Protein AF-0000000084982626 (afdb_homodimer)

Radius of gyration: 37.99 Å; Cα contacts (8 Å, |Δi|>4): 1987; chains: 2; bounding box: 77×117×76 Å

pLDDT: mean 87.92, std 8.0, range [29.45, 97.12]

Secondary structure (DSSP, 8-state):
-HHHHTTS-HHHHHHHHHHHHHHHHHHHHHHHHHHHIIIIIITTT-HHHHHHHHHHHHHHHHHHHHHHHHHHHHHHHHHHHHHHHHHHHHHHHHHT--HHHHHHH-HHHHHHIIIIIHHHHHHHHHHHHHHHHHHHHHHHHHHHHHHHH-HHHHHHHHHHHHHHHHHHHHHHHHHHHHHHHHHHHHHHHHHHHHHHHHTHHHHHHTT-HHHHHHHHHHHHHHHHHHHHHHHHHHTTHHHHHHHHHHHHHHHHHHHHHHHHHTTSS-HHHHHHHHHHHHHHHHHHHHHHHHHHHHHHHHHHHHHHHHHHHPPPS----SSPBPPPSS--EEEEEEEEE--TT-SS-SEEEEEEEEETT-EEEEEE-TTSSHHHHHHHHTTSS--SEEEEEETTEEGGGB-HHHHHHTEEEE-SS----SEEHHHHHTSS-TT--HHHHHHHHHHTT-HHHHHHSTTGGG-EE-GGGTTS-HHHHHHHHHHHHHHT--SEEEEESTTTTS-HHHHHHHHHHHHHH-TTSEEEEEES-HHHHTT-SEEEEEETTEEEEEE-HHHHHHH-HHHHHHHHHHHTTTT-/-HHHHTTS-HHHHHHHHHHHHHHHHHHHHHHHHHHHIIIIIITTT-HHHHHHHHHHHHHHHHHHHHHHHHHHHHHHHHHHHHHHHHHHHHHHHHHT--HHHHHHH-HHHHHHIIIIIHHHHHHHHHHHHHHHHHHHHHHHHHHHHHHHH-HHHHHHHHHHHHHHHHHHHHHHHHHHHHHHHHHHHHHHHHHHHHHHHHTHHHHHHTT-HHHHHHHHHHHHHHHHHHHHHHHHHHTTHHHHHHHHHHHHHHHHHHHHHHHHHTTSS-HHHHHHHHHHHHHHHHHHHHHHHHHHHHHHHHHHHHHHHHHHHPPPS----SSPBPPPSS--EEEEEEEEE--TT-SS-SEEEEEEEEETT-EEEEEE-TTSSHHHHHHHHTTSS--SEEEEEETTEEGGGB-HHHHHHTEEEE-SS----SEEHHHHHTSS-TT--HHHHHHHHHHTT-HHHHHHSTTGGG-EE-GGGTTS-HHHHHHHHHHHHHHT--SEEEEESTTTTS-HHHHHHHHHHHHHH-TTSEEEEEES-HHHHTT-SEEEEEETTEEEEEE-HHHHHHH-HHHHHHHHHHHTTTT-

InterPro domains:
  IPR003439 ABC transporter-like, ATP-binding domain [PF00005] (347-495)
  IPR003439 ABC transporter-like, ATP-binding domain [PS50893] (330-565)
  IPR003593 AAA+ ATPase domain [SM00382] (356-542)
  IPR011527 ABC transporter type 1, transmembrane domain [PF00664] (14-281)
  IPR011527 ABC transporter type 1, transmembrane domain [PS50929] (14-296)
  IPR017871 ABC transporter-like, conserved site [PS00211] (468-482)
  IPR027417 P-loop containing nucleoside triphosphate hydrolase [G3DSA:3.40.50.300] (326-567)
  IPR027417 P-loop containing nucleoside triphosphate hydrolase [SSF52540] (321-567)
  IPR036640 ABC transporter type 1, transmembrane domain superfamily [G3DSA:1.20.1560.10] (1-311)
  IPR036640 ABC transporter type 1, transmembrane domain superfamily [SSF90123] (3-315)
  IPR039421 Type 1 protein exporter [PTHR43394] (8-568)

Organism: NCBI:txid883103

Structure (mmCIF, N/CA/C/O backbone):
data_AF-0000000084982626-model_v1
#
loop_
_entity.id
_entity.type
_entity.pdbx_description
1 polymer 'ABC transporter ATP-binding protein'
#
loop_
_atom_site.group_PDB
_atom_site.id
_atom_site.type_symbol
_atom_site.label_atom_id
_atom_site.label_alt_id
_atom_site.label_comp_id
_atom_site.label_asym_id
_atom_site.label_entity_id
_atom_site.label_seq_id
_atom_site.pdbx_PDB_ins_code
_atom_site.Cartn_x
_atom_site.Cartn_y
_atom_site.Cartn_z
_atom_site.occupancy
_atom_site.B_iso_or_equiv
_atom_site.auth_seq_id
_atom_site.auth_comp_id
_atom_site.auth_asym_id
_atom_site.auth_atom_id
_atom_site.pdbx_PDB_model_num
ATOM 1 N N . MET A 1 1 ? -9.969 -18.531 11.391 1 75.5 1 MET A N 1
ATOM 2 C CA . MET A 1 1 ? -10.445 -18.938 10.07 1 75.5 1 MET A CA 1
ATOM 3 C C . MET A 1 1 ? -11.727 -19.75 10.172 1 75.5 1 MET A C 1
ATOM 5 O O . MET A 1 1 ? -12.664 -19.547 9.398 1 75.5 1 MET A O 1
ATOM 9 N N . PHE A 1 2 ? -11.789 -20.5 11.242 1 75.81 2 PHE A N 1
ATOM 10 C CA . PHE A 1 2 ? -12.961 -21.344 11.438 1 75.81 2 PHE A CA 1
ATOM 11 C C . PHE A 1 2 ? -14.195 -20.5 11.703 1 75.81 2 PHE A C 1
ATOM 13 O O . PHE A 1 2 ? -15.297 -20.828 11.25 1 75.81 2 PHE A O 1
ATOM 20 N N . GLN A 1 3 ? -13.992 -19.406 12.383 1 81.12 3 GLN A N 1
ATOM 21 C CA . GLN A 1 3 ? -15.102 -18.5 12.656 1 81.12 3 GLN A CA 1
ATOM 22 C C . GLN A 1 3 ? -15.625 -17.859 11.375 1 81.12 3 GLN A C 1
ATOM 24 O O . GLN A 1 3 ? -16.828 -17.578 11.258 1 81.12 3 GLN A O 1
ATOM 29 N N . LEU A 1 4 ? -14.773 -17.828 10.43 1 88.25 4 LEU A N 1
ATOM 30 C CA . LEU A 1 4 ? -15.141 -17.188 9.172 1 88.25 4 LEU A CA 1
ATOM 31 C C . LEU A 1 4 ? -15.977 -18.125 8.312 1 88.25 4 LEU A C 1
ATOM 33 O O . LEU A 1 4 ? -16.781 -17.672 7.488 1 88.25 4 LEU A O 1
ATOM 37 N N . PHE A 1 5 ? -15.828 -19.453 8.602 1 85.5 5 PHE A N 1
ATOM 38 C CA . PHE A 1 5 ? -16.625 -20.438 7.879 1 85.5 5 PHE A CA 1
ATOM 39 C C . PHE A 1 5 ? -18.094 -20.344 8.273 1 85.5 5 PHE A C 1
ATOM 41 O O . PHE A 1 5 ? -18.969 -20.641 7.473 1 85.5 5 PHE A O 1
ATOM 48 N N . LYS A 1 6 ? -18.312 -19.844 9.516 1 84.12 6 LYS A N 1
ATOM 49 C CA . LYS A 1 6 ? -19.688 -19.719 10.016 1 84.12 6 LYS A CA 1
ATOM 50 C C . LYS A 1 6 ? -20.422 -18.594 9.312 1 84.12 6 LYS A C 1
ATOM 52 O O . LYS A 1 6 ? -21.656 -18.578 9.258 1 84.12 6 LYS A O 1
ATOM 57 N N . GLU A 1 7 ? -19.641 -17.703 8.672 1 87.88 7 GLU A N 1
ATOM 58 C CA . GLU A 1 7 ? -20.234 -16.562 7.977 1 87.88 7 GLU A CA 1
ATOM 59 C C . GLU A 1 7 ? -20.609 -16.922 6.539 1 87.88 7 GLU A C 1
ATOM 61 O O . GLU A 1 7 ? -21.297 -16.156 5.859 1 87.88 7 GLU A O 1
ATOM 66 N N . MET A 1 8 ? -20.203 -18.109 6.133 1 91.62 8 MET A N 1
ATOM 67 C CA . MET A 1 8 ? -20.469 -18.516 4.758 1 91.62 8 MET A CA 1
ATOM 68 C C . MET A 1 8 ? -21.734 -19.375 4.684 1 91.62 8 MET A C 1
ATOM 70 O O . MET A 1 8 ? -22.188 -19.906 5.695 1 91.62 8 MET A O 1
ATOM 74 N N . ASN A 1 9 ? -22.359 -19.422 3.557 1 92.88 9 ASN A N 1
ATOM 75 C CA . ASN A 1 9 ? -23.5 -20.297 3.322 1 92.88 9 ASN A CA 1
ATOM 76 C C . ASN A 1 9 ? -23.078 -21.75 3.143 1 92.88 9 ASN A C 1
ATOM 78 O O . ASN A 1 9 ? -22.547 -22.125 2.094 1 92.88 9 ASN A O 1
ATOM 82 N N . LEU A 1 10 ? -23.391 -22.562 4.023 1 89.62 10 LEU A N 1
ATOM 83 C CA . LEU A 1 10 ? -22.922 -23.938 4.062 1 89.62 10 LEU A CA 1
ATOM 84 C C . LEU A 1 10 ? -23.516 -24.75 2.912 1 89.62 10 LEU A C 1
ATOM 86 O O . LEU A 1 10 ? -22.875 -25.688 2.41 1 89.62 10 LEU A O 1
ATOM 90 N N . LYS A 1 11 ? -24.703 -24.344 2.523 1 93 11 LYS A N 1
ATOM 91 C CA . LYS A 1 11 ? -25.344 -25.047 1.41 1 93 11 LYS A CA 1
ATOM 92 C C . LYS A 1 11 ? -24.562 -24.844 0.116 1 93 11 LYS A C 1
ATOM 94 O O . LYS A 1 11 ? -24.312 -25.781 -0.63 1 93 11 LYS A O 1
ATOM 99 N N . ARG A 1 12 ? -24.141 -23.641 -0.104 1 93.56 12 ARG A N 1
ATOM 100 C CA . ARG A 1 12 ? -23.391 -23.344 -1.32 1 93.56 12 ARG A CA 1
ATOM 101 C C . ARG A 1 12 ? -21.984 -23.953 -1.261 1 93.56 12 ARG A C 1
ATOM 103 O O . ARG A 1 12 ? -21.453 -24.391 -2.281 1 93.56 12 ARG A O 1
ATOM 110 N N . VAL A 1 13 ? -21.438 -23.922 -0.055 1 92.94 13 VAL A N 1
ATOM 111 C CA . VAL A 1 13 ? -20.125 -24.547 0.118 1 92.94 13 VAL A CA 1
ATOM 112 C C . VAL A 1 13 ? -20.234 -26.047 -0.129 1 92.94 13 VAL A C 1
ATOM 114 O O . VAL A 1 13 ? -19.391 -26.641 -0.801 1 92.94 13 VAL A O 1
ATOM 117 N N . ALA A 1 14 ? -21.328 -26.656 0.343 1 92.31 14 ALA A N 1
ATOM 118 C CA . ALA A 1 14 ? -21.547 -28.078 0.125 1 92.31 14 ALA A CA 1
ATOM 119 C C . ALA A 1 14 ? -21.75 -28.391 -1.355 1 92.31 14 ALA A C 1
ATOM 121 O O . ALA A 1 14 ? -21.297 -29.422 -1.855 1 92.31 14 ALA A O 1
ATOM 122 N N . LEU A 1 15 ? -22.406 -27.484 -1.982 1 93.31 15 LEU A N 1
ATOM 123 C CA . LEU A 1 15 ? -22.625 -27.641 -3.416 1 93.31 15 LEU A CA 1
ATOM 124 C C . LEU A 1 15 ? -21.297 -27.547 -4.176 1 93.31 15 LEU A C 1
ATOM 126 O O . LEU A 1 15 ? -21.094 -28.281 -5.145 1 93.31 15 LEU A O 1
ATOM 130 N N . ALA A 1 16 ? -20.484 -26.609 -3.742 1 92.69 16 ALA A N 1
ATOM 131 C CA . ALA A 1 16 ? -19.172 -26.484 -4.359 1 92.69 16 ALA A CA 1
ATOM 132 C C . ALA A 1 16 ? -18.375 -27.781 -4.207 1 92.69 16 ALA A C 1
ATOM 134 O O . ALA A 1 16 ? -17.766 -28.25 -5.172 1 92.69 16 ALA A O 1
ATOM 135 N N . ILE A 1 17 ? -18.438 -28.375 -3.076 1 91.44 17 ILE A N 1
ATOM 136 C CA . ILE A 1 17 ? -17.719 -29.609 -2.789 1 91.44 17 ILE A CA 1
ATOM 137 C C . ILE A 1 17 ? -18.328 -30.75 -3.576 1 91.44 17 ILE A C 1
ATOM 139 O O . ILE A 1 17 ? -17.609 -31.609 -4.102 1 91.44 17 ILE A O 1
ATOM 143 N N . PHE A 1 18 ? -19.625 -30.734 -3.736 1 91.81 18 PHE A N 1
ATOM 144 C CA . PHE A 1 18 ? -20.344 -31.766 -4.48 1 91.81 18 PHE A CA 1
ATOM 145 C C . PHE A 1 18 ? -19.922 -31.75 -5.949 1 91.81 18 PHE A C 1
ATOM 147 O O . PHE A 1 18 ? -19.625 -32.812 -6.52 1 91.81 18 PHE A O 1
ATOM 154 N N . PHE A 1 19 ? -19.891 -30.625 -6.504 1 91.62 19 PHE A N 1
ATOM 155 C CA . PHE A 1 19 ? -19.531 -30.531 -7.914 1 91.62 19 PHE A CA 1
ATOM 156 C C . PHE A 1 19 ? -18.047 -30.781 -8.125 1 91.62 19 PHE A C 1
ATOM 158 O O . PHE A 1 19 ? -17.641 -31.25 -9.188 1 91.62 19 PHE A O 1
ATOM 165 N N . ALA A 1 20 ? -17.297 -30.469 -7.066 1 88.56 20 ALA A N 1
ATOM 166 C CA . ALA A 1 20 ? -15.891 -30.844 -7.121 1 88.56 20 ALA A CA 1
ATOM 167 C C . ALA A 1 20 ? -15.719 -32.344 -7.129 1 88.56 20 ALA A C 1
ATOM 169 O O . ALA A 1 20 ? -14.852 -32.875 -7.824 1 88.56 20 ALA A O 1
ATOM 170 N N . ALA A 1 21 ? -16.562 -33.031 -6.387 1 88.38 21 ALA A N 1
ATOM 171 C CA . ALA A 1 21 ? -16.547 -34.5 -6.363 1 88.38 21 ALA A CA 1
ATOM 172 C C . ALA A 1 21 ? -16.875 -35.062 -7.734 1 88.38 21 ALA A C 1
ATOM 174 O O . ALA A 1 21 ? -16.266 -36.062 -8.164 1 88.38 21 ALA A O 1
ATOM 175 N N . PHE A 1 22 ? -17.766 -34.406 -8.336 1 87.31 22 PHE A N 1
ATOM 176 C CA . PHE A 1 22 ? -18.141 -34.812 -9.68 1 87.31 22 PHE A CA 1
ATOM 177 C C . PHE A 1 22 ? -16.984 -34.656 -10.648 1 87.31 22 PHE A C 1
ATOM 179 O O . PHE A 1 22 ? -16.766 -35.531 -11.508 1 87.31 22 PHE A O 1
ATOM 186 N N . ARG A 1 23 ? -16.312 -33.656 -10.508 1 86.56 23 ARG A N 1
ATOM 187 C CA . ARG A 1 23 ? -15.133 -33.406 -11.328 1 86.56 23 ARG A CA 1
ATOM 188 C C . ARG A 1 23 ? -14.07 -34.469 -11.078 1 86.56 23 ARG A C 1
ATOM 190 O O . ARG A 1 23 ? -13.477 -35 -12.023 1 86.56 23 ARG A O 1
ATOM 197 N N . VAL A 1 24 ? -13.914 -34.844 -9.844 1 87.62 24 VAL A N 1
ATOM 198 C CA . VAL A 1 24 ? -12.898 -35.812 -9.469 1 87.62 24 VAL A CA 1
ATOM 199 C C . VAL A 1 24 ? -13.258 -37.188 -10.031 1 87.62 24 VAL A C 1
ATOM 201 O O . VAL A 1 24 ? -12.383 -37.906 -10.508 1 87.62 24 VAL A O 1
ATOM 204 N N . VAL A 1 25 ? -14.484 -37.5 -10.023 1 87.81 25 VAL A N 1
ATOM 205 C CA . VAL A 1 25 ? -14.945 -38.75 -10.57 1 87.81 25 VAL A CA 1
ATOM 206 C C . VAL A 1 25 ? -14.609 -38.844 -12.055 1 87.81 25 VAL A C 1
ATOM 208 O O . VAL A 1 25 ? -14.156 -39.875 -12.547 1 87.81 25 VAL A O 1
ATOM 211 N N . GLY A 1 26 ? -14.867 -37.719 -12.688 1 85.75 26 GLY A N 1
ATOM 212 C CA . GLY A 1 26 ? -14.508 -37.688 -14.094 1 85.75 26 GLY A CA 1
ATOM 213 C C . GLY A 1 26 ? -13.023 -37.844 -14.336 1 85.75 26 GLY A C 1
ATOM 214 O O . GLY A 1 26 ? -12.609 -38.594 -15.234 1 85.75 26 GLY A O 1
ATOM 215 N N . MET A 1 27 ? -12.227 -37.25 -13.547 1 85.19 27 MET A N 1
ATOM 216 C CA . MET A 1 27 ? -10.773 -37.281 -13.688 1 85.19 27 MET A CA 1
ATOM 217 C C . MET A 1 27 ? -10.242 -38.688 -13.383 1 85.19 27 MET A C 1
ATOM 219 O O . MET A 1 27 ? -9.281 -39.156 -14.016 1 85.19 27 MET A O 1
ATOM 223 N N . LEU A 1 28 ? -10.914 -39.375 -12.445 1 88.12 28 LEU A N 1
ATOM 224 C CA . LEU A 1 28 ? -10.469 -40.688 -12.031 1 88.12 28 LEU A CA 1
ATOM 225 C C . LEU A 1 28 ? -10.891 -41.75 -13.039 1 88.12 28 LEU A C 1
ATOM 227 O O . LEU A 1 28 ? -10.312 -42.844 -13.078 1 88.12 28 LEU A O 1
ATOM 231 N N . ALA A 1 29 ? -11.836 -41.375 -13.867 1 88.44 29 ALA A N 1
ATOM 232 C CA . ALA A 1 29 ? -12.328 -42.344 -14.859 1 88.44 29 ALA A CA 1
ATOM 233 C C . ALA A 1 29 ? -11.406 -42.375 -16.078 1 88.44 29 ALA A C 1
ATOM 235 O O . ALA A 1 29 ? -11.383 -43.375 -16.797 1 88.44 29 ALA A O 1
ATOM 236 N N . ILE A 1 30 ? -10.609 -41.375 -16.234 1 85.19 30 ILE A N 1
ATOM 237 C CA . ILE A 1 30 ? -9.836 -41.219 -17.469 1 85.19 30 ILE A CA 1
ATOM 238 C C . ILE A 1 30 ? -8.75 -42.281 -17.531 1 85.19 30 ILE A C 1
ATOM 240 O O . ILE A 1 30 ? -8.609 -42.969 -18.547 1 85.19 30 ILE A O 1
ATOM 244 N N . PRO A 1 31 ? -8.016 -42.5 -16.438 1 83.38 31 PRO A N 1
ATOM 245 C CA . PRO A 1 31 ? -6.98 -43.531 -16.5 1 83.38 31 PRO A CA 1
ATOM 246 C C . PRO A 1 31 ? -7.555 -44.906 -16.766 1 83.38 31 PRO A C 1
ATOM 248 O O . PRO A 1 31 ? -6.969 -45.688 -17.531 1 83.38 31 PRO A O 1
ATOM 251 N N . THR A 1 32 ? -8.719 -45.219 -16.219 1 85 32 THR A N 1
ATOM 252 C CA . THR A 1 32 ? -9.359 -46.531 -16.453 1 85 32 THR A CA 1
ATOM 253 C C . THR A 1 32 ? -9.82 -46.656 -17.906 1 85 32 THR A C 1
ATOM 255 O O . THR A 1 32 ? -9.664 -47.719 -18.516 1 85 32 THR A O 1
ATOM 258 N N . LEU A 1 33 ? -10.328 -45.562 -18.391 1 87.44 33 LEU A N 1
ATOM 259 C CA . LEU A 1 33 ? -10.797 -45.594 -19.766 1 87.44 33 LEU A CA 1
ATOM 260 C C . LEU A 1 33 ? -9.625 -45.719 -20.734 1 87.44 33 LEU A C 1
ATOM 262 O O . LEU A 1 33 ? -9.711 -46.438 -21.719 1 87.44 33 LEU A O 1
ATOM 266 N N . THR A 1 34 ? -8.555 -45.094 -20.406 1 84.88 34 THR A N 1
ATOM 267 C CA . THR A 1 34 ? -7.352 -45.219 -21.219 1 84.88 34 THR A CA 1
ATOM 268 C C . THR A 1 34 ? -6.797 -46.625 -21.188 1 84.88 34 THR A C 1
ATOM 270 O O . THR A 1 34 ? -6.391 -47.156 -22.219 1 84.88 34 THR A O 1
ATOM 273 N N . ALA A 1 35 ? -6.766 -47.188 -20 1 84.5 35 ALA A N 1
ATOM 274 C CA . ALA A 1 35 ? -6.297 -48.562 -19.844 1 84.5 35 ALA A CA 1
ATOM 275 C C . ALA A 1 35 ? -7.148 -49.531 -20.656 1 84.5 35 ALA A C 1
ATOM 277 O O . ALA A 1 35 ? -6.617 -50.438 -21.312 1 84.5 35 ALA A O 1
ATOM 278 N N . ASN A 1 36 ? -8.453 -49.312 -20.609 1 86.19 36 ASN A N 1
ATOM 279 C CA . ASN A 1 36 ? -9.359 -50.188 -21.359 1 86.19 36 ASN A CA 1
ATOM 280 C C . ASN A 1 36 ? -9.164 -50.031 -22.859 1 86.19 36 ASN A C 1
ATOM 282 O O . ASN A 1 36 ? -9.25 -51 -23.609 1 86.19 36 ASN A O 1
ATOM 286 N N . ILE A 1 37 ? -8.914 -48.844 -23.25 1 87.06 37 ILE A N 1
ATOM 287 C CA . ILE A 1 37 ? -8.688 -48.594 -24.672 1 87.06 37 ILE A CA 1
ATOM 288 C C . ILE A 1 37 ? -7.426 -49.312 -25.141 1 87.06 37 ILE A C 1
ATOM 290 O O . ILE A 1 37 ? -7.402 -49.906 -26.219 1 87.06 37 ILE A O 1
ATOM 294 N N . ILE A 1 38 ? -6.398 -49.312 -24.281 1 82.06 38 ILE A N 1
ATOM 295 C CA . ILE A 1 38 ? -5.129 -49.938 -24.641 1 82.06 38 ILE A CA 1
ATOM 296 C C . ILE A 1 38 ? -5.285 -51.469 -24.609 1 82.06 38 ILE A C 1
ATOM 298 O O . ILE A 1 38 ? -4.941 -52.156 -25.578 1 82.06 38 ILE A O 1
ATOM 302 N N . ASP A 1 39 ? -5.875 -52.031 -23.562 1 82.06 39 ASP A N 1
ATOM 303 C CA . ASP A 1 39 ? -5.934 -53.469 -23.344 1 82.06 39 ASP A CA 1
ATOM 304 C C . ASP A 1 39 ? -6.918 -54.125 -24.297 1 82.06 39 ASP A C 1
ATOM 306 O O . ASP A 1 39 ? -6.613 -55.188 -24.891 1 82.06 39 ASP A O 1
ATOM 310 N N . TYR A 1 40 ? -8.062 -53.469 -24.453 1 85.94 40 TYR A N 1
ATOM 311 C CA . TYR A 1 40 ? -9.125 -54.156 -25.203 1 85.94 40 TYR A CA 1
ATOM 312 C C . TYR A 1 40 ? -9.289 -53.531 -26.578 1 85.94 40 TYR A C 1
ATOM 314 O O . TYR A 1 40 ? -9.969 -54.094 -27.438 1 85.94 40 TYR A O 1
ATOM 322 N N . GLY A 1 41 ? -8.727 -52.469 -26.812 1 85.75 41 GLY A N 1
ATOM 323 C CA . GLY A 1 41 ? -8.805 -51.812 -28.109 1 85.75 41 GLY A CA 1
ATOM 324 C C . GLY A 1 41 ? -7.543 -51.969 -28.938 1 85.75 41 GLY A C 1
ATOM 325 O O . GLY A 1 41 ? -7.523 -52.719 -29.906 1 85.75 41 GLY A O 1
ATOM 326 N N . VAL A 1 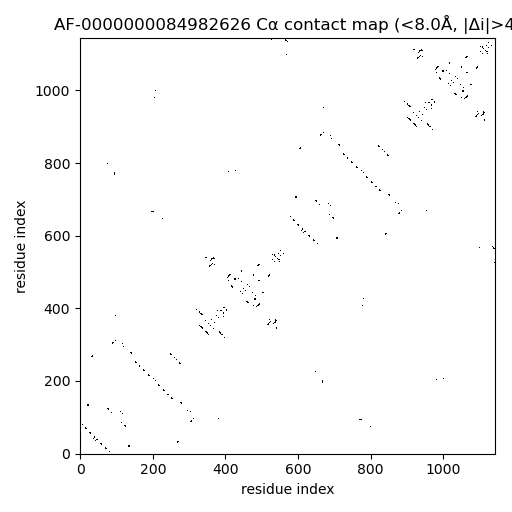42 ? -6.445 -51.406 -28.438 1 80.31 42 VAL A N 1
ATOM 327 C CA . VAL A 1 42 ? -5.195 -51.344 -29.172 1 80.31 42 VAL A CA 1
ATOM 328 C C . VAL A 1 42 ? -4.586 -52.75 -29.312 1 80.31 42 VAL A C 1
ATOM 330 O O . VAL A 1 42 ? -4.234 -53.156 -30.422 1 80.31 42 VAL A O 1
ATOM 333 N N . VAL A 1 43 ? -4.465 -53.469 -28.203 1 76.94 43 VAL A N 1
ATOM 334 C CA . VAL A 1 43 ? -3.805 -54.75 -28.203 1 76.94 43 VAL A CA 1
ATOM 335 C C . VAL A 1 43 ? -4.621 -55.75 -29.016 1 76.94 43 VAL A C 1
ATOM 337 O O . VAL A 1 43 ? -4.062 -56.562 -29.75 1 76.94 43 VAL A O 1
ATOM 340 N N . GLU A 1 44 ? -5.934 -55.625 -28.953 1 82.19 44 GLU A N 1
ATOM 341 C CA . GLU A 1 44 ? -6.801 -56.562 -29.641 1 82.19 44 GLU A CA 1
ATOM 342 C C . GLU A 1 44 ? -7.137 -56.094 -31.047 1 82.19 44 GLU A C 1
ATOM 344 O O . GLU A 1 44 ? -7.676 -56.844 -31.859 1 82.19 44 GLU A O 1
ATOM 349 N N . GLY A 1 45 ? -6.816 -54.844 -31.422 1 81.44 45 GLY A N 1
ATOM 350 C CA . GLY A 1 45 ? -7.047 -54.281 -32.75 1 81.44 45 GLY A CA 1
ATOM 351 C C . GLY A 1 45 ? -8.508 -53.969 -33 1 81.44 45 GLY A C 1
ATOM 352 O O . GLY A 1 45 ? -8.977 -54.062 -34.125 1 81.44 45 GLY A O 1
ATOM 353 N N . ASP A 1 46 ? -9.289 -53.719 -31.953 1 88.44 46 ASP A N 1
ATOM 354 C CA . ASP A 1 46 ? -10.703 -53.375 -32.062 1 88.44 46 ASP A CA 1
ATOM 355 C C . ASP A 1 46 ? -10.891 -51.875 -32.156 1 88.44 46 ASP A C 1
ATOM 357 O O . ASP A 1 46 ? -11.055 -51.188 -31.125 1 88.44 46 ASP A O 1
ATOM 361 N N . MET A 1 47 ? -11.047 -51.375 -33.375 1 86.69 47 MET A N 1
ATOM 362 C CA . MET A 1 47 ? -11.125 -49.938 -33.594 1 86.69 47 MET A CA 1
ATOM 363 C C . MET A 1 47 ? -12.461 -49.375 -33.094 1 86.69 47 MET A C 1
ATOM 365 O O . MET A 1 47 ? -12.547 -48.219 -32.688 1 86.69 47 MET A O 1
ATOM 369 N N . GLN A 1 48 ? -13.508 -50.188 -33.219 1 89.31 48 GLN A N 1
ATOM 370 C CA . GLN A 1 48 ? -14.812 -49.75 -32.75 1 89.31 48 GLN A CA 1
ATOM 371 C C . GLN A 1 48 ? -14.805 -49.531 -31.234 1 89.31 48 GLN A C 1
ATOM 373 O O . GLN A 1 48 ? -15.422 -48.594 -30.719 1 89.31 48 GLN A O 1
ATOM 378 N N . TYR A 1 49 ? -14.094 -50.375 -30.531 1 91 49 TYR A N 1
ATOM 379 C CA . TYR A 1 49 ? -13.961 -50.25 -29.094 1 91 49 TYR A CA 1
ATOM 380 C C . TYR A 1 49 ? -13.195 -49 -28.734 1 91 49 TYR A C 1
ATOM 382 O O . TYR A 1 49 ? -13.531 -48.312 -27.766 1 91 49 TYR A O 1
ATOM 390 N N . ILE A 1 50 ? -12.203 -48.656 -29.531 1 89.75 50 ILE A N 1
ATOM 391 C CA . ILE A 1 50 ? -11.398 -47.469 -29.297 1 89.75 50 ILE A CA 1
ATOM 392 C C . ILE A 1 50 ? -12.266 -46.219 -29.453 1 89.75 50 ILE A C 1
ATOM 394 O O . ILE A 1 50 ? -12.234 -45.312 -28.609 1 89.75 50 ILE A O 1
ATOM 398 N N . VAL A 1 51 ? -13.117 -46.156 -30.5 1 89.44 51 VAL A N 1
ATOM 399 C CA . VAL A 1 51 ? -13.969 -45 -30.75 1 89.44 51 VAL A CA 1
ATOM 400 C C . VAL A 1 51 ? -15.039 -44.906 -29.672 1 89.44 51 VAL A C 1
ATOM 402 O O . VAL A 1 51 ? -15.32 -43.812 -29.172 1 89.44 51 VAL A O 1
ATOM 405 N N . ASN A 1 52 ? -15.609 -46.031 -29.312 1 91.44 52 ASN A N 1
ATOM 406 C CA . ASN A 1 52 ? -16.656 -46 -28.297 1 91.44 52 ASN A CA 1
ATOM 407 C C . ASN A 1 52 ? -16.125 -45.562 -26.938 1 91.44 52 ASN A C 1
ATOM 409 O O . ASN A 1 52 ? -16.719 -44.688 -26.297 1 91.44 52 ASN A O 1
ATOM 413 N N . GLN A 1 53 ? -15.008 -46.062 -26.531 1 90.81 53 GLN A N 1
ATOM 414 C CA . GLN A 1 53 ? -14.406 -45.688 -25.266 1 90.81 53 GLN A CA 1
ATOM 415 C C . GLN A 1 53 ? -13.867 -44.25 -25.312 1 90.81 53 GLN A C 1
ATOM 417 O O . GLN A 1 53 ? -13.883 -43.531 -24.312 1 90.81 53 GLN A O 1
ATOM 422 N N . GLY A 1 54 ? -13.375 -43.906 -26.469 1 89.06 54 GLY A N 1
ATOM 423 C CA . GLY A 1 54 ? -12.922 -42.562 -26.641 1 89.06 54 GLY A CA 1
ATOM 424 C C . GLY A 1 54 ? -14.031 -41.531 -26.484 1 89.06 54 GLY A C 1
ATOM 425 O O . GLY A 1 54 ? -13.836 -40.5 -25.859 1 89.06 54 GLY A O 1
ATOM 426 N N . LEU A 1 55 ? -15.164 -41.812 -27.031 1 90.44 55 LEU A N 1
ATOM 427 C CA . LEU A 1 55 ? -16.312 -40.938 -26.906 1 90.44 55 LEU A CA 1
ATOM 428 C C . LEU A 1 55 ? -16.781 -40.844 -25.469 1 90.44 55 LEU A C 1
ATOM 430 O O . LEU A 1 55 ? -17.219 -39.781 -25 1 90.44 55 LEU A O 1
ATOM 434 N N . ILE A 1 56 ? -16.703 -41.969 -24.797 1 91.94 56 ILE A N 1
ATOM 435 C CA . ILE A 1 56 ? -17.047 -41.969 -23.375 1 91.94 56 ILE A CA 1
ATOM 436 C C . ILE A 1 56 ? -16.047 -41.094 -22.609 1 91.94 56 ILE A C 1
ATOM 438 O O . ILE A 1 56 ? -16.438 -40.344 -21.703 1 91.94 56 ILE A O 1
ATOM 442 N N . MET A 1 57 ? -14.797 -41.219 -23.047 1 89.06 57 MET A N 1
ATOM 443 C CA . MET A 1 57 ? -13.758 -40.406 -22.422 1 89.06 57 MET A CA 1
ATOM 444 C C . MET A 1 57 ? -14.047 -38.906 -22.609 1 89.06 57 MET A C 1
ATOM 446 O O . MET A 1 57 ? -13.906 -38.125 -21.656 1 89.06 57 MET A O 1
ATOM 450 N N . ILE A 1 58 ? -14.43 -38.469 -23.781 1 89.38 58 ILE A N 1
ATOM 451 C CA . ILE A 1 58 ? -14.758 -37.094 -24.062 1 89.38 58 ILE A CA 1
ATOM 452 C C . ILE A 1 58 ? -15.984 -36.656 -23.25 1 89.38 58 ILE A C 1
ATOM 454 O O . ILE A 1 58 ? -16.031 -35.562 -22.703 1 89.38 58 ILE A O 1
ATOM 458 N N . GLY A 1 59 ? -17 -37.562 -23.234 1 90.62 59 GLY A N 1
ATOM 459 C CA . GLY A 1 59 ? -18.188 -37.312 -22.453 1 90.62 59 GLY A CA 1
ATOM 460 C C . GLY A 1 59 ? -17.906 -37.094 -20.969 1 90.62 59 GLY A C 1
ATOM 461 O O . GLY A 1 59 ? -18.406 -36.156 -20.359 1 90.62 59 GLY A O 1
ATOM 462 N N . VAL A 1 60 ? -17.078 -37.938 -20.406 1 90.44 60 VAL A N 1
ATOM 463 C CA . VAL A 1 60 ? -16.703 -37.844 -18.984 1 90.44 60 VAL A CA 1
ATOM 464 C C . VAL A 1 60 ? -15.914 -36.562 -18.734 1 90.44 60 VAL A C 1
ATOM 466 O O . VAL A 1 60 ? -16.094 -35.906 -17.703 1 90.44 60 VAL A O 1
ATOM 469 N N . THR A 1 61 ? -15.047 -36.219 -19.719 1 88.62 61 THR A N 1
ATOM 470 C CA . THR A 1 61 ? -14.266 -35 -19.609 1 88.62 61 THR A CA 1
ATOM 471 C C . THR A 1 61 ? -15.18 -33.781 -19.609 1 88.62 61 THR A C 1
ATOM 473 O O . THR A 1 61 ? -14.984 -32.844 -18.828 1 88.62 61 THR A O 1
ATOM 476 N N . LEU A 1 62 ? -16.109 -33.781 -20.5 1 90.38 62 LEU A N 1
ATOM 477 C CA . LEU A 1 62 ? -17.062 -32.656 -20.562 1 90.38 62 LEU A CA 1
ATOM 478 C C . LEU A 1 62 ? -17.859 -32.562 -19.281 1 90.38 62 LEU A C 1
ATOM 480 O O . LEU A 1 62 ? -18.141 -31.438 -18.812 1 90.38 62 LEU A O 1
ATOM 484 N N . LEU A 1 63 ? -18.203 -33.656 -18.719 1 88 63 LEU A N 1
ATOM 485 C CA . LEU A 1 63 ? -18.906 -33.688 -17.438 1 88 63 LEU A CA 1
ATOM 486 C C . LEU A 1 63 ? -18.016 -33.156 -16.328 1 88 63 LEU A C 1
ATOM 488 O O . LEU A 1 63 ? -18.484 -32.406 -15.445 1 88 63 LEU A O 1
ATOM 492 N N . ALA A 1 64 ? -16.781 -33.531 -16.359 1 89.19 64 ALA A N 1
ATOM 493 C CA . ALA A 1 64 ? -15.828 -33.031 -15.367 1 89.19 64 ALA A CA 1
ATOM 494 C C . ALA A 1 64 ? -15.648 -31.531 -15.484 1 89.19 64 ALA A C 1
ATOM 496 O O . ALA A 1 64 ? -15.523 -30.828 -14.469 1 89.19 64 ALA A O 1
ATOM 497 N N . ILE A 1 65 ? -15.695 -31.047 -16.703 1 89.5 65 ILE A N 1
ATOM 498 C CA . ILE A 1 65 ? -15.547 -29.625 -16.953 1 89.5 65 ILE A CA 1
ATOM 499 C C . ILE A 1 65 ? -16.766 -28.875 -16.406 1 89.5 65 ILE A C 1
ATOM 501 O O . ILE A 1 65 ? -16.625 -27.828 -15.758 1 89.5 65 ILE A O 1
ATOM 505 N N . ALA A 1 66 ? -17.875 -29.438 -16.688 1 91.06 66 ALA A N 1
ATOM 506 C CA . ALA A 1 66 ? -19.094 -28.828 -16.172 1 91.06 66 ALA A CA 1
ATOM 507 C C . ALA A 1 66 ? -19.078 -28.766 -14.641 1 91.06 66 ALA A C 1
ATOM 509 O O . ALA A 1 66 ? -19.438 -27.75 -14.055 1 91.06 66 ALA A O 1
ATOM 510 N N . GLY A 1 67 ? -18.703 -29.828 -14.023 1 89.75 67 GLY A N 1
ATOM 511 C CA . GLY A 1 67 ? -18.562 -29.844 -12.578 1 89.75 67 GLY A CA 1
ATOM 512 C C . GLY A 1 67 ? -17.547 -28.828 -12.07 1 89.75 67 GLY A C 1
ATOM 513 O O . GLY A 1 67 ? -17.766 -28.188 -11.039 1 89.75 67 GLY A O 1
ATOM 514 N N . ALA A 1 68 ? -16.516 -28.672 -12.828 1 89.19 68 ALA A N 1
ATOM 515 C CA . ALA A 1 68 ? -15.453 -27.75 -12.438 1 89.19 68 ALA A CA 1
ATOM 516 C C . ALA A 1 68 ? -15.945 -26.297 -12.5 1 89.19 68 ALA A C 1
ATOM 518 O O . ALA A 1 68 ? -15.711 -25.516 -11.57 1 89.19 68 ALA A O 1
ATOM 519 N N . ILE A 1 69 ? -16.656 -25.953 -13.555 1 91.44 69 ILE A N 1
ATOM 520 C CA . ILE A 1 69 ? -17.125 -24.578 -13.766 1 91.44 69 ILE A CA 1
ATOM 521 C C . ILE A 1 69 ? -18.156 -24.219 -12.711 1 91.44 69 ILE A C 1
ATOM 523 O O . ILE A 1 69 ? -18.078 -23.156 -12.094 1 91.44 69 ILE A O 1
ATOM 527 N N . VAL A 1 70 ? -19.047 -25.141 -12.469 1 92.5 70 VAL A N 1
ATOM 528 C CA . VAL A 1 70 ? -20.109 -24.875 -11.5 1 92.5 70 VAL A CA 1
ATOM 529 C C . VAL A 1 70 ? -19.516 -24.844 -10.086 1 92.5 70 VAL A C 1
ATOM 531 O O . VAL A 1 70 ? -19.922 -24.016 -9.266 1 92.5 70 VAL A O 1
ATOM 534 N N . GLY A 1 71 ? -18.609 -25.719 -9.836 1 90.94 71 GLY A N 1
ATOM 535 C CA . GLY A 1 71 ? -17.938 -25.719 -8.547 1 90.94 71 GLY A CA 1
ATOM 536 C C . GLY A 1 71 ? -17.203 -24.422 -8.266 1 90.94 71 GLY A C 1
ATOM 537 O O . GLY A 1 71 ? -17.328 -23.875 -7.164 1 90.94 71 GLY A O 1
ATOM 538 N N . VAL A 1 72 ? -16.562 -23.922 -9.25 1 90.81 72 VAL A N 1
ATOM 539 C CA . VAL A 1 72 ? -15.812 -22.688 -9.086 1 90.81 72 VAL A CA 1
ATOM 540 C C . VAL A 1 72 ? -16.781 -21.516 -8.914 1 90.81 72 VAL A C 1
ATOM 542 O O . VAL A 1 72 ? -16.516 -20.594 -8.141 1 90.81 72 VAL A O 1
ATOM 545 N N . TYR A 1 73 ? -17.844 -21.625 -9.656 1 93.19 73 TYR A N 1
ATOM 546 C CA . TYR A 1 73 ? -18.844 -20.562 -9.523 1 93.19 73 TYR A CA 1
ATOM 547 C C . TYR A 1 73 ? -19.328 -20.453 -8.086 1 93.19 73 TYR A C 1
ATOM 549 O O . TYR A 1 73 ? -19.375 -19.359 -7.527 1 93.19 73 TYR A O 1
ATOM 557 N N . PHE A 1 74 ? -19.641 -21.562 -7.508 1 94.12 74 PHE A N 1
ATOM 558 C CA . PHE A 1 74 ? -20.125 -21.547 -6.137 1 94.12 74 PHE A CA 1
ATOM 559 C C . PHE A 1 74 ? -19.016 -21.141 -5.168 1 94.12 74 PHE A C 1
ATOM 561 O O . PHE A 1 74 ? -19.266 -20.422 -4.195 1 94.12 74 PHE A O 1
ATOM 568 N N . THR A 1 75 ? -17.844 -21.594 -5.418 1 93.12 75 THR A N 1
ATOM 569 C CA . THR A 1 75 ? -16.703 -21.25 -4.562 1 93.12 75 THR A CA 1
ATOM 570 C C . THR A 1 75 ? -16.422 -19.75 -4.625 1 93.12 75 THR A C 1
ATOM 572 O O . THR A 1 75 ? -16.234 -19.094 -3.59 1 93.12 75 THR A O 1
ATOM 575 N N . ALA A 1 76 ? -16.453 -19.234 -5.836 1 93.94 76 ALA A N 1
ATOM 576 C CA . ALA A 1 76 ? -16.203 -17.812 -6.027 1 93.94 76 ALA A CA 1
ATOM 577 C C . ALA A 1 76 ? -17.297 -16.969 -5.371 1 93.94 76 ALA A C 1
ATOM 579 O O . ALA A 1 76 ? -17 -15.969 -4.723 1 93.94 76 ALA A O 1
ATOM 580 N N . THR A 1 77 ? -18.484 -17.438 -5.578 1 94.56 77 THR A N 1
ATOM 581 C CA . THR A 1 77 ? -19.609 -16.703 -5.016 1 94.56 77 THR A CA 1
ATOM 582 C C . THR A 1 77 ? -19.5 -16.625 -3.494 1 94.56 77 THR A C 1
ATOM 584 O O . THR A 1 77 ? -19.641 -15.555 -2.908 1 94.56 77 THR A O 1
ATOM 587 N N . GLU A 1 78 ? -19.188 -17.719 -2.93 1 94.06 78 GLU A N 1
ATOM 588 C CA . GLU A 1 78 ? -19.172 -17.75 -1.472 1 94.06 78 GLU A CA 1
ATOM 589 C C . GLU A 1 78 ? -17.953 -17.016 -0.919 1 94.06 78 GLU A C 1
ATOM 591 O O . GLU A 1 78 ? -18.047 -16.344 0.116 1 94.06 78 GLU A O 1
ATOM 596 N N . SER A 1 79 ? -16.812 -17.188 -1.522 1 94.19 79 SER A N 1
ATOM 597 C CA . SER A 1 79 ? -15.625 -16.484 -1.062 1 94.19 79 SER A CA 1
ATOM 598 C C . SER A 1 79 ? -15.773 -14.977 -1.205 1 94.19 79 SER A C 1
ATOM 600 O O . SER A 1 79 ? -15.406 -14.219 -0.302 1 94.19 79 SER A O 1
ATOM 602 N N . GLN A 1 80 ? -16.359 -14.547 -2.312 1 94.62 80 GLN A N 1
ATOM 603 C CA . GLN A 1 80 ? -16.547 -13.117 -2.551 1 94.62 80 GLN A CA 1
ATOM 604 C C . GLN A 1 80 ? -17.625 -12.547 -1.645 1 94.62 80 GLN A C 1
ATOM 606 O O . GLN A 1 80 ? -17.531 -11.398 -1.201 1 94.62 80 GLN A O 1
ATOM 611 N N . ARG A 1 81 ? -18.656 -13.328 -1.403 1 94.88 81 ARG A N 1
ATOM 612 C CA . ARG A 1 81 ? -19.688 -12.898 -0.478 1 94.88 81 ARG A CA 1
ATOM 613 C C . ARG A 1 81 ? -19.141 -12.742 0.936 1 94.88 81 ARG A C 1
ATOM 615 O O . ARG A 1 81 ? -19.562 -11.852 1.678 1 94.88 81 ARG A O 1
ATOM 622 N N . LEU A 1 82 ? -18.312 -13.656 1.235 1 94.75 82 LEU A N 1
ATOM 623 C CA . LEU A 1 82 ? -17.656 -13.539 2.533 1 94.75 82 LEU A CA 1
ATOM 624 C C . LEU A 1 82 ? -16.891 -12.227 2.631 1 94.75 82 LEU A C 1
ATOM 626 O O . LEU A 1 82 ? -16.969 -11.523 3.643 1 94.75 82 LEU A O 1
ATOM 630 N N . GLY A 1 83 ? -16.109 -11.945 1.599 1 94.94 83 GLY A N 1
ATOM 631 C CA . GLY A 1 83 ? -15.406 -10.68 1.573 1 94.94 83 GLY A CA 1
ATOM 632 C C . GLY A 1 83 ? -16.328 -9.477 1.684 1 94.94 83 GLY A C 1
ATOM 633 O O . GLY A 1 83 ? -16.031 -8.523 2.408 1 94.94 83 GLY A O 1
ATOM 634 N N . GLN A 1 84 ? -17.438 -9.547 1.008 1 94.94 84 GLN A N 1
ATOM 635 C CA . GLN A 1 84 ? -18.438 -8.477 1.058 1 94.94 84 GLN A CA 1
ATOM 636 C C . GLN A 1 84 ? -18.984 -8.305 2.471 1 94.94 84 GLN A C 1
ATOM 638 O O . GLN A 1 84 ? -19.094 -7.176 2.963 1 94.94 84 GLN A O 1
ATOM 643 N N . THR A 1 85 ? -19.297 -9.367 3.062 1 94.44 85 THR A N 1
ATOM 644 C CA . THR A 1 85 ? -19.844 -9.344 4.41 1 94.44 85 THR A CA 1
ATOM 645 C C . THR A 1 85 ? -18.844 -8.766 5.402 1 94.44 85 THR A C 1
ATOM 647 O O . THR A 1 85 ? -19.203 -7.945 6.246 1 94.44 85 THR A O 1
ATOM 650 N N . LEU A 1 86 ? -17.594 -9.172 5.242 1 94.81 86 LEU A N 1
ATOM 651 C CA . LEU A 1 86 ? -16.562 -8.695 6.156 1 94.81 86 LEU A CA 1
ATOM 652 C C . LEU A 1 86 ? -16.328 -7.199 5.984 1 94.81 86 LEU A C 1
ATOM 654 O O . LEU A 1 86 ? -16.234 -6.465 6.969 1 94.81 86 LEU A O 1
ATOM 658 N N . ARG A 1 87 ? -16.234 -6.816 4.789 1 94.81 87 ARG A N 1
ATOM 659 C CA . ARG A 1 87 ? -16.031 -5.398 4.523 1 94.81 87 ARG A CA 1
ATOM 660 C C . ARG A 1 87 ? -17.188 -4.562 5.059 1 94.81 87 ARG A C 1
ATOM 662 O O . ARG A 1 87 ? -16.969 -3.504 5.648 1 94.81 87 ARG A O 1
ATOM 669 N N . ASN A 1 88 ? -18.391 -5.039 4.824 1 94.06 88 ASN A N 1
ATOM 670 C CA . ASN A 1 88 ? -19.562 -4.332 5.32 1 94.06 88 ASN A CA 1
ATOM 671 C C . ASN A 1 88 ? -19.578 -4.266 6.848 1 94.06 88 ASN A C 1
ATOM 673 O O . ASN A 1 88 ? -19.922 -3.232 7.422 1 94.06 88 ASN A O 1
ATOM 677 N N . LYS A 1 89 ? -19.188 -5.277 7.477 1 92.69 89 LYS A N 1
ATOM 678 C CA . LYS A 1 89 ? -19.141 -5.305 8.938 1 92.69 89 LYS A CA 1
ATOM 679 C C . LYS A 1 89 ? -18.094 -4.34 9.469 1 92.69 89 LYS A C 1
ATOM 681 O O . LYS A 1 89 ? -18.328 -3.645 10.461 1 92.69 89 LYS A O 1
ATOM 686 N N . ILE A 1 90 ? -16.938 -4.359 8.789 1 93.12 90 ILE A N 1
ATOM 687 C CA . ILE A 1 90 ? -15.867 -3.453 9.188 1 93.12 90 ILE A CA 1
ATOM 688 C C . ILE A 1 90 ? -16.344 -2.008 9.047 1 93.12 90 ILE A C 1
ATOM 690 O O . ILE A 1 90 ? -16.156 -1.2 9.969 1 93.12 90 ILE A O 1
ATOM 694 N N . PHE A 1 91 ? -16.953 -1.787 7.941 1 91.19 91 PHE A N 1
ATOM 695 C CA . PHE A 1 91 ? -17.391 -0.424 7.68 1 91.19 91 PHE A CA 1
ATOM 696 C C . PHE A 1 91 ? -18.469 -0.002 8.68 1 91.19 91 PHE A C 1
ATOM 698 O O . PHE A 1 91 ? -18.438 1.123 9.188 1 91.19 91 PHE A O 1
ATOM 705 N N . LYS A 1 92 ? -19.375 -0.84 8.938 1 88.62 92 LYS A N 1
ATOM 706 C CA . LYS A 1 92 ? -20.422 -0.566 9.922 1 88.62 92 LYS A CA 1
ATOM 707 C C . LYS A 1 92 ? -19.828 -0.301 11.297 1 88.62 92 LYS A C 1
ATOM 709 O O . LYS A 1 92 ? -20.281 0.588 12.023 1 88.62 92 LYS A O 1
ATOM 714 N N . LYS A 1 93 ? -18.859 -1.042 11.57 1 87.12 93 LYS A N 1
ATOM 715 C CA . LYS A 1 93 ? -18.188 -0.867 12.859 1 87.12 93 LYS A CA 1
ATOM 716 C C . LYS A 1 93 ? -17.453 0.472 12.922 1 87.12 93 LYS A C 1
ATOM 718 O O . LYS A 1 93 ? -17.516 1.174 13.93 1 87.12 93 LYS A O 1
ATOM 723 N N . ILE A 1 94 ? -16.797 0.773 11.914 1 85.12 94 ILE A N 1
ATOM 724 C CA . ILE A 1 94 ? -15.969 1.976 11.875 1 85.12 94 ILE A CA 1
ATOM 725 C C . ILE A 1 94 ? -16.859 3.215 11.984 1 85.12 94 ILE A C 1
ATOM 727 O O . ILE A 1 94 ? -16.484 4.199 12.625 1 85.12 94 ILE A O 1
ATOM 731 N N . VAL A 1 95 ? -17.984 3.162 11.383 1 81.56 95 VAL A N 1
ATOM 732 C CA . VAL A 1 95 ? -18.906 4.301 11.422 1 81.56 95 VAL A CA 1
ATOM 733 C C . VAL A 1 95 ? -19.422 4.492 12.844 1 81.56 95 VAL A C 1
ATOM 735 O O . VAL A 1 95 ? -19.781 5.605 13.234 1 81.56 95 VAL A O 1
ATOM 738 N N . ASN A 1 96 ? -19.281 3.436 13.562 1 77.12 96 ASN A N 1
ATOM 739 C CA . ASN A 1 96 ? -19.797 3.504 14.93 1 77.12 96 ASN A CA 1
ATOM 740 C C . ASN A 1 96 ? -18.672 3.566 15.953 1 77.12 96 ASN A C 1
ATOM 742 O O . ASN A 1 96 ? -18.922 3.555 17.156 1 77.12 96 ASN A O 1
ATOM 746 N N . PHE A 1 97 ? -17.453 3.582 15.469 1 78.19 97 PHE A N 1
ATOM 747 C CA . PHE A 1 97 ? -16.281 3.645 16.344 1 78.19 97 PHE A CA 1
ATOM 748 C C . PHE A 1 97 ? -16.141 5.027 16.953 1 78.19 97 PHE A C 1
ATOM 750 O O . PHE A 1 97 ? -16.484 6.035 16.344 1 78.19 97 PHE A O 1
ATOM 757 N N . THR A 1 98 ? -15.758 4.98 18.172 1 73.56 98 THR A N 1
ATOM 758 C CA . THR A 1 98 ? -15.375 6.238 18.812 1 73.56 98 THR A CA 1
ATOM 759 C C . THR A 1 98 ? -14.008 6.699 18.328 1 73.56 98 THR A C 1
ATOM 761 O O . THR A 1 98 ? -13.273 5.93 17.703 1 73.56 98 THR A O 1
ATOM 764 N N . ASN A 1 99 ? -13.719 7.902 18.484 1 72.75 99 ASN A N 1
ATOM 765 C CA . ASN A 1 99 ? -12.406 8.414 18.109 1 72.75 99 ASN A CA 1
ATOM 766 C C . ASN A 1 99 ? -11.289 7.645 18.812 1 72.75 99 ASN A C 1
ATOM 768 O O . ASN A 1 99 ? -10.203 7.48 18.25 1 72.75 99 ASN A O 1
ATOM 772 N N . GLU A 1 100 ? -11.641 7.246 19.969 1 70 100 GLU A N 1
ATOM 773 C CA . GLU A 1 100 ? -10.664 6.453 20.703 1 70 100 GLU A CA 1
ATOM 774 C C . GLU A 1 100 ? -10.359 5.145 19.984 1 70 100 GLU A C 1
ATOM 776 O O . GLU A 1 100 ? -9.203 4.734 19.891 1 70 100 GLU A O 1
ATOM 781 N N . ASP A 1 101 ? -11.438 4.555 19.516 1 74.25 101 ASP A N 1
ATOM 782 C CA . ASP A 1 101 ? -11.281 3.303 18.781 1 74.25 101 ASP A CA 1
ATOM 783 C C . ASP A 1 101 ? -10.492 3.516 17.484 1 74.25 101 ASP A C 1
ATOM 785 O O . ASP A 1 101 ? -9.633 2.705 17.141 1 74.25 101 ASP A O 1
ATOM 789 N N . LEU A 1 102 ? -10.836 4.539 16.812 1 76.81 102 LEU A N 1
ATOM 790 C CA . LEU A 1 102 ? -10.195 4.844 15.539 1 76.81 102 LEU A CA 1
ATOM 791 C C . LEU A 1 102 ? -8.711 5.129 15.742 1 76.81 102 LEU A C 1
ATOM 793 O O . LEU A 1 102 ? -7.875 4.699 14.938 1 76.81 102 LEU A O 1
ATOM 797 N N . ASP A 1 103 ? -8.484 5.863 16.812 1 72.94 103 ASP A N 1
ATOM 798 C CA . ASP A 1 103 ? -7.098 6.188 17.109 1 72.94 103 ASP A CA 1
ATOM 799 C C . ASP A 1 103 ? -6.328 4.945 17.547 1 72.94 103 ASP A C 1
ATOM 801 O O . ASP A 1 103 ? -5.121 4.844 17.328 1 72.94 103 ASP A O 1
ATOM 805 N N . GLY A 1 104 ? -6.996 4.102 18.172 1 74.44 104 GLY A N 1
ATOM 806 C CA . GLY A 1 104 ? -6.367 2.861 18.594 1 74.44 104 GLY A CA 1
ATOM 807 C C . GLY A 1 104 ? -5.898 1.998 17.438 1 74.44 104 GLY A C 1
ATOM 808 O O . GLY A 1 1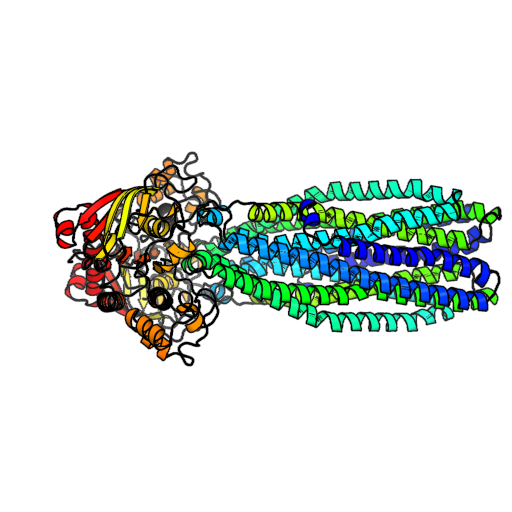04 ? -4.789 1.458 17.469 1 74.44 104 GLY A O 1
ATOM 809 N N . PHE A 1 105 ? -6.66 1.846 16.422 1 81.56 105 PHE A N 1
ATOM 810 C CA . PHE A 1 105 ? -6.309 1.047 15.25 1 81.56 105 PHE A CA 1
ATOM 811 C C . PHE A 1 105 ? -5.453 1.853 14.281 1 81.56 105 PHE A C 1
ATOM 813 O O . PHE A 1 105 ? -4.445 1.354 13.766 1 81.56 105 PHE A O 1
ATOM 820 N N . GLY A 1 106 ? -5.762 3.104 14.133 1 80.81 106 GLY A N 1
ATOM 821 C CA . GLY A 1 106 ? -5.117 3.922 13.117 1 80.81 106 GLY A CA 1
ATOM 822 C C . GLY A 1 106 ? -5.816 3.859 11.766 1 80.81 106 GLY A C 1
ATOM 823 O O . GLY A 1 106 ? -6.309 2.805 11.367 1 80.81 106 GLY A O 1
ATOM 824 N N . THR A 1 107 ? -5.859 4.938 11.062 1 79.56 107 THR A N 1
ATOM 825 C CA . THR A 1 107 ? -6.57 5.059 9.797 1 79.56 107 THR A CA 1
ATOM 826 C C . THR A 1 107 ? -5.945 4.152 8.734 1 79.56 107 THR A C 1
ATOM 828 O O . THR A 1 107 ? -6.66 3.439 8.031 1 79.56 107 THR A O 1
ATOM 831 N N . SER A 1 108 ? -4.703 4.086 8.656 1 77.44 108 SER A N 1
ATOM 832 C CA . SER A 1 108 ? -4.008 3.271 7.672 1 77.44 108 SER A CA 1
ATOM 833 C C . SER A 1 108 ? -4.258 1.785 7.906 1 77.44 108 SER A C 1
ATOM 835 O O . SER A 1 108 ? -4.48 1.031 6.953 1 77.44 108 SER A O 1
ATOM 837 N N . SER A 1 109 ? -4.227 1.459 9.156 1 85.25 109 SER A N 1
ATOM 838 C CA . SER A 1 109 ? -4.469 0.064 9.508 1 85.25 109 SER A CA 1
ATOM 839 C C . SER A 1 109 ? -5.891 -0.36 9.156 1 85.25 109 SER A C 1
ATOM 841 O O . SER A 1 109 ? -6.105 -1.464 8.648 1 85.25 109 SER A O 1
ATOM 843 N N . LEU A 1 110 ? -6.789 0.52 9.414 1 89.12 110 LEU A N 1
ATOM 844 C CA . LEU A 1 110 ? -8.18 0.191 9.133 1 89.12 110 LEU A CA 1
ATOM 845 C C . LEU A 1 110 ? -8.422 0.066 7.633 1 89.12 110 LEU A C 1
ATOM 847 O O . LEU A 1 110 ? -9.18 -0.799 7.191 1 89.12 110 LEU A O 1
ATOM 851 N N . ILE A 1 111 ? -7.777 0.882 6.918 1 86.12 111 ILE A N 1
ATOM 852 C CA . ILE A 1 111 ? -7.875 0.799 5.465 1 86.12 111 ILE A CA 1
ATOM 853 C C . ILE A 1 111 ? -7.312 -0.536 4.984 1 86.12 111 ILE A C 1
ATOM 855 O O . ILE A 1 111 ? -7.941 -1.232 4.188 1 86.12 111 ILE A O 1
ATOM 859 N N . THR A 1 112 ? -6.172 -0.981 5.48 1 85.12 112 THR A N 1
ATOM 860 C CA . THR A 1 112 ? -5.512 -2.221 5.082 1 85.12 112 THR A CA 1
ATOM 861 C C . THR A 1 112 ? -6.34 -3.432 5.504 1 85.12 112 THR A C 1
ATOM 863 O O . THR A 1 112 ? -6.445 -4.406 4.758 1 85.12 112 THR A O 1
ATOM 866 N N . ARG A 1 113 ? -6.859 -3.34 6.648 1 89.81 113 ARG A N 1
ATOM 867 C CA . ARG A 1 113 ? -7.645 -4.457 7.164 1 89.81 113 ARG A CA 1
ATOM 868 C C . ARG A 1 113 ? -8.922 -4.645 6.355 1 89.81 113 ARG A C 1
ATOM 870 O O . ARG A 1 113 ? -9.352 -5.777 6.121 1 89.81 113 ARG A O 1
ATOM 877 N N . SER A 1 114 ? -9.469 -3.561 5.906 1 91.44 114 SER A N 1
ATOM 878 C CA . SER A 1 114 ? -10.703 -3.629 5.137 1 91.44 114 SER A CA 1
ATOM 879 C C . SER A 1 114 ? -10.438 -4.066 3.699 1 91.44 114 SER A C 1
ATOM 881 O O . SER A 1 114 ? -11.273 -4.715 3.074 1 91.44 114 SER A O 1
ATOM 883 N N . SER A 1 115 ? -9.32 -3.775 3.203 1 90.56 115 SER A N 1
ATOM 884 C CA . SER A 1 115 ? -9.039 -4.043 1.797 1 90.56 115 SER A CA 1
ATOM 885 C C . SER A 1 115 ? -8.125 -5.258 1.637 1 90.56 115 SER A C 1
ATOM 887 O O . SER A 1 115 ? -8.609 -6.387 1.514 1 90.56 115 SER A O 1
ATOM 889 N N . ASN A 1 116 ? -6.801 -5.09 1.97 1 87.19 116 ASN A N 1
ATOM 890 C CA . ASN A 1 116 ? -5.793 -6.113 1.713 1 87.19 116 ASN A CA 1
ATOM 891 C C . ASN A 1 116 ? -6.047 -7.371 2.543 1 87.19 116 ASN A C 1
ATOM 893 O O . ASN A 1 116 ? -5.961 -8.484 2.027 1 87.19 116 ASN A O 1
ATOM 897 N N . ASP A 1 117 ? -6.32 -7.176 3.75 1 91.12 117 ASP A N 1
ATOM 898 C CA . ASP A 1 117 ? -6.527 -8.328 4.617 1 91.12 117 ASP A CA 1
ATOM 899 C C . ASP A 1 117 ? -7.785 -9.102 4.219 1 91.12 117 ASP A C 1
ATOM 901 O O . ASP A 1 117 ? -7.797 -10.328 4.234 1 91.12 117 ASP A O 1
ATOM 905 N N . THR A 1 118 ? -8.812 -8.352 3.891 1 94.12 118 THR A N 1
ATOM 906 C CA . THR A 1 118 ? -10.047 -9 3.467 1 94.12 118 THR A CA 1
ATOM 907 C C . THR A 1 118 ? -9.836 -9.766 2.16 1 94.12 118 THR A C 1
ATOM 909 O O . THR A 1 118 ? -10.344 -10.867 1.989 1 94.12 118 THR A O 1
ATOM 912 N N . MET A 1 119 ? -9.07 -9.219 1.289 1 92.69 119 MET A N 1
ATOM 913 C CA . MET A 1 119 ? -8.758 -9.906 0.039 1 92.69 119 MET A CA 1
ATOM 914 C C . MET A 1 119 ? -7.953 -11.172 0.302 1 92.69 119 MET A C 1
ATOM 916 O O . MET A 1 119 ? -8.148 -12.195 -0.364 1 92.69 119 MET A O 1
ATOM 920 N N . GLN A 1 120 ? -7.074 -11.039 1.234 1 90.06 120 GLN A N 1
ATOM 921 C CA . GLN A 1 120 ? -6.277 -12.203 1.604 1 90.06 120 GLN A CA 1
ATOM 922 C C . GLN A 1 120 ? -7.156 -13.312 2.182 1 90.06 120 GLN A C 1
ATOM 924 O O . GLN A 1 120 ? -6.961 -14.492 1.876 1 90.06 120 GLN A O 1
ATOM 929 N N . ILE A 1 121 ? -8.086 -12.93 2.98 1 93.5 121 ILE A N 1
ATOM 930 C CA . ILE A 1 121 ? -9.023 -13.891 3.551 1 93.5 121 ILE A CA 1
ATOM 931 C C . ILE A 1 121 ? -9.836 -14.547 2.436 1 93.5 121 ILE A C 1
ATOM 933 O O . ILE A 1 121 ? -10.016 -15.766 2.416 1 93.5 121 ILE A O 1
ATOM 937 N N . GLN A 1 122 ? -10.281 -13.695 1.502 1 93.56 122 GLN A N 1
ATOM 938 C CA . GLN A 1 122 ? -11.055 -14.203 0.373 1 93.56 122 GLN A CA 1
ATOM 939 C C . GLN A 1 122 ? -10.242 -15.195 -0.447 1 93.56 122 GLN A C 1
ATOM 941 O O . GLN A 1 122 ? -10.758 -16.234 -0.868 1 93.56 122 GLN A O 1
ATOM 946 N N . PHE A 1 123 ? -9.039 -14.906 -0.566 1 89.69 123 PHE A N 1
ATOM 947 C CA . PHE A 1 123 ? -8.141 -15.75 -1.351 1 89.69 123 PHE A CA 1
ATOM 948 C C . PHE A 1 123 ? -7.93 -17.094 -0.668 1 89.69 123 PHE A C 1
ATOM 950 O O . PHE A 1 123 ? -8.07 -18.141 -1.298 1 89.69 123 PHE A O 1
ATOM 957 N N . VAL A 1 124 ? -7.68 -17.047 0.595 1 88.62 124 VAL A N 1
ATOM 958 C CA . VAL A 1 124 ? -7.414 -18.266 1.347 1 88.62 124 VAL A CA 1
ATOM 959 C C . VAL A 1 124 ? -8.688 -19.109 1.435 1 88.62 124 VAL A C 1
ATOM 961 O O . VAL A 1 124 ? -8.648 -20.328 1.253 1 88.62 124 VAL A O 1
ATOM 964 N N . MET A 1 125 ? -9.781 -18.453 1.688 1 91.25 125 MET A N 1
ATOM 965 C CA . MET A 1 125 ? -11.047 -19.188 1.795 1 91.25 125 MET A CA 1
ATOM 966 C C . MET A 1 125 ? -11.43 -19.797 0.456 1 91.25 125 MET A C 1
ATOM 968 O O . MET A 1 125 ? -11.945 -20.922 0.41 1 91.25 125 MET A O 1
ATOM 972 N N . TYR A 1 126 ? -11.203 -19.062 -0.623 1 91 126 TYR A N 1
ATOM 973 C CA . TYR A 1 126 ? -11.43 -19.594 -1.958 1 91 126 TYR A CA 1
ATOM 974 C C . TYR A 1 126 ? -10.633 -20.875 -2.178 1 91 126 TYR A C 1
ATOM 976 O O . TYR A 1 126 ? -11.188 -21.906 -2.576 1 91 126 TYR A O 1
ATOM 984 N N . HIS A 1 127 ? -9.406 -20.828 -1.847 1 87.38 127 HIS A N 1
ATOM 985 C CA . HIS A 1 127 ? -8.531 -21.969 -2.111 1 87.38 127 HIS A CA 1
ATOM 986 C C . HIS A 1 127 ? -8.797 -23.109 -1.134 1 87.38 127 HIS A C 1
ATOM 988 O O . HIS A 1 127 ? -8.656 -24.281 -1.487 1 87.38 127 HIS A O 1
ATOM 994 N N . MET A 1 128 ? -9.242 -22.812 0.047 1 86.69 128 MET A N 1
ATOM 995 C CA . MET A 1 128 ? -9.609 -23.844 1.012 1 86.69 128 MET A CA 1
ATOM 996 C C . MET A 1 128 ? -10.836 -24.609 0.542 1 86.69 128 MET A C 1
ATOM 998 O O . MET A 1 128 ? -10.859 -25.844 0.61 1 86.69 128 MET A O 1
ATOM 1002 N N . ILE A 1 129 ? -11.797 -23.875 0.05 1 88.38 129 ILE A N 1
ATOM 1003 C CA . ILE A 1 129 ? -13.008 -24.531 -0.438 1 88.38 129 ILE A CA 1
ATOM 1004 C C . ILE A 1 129 ? -12.688 -25.344 -1.69 1 88.38 129 ILE A C 1
ATOM 1006 O O . ILE A 1 129 ? -13.109 -26.5 -1.813 1 88.38 129 ILE A O 1
ATOM 1010 N N . TYR A 1 130 ? -11.883 -24.672 -2.527 1 84.19 130 TYR A N 1
ATOM 1011 C CA . TYR A 1 130 ? -11.508 -25.328 -3.775 1 84.19 130 TYR A CA 1
ATOM 1012 C C . TYR A 1 130 ? -10.695 -26.578 -3.506 1 84.19 130 TYR A C 1
ATOM 1014 O O . TYR A 1 130 ? -10.953 -27.641 -4.098 1 84.19 130 TYR A O 1
ATOM 1022 N N . MET A 1 131 ? -9.805 -26.547 -2.641 1 80.12 131 MET A N 1
ATOM 1023 C CA . MET A 1 131 ? -8.898 -27.656 -2.332 1 80.12 131 MET A CA 1
ATOM 1024 C C . MET A 1 131 ? -9.617 -28.75 -1.541 1 80.12 131 MET A C 1
ATOM 1026 O O . MET A 1 131 ? -9.438 -29.938 -1.805 1 80.12 131 MET A O 1
ATOM 1030 N N . LEU A 1 132 ? -10.336 -28.297 -0.528 1 75.38 132 LEU A N 1
ATOM 1031 C CA . LEU A 1 132 ? -11.023 -29.266 0.302 1 75.38 132 LEU A CA 1
ATOM 1032 C C . LEU A 1 132 ? -11.961 -30.125 -0.541 1 75.38 132 LEU A C 1
ATOM 1034 O O . LEU A 1 132 ? -12.188 -31.297 -0.225 1 75.38 132 LEU A O 1
ATOM 1038 N N . GLY A 1 133 ? -12.398 -29.562 -1.565 1 72.94 133 GLY A N 1
ATOM 1039 C CA . GLY A 1 133 ? -13.312 -30.297 -2.424 1 72.94 133 GLY A CA 1
ATOM 1040 C C . GLY A 1 133 ? -12.594 -31.172 -3.438 1 72.94 133 GLY A C 1
ATOM 1041 O O . GLY A 1 133 ? -13.102 -32.25 -3.816 1 72.94 133 GLY A O 1
ATOM 1042 N N . LEU A 1 134 ? -11.359 -30.812 -3.754 1 80.56 134 LEU A N 1
ATOM 1043 C CA . LEU A 1 134 ? -10.789 -31.453 -4.938 1 80.56 134 LEU A CA 1
ATOM 1044 C C . LEU A 1 134 ? -9.594 -32.312 -4.562 1 80.56 134 LEU A C 1
ATOM 1046 O O . LEU A 1 134 ? -9.602 -33.531 -4.785 1 80.56 134 LEU A O 1
ATOM 1050 N N . ASP A 1 135 ? -8.727 -31.812 -3.75 1 84.94 135 ASP A N 1
ATOM 1051 C CA . ASP A 1 135 ? -7.387 -32.406 -3.689 1 84.94 135 ASP A CA 1
ATOM 1052 C C . ASP A 1 135 ? -7.379 -33.656 -2.826 1 84.94 135 ASP A C 1
ATOM 1054 O O . ASP A 1 135 ? -6.871 -34.688 -3.244 1 84.94 135 ASP A O 1
ATOM 1058 N N . PRO A 1 136 ? -8.016 -33.656 -1.713 1 86 136 PRO A N 1
ATOM 1059 C CA . PRO A 1 136 ? -8.062 -34.906 -0.958 1 86 136 PRO A CA 1
ATOM 1060 C C . PRO A 1 136 ? -8.852 -36 -1.677 1 86 136 PRO A C 1
ATOM 1062 O O . PRO A 1 136 ? -8.484 -37.188 -1.61 1 86 136 PRO A O 1
ATOM 1065 N N . MET A 1 137 ? -9.844 -35.562 -2.357 1 88.38 137 MET A N 1
ATOM 1066 C CA . MET A 1 137 ? -10.664 -36.531 -3.088 1 88.38 137 MET A CA 1
ATOM 1067 C C . MET A 1 137 ? -9.883 -37.156 -4.238 1 88.38 137 MET A C 1
ATOM 1069 O O . MET A 1 137 ? -10.062 -38.344 -4.551 1 88.38 137 MET A O 1
ATOM 1073 N N . LEU A 1 138 ? -9.055 -36.375 -4.793 1 87.88 138 LEU A N 1
ATOM 1074 C CA . LEU A 1 138 ? -8.227 -36.875 -5.887 1 87.88 138 LEU A CA 1
ATOM 1075 C C . LEU A 1 138 ? -7.203 -37.875 -5.379 1 87.88 138 LEU A C 1
ATOM 1077 O O . LEU A 1 138 ? -7.004 -38.938 -5.988 1 87.88 138 LEU A O 1
ATOM 1081 N N . ILE A 1 139 ? -6.559 -37.531 -4.266 1 89.81 139 ILE A N 1
ATOM 1082 C CA . ILE A 1 139 ? -5.551 -38.406 -3.686 1 89.81 139 ILE A CA 1
ATOM 1083 C C . ILE A 1 139 ? -6.203 -39.719 -3.225 1 89.81 139 ILE A C 1
ATOM 1085 O O . ILE A 1 139 ? -5.754 -40.812 -3.592 1 89.81 139 ILE A O 1
ATOM 1089 N N . ILE A 1 140 ? -7.297 -39.594 -2.531 1 90.69 140 ILE A N 1
ATOM 1090 C CA . ILE A 1 140 ? -7.996 -40.75 -1.988 1 90.69 140 ILE A CA 1
ATOM 1091 C C . ILE A 1 140 ? -8.641 -41.562 -3.123 1 90.69 140 ILE A C 1
ATOM 1093 O O . ILE A 1 140 ? -8.531 -42.781 -3.17 1 90.69 140 ILE A O 1
ATOM 1097 N N . GLY A 1 141 ? -9.281 -40.812 -4.008 1 90.31 141 GLY A N 1
ATOM 1098 C CA . GLY A 1 141 ? -9.922 -41.469 -5.129 1 90.31 141 GLY A CA 1
ATOM 1099 C C . GLY A 1 141 ? -8.953 -42.25 -6 1 90.31 141 GLY A C 1
ATOM 1100 O O . GLY A 1 141 ? -9.211 -43.406 -6.348 1 90.31 141 GLY A O 1
ATOM 1101 N N . ALA A 1 142 ? -7.836 -41.594 -6.344 1 91.12 142 ALA A N 1
ATOM 1102 C CA . ALA A 1 142 ? -6.828 -42.25 -7.16 1 91.12 142 ALA A CA 1
ATOM 1103 C C . ALA A 1 142 ? -6.234 -43.438 -6.43 1 91.12 142 ALA A C 1
ATOM 1105 O O . ALA A 1 142 ? -5.988 -44.5 -7.035 1 91.12 142 ALA A O 1
ATOM 1106 N N . SER A 1 143 ? -6.051 -43.344 -5.141 1 91.44 143 SER A N 1
ATOM 1107 C CA . SER A 1 143 ? -5.516 -44.438 -4.336 1 91.44 143 SER A CA 1
ATOM 1108 C C . SER A 1 143 ? -6.492 -45.594 -4.262 1 91.44 143 SER A C 1
ATOM 1110 O O . SER A 1 143 ? -6.094 -46.75 -4.379 1 91.44 143 SER A O 1
ATOM 1112 N N . ILE A 1 144 ? -7.738 -45.312 -4.164 1 91.44 144 ILE A N 1
ATOM 1113 C CA . ILE A 1 144 ? -8.766 -46.344 -4.082 1 91.44 144 ILE A CA 1
ATOM 1114 C C . ILE A 1 144 ? -8.891 -47.062 -5.426 1 91.44 144 ILE A C 1
ATOM 1116 O O . ILE A 1 144 ? -8.961 -48.281 -5.477 1 91.44 144 ILE A O 1
ATOM 1120 N N . MET A 1 145 ? -8.867 -46.281 -6.504 1 90.25 145 MET A N 1
ATOM 1121 C CA . MET A 1 145 ? -8.961 -46.875 -7.832 1 90.25 145 MET A CA 1
ATOM 1122 C C . MET A 1 145 ? -7.77 -47.781 -8.102 1 90.25 145 MET A C 1
ATOM 1124 O O . MET A 1 145 ? -7.926 -48.844 -8.688 1 90.25 145 MET A O 1
ATOM 1128 N N . ALA A 1 146 ? -6.613 -47.344 -7.668 1 90.69 146 ALA A N 1
ATOM 1129 C CA . ALA A 1 146 ? -5.41 -48.156 -7.828 1 90.69 146 ALA A CA 1
ATOM 1130 C C . ALA A 1 146 ? -5.504 -49.438 -7.012 1 90.69 146 ALA A C 1
ATOM 1132 O O . ALA A 1 146 ? -5.148 -50.531 -7.496 1 90.69 146 ALA A O 1
ATOM 1133 N N . LEU A 1 147 ? -6.062 -49.406 -5.824 1 90.88 147 LEU A N 1
ATOM 1134 C CA . LEU A 1 147 ? -6.188 -50.562 -4.938 1 90.88 147 LEU A CA 1
ATOM 1135 C C . LEU A 1 147 ? -7.195 -51.562 -5.488 1 90.88 147 LEU A C 1
ATOM 1137 O O . LEU A 1 147 ? -6.996 -52.781 -5.375 1 90.88 147 LEU A O 1
ATOM 1141 N N . ILE A 1 148 ? -8.234 -51.094 -6.082 1 89.25 148 ILE A N 1
ATOM 1142 C CA . ILE A 1 148 ? -9.273 -51.938 -6.629 1 89.25 148 ILE A CA 1
ATOM 1143 C C . ILE A 1 148 ? -8.758 -52.656 -7.875 1 89.25 148 ILE A C 1
ATOM 1145 O O . ILE A 1 148 ? -9.078 -53.844 -8.109 1 89.25 148 ILE A O 1
ATOM 1149 N N . ARG A 1 149 ? -7.926 -51.969 -8.617 1 86 149 ARG A N 1
ATOM 1150 C CA . ARG A 1 149 ? -7.414 -52.531 -9.867 1 86 149 ARG A CA 1
ATOM 1151 C C . ARG A 1 149 ? -6.355 -53.594 -9.594 1 86 149 ARG A C 1
ATOM 1153 O O . ARG A 1 149 ? -6.438 -54.688 -10.117 1 86 149 ARG A O 1
ATOM 1160 N N . GLU A 1 150 ? -5.289 -53.25 -8.828 1 91.44 150 GLU A N 1
ATOM 1161 C CA . GLU A 1 150 ? -4.227 -54.156 -8.469 1 91.44 150 GLU A CA 1
ATOM 1162 C C . GLU A 1 150 ? -3.586 -53.781 -7.137 1 91.44 150 GLU A C 1
ATOM 1164 O O . GLU A 1 150 ? -2.637 -53 -7.102 1 91.44 150 GLU A O 1
ATOM 1169 N N . PRO A 1 151 ? -4.07 -54.344 -6.074 1 90.06 151 PRO A N 1
ATOM 1170 C CA . PRO A 1 151 ? -3.6 -54 -4.73 1 90.06 151 PRO A CA 1
ATOM 1171 C C . PRO A 1 151 ? -2.094 -54.188 -4.566 1 90.06 151 PRO A C 1
ATOM 1173 O O . PRO A 1 151 ? -1.459 -53.469 -3.797 1 90.06 151 PRO A O 1
ATOM 1176 N N . ARG A 1 152 ? -1.492 -55.125 -5.254 1 90.19 152 ARG A N 1
ATOM 1177 C CA . ARG A 1 152 ? -0.063 -55.375 -5.117 1 90.19 152 ARG A CA 1
ATOM 1178 C C . ARG A 1 152 ? 0.76 -54.219 -5.672 1 90.19 152 ARG A C 1
ATOM 1180 O O . ARG A 1 152 ? 1.745 -53.812 -5.062 1 90.19 152 ARG A O 1
ATOM 1187 N N . LEU A 1 153 ? 0.306 -53.75 -6.789 1 91.75 153 LEU A N 1
ATOM 1188 C CA . LEU A 1 153 ? 1.004 -52.625 -7.402 1 91.75 153 LEU A CA 1
ATOM 1189 C C . LEU A 1 153 ? 0.725 -51.344 -6.645 1 91.75 153 LEU A C 1
ATOM 1191 O O . LEU A 1 153 ? 1.577 -50.438 -6.586 1 91.75 153 LEU A O 1
ATOM 1195 N N . ALA A 1 154 ? -0.424 -51.25 -5.98 1 93.06 154 ALA A N 1
ATOM 1196 C CA . ALA A 1 154 ? -0.833 -50.062 -5.242 1 93.06 154 ALA A CA 1
ATOM 1197 C C . ALA A 1 154 ? 0.065 -49.812 -4.027 1 93.06 154 ALA A C 1
ATOM 1199 O O . ALA A 1 154 ? 0.113 -48.719 -3.484 1 93.06 154 ALA A O 1
ATOM 1200 N N . ALA A 1 155 ? 0.759 -50.812 -3.564 1 91.5 155 ALA A N 1
ATOM 1201 C CA . ALA A 1 155 ? 1.67 -50.719 -2.428 1 91.5 155 ALA A CA 1
ATOM 1202 C C . ALA A 1 155 ? 2.789 -49.719 -2.707 1 91.5 155 ALA A C 1
ATOM 1204 O O . ALA A 1 155 ? 3.359 -49.125 -1.778 1 91.5 155 ALA A O 1
ATOM 1205 N N . VAL A 1 156 ? 3.025 -49.469 -4.016 1 92.5 156 VAL A N 1
ATOM 1206 C CA . VAL A 1 156 ? 4.043 -48.5 -4.41 1 92.5 156 VAL A CA 1
ATOM 1207 C C . VAL A 1 156 ? 3.684 -47.094 -3.865 1 92.5 156 VAL A C 1
ATOM 1209 O O . VAL A 1 156 ? 4.562 -46.344 -3.443 1 92.5 156 VAL A O 1
ATOM 1212 N N . PHE A 1 157 ? 2.383 -46.812 -3.762 1 92.38 157 PHE A N 1
ATOM 1213 C CA . PHE A 1 157 ? 1.923 -45.5 -3.33 1 92.38 157 PHE A CA 1
ATOM 1214 C C . PHE A 1 157 ? 2.07 -45.344 -1.821 1 92.38 157 PHE A C 1
ATOM 1216 O O . PHE A 1 157 ? 2.15 -44.25 -1.313 1 92.38 157 PHE A O 1
ATOM 1223 N N . ILE A 1 158 ? 2.1 -46.406 -1.089 1 90 158 ILE A N 1
ATOM 1224 C CA . ILE A 1 158 ? 2.289 -46.375 0.357 1 90 158 ILE A CA 1
ATOM 1225 C C . ILE A 1 158 ? 3.688 -45.844 0.683 1 90 158 ILE A C 1
ATOM 1227 O O . ILE A 1 158 ? 3.885 -45.188 1.697 1 90 158 ILE A O 1
ATOM 1231 N N . ILE A 1 159 ? 4.566 -46.062 -0.23 1 89.12 159 ILE A N 1
ATOM 1232 C CA . ILE A 1 159 ? 5.945 -45.656 -0.018 1 89.12 159 ILE A CA 1
ATOM 1233 C C . ILE A 1 159 ? 6.16 -44.25 -0.611 1 89.12 159 ILE A C 1
ATOM 1235 O O . ILE A 1 159 ? 6.754 -43.375 0.031 1 89.12 159 ILE A O 1
ATOM 1239 N N . THR A 1 160 ? 5.652 -44.062 -1.754 1 89.88 160 THR A N 1
ATOM 1240 C CA . THR A 1 160 ? 5.961 -42.844 -2.494 1 89.88 160 THR A CA 1
ATOM 1241 C C . THR A 1 160 ? 5.266 -41.625 -1.867 1 89.88 160 THR A C 1
ATOM 1243 O O . THR A 1 160 ? 5.828 -40.531 -1.822 1 89.88 160 THR A O 1
ATOM 1246 N N . ILE A 1 161 ? 4.066 -41.812 -1.34 1 91.38 161 ILE A N 1
ATOM 1247 C CA . ILE A 1 161 ? 3.289 -40.719 -0.795 1 91.38 161 ILE A CA 1
ATOM 1248 C C . ILE A 1 161 ? 3.994 -40.156 0.435 1 91.38 161 ILE A C 1
ATOM 1250 O O . ILE A 1 161 ? 4.273 -38.938 0.499 1 91.38 161 ILE A O 1
ATOM 1254 N N . PRO A 1 162 ? 4.371 -40.938 1.408 1 92.88 162 PRO A N 1
ATOM 1255 C CA . PRO A 1 162 ? 5.086 -40.406 2.568 1 92.88 162 PRO A CA 1
ATOM 1256 C C . PRO A 1 162 ? 6.43 -39.781 2.195 1 92.88 162 PRO A C 1
ATOM 1258 O O . PRO A 1 162 ? 6.824 -38.781 2.781 1 92.88 162 PRO A O 1
ATOM 1261 N N . VAL A 1 163 ? 7.125 -40.344 1.248 1 93.31 163 VAL A N 1
ATOM 1262 C CA . VAL A 1 163 ? 8.414 -39.781 0.814 1 93.31 163 VAL A CA 1
ATOM 1263 C C . VAL A 1 163 ? 8.219 -38.406 0.218 1 93.31 163 VAL A C 1
ATOM 1265 O O . VAL A 1 163 ? 8.992 -37.5 0.494 1 93.31 163 VAL A O 1
ATOM 1268 N N . LEU A 1 164 ? 7.176 -38.312 -0.525 1 92.94 164 LEU A N 1
ATOM 1269 C CA . LEU A 1 164 ? 6.879 -37.031 -1.15 1 92.94 164 LEU A CA 1
ATOM 1270 C C . LEU A 1 164 ? 6.5 -35.969 -0.101 1 92.94 164 LEU A C 1
ATOM 1272 O O . LEU A 1 164 ? 6.973 -34.844 -0.147 1 92.94 164 LEU A O 1
ATOM 1276 N N . ILE A 1 165 ? 5.68 -36.344 0.851 1 91.88 165 ILE A N 1
ATOM 1277 C CA . ILE A 1 165 ? 5.234 -35.438 1.91 1 91.88 165 ILE A CA 1
ATOM 1278 C C . ILE A 1 165 ? 6.438 -35 2.734 1 91.88 165 ILE A C 1
ATOM 1280 O O . ILE A 1 165 ? 6.562 -33.812 3.053 1 91.88 165 ILE A O 1
ATOM 1284 N N . LEU A 1 166 ? 7.328 -35.875 2.99 1 93.5 166 LEU A N 1
ATOM 1285 C CA . LEU A 1 166 ? 8.516 -35.562 3.783 1 93.5 166 LEU A CA 1
ATOM 1286 C C . LEU A 1 166 ? 9.461 -34.656 3.012 1 93.5 166 LEU A C 1
ATOM 1288 O O . LEU A 1 166 ? 10.023 -33.719 3.578 1 93.5 166 LEU A O 1
ATOM 1292 N N . ALA A 1 167 ? 9.617 -34.906 1.733 1 92.81 167 ALA A N 1
ATOM 1293 C CA . ALA A 1 167 ? 10.5 -34.062 0.902 1 92.81 167 ALA A CA 1
ATOM 1294 C C . ALA A 1 167 ? 9.977 -32.656 0.795 1 92.81 167 ALA A C 1
ATOM 1296 O O . ALA A 1 167 ? 10.734 -31.688 0.972 1 92.81 167 ALA A O 1
ATOM 1297 N N . ILE A 1 168 ? 8.711 -32.531 0.623 1 90.44 168 ILE A N 1
ATOM 1298 C CA . ILE A 1 168 ? 8.086 -31.219 0.502 1 90.44 168 ILE A CA 1
ATOM 1299 C C . ILE A 1 168 ? 8.133 -30.516 1.85 1 90.44 168 ILE A C 1
ATOM 1301 O O . ILE A 1 168 ? 8.43 -29.312 1.913 1 90.44 168 ILE A O 1
ATOM 1305 N N . GLY A 1 169 ? 7.844 -31.266 2.918 1 90.25 169 GLY A N 1
ATOM 1306 C CA . GLY A 1 169 ? 7.922 -30.703 4.254 1 90.25 169 GLY A CA 1
ATOM 1307 C C . GLY A 1 169 ? 9.289 -30.141 4.582 1 90.25 169 GLY A C 1
ATOM 1308 O O . GLY A 1 169 ? 9.406 -29.078 5.199 1 90.25 169 GLY A O 1
ATOM 1309 N N . PHE A 1 170 ? 10.273 -30.812 4.121 1 92.19 170 PHE A N 1
ATOM 1310 C CA . PHE A 1 170 ? 11.648 -30.375 4.359 1 92.19 170 PHE A CA 1
ATOM 1311 C C . PHE A 1 170 ? 11.945 -29.078 3.613 1 92.19 170 PHE A C 1
ATOM 1313 O O . PHE A 1 170 ? 12.578 -28.172 4.164 1 92.19 170 PHE A O 1
ATOM 1320 N N . ILE A 1 171 ? 11.531 -28.953 2.465 1 89.81 171 ILE A N 1
ATOM 1321 C CA . ILE A 1 171 ? 11.758 -27.75 1.649 1 89.81 171 ILE A CA 1
ATOM 1322 C C . ILE A 1 171 ? 11.023 -26.562 2.264 1 89.81 171 ILE A C 1
ATOM 1324 O O . ILE A 1 171 ? 11.594 -25.484 2.396 1 89.81 171 ILE A O 1
ATOM 1328 N N . LEU A 1 172 ? 9.836 -26.844 2.723 1 87.88 172 LEU A N 1
ATOM 1329 C CA . LEU A 1 172 ? 9.039 -25.766 3.305 1 87.88 172 LEU A CA 1
ATOM 1330 C C . LEU A 1 172 ? 9.648 -25.281 4.617 1 87.88 172 LEU A C 1
ATOM 1332 O O . LEU A 1 172 ? 9.672 -24.078 4.895 1 87.88 172 LEU A O 1
ATOM 1336 N N . LYS A 1 173 ? 10.133 -26.219 5.379 1 90.12 173 LYS A N 1
ATOM 1337 C CA . LYS A 1 173 ? 10.75 -25.875 6.656 1 90.12 173 LYS A CA 1
ATOM 1338 C C . LYS A 1 173 ? 12.008 -25.031 6.457 1 90.12 173 LYS A C 1
ATOM 1340 O O . LYS A 1 173 ? 12.273 -24.125 7.242 1 90.12 173 LYS A O 1
ATOM 1345 N N . LYS A 1 174 ? 12.703 -25.266 5.367 1 91.69 174 LYS A N 1
ATOM 1346 C CA . LYS A 1 174 ? 13.93 -24.516 5.074 1 91.69 174 LYS A CA 1
ATOM 1347 C C . LYS A 1 174 ? 13.617 -23.172 4.441 1 91.69 174 LYS A C 1
ATOM 1349 O O . LYS A 1 174 ? 14.344 -22.188 4.656 1 91.69 174 LYS A O 1
ATOM 1354 N N . ALA A 1 175 ? 12.594 -23.094 3.734 1 89.12 175 ALA A N 1
ATOM 1355 C CA . ALA A 1 175 ? 12.234 -21.875 2.996 1 89.12 175 ALA A CA 1
ATOM 1356 C C . ALA A 1 175 ? 11.578 -20.859 3.908 1 89.12 175 ALA A C 1
ATOM 1358 O O . ALA A 1 175 ? 11.781 -19.641 3.746 1 89.12 175 ALA A O 1
ATOM 1359 N N . HIS A 1 176 ? 10.945 -21.297 4.922 1 87.75 176 HIS A N 1
ATOM 1360 C CA . HIS A 1 176 ? 10.102 -20.422 5.738 1 87.75 176 HIS A CA 1
ATOM 1361 C C . HIS A 1 176 ? 10.93 -19.359 6.441 1 87.75 176 HIS A C 1
ATOM 1363 O O . HIS A 1 176 ? 10.609 -18.172 6.363 1 87.75 176 HIS A O 1
ATOM 1369 N N . PRO A 1 177 ? 12 -19.641 7.066 1 90.38 177 PRO A N 1
ATOM 1370 C CA . PRO A 1 177 ? 12.789 -18.594 7.738 1 90.38 177 PRO A CA 1
ATOM 1371 C C . PRO A 1 177 ? 13.414 -17.609 6.762 1 90.38 177 PRO A C 1
ATOM 1373 O O . PRO A 1 177 ? 13.57 -16.438 7.086 1 90.38 177 PRO A O 1
ATOM 1376 N N . ILE A 1 178 ? 13.805 -18.062 5.598 1 92.19 178 ILE A N 1
ATOM 1377 C CA . ILE A 1 178 ? 14.422 -17.188 4.602 1 92.19 178 ILE A CA 1
ATOM 1378 C C . ILE A 1 178 ? 13.406 -16.156 4.121 1 92.19 178 ILE A C 1
ATOM 1380 O O . ILE A 1 178 ? 13.719 -14.961 4.031 1 92.19 178 ILE A O 1
ATOM 1384 N N . PHE A 1 179 ? 12.211 -16.562 3.973 1 86.25 179 PHE A N 1
ATOM 1385 C CA . PHE A 1 179 ? 11.18 -15.656 3.484 1 86.25 179 PHE A CA 1
ATOM 1386 C C . PHE A 1 179 ? 10.758 -14.68 4.574 1 86.25 179 PHE A C 1
ATOM 1388 O O . PHE A 1 179 ? 10.422 -13.531 4.289 1 86.25 179 PHE A O 1
ATOM 1395 N N . ARG A 1 180 ? 10.836 -15.18 5.77 1 86.25 180 ARG A N 1
ATOM 1396 C CA . ARG A 1 180 ? 10.594 -14.273 6.891 1 86.25 180 ARG A CA 1
ATOM 1397 C C . ARG A 1 180 ? 11.68 -13.203 6.969 1 86.25 180 ARG A C 1
ATOM 1399 O O . ARG A 1 180 ? 11.383 -12.031 7.207 1 86.25 180 ARG A O 1
ATOM 1406 N N . SER A 1 181 ? 12.844 -13.648 6.777 1 92.31 181 SER A N 1
ATOM 1407 C CA . SER A 1 181 ? 13.961 -12.711 6.766 1 92.31 181 SER A CA 1
ATOM 1408 C C . SER A 1 181 ? 13.852 -11.734 5.594 1 92.31 181 SER A C 1
ATOM 1410 O O . SER A 1 181 ? 14.172 -10.555 5.727 1 92.31 181 SER A O 1
ATOM 1412 N N . LEU A 1 182 ? 13.414 -12.203 4.48 1 89.62 182 LEU A N 1
ATOM 1413 C CA . LEU A 1 182 ? 13.25 -11.375 3.287 1 89.62 182 LEU A CA 1
ATOM 1414 C C . LEU A 1 182 ? 12.234 -10.266 3.539 1 89.62 182 LEU A C 1
ATOM 1416 O O . LEU A 1 182 ? 12.438 -9.125 3.1 1 89.62 182 LEU A O 1
ATOM 1420 N N . GLN A 1 183 ? 11.227 -10.555 4.246 1 85.56 183 GLN A N 1
ATOM 1421 C CA . GLN A 1 183 ? 10.219 -9.547 4.59 1 85.56 183 GLN A CA 1
ATOM 1422 C C . GLN A 1 183 ? 10.82 -8.445 5.457 1 85.56 183 GLN A C 1
ATOM 1424 O O . GLN A 1 183 ? 10.57 -7.258 5.227 1 85.56 183 GLN A O 1
ATOM 1429 N N . LYS A 1 184 ? 11.602 -8.789 6.438 1 90.12 184 LYS A N 1
ATOM 1430 C CA . LYS A 1 184 ? 12.266 -7.812 7.297 1 90.12 184 LYS A CA 1
ATOM 1431 C C . LYS A 1 184 ? 13.211 -6.922 6.492 1 90.12 184 LYS A C 1
ATOM 1433 O O . LYS A 1 184 ? 13.273 -5.715 6.719 1 90.12 184 LYS A O 1
ATOM 1438 N N . LYS A 1 185 ? 13.906 -7.523 5.613 1 91.44 185 LYS A N 1
ATOM 1439 C CA . LYS A 1 185 ? 14.844 -6.77 4.793 1 91.44 185 LYS A CA 1
ATOM 1440 C C . LYS A 1 185 ? 14.117 -5.836 3.832 1 91.44 185 LYS A C 1
ATOM 1442 O O . LYS A 1 185 ? 14.609 -4.754 3.512 1 91.44 185 LYS A O 1
ATOM 1447 N N . THR A 1 186 ? 12.945 -6.27 3.389 1 89.31 186 THR A N 1
ATOM 1448 C CA . THR A 1 186 ? 12.102 -5.398 2.578 1 89.31 186 THR A CA 1
ATOM 1449 C C . THR A 1 186 ? 11.688 -4.16 3.367 1 89.31 186 THR A C 1
ATOM 1451 O O . THR A 1 186 ? 11.727 -3.043 2.848 1 89.31 186 THR A O 1
ATOM 1454 N N . ASP A 1 187 ? 11.445 -4.363 4.586 1 85.94 187 ASP A N 1
ATOM 1455 C CA . ASP A 1 187 ? 11.039 -3.262 5.453 1 85.94 187 ASP A CA 1
ATOM 1456 C C . ASP A 1 187 ? 12.188 -2.273 5.656 1 85.94 187 ASP A C 1
ATOM 1458 O O . ASP A 1 187 ? 11.977 -1.061 5.672 1 85.94 187 ASP A O 1
ATOM 1462 N N . VAL A 1 188 ? 13.32 -2.777 5.836 1 89.88 188 VAL A N 1
ATOM 1463 C CA . VAL A 1 188 ? 14.508 -1.94 6.012 1 89.88 188 VAL A CA 1
ATOM 1464 C C . VAL A 1 188 ? 14.758 -1.13 4.746 1 89.88 188 VAL A C 1
ATOM 1466 O O . VAL A 1 188 ? 15.039 0.07 4.812 1 89.88 188 VAL A O 1
ATOM 1469 N N . LEU A 1 189 ? 14.664 -1.784 3.646 1 89.75 189 LEU A N 1
ATOM 1470 C CA . LEU A 1 189 ? 14.875 -1.134 2.359 1 89.75 189 LEU A CA 1
ATOM 1471 C C . LEU A 1 189 ? 13.883 0.002 2.152 1 89.75 189 LEU A C 1
ATOM 1473 O O . LEU A 1 189 ? 14.266 1.107 1.762 1 89.75 189 LEU A O 1
ATOM 1477 N N . ASN A 1 190 ? 12.672 -0.204 2.475 1 87.62 190 ASN A N 1
ATOM 1478 C CA . ASN A 1 190 ? 11.625 0.8 2.324 1 87.62 190 ASN A CA 1
ATOM 1479 C C . ASN A 1 190 ? 11.828 1.968 3.285 1 87.62 190 ASN A C 1
ATOM 1481 O O . ASN A 1 190 ? 11.562 3.119 2.936 1 87.62 190 ASN A O 1
ATOM 1485 N N . ARG A 1 191 ? 12.281 1.611 4.367 1 85.19 191 ARG A N 1
ATOM 1486 C CA . ARG A 1 191 ? 12.539 2.646 5.363 1 85.19 191 ARG A CA 1
ATOM 1487 C C . ARG A 1 191 ? 13.648 3.588 4.902 1 85.19 191 ARG A C 1
ATOM 1489 O O . ARG A 1 191 ? 13.5 4.809 4.965 1 85.19 191 ARG A O 1
ATOM 1496 N N . ILE A 1 192 ? 14.719 3.057 4.5 1 88.19 192 ILE A N 1
ATOM 1497 C CA . ILE A 1 192 ? 15.859 3.854 4.055 1 88.19 192 ILE A CA 1
ATOM 1498 C C . ILE A 1 192 ? 15.453 4.703 2.855 1 88.19 192 ILE A C 1
ATOM 1500 O O . ILE A 1 192 ? 15.828 5.875 2.764 1 88.19 192 ILE A O 1
ATOM 1504 N N . PHE A 1 193 ? 14.695 4.094 1.997 1 89.62 193 PHE A N 1
ATOM 1505 C CA . PHE A 1 193 ? 14.211 4.82 0.829 1 89.62 193 PHE A CA 1
ATOM 1506 C C . PHE A 1 193 ? 13.328 5.992 1.245 1 89.62 193 PHE A C 1
ATOM 1508 O O . PHE A 1 193 ? 13.484 7.102 0.734 1 89.62 193 PHE A O 1
ATOM 1515 N N . ARG A 1 194 ? 12.508 5.77 2.113 1 85.06 194 ARG A N 1
ATOM 1516 C CA . ARG A 1 194 ? 11.594 6.805 2.59 1 85.06 194 ARG A CA 1
ATOM 1517 C C . ARG A 1 194 ? 12.352 7.922 3.293 1 85.06 194 ARG A C 1
ATOM 1519 O O . ARG A 1 194 ? 12.023 9.102 3.137 1 85.06 194 ARG A O 1
ATOM 1526 N N . GLU A 1 195 ? 13.289 7.578 4.09 1 84.25 195 GLU A N 1
ATOM 1527 C CA . GLU A 1 195 ? 14.141 8.555 4.758 1 84.25 195 GLU A CA 1
ATOM 1528 C C . GLU A 1 195 ? 14.898 9.414 3.744 1 84.25 195 GLU A C 1
ATOM 1530 O O . GLU A 1 195 ? 15.023 10.625 3.922 1 84.25 195 GLU A O 1
ATOM 1535 N N . GLY A 1 196 ? 15.391 8.727 2.768 1 84.62 196 GLY A N 1
ATOM 1536 C CA . GLY A 1 196 ? 16.109 9.438 1.723 1 84.62 196 GLY A CA 1
ATOM 1537 C C . GLY A 1 196 ? 15.227 10.406 0.952 1 84.62 196 GLY A C 1
ATOM 1538 O O . GLY A 1 196 ? 15.672 11.5 0.581 1 84.62 196 GLY A O 1
ATOM 1539 N N . LEU A 1 197 ? 14 10.039 0.86 1 83.69 197 LEU A N 1
ATOM 1540 C CA . LEU A 1 197 ? 13.055 10.852 0.112 1 83.69 197 LEU A CA 1
ATOM 1541 C C . LEU A 1 197 ? 12.578 12.039 0.95 1 83.69 197 LEU A C 1
ATOM 1543 O O . LEU A 1 197 ? 12.555 13.172 0.471 1 83.69 197 LEU A O 1
ATOM 1547 N N . THR A 1 198 ? 12.234 11.766 2.119 1 79.38 198 THR A N 1
ATOM 1548 C CA . THR A 1 198 ? 11.711 12.812 2.992 1 79.38 198 THR A CA 1
ATOM 1549 C C . THR A 1 198 ? 12.82 13.766 3.428 1 79.38 198 THR A C 1
ATOM 1551 O O . THR A 1 198 ? 12.578 14.945 3.672 1 79.38 198 THR A O 1
ATOM 1554 N N . GLY A 1 199 ? 14.016 13.25 3.488 1 80.19 199 GLY A N 1
ATOM 1555 C CA . GLY A 1 199 ? 15.148 14.047 3.926 1 80.19 199 GLY A CA 1
ATOM 1556 C C . GLY A 1 199 ? 16.031 14.516 2.779 1 80.19 199 GLY A C 1
ATOM 1557 O O . GLY A 1 199 ? 17.188 14.875 2.984 1 80.19 199 GLY A O 1
ATOM 1558 N N . VAL A 1 200 ? 15.484 14.547 1.637 1 82.88 200 VAL A N 1
ATOM 1559 C CA . VAL A 1 200 ? 16.297 14.805 0.458 1 82.88 200 VAL A CA 1
ATOM 1560 C C . VAL A 1 200 ? 16.906 16.203 0.549 1 82.88 200 VAL A C 1
ATOM 1562 O O . VAL A 1 200 ? 18.047 16.422 0.135 1 82.88 200 VAL A O 1
ATOM 1565 N N . ARG A 1 201 ? 16.172 17.141 1.05 1 76.5 201 ARG A N 1
ATOM 1566 C CA . ARG A 1 201 ? 16.672 18.516 1.19 1 76.5 201 ARG A CA 1
ATOM 1567 C C . ARG A 1 201 ? 17.859 18.562 2.145 1 76.5 201 ARG A C 1
ATOM 1569 O O . ARG A 1 201 ? 18.812 19.312 1.915 1 76.5 201 ARG A O 1
ATOM 1576 N N . VAL A 1 202 ? 17.719 17.797 3.141 1 79.69 202 VAL A N 1
ATOM 1577 C CA . VAL A 1 202 ? 18.797 17.75 4.133 1 79.69 202 VAL A CA 1
ATOM 1578 C C . VAL A 1 202 ? 20.016 17.031 3.553 1 79.69 202 VAL A C 1
ATOM 1580 O O . VAL A 1 202 ? 21.141 17.469 3.742 1 79.69 202 VAL A O 1
ATOM 1583 N N . VAL A 1 203 ? 19.797 16.016 2.857 1 83.75 203 VAL A N 1
ATOM 1584 C CA . VAL A 1 203 ? 20.859 15.242 2.262 1 83.75 203 VAL A CA 1
ATOM 1585 C C . VAL A 1 203 ? 21.656 16.109 1.278 1 83.75 203 VAL A C 1
ATOM 1587 O O . VAL A 1 203 ? 22.891 16.062 1.25 1 83.75 203 VAL A O 1
ATOM 1590 N N . ARG A 1 204 ? 21 16.891 0.59 1 79.19 204 ARG A N 1
ATOM 1591 C CA . ARG A 1 204 ? 21.641 17.75 -0.394 1 79.19 204 ARG A CA 1
ATOM 1592 C C . ARG A 1 204 ? 22.359 18.906 0.284 1 79.19 204 ARG A C 1
ATOM 1594 O O . ARG A 1 204 ? 23.453 19.297 -0.133 1 79.19 204 ARG A O 1
ATOM 1601 N N . ALA A 1 205 ? 21.594 19.406 1.165 1 76.69 205 ALA A N 1
ATOM 1602 C CA . ALA A 1 205 ? 22.172 20.562 1.855 1 76.69 205 ALA A CA 1
ATOM 1603 C C . ALA A 1 205 ? 23.484 20.203 2.547 1 76.69 205 ALA A C 1
ATOM 1605 O O . ALA A 1 205 ? 24.391 21.031 2.65 1 76.69 205 ALA A O 1
ATOM 1606 N N . PHE A 1 206 ? 23.562 18.859 2.953 1 76.69 206 PHE A N 1
ATOM 1607 C CA . PHE A 1 206 ? 24.734 18.453 3.727 1 76.69 206 PHE A CA 1
ATOM 1608 C C . PHE A 1 206 ? 25.656 17.562 2.904 1 76.69 206 PHE A C 1
ATOM 1610 O O . PHE A 1 206 ? 26.578 16.953 3.441 1 76.69 206 PHE A O 1
ATOM 1617 N N . LYS A 1 207 ? 25.5 17.375 1.724 1 74.19 207 LYS A N 1
ATOM 1618 C CA . LYS A 1 207 ? 26.328 16.656 0.767 1 74.19 207 LYS A CA 1
ATOM 1619 C C . LYS A 1 207 ? 26.547 15.211 1.207 1 74.19 207 LYS A C 1
ATOM 1621 O O . LYS A 1 207 ? 27.688 14.734 1.256 1 74.19 207 LYS A O 1
ATOM 1626 N N . LYS A 1 208 ? 25.594 14.648 1.64 1 75.88 208 LYS A N 1
ATOM 1627 C CA . LYS A 1 208 ? 25.688 13.258 2.072 1 75.88 208 LYS A CA 1
ATOM 1628 C C . LYS A 1 208 ? 25 12.328 1.073 1 75.88 208 LYS A C 1
ATOM 1630 O O . LYS A 1 208 ? 24.438 11.305 1.458 1 75.88 208 LYS A O 1
ATOM 1635 N N . ASP A 1 209 ? 25.031 12.812 -0.17 1 81.38 209 ASP A N 1
ATOM 1636 C CA . ASP A 1 209 ? 24.375 12.016 -1.2 1 81.38 209 ASP A CA 1
ATOM 1637 C C . ASP A 1 209 ? 25.031 10.641 -1.332 1 81.38 209 ASP A C 1
ATOM 1639 O O . ASP A 1 209 ? 24.344 9.617 -1.324 1 81.38 209 ASP A O 1
ATOM 1643 N N . GLN A 1 210 ? 26.406 10.602 -1.339 1 82.75 210 GLN A N 1
ATOM 1644 C CA . GLN A 1 210 ? 27.109 9.336 -1.518 1 82.75 210 GLN A CA 1
ATOM 1645 C C . GLN A 1 210 ? 26.922 8.43 -0.305 1 82.75 210 GLN A C 1
ATOM 1647 O O . GLN A 1 210 ? 26.812 7.207 -0.448 1 82.75 210 GLN A O 1
ATOM 1652 N N . TYR A 1 211 ? 26.875 9.07 0.794 1 83.62 211 TYR A N 1
ATOM 1653 C CA . TYR A 1 211 ? 26.656 8.297 2.012 1 83.62 211 TYR A CA 1
ATOM 1654 C C . TYR A 1 211 ? 25.312 7.59 1.98 1 83.62 211 TYR A C 1
ATOM 1656 O O . TYR A 1 211 ? 25.219 6.398 2.287 1 83.62 211 TYR A O 1
ATOM 1664 N N . GLU A 1 212 ? 24.328 8.328 1.67 1 86.62 212 GLU A N 1
ATOM 1665 C CA . GLU A 1 212 ? 22.984 7.758 1.624 1 86.62 212 GLU A CA 1
ATOM 1666 C C . GLU A 1 212 ? 22.859 6.727 0.505 1 86.62 212 GLU A C 1
ATOM 1668 O O . GLU A 1 212 ? 22.156 5.727 0.65 1 86.62 212 GLU A O 1
ATOM 1673 N N . ILE A 1 213 ? 23.531 6.98 -0.565 1 89.94 213 ILE A N 1
ATOM 1674 C CA . ILE A 1 213 ? 23.516 6.039 -1.679 1 89.94 213 ILE A CA 1
ATOM 1675 C C . ILE A 1 213 ? 24.172 4.727 -1.254 1 89.94 213 ILE A C 1
ATOM 1677 O O . ILE A 1 213 ? 23.656 3.646 -1.543 1 89.94 213 ILE A O 1
ATOM 1681 N N . ASP A 1 214 ? 25.266 4.797 -0.523 1 91.69 214 ASP A N 1
ATOM 1682 C CA . ASP A 1 214 ? 25.969 3.605 -0.058 1 91.69 214 ASP A CA 1
ATOM 1683 C C . ASP A 1 214 ? 25.141 2.846 0.973 1 91.69 214 ASP A C 1
ATOM 1685 O O . ASP A 1 214 ? 25.109 1.614 0.964 1 91.69 214 ASP A O 1
ATOM 1689 N N . ARG A 1 215 ? 24.531 3.607 1.808 1 88.88 215 ARG A N 1
ATOM 1690 C CA . ARG A 1 215 ? 23.656 3.014 2.818 1 88.88 215 ARG A CA 1
ATOM 1691 C C . ARG A 1 215 ? 22.5 2.248 2.17 1 88.88 215 ARG A C 1
ATOM 1693 O O . ARG A 1 215 ? 22.188 1.135 2.588 1 88.88 215 ARG A O 1
ATOM 1700 N N . PHE A 1 216 ? 21.969 2.818 1.154 1 92.81 216 PHE A N 1
ATOM 1701 C CA . PHE A 1 216 ? 20.875 2.176 0.426 1 92.81 216 PHE A CA 1
ATOM 1702 C C . PHE A 1 216 ? 21.391 0.964 -0.347 1 92.81 216 PHE A C 1
ATOM 1704 O O . PHE A 1 216 ? 20.719 -0.07 -0.399 1 92.81 216 PHE A O 1
ATOM 1711 N N . ASP A 1 217 ? 22.547 1.1 -0.917 1 94.06 217 ASP A N 1
ATOM 1712 C CA . ASP A 1 217 ? 23.125 0.014 -1.697 1 94.06 217 ASP A CA 1
ATOM 1713 C C . ASP A 1 217 ? 23.406 -1.206 -0.821 1 94.06 217 ASP A C 1
ATOM 1715 O O . ASP A 1 217 ? 23.203 -2.344 -1.25 1 94.06 217 ASP A O 1
ATOM 1719 N N . GLU A 1 218 ? 23.828 -0.954 0.329 1 94.69 218 GLU A N 1
ATOM 1720 C CA . GLU A 1 218 ? 24.109 -2.053 1.249 1 94.69 218 GLU A CA 1
ATOM 1721 C C . GLU A 1 218 ? 22.828 -2.799 1.619 1 94.69 218 GLU A C 1
ATOM 1723 O O . GLU A 1 218 ? 22.797 -4.031 1.619 1 94.69 218 GLU A O 1
ATOM 1728 N N . ALA A 1 219 ? 21.812 -2.084 1.943 1 93.88 219 ALA A N 1
ATOM 1729 C CA . ALA A 1 219 ? 20.516 -2.693 2.262 1 93.88 219 ALA A CA 1
ATOM 1730 C C . ALA A 1 219 ? 19.953 -3.426 1.052 1 93.88 219 ALA A C 1
ATOM 1732 O O . ALA A 1 219 ? 19.359 -4.504 1.189 1 93.88 219 ALA A O 1
ATOM 1733 N N . ASN A 1 220 ? 20.156 -2.811 -0.055 1 94.94 220 ASN A N 1
ATOM 1734 C CA . ASN A 1 220 ? 19.672 -3.393 -1.304 1 94.94 220 ASN A CA 1
ATOM 1735 C C . ASN A 1 220 ? 20.422 -4.68 -1.645 1 94.94 220 ASN A C 1
ATOM 1737 O O . ASN A 1 220 ? 19.828 -5.617 -2.184 1 94.94 220 ASN A O 1
ATOM 1741 N N . GLU A 1 221 ? 21.703 -4.734 -1.375 1 95.62 221 GLU A N 1
ATOM 1742 C CA . GLU A 1 221 ? 22.5 -5.934 -1.594 1 95.62 221 GLU A CA 1
ATOM 1743 C C . GLU A 1 221 ? 22.094 -7.055 -0.645 1 95.62 221 GLU A C 1
ATOM 1745 O O . GLU A 1 221 ? 22.016 -8.219 -1.049 1 95.62 221 GLU A O 1
ATOM 1750 N N . ASP A 1 222 ? 21.859 -6.672 0.579 1 95.12 222 ASP A N 1
ATOM 1751 C CA . ASP A 1 222 ? 21.406 -7.656 1.561 1 95.12 222 ASP A CA 1
ATOM 1752 C C . ASP A 1 222 ? 20.062 -8.258 1.155 1 95.12 222 ASP A C 1
ATOM 1754 O O . ASP A 1 222 ? 19.859 -9.469 1.282 1 95.12 222 ASP A O 1
ATOM 1758 N N . PHE A 1 223 ? 19.219 -7.43 0.677 1 93.5 223 PHE A N 1
ATOM 1759 C CA . PHE A 1 223 ? 17.922 -7.883 0.177 1 93.5 223 PHE A CA 1
ATOM 1760 C C . PHE A 1 223 ? 18.109 -8.812 -1.02 1 93.5 223 PHE A C 1
ATOM 1762 O O . PHE A 1 223 ? 17.484 -9.867 -1.089 1 93.5 223 PHE A O 1
ATOM 1769 N N . MET A 1 224 ? 18.938 -8.453 -1.936 1 94.19 224 MET A N 1
ATOM 1770 C CA . MET A 1 224 ? 19.188 -9.234 -3.143 1 94.19 224 MET A CA 1
ATOM 1771 C C . MET A 1 224 ? 19.75 -10.609 -2.797 1 94.19 224 MET A C 1
ATOM 1773 O O . MET A 1 224 ? 19.25 -11.625 -3.291 1 94.19 224 MET A O 1
ATOM 1777 N N . GLU A 1 225 ? 20.703 -10.695 -1.937 1 95.5 225 GLU A N 1
ATOM 1778 C CA . GLU A 1 225 ? 21.344 -11.953 -1.573 1 95.5 225 GLU A CA 1
ATOM 1779 C C . GLU A 1 225 ? 20.344 -12.898 -0.897 1 95.5 225 GLU A C 1
ATOM 1781 O O . GLU A 1 225 ? 20.328 -14.102 -1.184 1 95.5 225 GLU A O 1
ATOM 1786 N N . THR A 1 226 ? 19.562 -12.312 -0.05 1 94.31 226 THR A N 1
ATOM 1787 C CA . THR A 1 226 ? 18.562 -13.117 0.638 1 94.31 226 THR A CA 1
ATOM 1788 C C . THR A 1 226 ? 17.484 -13.586 -0.335 1 94.31 226 THR A C 1
ATOM 1790 O O . THR A 1 226 ? 16.984 -14.711 -0.226 1 94.31 226 THR A O 1
ATOM 1793 N N . SER A 1 227 ? 17.125 -12.719 -1.241 1 93.56 227 SER A N 1
ATOM 1794 C CA . SER A 1 227 ? 16.141 -13.062 -2.252 1 93.56 227 SER A CA 1
ATOM 1795 C C . SER A 1 227 ? 16.625 -14.211 -3.135 1 93.56 227 SER A C 1
ATOM 1797 O O . SER A 1 227 ? 15.859 -15.117 -3.469 1 93.56 227 SER A O 1
ATOM 1799 N N . ILE A 1 228 ? 17.891 -14.172 -3.533 1 93.62 228 ILE A N 1
ATOM 1800 C CA . ILE A 1 228 ? 18.469 -15.234 -4.348 1 93.62 228 ILE A CA 1
ATOM 1801 C C . ILE A 1 228 ? 18.453 -16.547 -3.576 1 93.62 228 ILE A C 1
ATOM 1803 O O . ILE A 1 228 ? 18.047 -17.594 -4.113 1 93.62 228 ILE A O 1
ATOM 1807 N N . LYS A 1 229 ? 18.812 -16.5 -2.311 1 93.81 229 LYS A N 1
ATOM 1808 C CA . LYS A 1 229 ? 18.797 -17.688 -1.469 1 93.81 229 LYS A CA 1
ATOM 1809 C C . LYS A 1 229 ? 17.391 -18.266 -1.36 1 93.81 229 LYS A C 1
ATOM 1811 O O . LYS A 1 229 ? 17.203 -19.484 -1.464 1 93.81 229 LYS A O 1
ATOM 1816 N N . GLY A 1 230 ? 16.469 -17.375 -1.13 1 90.94 230 GLY A N 1
ATOM 1817 C CA . GLY A 1 230 ? 15.094 -17.812 -1.036 1 90.94 230 GLY A CA 1
ATOM 1818 C C . GLY A 1 230 ? 14.578 -18.453 -2.312 1 90.94 230 GLY A C 1
ATOM 1819 O O . GLY A 1 230 ? 13.984 -19.531 -2.277 1 90.94 230 GLY A O 1
ATOM 1820 N N . GLN A 1 231 ? 14.891 -17.859 -3.426 1 88.25 231 GLN A N 1
ATOM 1821 C CA . GLN A 1 231 ? 14.438 -18.375 -4.711 1 88.25 231 GLN A CA 1
ATOM 1822 C C . GLN A 1 231 ? 15.117 -19.688 -5.055 1 88.25 231 GLN A C 1
ATOM 1824 O O . GLN A 1 231 ? 14.5 -20.594 -5.621 1 88.25 231 GLN A O 1
ATOM 1829 N N . THR A 1 232 ? 16.328 -19.875 -4.688 1 90.25 232 THR A N 1
ATOM 1830 C CA . THR A 1 232 ? 17.078 -21.094 -4.973 1 90.25 232 THR A CA 1
ATOM 1831 C C . THR A 1 232 ? 16.547 -22.25 -4.137 1 90.25 232 THR A C 1
ATOM 1833 O O . THR A 1 232 ? 16.422 -23.375 -4.633 1 90.25 232 THR A O 1
ATOM 1836 N N . VAL A 1 233 ? 16.219 -21.922 -2.92 1 90.12 233 VAL A N 1
ATOM 1837 C CA . VAL A 1 233 ? 15.648 -22.969 -2.076 1 90.12 233 VAL A CA 1
ATOM 1838 C C . VAL A 1 233 ? 14.266 -23.359 -2.6 1 90.12 233 VAL A C 1
ATOM 1840 O O . VAL A 1 233 ? 13.93 -24.547 -2.652 1 90.12 233 VAL A O 1
ATOM 1843 N N . ALA A 1 234 ? 13.531 -22.391 -3.02 1 86.88 234 ALA A N 1
ATOM 1844 C CA . ALA A 1 234 ? 12.195 -22.641 -3.551 1 86.88 234 ALA A CA 1
ATOM 1845 C C . ALA A 1 234 ? 12.266 -23.406 -4.871 1 86.88 234 ALA A C 1
ATOM 1847 O O . ALA A 1 234 ? 11.336 -24.141 -5.219 1 86.88 234 ALA A O 1
ATOM 1848 N N . ALA A 1 235 ? 13.398 -23.297 -5.543 1 86.81 235 ALA A N 1
ATOM 1849 C CA . ALA A 1 235 ? 13.57 -23.938 -6.852 1 86.81 235 ALA A CA 1
ATOM 1850 C C . ALA A 1 235 ? 13.617 -25.453 -6.727 1 86.81 235 ALA A C 1
ATOM 1852 O O . ALA A 1 235 ? 13.375 -26.172 -7.699 1 86.81 235 ALA A O 1
ATOM 1853 N N . PHE A 1 236 ? 13.758 -25.938 -5.516 1 89.12 236 PHE A N 1
ATOM 1854 C CA . PHE A 1 236 ? 13.844 -27.375 -5.305 1 89.12 236 PHE A CA 1
ATOM 1855 C C . PHE A 1 236 ? 12.461 -28.016 -5.32 1 89.12 236 PHE A C 1
ATOM 1857 O O . PHE A 1 236 ? 12.328 -29.234 -5.438 1 89.12 236 PHE A O 1
ATOM 1864 N N . PHE A 1 237 ? 11.445 -27.203 -5.285 1 87.06 237 PHE A N 1
ATOM 1865 C CA . PHE A 1 237 ? 10.086 -27.719 -5.133 1 87.06 237 PHE A CA 1
ATOM 1866 C C . PHE A 1 237 ? 9.68 -28.547 -6.344 1 87.06 237 PHE A C 1
ATOM 1868 O O . PHE A 1 237 ? 9.414 -29.75 -6.215 1 87.06 237 PHE A O 1
ATOM 1875 N N . MET A 1 238 ? 9.766 -28.047 -7.531 1 84 238 MET A N 1
ATOM 1876 C CA . MET A 1 238 ? 9.289 -28.734 -8.727 1 84 238 MET A CA 1
ATOM 1877 C C . MET A 1 238 ? 10.188 -29.906 -9.086 1 84 238 MET A C 1
ATOM 1879 O O . MET A 1 238 ? 9.703 -31.016 -9.336 1 84 238 MET A O 1
ATOM 1883 N N . PRO A 1 239 ? 11.516 -29.734 -9.016 1 82.62 239 PRO A N 1
ATOM 1884 C CA . PRO A 1 239 ? 12.375 -30.891 -9.328 1 82.62 239 PRO A CA 1
ATOM 1885 C C . PRO A 1 239 ? 12.164 -32.062 -8.383 1 82.62 239 PRO A C 1
ATOM 1887 O O . PRO A 1 239 ? 12.297 -33.219 -8.789 1 82.62 239 PRO A O 1
ATOM 1890 N N . THR A 1 240 ? 11.883 -31.703 -7.16 1 86 240 THR A N 1
ATOM 1891 C CA . THR A 1 240 ? 11.625 -32.781 -6.203 1 86 240 THR A CA 1
ATOM 1892 C C . THR A 1 240 ? 10.391 -33.562 -6.602 1 86 240 THR A C 1
ATOM 1894 O O . THR A 1 240 ? 10.375 -34.781 -6.504 1 86 240 THR A O 1
ATOM 1897 N N . LEU A 1 241 ? 9.391 -32.938 -7.129 1 87.81 241 LEU A N 1
ATOM 1898 C CA . LEU A 1 241 ? 8.195 -33.625 -7.598 1 87.81 241 LEU A CA 1
ATOM 1899 C C . LEU A 1 241 ? 8.508 -34.5 -8.805 1 87.81 241 LEU A C 1
ATOM 1901 O O . LEU A 1 241 ? 8.016 -35.625 -8.906 1 87.81 241 LEU A O 1
ATOM 1905 N N . LEU A 1 242 ? 9.359 -34 -9.633 1 83.5 242 LEU A N 1
ATOM 1906 C CA . LEU A 1 242 ? 9.75 -34.75 -10.812 1 83.5 242 LEU A CA 1
ATOM 1907 C C . LEU A 1 242 ? 10.555 -36 -10.43 1 83.5 242 LEU A C 1
ATOM 1909 O O . LEU A 1 242 ? 10.375 -37.062 -11.016 1 83.5 242 LEU A O 1
ATOM 1913 N N . LEU A 1 243 ? 11.414 -35.781 -9.469 1 87.12 243 LEU A N 1
ATOM 1914 C CA . LEU A 1 243 ? 12.258 -36.875 -9.031 1 87.12 243 LEU A CA 1
ATOM 1915 C C . LEU A 1 243 ? 11.422 -38 -8.391 1 87.12 243 LEU A C 1
ATOM 1917 O O . LEU A 1 243 ? 11.586 -39.156 -8.727 1 87.12 243 LEU A O 1
ATOM 1921 N N . VAL A 1 244 ? 10.555 -37.562 -7.547 1 89.75 244 VAL A N 1
ATOM 1922 C CA . VAL A 1 244 ? 9.695 -38.562 -6.895 1 89.75 244 VAL A CA 1
ATOM 1923 C C . VAL A 1 244 ? 8.758 -39.188 -7.918 1 89.75 244 VAL A C 1
ATOM 1925 O O . VAL A 1 244 ? 8.477 -40.375 -7.852 1 89.75 244 VAL A O 1
ATOM 1928 N N . GLY A 1 245 ? 8.289 -38.406 -8.859 1 87.81 245 GLY A N 1
ATOM 1929 C CA . GLY A 1 245 ? 7.461 -38.938 -9.938 1 87.81 245 GLY A CA 1
ATOM 1930 C C . GLY A 1 245 ? 8.172 -39.969 -10.781 1 87.81 245 GLY A C 1
ATOM 1931 O O . GLY A 1 245 ? 7.594 -41.031 -11.109 1 87.81 245 GLY A O 1
ATOM 1932 N N . SER A 1 246 ? 9.438 -39.688 -11.102 1 84.25 246 SER A N 1
ATOM 1933 C CA . SER A 1 246 ? 10.234 -40.625 -11.898 1 84.25 246 SER A CA 1
ATOM 1934 C C . SER A 1 246 ? 10.5 -41.938 -11.125 1 84.25 246 SER A C 1
ATOM 1936 O O . SER A 1 246 ? 10.375 -43.031 -11.68 1 84.25 246 SER A O 1
ATOM 1938 N N . ALA A 1 247 ? 10.844 -41.719 -9.922 1 88.62 247 ALA A N 1
ATOM 1939 C CA . ALA A 1 247 ? 11.078 -42.875 -9.086 1 88.62 247 ALA A CA 1
ATOM 1940 C C . ALA A 1 247 ? 9.82 -43.719 -8.961 1 88.62 247 ALA A C 1
ATOM 1942 O O . ALA A 1 247 ? 9.883 -44.969 -9.008 1 88.62 247 ALA A O 1
ATOM 1943 N N . THR A 1 248 ? 8.734 -43.031 -8.828 1 91.44 248 THR A N 1
ATOM 1944 C CA . THR A 1 248 ? 7.457 -43.75 -8.727 1 91.44 248 THR A CA 1
ATOM 1945 C C . THR A 1 248 ? 7.145 -44.5 -10.016 1 91.44 248 THR A C 1
ATOM 1947 O O . THR A 1 248 ? 6.703 -45.625 -9.984 1 91.44 248 THR A O 1
ATOM 1950 N N . SER A 1 249 ? 7.367 -43.875 -11.133 1 88.44 249 SER A N 1
ATOM 1951 C CA . SER A 1 249 ? 7.129 -44.5 -12.43 1 88.44 249 SER A CA 1
ATOM 1952 C C . SER A 1 249 ? 7.977 -45.781 -12.602 1 88.44 249 SER A C 1
ATOM 1954 O O . SER A 1 249 ? 7.484 -46.812 -13.07 1 88.44 249 SER A O 1
ATOM 1956 N N . ILE A 1 250 ? 9.203 -45.656 -12.172 1 85.69 250 ILE A N 1
ATOM 1957 C CA . ILE A 1 250 ? 10.117 -46.781 -12.289 1 85.69 250 ILE A CA 1
ATOM 1958 C C . ILE A 1 250 ? 9.625 -47.938 -11.414 1 85.69 250 ILE A C 1
ATOM 1960 O O . ILE A 1 250 ? 9.641 -49.094 -11.836 1 85.69 250 ILE A O 1
ATOM 1964 N N . LEU A 1 251 ? 9.25 -47.594 -10.273 1 90.38 251 LEU A N 1
ATOM 1965 C CA . LEU A 1 251 ? 8.75 -48.625 -9.359 1 90.38 251 LEU A CA 1
ATOM 1966 C C . LEU A 1 251 ? 7.5 -49.281 -9.922 1 90.38 251 LEU A C 1
ATOM 1968 O O . LEU A 1 251 ? 7.352 -50.5 -9.844 1 90.38 251 LEU A O 1
ATOM 1972 N N . ILE A 1 252 ? 6.621 -48.5 -10.508 1 91.75 252 ILE A N 1
ATOM 1973 C CA . ILE A 1 252 ? 5.383 -49.031 -11.086 1 91.75 252 ILE A CA 1
ATOM 1974 C C . ILE A 1 252 ? 5.707 -49.938 -12.258 1 91.75 252 ILE A C 1
ATOM 1976 O O . ILE A 1 252 ? 5.16 -51.031 -12.367 1 91.75 252 ILE A O 1
ATOM 1980 N N . ILE A 1 253 ? 6.574 -49.438 -13.078 1 87.31 253 ILE A N 1
ATOM 1981 C CA . ILE A 1 253 ? 6.918 -50.219 -14.266 1 87.31 253 ILE A CA 1
ATOM 1982 C C . ILE A 1 253 ? 7.637 -51.5 -13.852 1 87.31 253 ILE A C 1
ATOM 1984 O O . ILE A 1 253 ? 7.367 -52.562 -14.391 1 87.31 253 ILE A O 1
ATOM 1988 N N . TRP A 1 254 ? 8.539 -51.375 -12.859 1 86.75 254 TRP A N 1
ATOM 1989 C CA . TRP A 1 254 ? 9.289 -52.531 -12.383 1 86.75 254 TRP A CA 1
ATOM 1990 C C . TRP A 1 254 ? 8.359 -53.594 -11.805 1 86.75 254 TRP A C 1
ATOM 1992 O O . TRP A 1 254 ? 8.391 -54.75 -12.211 1 86.75 254 TRP A O 1
ATOM 2002 N N . PHE A 1 255 ? 7.531 -53.219 -10.93 1 89.5 255 PHE A N 1
ATOM 2003 C CA . PHE A 1 255 ? 6.609 -54.156 -10.297 1 89.5 255 PHE A CA 1
ATOM 2004 C C . PHE A 1 255 ? 5.508 -54.594 -11.273 1 89.5 255 PHE A C 1
ATOM 2006 O O . PHE A 1 255 ? 5.082 -55.75 -11.281 1 89.5 255 PHE A O 1
ATOM 2013 N N . GLY A 1 256 ? 5.055 -53.625 -12.047 1 88.56 256 GLY A N 1
ATOM 2014 C CA . GLY A 1 256 ? 4.027 -53.906 -13.039 1 88.56 256 GLY A CA 1
ATOM 2015 C C . GLY A 1 256 ? 4.48 -54.906 -14.086 1 88.56 256 GLY A C 1
ATOM 2016 O O . GLY A 1 256 ? 3.713 -55.781 -14.492 1 88.56 256 GLY A O 1
ATOM 2017 N N . ALA A 1 257 ? 5.715 -54.812 -14.508 1 86.69 257 ALA A N 1
ATOM 2018 C CA . ALA A 1 257 ? 6.27 -55.75 -15.508 1 86.69 257 ALA A CA 1
ATOM 2019 C C . ALA A 1 257 ? 6.277 -57.188 -14.992 1 86.69 257 ALA A C 1
ATOM 2021 O O . ALA A 1 257 ? 6.043 -58.125 -15.75 1 86.69 257 ALA A O 1
ATOM 2022 N N . GLN A 1 258 ? 6.59 -57.312 -13.781 1 86.88 258 GLN A N 1
ATOM 2023 C CA . GLN A 1 258 ? 6.57 -58.656 -13.188 1 86.88 258 GLN A CA 1
ATOM 2024 C C . GLN A 1 258 ? 5.16 -59.25 -13.18 1 86.88 258 GLN A C 1
ATOM 2026 O O . GLN A 1 258 ? 4.965 -60.406 -13.477 1 86.88 258 GLN A O 1
ATOM 2031 N N . LEU A 1 259 ? 4.258 -58.375 -12.938 1 88.75 259 LEU A N 1
ATOM 2032 C CA . LEU A 1 259 ? 2.867 -58.812 -12.891 1 88.75 259 LEU A CA 1
ATOM 2033 C C . LEU A 1 259 ? 2.34 -59.094 -14.297 1 88.75 259 LEU A C 1
ATOM 2035 O O . LEU A 1 259 ? 1.56 -60.031 -14.5 1 88.75 259 LEU A O 1
ATOM 2039 N N . VAL A 1 260 ? 2.711 -58.344 -15.234 1 84.69 260 VAL A N 1
ATOM 2040 C CA . VAL A 1 260 ? 2.318 -58.562 -16.625 1 84.69 260 VAL A CA 1
ATOM 2041 C C . VAL A 1 260 ? 2.949 -59.844 -17.156 1 84.69 260 VAL A C 1
ATOM 2043 O O . VAL A 1 260 ? 2.299 -60.594 -17.875 1 84.69 260 VAL A O 1
ATOM 2046 N N . GLY A 1 261 ? 4.227 -60.094 -16.875 1 82.44 261 GLY A N 1
ATOM 2047 C CA . GLY A 1 261 ? 4.918 -61.281 -17.297 1 82.44 261 GLY A CA 1
ATOM 2048 C C . GLY A 1 261 ? 4.285 -62.562 -16.766 1 82.44 261 GLY A C 1
ATOM 2049 O O . GLY A 1 261 ? 4.277 -63.594 -17.438 1 82.44 261 GLY A O 1
ATOM 2050 N N . GLN A 1 262 ? 3.783 -62.406 -15.578 1 85.81 262 GLN A N 1
ATOM 2051 C CA . GLN A 1 262 ? 3.135 -63.562 -14.961 1 85.81 262 GLN A CA 1
ATOM 2052 C C . GLN A 1 262 ? 1.683 -63.688 -15.406 1 85.81 262 GLN A C 1
ATOM 2054 O O . GLN A 1 262 ? 0.944 -64.562 -14.914 1 85.81 262 GLN A O 1
ATOM 2059 N N . GLU A 1 263 ? 1.225 -62.75 -16.281 1 83.88 263 GLU A N 1
ATOM 2060 C CA . GLU A 1 263 ? -0.105 -62.719 -16.891 1 83.88 263 GLU A CA 1
ATOM 2061 C C . GLU A 1 263 ? -1.183 -62.469 -15.844 1 83.88 263 GLU A C 1
ATOM 2063 O O . GLU A 1 263 ? -2.289 -63 -15.938 1 83.88 263 GLU A O 1
ATOM 2068 N N . VAL A 1 264 ? -0.803 -61.75 -14.883 1 85 264 VAL A N 1
ATOM 2069 C CA . VAL A 1 264 ? -1.74 -61.406 -13.82 1 85 264 VAL A CA 1
ATOM 2070 C C . VAL A 1 264 ? -2.357 -60.031 -14.109 1 85 264 VAL A C 1
ATOM 2072 O O . VAL A 1 264 ? -3.455 -59.75 -13.633 1 85 264 VAL A O 1
ATOM 2075 N N . MET A 1 265 ? -1.629 -59.25 -14.844 1 85.12 265 MET A N 1
ATOM 2076 C CA . MET A 1 265 ? -2.072 -57.906 -15.148 1 85.12 265 MET A CA 1
ATOM 2077 C C . MET A 1 265 ? -1.79 -57.562 -16.609 1 85.12 265 MET A C 1
ATOM 2079 O O . MET A 1 265 ? -0.849 -58.062 -17.203 1 85.12 265 MET A O 1
ATOM 2083 N N . GLN A 1 266 ? -2.682 -56.719 -17.125 1 85.31 266 GLN A N 1
ATOM 2084 C CA . GLN A 1 266 ? -2.492 -56.25 -18.5 1 85.31 266 GLN A CA 1
ATOM 2085 C C . GLN A 1 266 ? -1.655 -54.969 -18.547 1 85.31 266 GLN A C 1
ATOM 2087 O O . GLN A 1 266 ? -1.536 -54.281 -17.547 1 85.31 266 GLN A O 1
ATOM 2092 N N . VAL A 1 267 ? -1.076 -54.75 -19.703 1 80.38 267 VAL A N 1
ATOM 2093 C CA . VAL A 1 267 ? -0.193 -53.625 -19.922 1 80.38 267 VAL A CA 1
ATOM 2094 C C . VAL A 1 267 ? -0.958 -52.312 -19.672 1 80.38 267 VAL A C 1
ATOM 2096 O O . VAL A 1 267 ? -0.413 -51.375 -19.109 1 80.38 267 VAL A O 1
ATOM 2099 N N . GLY A 1 268 ? -2.186 -52.281 -20.016 1 79.69 268 GLY A N 1
ATOM 2100 C CA . GLY A 1 268 ? -2.996 -51.094 -19.812 1 79.69 268 GLY A CA 1
ATOM 2101 C C . GLY A 1 268 ? -3.127 -50.688 -18.344 1 79.69 268 GLY A C 1
ATOM 2102 O O . GLY A 1 268 ? -3.17 -49.5 -18.016 1 79.69 268 GLY A O 1
ATOM 2103 N N . ASN A 1 269 ? -3.16 -51.656 -17.469 1 85.31 269 ASN A N 1
ATOM 2104 C CA . ASN A 1 269 ? -3.232 -51.406 -16.047 1 85.31 269 ASN A CA 1
ATOM 2105 C C . ASN A 1 269 ? -1.989 -50.656 -15.547 1 85.31 269 ASN A C 1
ATOM 2107 O O . ASN A 1 269 ? -2.076 -49.812 -14.648 1 85.31 269 ASN A O 1
ATOM 2111 N N . MET A 1 270 ? -0.931 -51 -16.109 1 86.38 270 MET A N 1
ATOM 2112 C CA . MET A 1 270 ? 0.304 -50.312 -15.75 1 86.38 270 MET A CA 1
ATOM 2113 C C . MET A 1 270 ? 0.242 -48.844 -16.141 1 86.38 270 MET A C 1
ATOM 2115 O O . MET A 1 270 ? 0.648 -47.969 -15.375 1 86.38 270 MET A O 1
ATOM 2119 N N . VAL A 1 271 ? -0.286 -48.594 -17.359 1 82.88 271 VAL A N 1
ATOM 2120 C CA . VAL A 1 271 ? -0.435 -47.219 -17.844 1 82.88 271 VAL A CA 1
ATOM 2121 C C . VAL A 1 271 ? -1.401 -46.438 -16.938 1 82.88 271 VAL A C 1
ATOM 2123 O O . VAL A 1 271 ? -1.164 -45.281 -16.609 1 82.88 271 VAL A O 1
ATOM 2126 N N . ALA A 1 272 ? -2.385 -47.125 -16.516 1 86.38 272 ALA A N 1
ATOM 2127 C CA . ALA A 1 272 ? -3.336 -46.5 -15.602 1 86.38 272 ALA A CA 1
ATOM 2128 C C . ALA A 1 272 ? -2.658 -46.125 -14.289 1 86.38 272 ALA A C 1
ATOM 2130 O O . ALA A 1 272 ? -2.926 -45.031 -13.742 1 86.38 272 ALA A O 1
ATOM 2131 N N . PHE A 1 273 ? -1.82 -46.969 -13.773 1 90.19 273 PHE A N 1
ATOM 2132 C CA . PHE A 1 273 ? -1.132 -46.719 -12.516 1 90.19 273 PHE A CA 1
ATOM 2133 C C . PHE A 1 273 ? -0.198 -45.531 -12.648 1 90.19 273 PHE A C 1
ATOM 2135 O O . PHE A 1 273 ? -0.047 -44.719 -11.711 1 90.19 273 PHE A O 1
ATOM 2142 N N . LEU A 1 274 ? 0.414 -45.344 -13.812 1 87.62 274 LEU A N 1
ATOM 2143 C CA . LEU A 1 274 ? 1.258 -44.188 -14.055 1 87.62 274 LEU A CA 1
ATOM 2144 C C . LEU A 1 274 ? 0.438 -42.906 -14.008 1 87.62 274 LEU A C 1
ATOM 2146 O O . LEU A 1 274 ? 0.885 -41.906 -13.445 1 87.62 274 LEU A O 1
ATOM 2150 N N . THR A 1 275 ? -0.741 -42.969 -14.523 1 86.69 275 THR A N 1
ATOM 2151 C CA . THR A 1 275 ? -1.615 -41.812 -14.539 1 86.69 275 THR A CA 1
ATOM 2152 C C . THR A 1 275 ? -2.125 -41.5 -13.133 1 86.69 275 THR A C 1
ATOM 2154 O O . THR A 1 275 ? -2.188 -40.344 -12.727 1 86.69 275 THR A O 1
ATOM 2157 N N . TYR A 1 276 ? -2.486 -42.562 -12.391 1 89.56 276 TYR A N 1
ATOM 2158 C CA . TYR A 1 276 ? -2.912 -42.375 -11.008 1 89.56 276 TYR A CA 1
ATOM 2159 C C . TYR A 1 276 ? -1.8 -41.75 -10.18 1 89.56 276 TYR A C 1
ATOM 2161 O O . TYR A 1 276 ? -2.057 -40.875 -9.336 1 89.56 276 TYR A O 1
ATOM 2169 N N . ALA A 1 277 ? -0.633 -42.219 -10.43 1 90.5 277 ALA A N 1
ATOM 2170 C CA . ALA A 1 277 ? 0.514 -41.656 -9.719 1 90.5 277 ALA A CA 1
ATOM 2171 C C . ALA A 1 277 ? 0.633 -40.156 -9.984 1 90.5 277 ALA A C 1
ATOM 2173 O O . ALA A 1 277 ? 0.879 -39.406 -9.055 1 90.5 277 ALA A O 1
ATOM 2174 N N . SER A 1 278 ? 0.444 -39.781 -11.219 1 87.75 278 SER A N 1
ATOM 2175 C CA . SER A 1 278 ? 0.517 -38.375 -11.586 1 87.75 278 SER A CA 1
ATOM 2176 C C . SER A 1 278 ? -0.577 -37.562 -10.891 1 87.75 278 SER A C 1
ATOM 2178 O O . SER A 1 278 ? -0.338 -36.438 -10.445 1 87.75 278 SER A O 1
ATOM 2180 N N . LEU A 1 279 ? -1.705 -38.125 -10.797 1 87.5 279 LEU A N 1
ATOM 2181 C CA . LEU A 1 279 ? -2.824 -37.438 -10.148 1 87.5 279 LEU A CA 1
ATOM 2182 C C . LEU A 1 279 ? -2.559 -37.25 -8.664 1 87.5 279 LEU A C 1
ATOM 2184 O O . LEU A 1 279 ? -2.863 -36.188 -8.102 1 87.5 279 LEU A O 1
ATOM 2188 N N . ILE A 1 280 ? -2.006 -38.25 -8.062 1 89.81 280 ILE A N 1
ATOM 2189 C CA . ILE A 1 280 ? -1.687 -38.188 -6.641 1 89.81 280 ILE A CA 1
ATOM 2190 C C . ILE A 1 280 ? -0.634 -37.125 -6.387 1 89.81 280 ILE A C 1
ATOM 2192 O O . ILE A 1 280 ? -0.773 -36.312 -5.469 1 89.81 280 ILE A O 1
ATOM 2196 N N . ILE A 1 281 ? 0.361 -37.156 -7.23 1 88.56 281 ILE A N 1
ATOM 2197 C CA . ILE A 1 281 ? 1.445 -36.188 -7.086 1 88.56 281 ILE A CA 1
ATOM 2198 C C . ILE A 1 281 ? 0.897 -34.781 -7.238 1 88.56 281 ILE A C 1
ATOM 2200 O O . ILE A 1 281 ? 1.21 -33.875 -6.434 1 88.56 281 ILE A O 1
ATOM 2204 N N . VAL A 1 282 ? 0.042 -34.531 -8.195 1 84.06 282 VAL A N 1
ATOM 2205 C CA . VAL A 1 282 ? -0.565 -33.25 -8.422 1 84.06 282 VAL A CA 1
ATOM 2206 C C . VAL A 1 282 ? -1.428 -32.844 -7.223 1 84.06 282 VAL A C 1
ATOM 2208 O O . VAL A 1 282 ? -1.401 -31.703 -6.777 1 84.06 282 VAL A O 1
ATOM 2211 N N . GLY A 1 283 ? -2.156 -33.75 -6.715 1 86.75 283 GLY A N 1
ATOM 2212 C CA . GLY A 1 283 ? -2.959 -33.531 -5.527 1 86.75 283 GLY A CA 1
ATOM 2213 C C . GLY A 1 283 ? -2.141 -33.031 -4.34 1 86.75 283 GLY A C 1
ATOM 2214 O O . GLY A 1 283 ? -2.502 -32.062 -3.676 1 86.75 283 GLY A O 1
ATOM 2215 N N . ILE A 1 284 ? -1.042 -33.688 -4.109 1 87.5 284 ILE A N 1
ATOM 2216 C CA . ILE A 1 284 ? -0.182 -33.344 -2.98 1 87.5 284 ILE A CA 1
ATOM 2217 C C . ILE A 1 284 ? 0.437 -31.969 -3.195 1 87.5 284 ILE A C 1
ATOM 2219 O O . ILE A 1 284 ? 0.544 -31.172 -2.256 1 87.5 284 ILE A O 1
ATOM 2223 N N . MET A 1 285 ? 0.8 -31.719 -4.414 1 85.69 285 MET A N 1
ATOM 2224 C CA . MET A 1 285 ? 1.376 -30.422 -4.762 1 85.69 285 MET A CA 1
ATOM 2225 C C . MET A 1 285 ? 0.397 -29.297 -4.465 1 85.69 285 MET A C 1
ATOM 2227 O O . MET A 1 285 ? 0.779 -28.266 -3.896 1 85.69 285 MET A O 1
ATOM 2231 N N . LEU A 1 286 ? -0.816 -29.453 -4.824 1 83.88 286 LEU A N 1
ATOM 2232 C CA . LEU A 1 286 ? -1.837 -28.422 -4.637 1 83.88 286 LEU A CA 1
ATOM 2233 C C . LEU A 1 286 ? -2.113 -28.203 -3.152 1 83.88 286 LEU A C 1
ATOM 2235 O O . LEU A 1 286 ? -2.236 -27.047 -2.707 1 83.88 286 LEU A O 1
ATOM 2239 N N . ILE A 1 287 ? -2.123 -29.312 -2.396 1 86.06 287 ILE A N 1
ATOM 2240 C CA . ILE A 1 287 ? -2.352 -29.203 -0.959 1 86.06 287 ILE A CA 1
ATOM 2241 C C . ILE A 1 287 ? -1.208 -28.422 -0.316 1 86.06 287 ILE A C 1
ATOM 2243 O O . ILE A 1 287 ? -1.438 -27.562 0.527 1 86.06 287 ILE A O 1
ATOM 2247 N N . ALA A 1 288 ? -0.023 -28.719 -0.721 1 82.44 288 ALA A N 1
ATOM 2248 C CA . ALA A 1 288 ? 1.156 -28.047 -0.175 1 82.44 288 ALA A CA 1
ATOM 2249 C C . ALA A 1 288 ? 1.126 -26.562 -0.476 1 82.44 288 ALA A C 1
ATOM 2251 O O . ALA A 1 288 ? 1.519 -25.734 0.362 1 82.44 288 ALA A O 1
ATOM 2252 N N . SER A 1 289 ? 0.629 -26.156 -1.598 1 79.56 289 SER A N 1
ATOM 2253 C CA . SER A 1 289 ? 0.583 -24.75 -2 1 79.56 289 SER A CA 1
ATOM 2254 C C . SER A 1 289 ? -0.399 -23.953 -1.144 1 79.56 289 SER A C 1
ATOM 2256 O O . SER A 1 289 ? -0.131 -22.812 -0.778 1 79.56 289 SER A O 1
ATOM 2258 N N . VAL A 1 290 ? -1.506 -24.547 -0.824 1 80.38 290 VAL A N 1
ATOM 2259 C CA . VAL A 1 290 ? -2.518 -23.875 -0.021 1 80.38 290 VAL A CA 1
ATOM 2260 C C . VAL A 1 290 ? -2.016 -23.703 1.411 1 80.38 290 VAL A C 1
ATOM 2262 O O . VAL A 1 290 ? -2.248 -22.672 2.039 1 80.38 290 VAL A O 1
ATOM 2265 N N . LEU A 1 291 ? -1.325 -24.703 1.864 1 80.69 291 LEU A N 1
ATOM 2266 C CA . LEU A 1 291 ? -0.819 -24.656 3.232 1 80.69 291 LEU A CA 1
ATOM 2267 C C . LEU A 1 291 ? 0.172 -23.516 3.412 1 80.69 291 LEU A C 1
ATOM 2269 O O . LEU A 1 291 ? 0.27 -22.938 4.496 1 80.69 291 LEU A O 1
ATOM 2273 N N . ALA A 1 292 ? 0.745 -23.156 2.35 1 75.56 292 ALA A N 1
ATOM 2274 C CA . ALA A 1 292 ? 1.729 -22.078 2.408 1 75.56 292 ALA A CA 1
ATOM 2275 C C . ALA A 1 292 ? 1.051 -20.719 2.582 1 75.56 292 ALA A C 1
ATOM 2277 O O . ALA A 1 292 ? 1.648 -19.781 3.113 1 75.56 292 ALA A O 1
ATOM 2278 N N . PHE A 1 293 ? -0.217 -20.641 2.184 1 81.69 293 PHE A N 1
ATOM 2279 C CA . PHE A 1 293 ? -0.909 -19.359 2.23 1 81.69 293 PHE A CA 1
ATOM 2280 C C . PHE A 1 293 ? -1.733 -19.234 3.506 1 81.69 293 PHE A C 1
ATOM 2282 O O . PHE A 1 293 ? -2.156 -18.141 3.873 1 81.69 293 PHE A O 1
ATOM 2289 N N . LEU A 1 294 ? -1.884 -20.312 4.285 1 83.75 294 LEU A N 1
ATOM 2290 C CA . LEU A 1 294 ? -2.781 -20.375 5.434 1 83.75 294 LEU A CA 1
ATOM 2291 C C . LEU A 1 294 ? -2.303 -19.438 6.539 1 83.75 294 LEU A C 1
ATOM 2293 O O . LEU A 1 294 ? -3.105 -18.719 7.145 1 83.75 294 LEU A O 1
ATOM 2297 N N . PRO A 1 295 ? -1.022 -19.375 6.781 1 80.88 295 PRO A N 1
ATOM 2298 C CA . PRO A 1 295 ? -0.576 -18.5 7.863 1 80.88 295 PRO A CA 1
ATOM 2299 C C . PRO A 1 295 ? -0.887 -17.031 7.59 1 80.88 295 PRO A C 1
ATOM 2301 O O . PRO A 1 295 ? -1.354 -16.312 8.484 1 80.88 295 PRO A O 1
ATOM 2304 N N . ARG A 1 296 ? -0.718 -16.641 6.41 1 80.69 296 ARG A N 1
ATOM 2305 C CA . ARG A 1 296 ? -1.002 -15.25 6.062 1 80.69 296 ARG A CA 1
ATOM 2306 C C . ARG A 1 296 ? -2.494 -14.953 6.164 1 80.69 296 ARG A C 1
ATOM 2308 O O . ARG A 1 296 ? -2.891 -13.883 6.629 1 80.69 296 ARG A O 1
ATOM 2315 N N . GLY A 1 297 ? -3.293 -15.898 5.746 1 87.56 297 GLY A N 1
ATOM 2316 C CA . GLY A 1 297 ? -4.734 -15.75 5.867 1 87.56 297 GLY A CA 1
ATOM 2317 C C . GLY A 1 297 ? -5.211 -15.68 7.305 1 87.56 297 GLY A C 1
ATOM 2318 O O . GLY A 1 297 ? -6.117 -14.906 7.629 1 87.56 297 GLY A O 1
ATOM 2319 N N . SER A 1 298 ? -4.539 -16.438 8.125 1 89.88 298 SER A N 1
ATOM 2320 C CA . SER A 1 298 ? -4.93 -16.469 9.531 1 89.88 298 SER A CA 1
ATOM 2321 C C . SER A 1 298 ? -4.594 -15.164 10.234 1 89.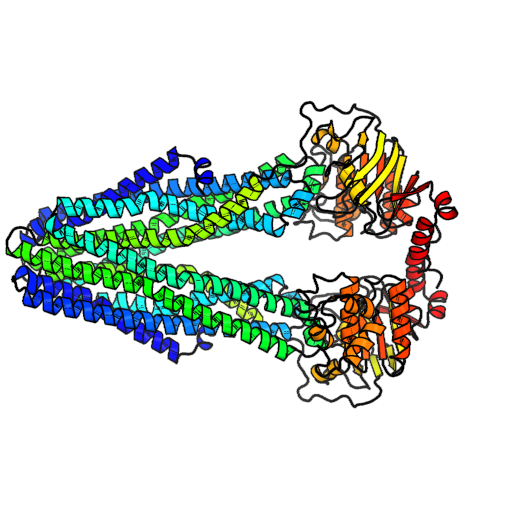88 298 SER A C 1
ATOM 2323 O O . SER A 1 298 ? -5.371 -14.688 11.062 1 89.88 298 SER A O 1
ATOM 2325 N N . ILE A 1 299 ? -3.502 -14.633 9.914 1 87.31 299 ILE A N 1
ATOM 2326 C CA . ILE A 1 299 ? -3.107 -13.352 10.492 1 87.31 299 ILE A CA 1
ATOM 2327 C C . ILE A 1 299 ? -4.078 -12.258 10.047 1 87.31 299 ILE A C 1
ATOM 2329 O O . ILE A 1 299 ? -4.535 -11.453 10.859 1 87.31 299 ILE A O 1
ATOM 2333 N N . ALA A 1 300 ? -4.344 -12.266 8.734 1 92.06 300 ALA A N 1
ATOM 2334 C CA . ALA A 1 300 ? -5.305 -11.305 8.203 1 92.06 300 ALA A CA 1
ATOM 2335 C C . ALA A 1 300 ? -6.664 -11.445 8.883 1 92.06 300 ALA A C 1
ATOM 2337 O O . ALA A 1 300 ? -7.301 -10.453 9.219 1 92.06 300 ALA A O 1
ATOM 2338 N N . ALA A 1 301 ? -7.051 -12.664 9.133 1 93.19 301 ALA A N 1
ATOM 2339 C CA . ALA A 1 301 ? -8.336 -12.945 9.773 1 93.19 301 ALA A CA 1
ATOM 2340 C C . ALA A 1 301 ? -8.359 -12.422 11.203 1 93.19 301 ALA A C 1
ATOM 2342 O O . ALA A 1 301 ? -9.359 -11.859 11.656 1 93.19 301 ALA A O 1
ATOM 2343 N N . GLU A 1 302 ? -7.316 -12.641 11.867 1 92 302 GLU A N 1
ATOM 2344 C CA . GLU A 1 302 ? -7.227 -12.172 13.242 1 92 302 GLU A CA 1
ATOM 2345 C C . GLU A 1 302 ? -7.34 -10.656 13.32 1 92 302 GLU A C 1
ATOM 2347 O O . GLU A 1 302 ? -8.031 -10.117 14.188 1 92 302 GLU A O 1
ATOM 2352 N N . ARG A 1 303 ? -6.676 -10.039 12.398 1 91.38 303 ARG A N 1
ATOM 2353 C CA . ARG A 1 303 ? -6.699 -8.578 12.375 1 91.38 303 ARG A CA 1
ATOM 2354 C C . ARG A 1 303 ? -8.094 -8.055 12.031 1 91.38 303 ARG A C 1
ATOM 2356 O O . ARG A 1 303 ? -8.57 -7.105 12.648 1 91.38 303 ARG A O 1
ATOM 2363 N N . VAL A 1 304 ? -8.688 -8.602 11.086 1 93.75 304 VAL A N 1
ATOM 2364 C CA . VAL A 1 304 ? -10.016 -8.195 10.656 1 93.75 304 VAL A CA 1
ATOM 2365 C C . VAL A 1 304 ? -11.023 -8.461 11.781 1 93.75 304 VAL A C 1
ATOM 2367 O O . VAL A 1 304 ? -11.875 -7.617 12.07 1 93.75 304 VAL A O 1
ATOM 2370 N N . MET A 1 305 ? -10.906 -9.602 12.43 1 92.31 305 MET A N 1
ATOM 2371 C CA . MET A 1 305 ? -11.836 -9.977 13.492 1 92.31 305 MET A CA 1
ATOM 2372 C C . MET A 1 305 ? -11.641 -9.086 14.719 1 92.31 305 MET A C 1
ATOM 2374 O O . MET A 1 305 ? -12.594 -8.828 15.453 1 92.31 305 MET A O 1
ATOM 2378 N N . GLU A 1 306 ? -10.43 -8.641 14.883 1 91.5 306 GLU A N 1
ATOM 2379 C CA . GLU A 1 306 ? -10.18 -7.699 15.977 1 91.5 306 GLU A CA 1
ATOM 2380 C C . GLU A 1 306 ? -11.023 -6.438 15.82 1 91.5 306 GLU A C 1
ATOM 2382 O O . GLU A 1 306 ? -11.57 -5.926 16.797 1 91.5 306 GLU A O 1
ATOM 2387 N N . VAL A 1 307 ? -11.125 -5.969 14.641 1 91.19 307 VAL A N 1
ATOM 2388 C CA . VAL A 1 307 ? -11.922 -4.773 14.383 1 91.19 307 VAL A CA 1
ATOM 2389 C C . VAL A 1 307 ? -13.406 -5.09 14.57 1 91.19 307 VAL A C 1
ATOM 2391 O O . VAL A 1 307 ? -14.125 -4.352 15.25 1 91.19 307 VAL A O 1
ATOM 2394 N N . ILE A 1 308 ? -13.875 -6.156 14.047 1 90.56 308 ILE A N 1
ATOM 2395 C CA . ILE A 1 308 ? -15.281 -6.527 14.039 1 90.56 308 ILE A CA 1
ATOM 2396 C C . ILE A 1 308 ? -15.742 -6.84 15.461 1 90.56 308 ILE A C 1
ATOM 2398 O O . ILE A 1 308 ? -16.875 -6.523 15.844 1 90.56 308 ILE A O 1
ATOM 2402 N N . ASN A 1 309 ? -14.812 -7.398 16.25 1 88 309 ASN A N 1
ATOM 2403 C CA . ASN A 1 309 ? -15.188 -7.836 17.594 1 88 309 ASN A CA 1
ATOM 2404 C C . ASN A 1 309 ? -14.984 -6.727 18.625 1 88 309 ASN A C 1
ATOM 2406 O O . ASN A 1 309 ? -15.328 -6.895 19.797 1 88 309 ASN A O 1
ATOM 2410 N N . THR A 1 310 ? -14.422 -5.637 18.156 1 85.44 310 THR A N 1
ATOM 2411 C CA . THR A 1 310 ? -14.234 -4.527 19.078 1 85.44 310 THR A CA 1
ATOM 2412 C C . THR A 1 310 ? -15.578 -3.928 19.484 1 85.44 310 THR A C 1
ATOM 2414 O O . THR A 1 310 ? -16.438 -3.668 18.625 1 85.44 310 THR A O 1
ATOM 2417 N N . GLU A 1 311 ? -15.875 -4.016 20.75 1 78.19 311 GLU A N 1
ATOM 2418 C CA . GLU A 1 311 ? -17.125 -3.451 21.25 1 78.19 311 GLU A CA 1
ATOM 2419 C C . GLU A 1 311 ? -17.047 -1.93 21.344 1 78.19 311 GLU A C 1
ATOM 2421 O O . GLU A 1 311 ? -16.016 -1.38 21.734 1 78.19 311 GLU A O 1
ATOM 2426 N N . SER A 1 312 ? -18.094 -1.382 20.703 1 71 312 SER A N 1
ATOM 2427 C CA . SER A 1 312 ? -18.156 0.073 20.797 1 71 312 SER A CA 1
ATOM 2428 C C . SER A 1 312 ? -18.188 0.53 22.25 1 71 312 SER A C 1
ATOM 2430 O O . SER A 1 312 ? -18.828 -0.104 23.094 1 71 312 SER A O 1
ATOM 2432 N N . THR A 1 313 ? -17.406 1.478 22.562 1 70.31 313 THR A N 1
ATOM 2433 C CA . THR A 1 313 ? -17.266 1.963 23.938 1 70.31 313 THR A CA 1
ATOM 2434 C C . THR A 1 313 ? -18.5 2.775 24.344 1 70.31 313 THR A C 1
ATOM 2436 O O . THR A 1 313 ? -18.859 2.814 25.516 1 70.31 313 THR A O 1
ATOM 2439 N N . ILE A 1 314 ? -19.188 3.324 23.312 1 77.38 314 ILE A N 1
ATOM 2440 C CA . ILE A 1 314 ? -20.312 4.188 23.641 1 77.38 314 ILE A CA 1
ATOM 2441 C C . ILE A 1 314 ? -21.609 3.574 23.094 1 77.38 314 ILE A C 1
ATOM 2443 O O . ILE A 1 314 ? -21.75 3.387 21.891 1 77.38 314 ILE A O 1
ATOM 2447 N N . GLU A 1 315 ? -22.516 3.125 23.969 1 80.06 315 GLU A N 1
ATOM 2448 C CA . GLU A 1 315 ? -23.797 2.549 23.609 1 80.06 315 GLU A CA 1
ATOM 2449 C C . GLU A 1 315 ? -24.953 3.396 24.141 1 80.06 315 GLU A C 1
ATOM 2451 O O . GLU A 1 315 ? -24.812 4.078 25.156 1 80.06 315 GLU A O 1
ATOM 2456 N N . ASP A 1 316 ? -25.984 3.393 23.375 1 85.56 316 ASP A N 1
ATOM 2457 C CA . ASP A 1 316 ? -27.188 4.09 23.828 1 85.56 316 ASP A CA 1
ATOM 2458 C C . ASP A 1 316 ? -27.75 3.439 25.094 1 85.56 316 ASP A C 1
ATOM 2460 O O . ASP A 1 316 ? -27.594 2.234 25.297 1 85.56 316 ASP A O 1
ATOM 2464 N N . ALA A 1 317 ? -28.312 4.266 25.953 1 87.5 317 ALA A N 1
ATOM 2465 C CA . ALA A 1 317 ? -28.984 3.748 27.141 1 87.5 317 ALA A CA 1
ATOM 2466 C C . ALA A 1 317 ? -30.094 2.768 26.766 1 87.5 317 ALA A C 1
ATOM 2468 O O . ALA A 1 317 ? -30.688 2.877 25.688 1 87.5 317 ALA A O 1
ATOM 2469 N N . LYS A 1 318 ? -30.266 1.659 27.578 1 88.88 318 LYS A N 1
ATOM 2470 C CA . LYS A 1 318 ? -31.281 0.644 27.328 1 88.88 318 LYS A CA 1
ATOM 2471 C C . LYS A 1 318 ? -32.688 1.272 27.203 1 88.88 318 LYS A C 1
ATOM 2473 O O . LYS A 1 318 ? -33.469 0.868 26.359 1 88.88 318 LYS A O 1
ATOM 2478 N N . GLU A 1 319 ? -32.844 2.273 28.047 1 91.81 319 GLU A N 1
ATOM 2479 C CA . GLU A 1 319 ? -34.094 3.059 28 1 91.81 319 GLU A CA 1
ATOM 2480 C C . GLU A 1 319 ? -33.781 4.539 27.797 1 91.81 319 GLU A C 1
ATOM 2482 O O . GLU A 1 319 ? -33.781 5.32 28.75 1 91.81 319 GLU A O 1
ATOM 2487 N N . PRO A 1 320 ? -33.656 4.902 26.562 1 91.31 320 PRO A N 1
ATOM 2488 C CA . PRO A 1 320 ? -33.281 6.289 26.297 1 91.31 320 PRO A CA 1
ATOM 2489 C C . PRO A 1 320 ? -34.375 7.281 26.594 1 91.31 320 PRO A C 1
ATOM 2491 O O . PRO A 1 320 ? -35.562 6.973 26.391 1 91.31 320 PRO A O 1
ATOM 2494 N N . VAL A 1 321 ? -33.906 8.391 27.047 1 92.69 321 VAL A N 1
ATOM 2495 C CA . VAL A 1 321 ? -34.812 9.508 27.312 1 92.69 321 VAL A CA 1
ATOM 2496 C C . VAL A 1 321 ? -34.75 10.516 26.156 1 92.69 321 VAL A C 1
ATOM 2498 O O . VAL A 1 321 ? -33.688 10.68 25.531 1 92.69 321 VAL A O 1
ATOM 2501 N N . THR A 1 322 ? -35.906 11.109 25.812 1 91.69 322 THR A N 1
ATOM 2502 C CA . THR A 1 322 ? -35.938 12.109 24.75 1 91.69 322 THR A CA 1
ATOM 2503 C C . THR A 1 322 ? -35.812 13.516 25.312 1 91.69 322 THR A C 1
ATOM 2505 O O . THR A 1 322 ? -36.406 13.812 26.359 1 91.69 322 THR A O 1
ATOM 2508 N N . ILE A 1 323 ? -35.062 14.25 24.688 1 89.81 323 ILE A N 1
ATOM 2509 C CA . ILE A 1 323 ? -34.969 15.656 25.047 1 89.81 323 ILE A CA 1
ATOM 2510 C C . ILE A 1 323 ? -36.188 16.422 24.516 1 89.81 323 ILE A C 1
ATOM 2512 O O . ILE A 1 323 ? -36.469 16.375 23.328 1 89.81 323 ILE A O 1
ATOM 2516 N N . PRO A 1 324 ? -36.812 17.078 25.391 1 86.88 324 PRO A N 1
ATOM 2517 C CA . PRO A 1 324 ? -38 17.812 24.938 1 86.88 324 PRO A CA 1
ATOM 2518 C C . PRO A 1 324 ? -37.688 18.906 23.938 1 86.88 324 PRO A C 1
ATOM 2520 O O . PRO A 1 324 ? -36.562 19.438 23.938 1 86.88 324 PRO A O 1
ATOM 2523 N N . ASP A 1 325 ? -38.75 19.172 23.031 1 85.94 325 ASP A N 1
ATOM 2524 C CA . ASP A 1 325 ? -38.594 20.25 22.062 1 85.94 325 ASP A CA 1
ATOM 2525 C C . ASP A 1 325 ? -38.656 21.609 22.75 1 85.94 325 ASP A C 1
ATOM 2527 O O . ASP A 1 325 ? -39.25 21.75 23.812 1 85.94 325 ASP A O 1
ATOM 2531 N N . GLY A 1 326 ? -37.938 22.594 22.172 1 83.81 326 GLY A N 1
ATOM 2532 C CA . GLY A 1 326 ? -37.906 23.938 22.734 1 83.81 326 GLY A CA 1
ATOM 2533 C C . GLY A 1 326 ? -36.5 24.438 22.969 1 83.81 326 GLY A C 1
ATOM 2534 O O . GLY A 1 326 ? -35.531 23.906 22.438 1 83.81 326 GLY A O 1
ATOM 2535 N N . PRO A 1 327 ? -36.562 25.562 23.812 1 90.69 327 PRO A N 1
ATOM 2536 C CA . PRO A 1 327 ? -35.25 26.125 24.125 1 90.69 327 PRO A CA 1
ATOM 2537 C C . PRO A 1 327 ? -34.344 25.156 24.891 1 90.69 327 PRO A C 1
ATOM 2539 O O . PRO A 1 327 ? -34.844 24.438 25.766 1 90.69 327 PRO A O 1
ATOM 2542 N N . VAL A 1 328 ? -33.062 25.203 24.516 1 93.69 328 VAL A N 1
ATOM 2543 C CA . VAL A 1 328 ? -32.188 24.219 25.109 1 93.69 328 VAL A CA 1
ATOM 2544 C C . VAL A 1 328 ? -31.188 24.922 26.047 1 93.69 328 VAL A C 1
ATOM 2546 O O . VAL A 1 328 ? -30.906 26.109 25.891 1 93.69 328 VAL A O 1
ATOM 2549 N N . GLN A 1 329 ? -30.812 24.203 27.062 1 96.12 329 GLN A N 1
ATOM 2550 C CA . GLN A 1 329 ? -29.766 24.609 27.984 1 96.12 329 GLN A CA 1
ATOM 2551 C C . GLN A 1 329 ? -28.672 23.531 28.094 1 96.12 329 GLN A C 1
ATOM 2553 O O . GLN A 1 329 ? -28.984 22.344 28.234 1 96.12 329 GLN A O 1
ATOM 2558 N N . VAL A 1 330 ? -27.469 23.938 27.859 1 97.06 330 VAL A N 1
ATOM 2559 C CA . VAL A 1 330 ? -26.344 23.016 27.969 1 97.06 330 VAL A CA 1
ATOM 2560 C C . VAL A 1 330 ? -25.594 23.25 29.281 1 97.06 330 VAL A C 1
ATOM 2562 O O . VAL A 1 330 ? -25.281 24.391 29.625 1 97.06 330 VAL A O 1
ATOM 2565 N N . THR A 1 331 ? -25.359 22.188 29.984 1 97.06 331 THR A N 1
ATOM 2566 C CA . THR A 1 331 ? -24.688 22.312 31.281 1 97.06 331 THR A CA 1
ATOM 2567 C C . THR A 1 331 ? -23.531 21.328 31.375 1 97.06 331 THR A C 1
ATOM 2569 O O . THR A 1 331 ? -23.672 20.156 31.047 1 97.06 331 THR A O 1
ATOM 2572 N N . TYR A 1 332 ? -22.391 21.844 31.656 1 97.12 332 TYR A N 1
ATOM 2573 C CA . TYR A 1 332 ? -21.25 21.047 32.125 1 97.12 332 TYR A CA 1
ATOM 2574 C C . TYR A 1 332 ? -21.125 21.109 33.625 1 97.12 332 TYR A C 1
ATOM 2576 O O . TYR A 1 332 ? -20.969 22.188 34.219 1 97.12 332 TYR A O 1
ATOM 2584 N N . ASP A 1 333 ? -21.25 19.969 34.25 1 96.69 333 ASP A N 1
ATOM 2585 C CA . ASP A 1 333 ? -21.219 19.906 35.719 1 96.69 333 ASP A CA 1
ATOM 2586 C C . ASP A 1 333 ? -19.984 19.156 36.188 1 96.69 333 ASP A C 1
ATOM 2588 O O . ASP A 1 333 ? -19.984 17.938 36.281 1 96.69 333 ASP A O 1
ATOM 2592 N N . GLN A 1 334 ? -18.938 19.906 36.625 1 95.56 334 GLN A N 1
ATOM 2593 C CA . GLN A 1 334 ? -17.703 19.375 37.156 1 95.56 334 GLN A CA 1
ATOM 2594 C C . GLN A 1 334 ? -17.172 18.219 36.312 1 95.56 334 GLN A C 1
ATOM 2596 O O . GLN A 1 334 ? -16.938 17.125 36.812 1 95.56 334 GL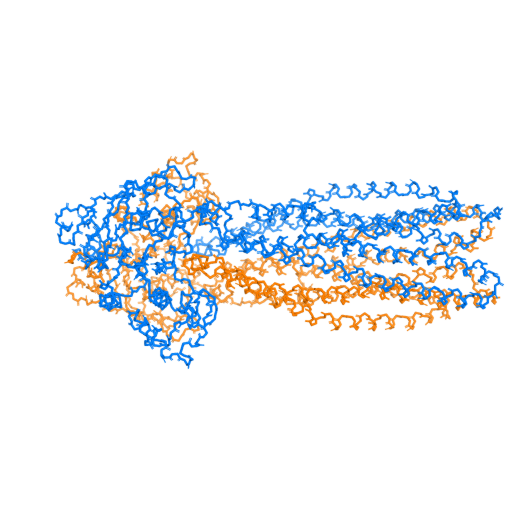N A O 1
ATOM 2601 N N . VAL A 1 335 ? -17.031 18.516 35.062 1 96.25 335 VAL A N 1
ATOM 2602 C CA . VAL A 1 335 ? -16.703 17.5 34.094 1 96.25 335 VAL A CA 1
ATOM 2603 C C . VAL A 1 335 ? -15.211 17.203 34.125 1 96.25 335 VAL A C 1
ATOM 2605 O O . VAL A 1 335 ? -14.383 18.094 34 1 96.25 335 VAL A O 1
ATOM 2608 N N . ASP A 1 336 ? -14.883 15.945 34.344 1 96.25 336 ASP A N 1
ATOM 2609 C CA . ASP A 1 336 ? -13.547 15.391 34.188 1 96.25 336 ASP A CA 1
ATOM 2610 C C . ASP A 1 336 ? -13.484 14.422 33 1 96.25 336 ASP A C 1
ATOM 2612 O O . ASP A 1 336 ? -14.43 13.672 32.75 1 96.25 336 ASP A O 1
ATOM 2616 N N . PHE A 1 337 ? -12.438 14.539 32.281 1 93.94 337 PHE A N 1
ATOM 2617 C CA . PHE A 1 337 ? -12.289 13.609 31.156 1 93.94 337 PHE A CA 1
ATOM 2618 C C . PHE A 1 337 ? -10.828 13.203 30.984 1 93.94 337 PHE A C 1
ATOM 2620 O O . PHE A 1 337 ? -9.938 14.055 30.984 1 93.94 337 PHE A O 1
ATOM 2627 N N . ARG A 1 338 ? -10.68 11.992 30.906 1 90.25 338 ARG A N 1
ATOM 2628 C CA . ARG A 1 338 ? -9.383 11.391 30.625 1 90.25 338 ARG A CA 1
ATOM 2629 C C . ARG A 1 338 ? -9.445 10.516 29.375 1 90.25 338 ARG A C 1
ATOM 2631 O O . ARG A 1 338 ? -10.32 9.656 29.25 1 90.25 338 ARG A O 1
ATOM 2638 N N . TYR A 1 339 ? -8.641 10.938 28.406 1 82.25 339 TYR A N 1
ATOM 2639 C CA . TYR A 1 339 ? -8.57 10.062 27.234 1 82.25 339 TYR A CA 1
ATOM 2640 C C . TYR A 1 339 ? -8.133 8.664 27.625 1 82.25 339 TYR A C 1
ATOM 2642 O O . TYR A 1 339 ? -7.348 8.484 28.562 1 82.25 339 TYR A O 1
ATOM 2650 N N . PRO A 1 340 ? -8.641 7.699 26.906 1 72.94 340 PRO A N 1
ATOM 2651 C CA . PRO A 1 340 ? -8.227 6.332 27.25 1 72.94 340 PRO A CA 1
ATOM 2652 C C . PRO A 1 340 ? -6.715 6.133 27.156 1 72.94 340 PRO A C 1
ATOM 2654 O O . PRO A 1 340 ? -6.102 6.461 26.141 1 72.94 340 PRO A O 1
ATOM 2657 N N . GLY A 1 341 ? -6.125 5.652 28.141 1 66 341 GLY A N 1
ATOM 2658 C CA . GLY A 1 341 ? -4.699 5.375 28.156 1 66 341 GLY A CA 1
ATOM 2659 C C . GLY A 1 341 ? -3.869 6.547 28.656 1 66 341 GLY A C 1
ATOM 2660 O O . GLY A 1 341 ? -2.668 6.41 28.891 1 66 341 GLY A O 1
ATOM 2661 N N . ALA A 1 342 ? -4.543 7.715 28.766 1 74.5 342 ALA A N 1
ATOM 2662 C CA . ALA A 1 342 ? -3.811 8.891 29.219 1 74.5 342 ALA A CA 1
ATOM 2663 C C . ALA A 1 342 ? -3.756 8.938 30.75 1 74.5 342 ALA A C 1
ATOM 2665 O O . ALA A 1 342 ? -4.688 8.492 31.422 1 74.5 342 ALA A O 1
ATOM 2666 N N . GLU A 1 343 ? -2.674 9.289 31.234 1 76.38 343 GLU A N 1
ATOM 2667 C CA . GLU A 1 343 ? -2.521 9.414 32.688 1 76.38 343 GLU A CA 1
ATOM 2668 C C . GLU A 1 343 ? -3.137 10.711 33.188 1 76.38 343 GLU A C 1
ATOM 2670 O O . GLU A 1 343 ? -3.787 10.727 34.25 1 76.38 343 GLU A O 1
ATOM 2675 N N . LYS A 1 344 ? -2.973 11.719 32.438 1 83.31 344 LYS A N 1
ATOM 2676 C CA . LYS A 1 344 ? -3.438 13.031 32.875 1 83.31 344 LYS A CA 1
ATOM 2677 C C . LYS A 1 344 ? -4.844 13.32 32.344 1 83.31 344 LYS A C 1
ATOM 2679 O O . LYS A 1 344 ? -5.23 12.844 31.281 1 83.31 344 LYS A O 1
ATOM 2684 N N . LEU A 1 345 ? -5.574 14.078 33.156 1 90.25 345 LEU A N 1
ATOM 2685 C CA . LEU A 1 345 ? -6.895 14.539 32.719 1 90.25 345 LEU A CA 1
ATOM 2686 C C . LEU A 1 345 ? -6.781 15.578 31.625 1 90.25 345 LEU A C 1
ATOM 2688 O O . LEU A 1 345 ? -5.953 16.484 31.703 1 90.25 345 LEU A O 1
ATOM 2692 N N . ALA A 1 346 ? -7.492 15.297 30.578 1 90.25 346 ALA A N 1
ATOM 2693 C CA . ALA A 1 346 ? -7.574 16.297 29.516 1 90.25 346 ALA A CA 1
ATOM 2694 C C . ALA A 1 346 ? -8.445 17.484 29.938 1 90.25 346 ALA A C 1
ATOM 2696 O O . ALA A 1 346 ? -8.219 18.609 29.5 1 90.25 346 ALA A O 1
ATOM 2697 N N . LEU A 1 347 ? -9.508 17.203 30.625 1 94.25 347 LEU A N 1
ATOM 2698 C CA . LEU A 1 347 ? -10.367 18.203 31.25 1 94.25 347 LEU A CA 1
ATOM 2699 C C . LEU A 1 347 ? -10.523 17.922 32.75 1 94.25 347 LEU A C 1
ATOM 2701 O O . LEU A 1 347 ? -10.688 16.781 33.156 1 94.25 347 LEU A O 1
ATOM 2705 N N . ASP A 1 348 ? -10.367 18.938 33.469 1 95.44 348 ASP A N 1
ATOM 2706 C CA . ASP A 1 348 ? -10.391 18.844 34.938 1 95.44 348 ASP A CA 1
ATOM 2707 C C . ASP A 1 348 ? -11.406 19.812 35.531 1 95.44 348 ASP A C 1
ATOM 2709 O O . ASP A 1 348 ? -11.148 21.016 35.625 1 95.44 348 ASP A O 1
ATOM 2713 N N . GLN A 1 349 ? -12.484 19.328 36 1 94.5 349 GLN A N 1
ATOM 2714 C CA . GLN A 1 349 ? -13.523 20.031 36.75 1 94.5 349 GLN A CA 1
ATOM 2715 C C . GLN A 1 349 ? -14.062 21.219 35.938 1 94.5 349 GLN A C 1
ATOM 2717 O O . GLN A 1 349 ? -14.078 22.344 36.438 1 94.5 349 GLN A O 1
ATOM 2722 N N . ILE A 1 350 ? -14.453 20.953 34.781 1 95.88 350 ILE A N 1
ATOM 2723 C CA . ILE A 1 350 ? -15.055 21.984 33.938 1 95.88 350 ILE A CA 1
ATOM 2724 C C . ILE A 1 350 ? -16.5 22.203 34.344 1 95.88 350 ILE A C 1
ATOM 2726 O O . ILE A 1 350 ? -17.281 21.25 34.438 1 95.88 350 ILE A O 1
ATOM 2730 N N . ASP A 1 351 ? -16.797 23.453 34.656 1 95.31 351 ASP A N 1
ATOM 2731 C CA . ASP A 1 351 ? -18.141 23.781 35.125 1 95.31 351 ASP A CA 1
ATOM 2732 C C . ASP A 1 351 ? -18.656 25.062 34.469 1 95.31 351 ASP A C 1
ATOM 2734 O O . ASP A 1 351 ? -18.109 26.141 34.719 1 95.31 351 ASP A O 1
ATOM 2738 N N . PHE A 1 352 ? -19.75 24.906 33.594 1 95 352 PHE A N 1
ATOM 2739 C CA . PHE A 1 352 ? -20.406 26.078 33.031 1 95 352 PHE A CA 1
ATOM 2740 C C . PHE A 1 352 ? -21.781 25.75 32.5 1 95 352 PHE A C 1
ATOM 2742 O O . PHE A 1 352 ? -22.125 24.578 32.344 1 95 352 PHE A O 1
ATOM 2749 N N . GLN A 1 353 ? -22.547 26.75 32.312 1 95.56 353 GLN A N 1
ATOM 2750 C CA . GLN A 1 353 ? -23.891 26.641 31.766 1 95.56 353 GLN A CA 1
ATOM 2751 C C . GLN A 1 353 ? -24.141 27.703 30.703 1 95.56 353 GLN A C 1
ATOM 2753 O O . GLN A 1 353 ? -23.672 28.828 30.828 1 95.56 353 GLN A O 1
ATOM 2758 N N . ILE A 1 354 ? -24.875 27.281 29.672 1 95.69 354 ILE A N 1
ATOM 2759 C CA . ILE A 1 354 ? -25.203 28.203 28.594 1 95.69 354 ILE A CA 1
ATOM 2760 C C . ILE A 1 354 ? -26.672 28.031 28.203 1 95.69 354 ILE A C 1
ATOM 2762 O O . ILE A 1 354 ? -27.172 26.906 28.078 1 95.69 354 ILE A O 1
ATOM 2766 N N . ASP A 1 355 ? -27.297 29.203 28.062 1 95.5 355 ASP A N 1
ATOM 2767 C CA . ASP A 1 355 ? -28.719 29.188 27.734 1 95.5 355 ASP A CA 1
ATOM 2768 C C . ASP A 1 355 ? -28.953 29.609 26.281 1 95.5 355 ASP A C 1
ATOM 2770 O O . ASP A 1 355 ? -28.047 30.125 25.625 1 95.5 355 ASP A O 1
ATOM 2774 N N . THR A 1 356 ? -30.219 29.297 25.875 1 95.56 356 THR A N 1
ATOM 2775 C CA . THR A 1 356 ? -30.625 29.703 24.531 1 95.56 356 THR A CA 1
ATOM 2776 C C . THR A 1 356 ? -30.438 31.203 24.344 1 95.56 356 THR A C 1
ATOM 2778 O O . THR A 1 356 ? -30.766 31.984 25.234 1 95.56 356 THR A O 1
ATOM 2781 N N . GLY A 1 357 ? -29.828 31.547 23.203 1 93.31 357 GLY A N 1
ATOM 2782 C CA . GLY A 1 357 ? -29.609 32.938 22.875 1 93.31 357 GLY A CA 1
ATOM 2783 C C . GLY A 1 357 ? -28.234 33.469 23.297 1 93.31 357 GLY A C 1
ATOM 2784 O O . GLY A 1 357 ? -27.875 34.594 23 1 93.31 357 GLY A O 1
ATOM 2785 N N . GLU A 1 358 ? -27.516 32.594 23.953 1 94.56 358 GLU A N 1
ATOM 2786 C CA . GLU A 1 358 ? -26.188 32.969 24.422 1 94.56 358 GLU A CA 1
ATOM 2787 C C . GLU A 1 358 ? -25.094 32.344 23.578 1 94.56 358 GLU A C 1
ATOM 2789 O O . GLU A 1 358 ? -25.266 31.234 23.047 1 94.56 358 GLU A O 1
ATOM 2794 N N . THR A 1 359 ? -24.031 33.094 23.484 1 95.12 359 THR A N 1
ATOM 2795 C CA . THR A 1 359 ? -22.828 32.625 22.828 1 95.12 359 THR A CA 1
ATOM 2796 C C . THR A 1 359 ? -21.703 32.438 23.844 1 95.12 359 THR A C 1
ATOM 2798 O O . THR A 1 359 ? -21.328 33.375 24.547 1 95.12 359 THR A O 1
ATOM 2801 N N . LEU A 1 360 ? -21.234 31.219 23.938 1 95.94 360 LEU A N 1
ATOM 2802 C CA . LEU A 1 360 ? -20.094 30.891 24.781 1 95.94 360 LEU A CA 1
ATOM 2803 C C . LEU A 1 360 ? -18.844 30.641 23.938 1 95.94 360 LEU A C 1
ATOM 2805 O O . LEU A 1 360 ? -18.875 29.875 22.984 1 95.94 360 LEU A O 1
ATOM 2809 N N . ALA A 1 361 ? -17.828 31.344 24.266 1 95.75 361 ALA A N 1
ATOM 2810 C CA . ALA A 1 361 ? -16.547 31.141 23.594 1 95.75 361 ALA A CA 1
ATOM 2811 C C . ALA A 1 361 ? -15.539 30.469 24.516 1 95.75 361 ALA A C 1
ATOM 2813 O O . ALA A 1 361 ? -15.5 30.75 25.719 1 95.75 361 ALA A O 1
ATOM 2814 N N . VAL A 1 362 ? -14.852 29.578 23.969 1 95 362 VAL A N 1
ATOM 2815 C CA . VAL A 1 362 ? -13.789 28.891 24.688 1 95 362 VAL A CA 1
ATOM 2816 C C . VAL A 1 362 ? -12.438 29.203 24.047 1 95 362 VAL A C 1
ATOM 2818 O O . VAL A 1 362 ? -12.258 29.031 22.844 1 95 362 VAL A O 1
ATOM 2821 N N . ILE A 1 363 ? -11.516 29.703 24.844 1 91.69 363 ILE A N 1
ATOM 2822 C CA . ILE A 1 363 ? -10.203 30.062 24.312 1 91.69 363 ILE A CA 1
ATOM 2823 C C . ILE A 1 363 ? -9.117 29.438 25.188 1 91.69 363 ILE A C 1
ATOM 2825 O O . ILE A 1 363 ? -9.344 29.125 26.359 1 91.69 363 ILE A O 1
ATOM 2829 N N . GLY A 1 364 ? -8.055 29.172 24.672 1 85.75 364 GLY A N 1
ATOM 2830 C CA . GLY A 1 364 ? -6.91 28.578 25.344 1 85.75 364 GLY A CA 1
ATOM 2831 C C . GLY A 1 364 ? -5.809 28.172 24.391 1 85.75 364 GLY A C 1
ATOM 2832 O O . GLY A 1 364 ? -5.996 28.188 23.172 1 85.75 364 GLY A O 1
ATOM 2833 N N . GLY A 1 365 ? -4.707 27.875 24.922 1 73.94 365 GLY A N 1
ATOM 2834 C CA . GLY A 1 365 ? -3.588 27.422 24.109 1 73.94 365 GLY A CA 1
ATOM 2835 C C . GLY A 1 365 ? -3.82 26.078 23.469 1 73.94 365 GLY A C 1
ATOM 2836 O O . GLY A 1 365 ? -4.84 25.422 23.719 1 73.94 365 GLY A O 1
ATOM 2837 N N . THR A 1 366 ? -2.955 25.734 22.594 1 67.69 366 THR A N 1
ATOM 2838 C CA . THR A 1 366 ? -3.014 24.406 21.969 1 67.69 366 THR A CA 1
ATOM 2839 C C . THR A 1 366 ? -2.893 23.312 23.031 1 67.69 366 THR A C 1
ATOM 2841 O O . THR A 1 366 ? -2.043 23.391 23.922 1 67.69 366 THR A O 1
ATOM 2844 N N . GLY A 1 367 ? -3.752 22.344 22.969 1 73.12 367 GLY A N 1
ATOM 2845 C CA . GLY A 1 367 ? -3.705 21.234 23.922 1 73.12 367 GLY A CA 1
ATOM 2846 C C . GLY A 1 367 ? -4.43 21.531 25.219 1 73.12 367 GLY A C 1
ATOM 2847 O O . GLY A 1 367 ? -4.418 20.719 26.141 1 73.12 367 GLY A O 1
ATOM 2848 N N . ALA A 1 368 ? -5.074 22.656 25.234 1 78.44 368 ALA A N 1
ATOM 2849 C CA . ALA A 1 368 ? -5.715 23.062 26.484 1 78.44 368 ALA A CA 1
ATOM 2850 C C . ALA A 1 368 ? -7 22.281 26.719 1 78.44 368 ALA A C 1
ATOM 2852 O O . ALA A 1 368 ? -7.562 22.312 27.812 1 78.44 368 ALA A O 1
ATOM 2853 N N . GLY A 1 369 ? -7.453 21.484 25.766 1 84.81 369 GLY A N 1
ATOM 2854 C CA . GLY A 1 369 ? -8.648 20.672 25.922 1 84.81 369 GLY A CA 1
ATOM 2855 C C . GLY A 1 369 ? -9.867 21.25 25.234 1 84.81 369 GLY A C 1
ATOM 2856 O O . GLY A 1 369 ? -10.992 20.797 25.453 1 84.81 369 GLY A O 1
ATOM 2857 N N . LYS A 1 370 ? -9.719 22.203 24.438 1 87.62 370 LYS A N 1
ATOM 2858 C CA . LYS A 1 370 ? -10.828 22.906 23.781 1 87.62 370 LYS A CA 1
ATOM 2859 C C . LYS A 1 370 ? -11.656 21.969 22.922 1 87.62 370 LYS A C 1
ATOM 2861 O O . LYS A 1 370 ? -12.875 21.891 23.062 1 87.62 370 LYS A O 1
ATOM 2866 N N . SER A 1 371 ? -10.984 21.234 22.047 1 85.38 371 SER A N 1
ATOM 2867 C CA . SER A 1 371 ? -11.68 20.328 21.156 1 85.38 371 SER A CA 1
ATOM 2868 C C . SER A 1 371 ? -12.344 19.188 21.922 1 85.38 371 SER A C 1
ATOM 2870 O O . SER A 1 371 ? -13.383 18.672 21.516 1 85.38 371 SER A O 1
ATOM 2872 N N . THR A 1 372 ? -11.766 18.828 23.062 1 89.19 372 THR A N 1
ATOM 2873 C CA . THR A 1 372 ? -12.328 17.797 23.922 1 89.19 372 THR A CA 1
ATOM 2874 C C . THR A 1 372 ? -13.711 18.203 24.422 1 89.19 372 THR A C 1
ATOM 2876 O O . THR A 1 372 ? -14.617 17.375 24.516 1 89.19 372 THR A O 1
ATOM 2879 N N . LEU A 1 373 ? -13.781 19.484 24.688 1 92.88 373 LEU A N 1
ATOM 2880 C CA . LEU A 1 373 ? -15.062 20 25.156 1 92.88 373 LEU A CA 1
ATOM 2881 C C . LEU A 1 373 ? -16.156 19.797 24.109 1 92.88 373 LEU A C 1
ATOM 2883 O O . LEU A 1 373 ? -17.25 19.344 24.422 1 92.88 373 LEU A O 1
ATOM 2887 N N . ALA A 1 374 ? -15.867 20.094 22.906 1 90.69 374 ALA A N 1
ATOM 2888 C CA . ALA A 1 374 ? -16.812 19.938 21.797 1 90.69 374 ALA A CA 1
ATOM 2889 C C . ALA A 1 374 ? -17.156 18.453 21.578 1 90.69 374 ALA A C 1
ATOM 2891 O O . ALA A 1 374 ? -18.312 18.094 21.359 1 90.69 374 ALA A O 1
ATOM 2892 N N . ASN A 1 375 ? -16.203 17.625 21.703 1 88.81 375 ASN A N 1
ATOM 2893 C CA . ASN A 1 375 ? -16.375 16.203 21.453 1 88.81 375 ASN A CA 1
ATOM 2894 C C . ASN A 1 375 ? -17.266 15.547 22.5 1 88.81 375 ASN A C 1
ATOM 2896 O O . ASN A 1 375 ? -18 14.602 22.203 1 88.81 375 ASN A O 1
ATOM 2900 N N . LEU A 1 376 ? -17.156 16.047 23.688 1 91.62 376 LEU A N 1
ATOM 2901 C CA . LEU A 1 376 ? -17.984 15.5 24.766 1 91.62 376 LEU A CA 1
ATOM 2902 C C . LEU A 1 376 ? -19.453 15.867 24.547 1 91.62 376 LEU A C 1
ATOM 2904 O O . LEU A 1 376 ? -20.344 15.062 24.844 1 91.62 376 LEU A O 1
ATOM 2908 N N . LEU A 1 377 ? -19.625 17.047 24.047 1 93.19 377 LEU A N 1
ATOM 2909 C CA . LEU A 1 377 ? -21 17.5 23.828 1 93.19 377 LEU A CA 1
ATOM 2910 C C . LEU A 1 377 ? -21.688 16.672 22.734 1 93.19 377 LEU A C 1
ATOM 2912 O O . LEU A 1 377 ? -22.859 16.328 22.859 1 93.19 377 LEU A O 1
ATOM 2916 N N . VAL A 1 378 ? -20.938 16.359 21.688 1 89.56 378 VAL A N 1
ATOM 2917 C CA . VAL A 1 378 ? -21.484 15.555 20.594 1 89.56 378 VAL A CA 1
ATOM 2918 C C . VAL A 1 378 ? -21.375 14.07 20.953 1 89.56 378 VAL A C 1
ATOM 2920 O O . VAL A 1 378 ? -21.797 13.211 20.188 1 89.56 378 VAL A O 1
ATOM 2923 N N . ARG A 1 379 ? -20.875 13.758 22.094 1 89 379 ARG A N 1
ATOM 2924 C CA . ARG A 1 379 ? -20.719 12.453 22.719 1 89 379 ARG A CA 1
ATOM 2925 C C . ARG A 1 379 ? -19.875 11.523 21.859 1 89 379 ARG A C 1
ATOM 2927 O O . ARG A 1 379 ? -20.281 10.398 21.578 1 89 379 ARG A O 1
ATOM 2934 N N . MET A 1 380 ? -18.906 12.125 21.391 1 83.5 380 MET A N 1
ATOM 2935 C CA . MET A 1 380 ? -17.891 11.273 20.797 1 83.5 380 MET A CA 1
ATOM 2936 C C . MET A 1 380 ? -17.141 10.484 21.859 1 83.5 380 MET A C 1
ATOM 2938 O O . MET A 1 380 ? -16.516 9.461 21.562 1 83.5 380 MET A O 1
ATOM 2942 N N . TYR A 1 381 ? -17.141 11.039 23.047 1 85.19 381 TYR A N 1
ATOM 2943 C CA . TYR A 1 381 ? -16.609 10.438 24.266 1 85.19 381 TYR A CA 1
ATOM 2944 C C . TYR A 1 381 ? -17.594 10.594 25.406 1 85.19 381 TYR A C 1
ATOM 2946 O O . TYR A 1 381 ? -18.406 11.531 25.422 1 85.19 381 TYR A O 1
ATOM 2954 N N . ASP A 1 382 ? -17.438 9.641 26.297 1 89.31 382 ASP A N 1
ATOM 2955 C CA . ASP A 1 382 ? -18.172 9.828 27.547 1 89.31 382 ASP A CA 1
ATOM 2956 C C . ASP A 1 382 ? -17.281 10.414 28.625 1 89.31 382 ASP A C 1
ATOM 2958 O O . ASP A 1 382 ? -16.078 10.125 28.672 1 89.31 382 ASP A O 1
ATOM 2962 N N . VAL A 1 383 ? -17.859 11.242 29.422 1 93.5 383 VAL A N 1
ATOM 2963 C CA . VAL A 1 383 ? -17.109 11.898 30.5 1 93.5 383 VAL A CA 1
ATOM 2964 C C . VAL A 1 383 ? -16.625 10.859 31.5 1 93.5 383 VAL A C 1
ATOM 2966 O O . VAL A 1 383 ? -17.25 9.812 31.672 1 93.5 383 VAL A O 1
ATOM 2969 N N . THR A 1 384 ? -15.445 11.102 32.094 1 93.06 384 THR A N 1
ATOM 2970 C CA . THR A 1 384 ? -14.906 10.234 33.156 1 93.06 384 THR A CA 1
ATOM 2971 C C . THR A 1 384 ? -15.625 10.469 34.469 1 93.06 384 THR A C 1
ATOM 2973 O O . THR A 1 384 ? -15.938 9.516 35.188 1 93.06 384 THR A O 1
ATOM 2976 N N . ASP A 1 385 ? -15.781 11.641 34.844 1 94.81 385 ASP A N 1
ATOM 2977 C CA . ASP A 1 385 ? -16.531 12.07 36.031 1 94.81 385 ASP A CA 1
ATOM 2978 C C . ASP A 1 385 ? -17.328 13.336 35.75 1 94.81 385 ASP A C 1
ATOM 2980 O O . ASP A 1 385 ? -17.047 14.047 34.781 1 94.81 385 ASP A O 1
ATOM 2984 N N . GLY A 1 386 ? -18.391 13.508 36.5 1 95.94 386 GLY A N 1
ATOM 2985 C CA . GLY A 1 386 ? -19.281 14.617 36.219 1 95.94 386 GLY A CA 1
ATOM 2986 C C . GLY A 1 386 ? -20.328 14.297 35.188 1 95.94 386 GLY A C 1
ATOM 2987 O O . GLY A 1 386 ? -20.703 13.133 35 1 95.94 386 GLY A O 1
ATOM 2988 N N . SER A 1 387 ? -20.891 15.391 34.594 1 96.5 387 SER A N 1
ATOM 2989 C CA . SER A 1 387 ? -21.938 15.125 33.625 1 96.5 387 SER A CA 1
ATOM 2990 C C . SER A 1 387 ? -22.094 16.312 32.656 1 96.5 387 SER A C 1
ATOM 2992 O O . SER A 1 387 ? -21.828 17.453 33.031 1 96.5 387 SER A O 1
ATOM 2994 N N . VAL A 1 388 ? -22.422 15.992 31.453 1 96.56 388 VAL A N 1
ATOM 2995 C CA . VAL A 1 388 ? -22.875 16.953 30.453 1 96.56 388 VAL A CA 1
ATOM 2996 C C . VAL A 1 388 ? -24.359 16.734 30.188 1 96.56 388 VAL A C 1
ATOM 2998 O O . VAL A 1 388 ? -24.812 15.609 29.984 1 96.56 388 VAL A O 1
ATOM 3001 N N . ALA A 1 389 ? -25.078 17.812 30.328 1 96.62 389 ALA A N 1
ATOM 3002 C CA . ALA A 1 389 ? -26.516 17.672 30.219 1 96.62 389 ALA A CA 1
ATOM 3003 C C . ALA A 1 389 ? -27.109 18.703 29.266 1 96.62 389 ALA A C 1
ATOM 3005 O O . ALA A 1 389 ? -26.547 19.797 29.094 1 96.62 389 ALA A O 1
ATOM 3006 N N . VAL A 1 390 ? -28.188 18.328 28.641 1 95.88 390 VAL A N 1
ATOM 3007 C CA . VAL A 1 390 ? -29.016 19.219 27.844 1 95.88 390 VAL A CA 1
ATOM 3008 C C . VAL A 1 390 ? -30.422 19.297 28.469 1 95.88 390 VAL A C 1
ATOM 3010 O O . VAL A 1 390 ? -31.109 18.266 28.594 1 95.88 390 VAL A O 1
ATOM 3013 N N . ASN A 1 391 ? -30.812 20.453 28.844 1 94.56 391 ASN A N 1
ATOM 3014 C CA . ASN A 1 391 ? -32.062 20.656 29.547 1 94.56 391 ASN A CA 1
ATOM 3015 C C . ASN A 1 391 ? -32.156 19.781 30.797 1 94.56 391 ASN A C 1
ATOM 3017 O O . ASN A 1 391 ? -33.188 19.141 31.031 1 94.56 391 ASN A O 1
ATOM 3021 N N . GLY A 1 392 ? -31.047 19.609 31.406 1 92.38 392 GLY A N 1
ATOM 3022 C CA . GLY A 1 392 ? -31 18.891 32.656 1 92.38 392 GLY A CA 1
ATOM 3023 C C . GLY A 1 392 ? -30.922 17.391 32.469 1 92.38 392 GLY A C 1
ATOM 3024 O O . GLY A 1 392 ? -30.766 16.641 33.469 1 92.38 392 GLY A O 1
ATOM 3025 N N . ILE A 1 393 ? -30.953 16.922 31.328 1 95.06 393 ILE A N 1
ATOM 3026 C CA . ILE A 1 393 ? -30.875 15.492 31.047 1 95.06 393 ILE A CA 1
ATOM 3027 C C . ILE A 1 393 ? -29.438 15.133 30.656 1 95.06 393 ILE A C 1
ATOM 3029 O O . ILE A 1 393 ? -28.891 15.695 29.703 1 95.06 393 ILE A O 1
ATOM 3033 N N . ASP A 1 394 ? -28.938 14.141 31.344 1 95.69 394 ASP A N 1
ATOM 3034 C CA . ASP A 1 394 ? -27.594 13.664 31.016 1 95.69 394 ASP A CA 1
ATOM 3035 C C . ASP A 1 394 ? -27.562 13.086 29.609 1 95.69 394 ASP A C 1
ATOM 3037 O O . ASP A 1 394 ? -28.406 12.273 29.234 1 95.69 394 ASP A O 1
ATOM 3041 N N . ILE A 1 395 ? -26.562 13.492 28.875 1 94.69 395 ILE A N 1
ATOM 3042 C CA . ILE A 1 395 ? -26.5 13.102 27.469 1 94.69 395 ILE A CA 1
ATOM 3043 C C . ILE A 1 395 ? -26.266 11.594 27.359 1 94.69 395 ILE A C 1
ATOM 3045 O O . ILE A 1 395 ? -26.531 10.992 26.312 1 94.69 395 ILE A O 1
ATOM 3049 N N . ARG A 1 396 ? -25.859 10.844 28.406 1 93.75 396 ARG A N 1
ATOM 3050 C CA . ARG A 1 396 ? -25.641 9.398 28.422 1 93.75 396 ARG A CA 1
ATOM 3051 C C . ARG A 1 396 ? -26.969 8.656 28.453 1 93.75 396 ARG A C 1
ATOM 3053 O O . ARG A 1 396 ? -27.031 7.469 28.125 1 93.75 396 ARG A O 1
ATOM 3060 N N . GLU A 1 397 ? -27.953 9.453 28.75 1 94.31 397 GLU A N 1
ATOM 3061 C CA . GLU A 1 397 ? -29.281 8.852 28.844 1 94.31 397 GLU A CA 1
ATOM 3062 C C . GLU A 1 397 ? -30.094 9.086 27.562 1 94.31 397 GLU A C 1
ATOM 3064 O O . GLU A 1 397 ? -31.188 8.555 27.406 1 94.31 397 GLU A O 1
ATOM 3069 N N . VAL A 1 398 ? -29.594 9.789 26.703 1 92.69 398 VAL A N 1
ATOM 3070 C CA . VAL A 1 398 ? -30.281 10.117 25.453 1 92.69 398 VAL A CA 1
ATOM 3071 C C . VAL A 1 398 ? -29.688 9.281 24.312 1 92.69 398 VAL A C 1
ATOM 3073 O O . VAL A 1 398 ? -28.516 8.891 24.359 1 92.69 398 VAL A O 1
ATOM 3076 N N . ARG A 1 399 ? -30.578 8.992 23.344 1 89 399 ARG A N 1
ATOM 3077 C CA . ARG A 1 399 ? -30.062 8.336 22.141 1 89 399 ARG A CA 1
ATOM 3078 C C . ARG A 1 399 ? -29.094 9.25 21.391 1 89 399 ARG A C 1
ATOM 3080 O O . ARG A 1 399 ? -29.391 10.43 21.172 1 89 399 ARG A O 1
ATOM 3087 N N . GLN A 1 400 ? -28.031 8.734 21 1 86.75 400 GLN A N 1
ATOM 3088 C CA . GLN A 1 400 ? -27 9.516 20.312 1 86.75 400 GLN A CA 1
ATOM 3089 C C . GLN A 1 400 ? -27.578 10.227 19.094 1 86.75 400 GLN A C 1
ATOM 3091 O O . GLN A 1 400 ? -27.266 11.391 18.828 1 86.75 400 GLN A O 1
ATOM 3096 N N . ARG A 1 401 ? -28.484 9.57 18.438 1 83.62 401 ARG A N 1
ATOM 3097 C CA . ARG A 1 401 ? -29.094 10.133 17.234 1 83.62 401 ARG A CA 1
ATOM 3098 C C . ARG A 1 401 ? -29.906 11.375 17.562 1 83.62 401 ARG A C 1
ATOM 3100 O O . ARG A 1 401 ? -29.812 12.391 16.875 1 83.62 401 ARG A O 1
ATOM 3107 N N . ASP A 1 402 ? -30.609 11.25 18.578 1 87.94 402 ASP A N 1
ATOM 3108 C CA . ASP A 1 402 ? -31.484 12.359 18.984 1 87.94 402 ASP A CA 1
ATOM 3109 C C . ASP A 1 402 ? -30.656 13.547 19.484 1 87.94 402 ASP A C 1
ATOM 3111 O O . ASP A 1 402 ? -31.016 14.703 19.25 1 87.94 402 ASP A O 1
ATOM 3115 N N . LEU A 1 403 ? -29.656 13.234 20.156 1 90.88 403 LEU A N 1
ATOM 3116 C CA . LEU A 1 403 ? -28.766 14.281 20.656 1 90.88 403 LEU A CA 1
ATOM 3117 C C . LEU A 1 403 ? -28.109 15.023 19.5 1 90.88 403 LEU A C 1
ATOM 3119 O O . LEU A 1 403 ? -28.125 16.25 19.453 1 90.88 403 LEU A O 1
ATOM 3123 N N . ARG A 1 404 ? -27.656 14.312 18.594 1 87.94 404 ARG A N 1
ATOM 3124 C CA . ARG A 1 404 ? -26.875 14.883 17.5 1 87.94 404 ARG A CA 1
ATOM 3125 C C . ARG A 1 404 ? -27.781 15.602 16.5 1 87.94 404 ARG A C 1
ATOM 3127 O O . ARG A 1 404 ? -27.328 16.484 15.773 1 87.94 404 ARG A O 1
ATOM 3134 N N . HIS A 1 405 ? -29.016 15.258 16.562 1 86.94 405 HIS A N 1
ATOM 3135 C CA . HIS A 1 405 ? -29.984 15.992 15.742 1 86.94 405 HIS A CA 1
ATOM 3136 C C . HIS A 1 405 ? -30.156 17.422 16.25 1 86.94 405 HIS A C 1
ATOM 3138 O O . HIS A 1 405 ? -30.516 18.312 15.484 1 86.94 405 HIS A O 1
ATOM 3144 N N . LYS A 1 406 ? -29.844 17.578 17.422 1 91.44 406 LYS A N 1
ATOM 3145 C CA . LYS A 1 406 ? -30.016 18.891 18.031 1 91.44 406 LYS A CA 1
ATOM 3146 C C . LYS A 1 406 ? -28.734 19.703 17.969 1 91.44 406 LYS A C 1
ATOM 3148 O O . LYS A 1 406 ? -28.688 20.859 18.406 1 91.44 406 LYS A O 1
ATOM 3153 N N . ILE A 1 407 ? -27.781 19.125 17.375 1 92.31 407 ILE A N 1
ATOM 3154 C CA . ILE A 1 407 ? -26.484 19.797 17.375 1 92.31 407 ILE A CA 1
ATOM 3155 C C . ILE A 1 407 ? -26 19.984 15.945 1 92.31 407 ILE A C 1
ATOM 3157 O O . ILE A 1 407 ? -25.922 19.031 15.172 1 92.31 407 ILE A O 1
ATOM 3161 N N . GLY A 1 408 ? -25.812 21.203 15.5 1 91.81 408 GLY A N 1
ATOM 3162 C CA . GLY A 1 408 ? -25.031 21.516 14.32 1 91.81 408 GLY A CA 1
ATOM 3163 C C . GLY A 1 408 ? -23.547 21.656 14.609 1 91.81 408 GLY A C 1
ATOM 3164 O O . GLY A 1 408 ? -23.141 22.453 15.453 1 91.81 408 GLY A O 1
ATOM 3165 N N . PHE A 1 409 ? -22.766 20.859 13.914 1 91.44 409 PHE A N 1
ATOM 3166 C CA . PHE A 1 409 ? -21.359 20.719 14.312 1 91.44 409 PHE A CA 1
ATOM 3167 C C . PHE A 1 409 ? -20.438 21.047 13.141 1 91.44 409 PHE A C 1
ATOM 3169 O O . PHE A 1 409 ? -20.578 20.469 12.062 1 91.44 409 PHE A O 1
ATOM 3176 N N . ALA A 1 410 ? -19.578 22 13.32 1 91.94 410 ALA A N 1
ATOM 3177 C CA . ALA A 1 410 ? -18.484 22.297 12.406 1 91.94 410 ALA A CA 1
ATOM 3178 C C . ALA A 1 410 ? -17.125 21.984 13.047 1 91.94 410 ALA A C 1
ATOM 3180 O O . ALA A 1 410 ? -16.594 22.797 13.789 1 91.94 410 ALA A O 1
ATOM 3181 N N . PRO A 1 411 ? -16.516 20.875 12.664 1 88.19 411 PRO A N 1
ATOM 3182 C CA . PRO A 1 411 ? -15.266 20.453 13.289 1 88.19 411 PRO A CA 1
ATOM 3183 C C . PRO A 1 411 ? -14.062 21.25 12.812 1 88.19 411 PRO A C 1
ATOM 3185 O O . PRO A 1 411 ? -14.172 22.031 11.859 1 88.19 411 PRO A O 1
ATOM 3188 N N . GLN A 1 412 ? -13.023 21.062 13.602 1 82.44 412 GLN A N 1
ATOM 3189 C CA . GLN A 1 412 ? -11.773 21.734 13.273 1 82.44 412 GLN A CA 1
ATOM 3190 C C . GLN A 1 412 ? -11.273 21.328 11.891 1 82.44 412 GLN A C 1
ATOM 3192 O O . GLN A 1 412 ? -10.891 22.188 11.086 1 82.44 412 GLN A O 1
ATOM 3197 N N . ASP A 1 413 ? -11.359 20.016 11.633 1 81.06 413 ASP A N 1
ATOM 3198 C CA . ASP A 1 413 ? -11 19.516 10.305 1 81.06 413 ASP A CA 1
ATOM 3199 C C . ASP A 1 413 ? -12.211 19.484 9.375 1 81.06 413 ASP A C 1
ATOM 3201 O O . ASP A 1 413 ? -13.148 18.719 9.586 1 81.06 413 ASP A O 1
ATOM 3205 N N . ALA A 1 414 ? -12.148 20.438 8.406 1 86.19 414 ALA A N 1
ATOM 3206 C CA . ALA A 1 414 ? -13.266 20.547 7.469 1 86.19 414 ALA A CA 1
ATOM 3207 C C . ALA A 1 414 ? -13.219 19.453 6.414 1 86.19 414 ALA A C 1
ATOM 3209 O O . ALA A 1 414 ? -12.602 19.609 5.359 1 86.19 414 ALA A O 1
ATOM 3210 N N . VAL A 1 415 ? -13.883 18.375 6.711 1 85.88 415 VAL A N 1
ATOM 3211 C CA . VAL A 1 415 ? -13.891 17.266 5.766 1 85.88 415 VAL A CA 1
ATOM 3212 C C . VAL A 1 415 ? -15.172 17.312 4.93 1 85.88 415 VAL A C 1
ATOM 3214 O O . VAL A 1 415 ? -16.266 17.484 5.469 1 85.88 415 VAL A O 1
ATOM 3217 N N . LEU A 1 416 ? -14.992 17.234 3.629 1 88.75 416 LEU A N 1
ATOM 3218 C CA . LEU A 1 416 ? -16.125 17.141 2.709 1 88.75 416 LEU A CA 1
ATOM 3219 C C . LEU A 1 416 ? -16.156 15.781 2.029 1 88.75 416 LEU A C 1
ATOM 3221 O O . LEU A 1 416 ? -15.109 15.133 1.873 1 88.75 416 LEU A O 1
ATOM 3225 N N . PHE A 1 417 ? -17.312 15.367 1.68 1 86.25 417 PHE A N 1
ATOM 3226 C CA . PHE A 1 417 ? -17.5 14.07 1.033 1 86.25 417 PHE A CA 1
ATOM 3227 C C . PHE A 1 417 ? -17.594 14.227 -0.48 1 86.25 417 PHE A C 1
ATOM 3229 O O . PHE A 1 417 ? -18.031 15.266 -0.977 1 86.25 417 PHE A O 1
ATOM 3236 N N . SER A 1 418 ? -17.172 13.211 -1.188 1 86.75 418 SER A N 1
ATOM 3237 C CA . SER A 1 418 ? -17.297 13.234 -2.643 1 86.75 418 SER A CA 1
ATOM 3238 C C . SER A 1 418 ? -18.75 13.328 -3.072 1 86.75 418 SER A C 1
ATOM 3240 O O . SER A 1 418 ? -19.625 12.703 -2.471 1 86.75 418 SER A O 1
ATOM 3242 N N . GLY A 1 419 ? -19.016 14.125 -4.047 1 89.12 419 GLY A N 1
ATOM 3243 C CA . GLY A 1 419 ? -20.344 14.414 -4.539 1 89.12 419 GLY A CA 1
ATOM 3244 C C . GLY A 1 419 ? -20.516 15.844 -5.023 1 89.12 419 GLY A C 1
ATOM 3245 O O . GLY A 1 419 ? -19.703 16.328 -5.816 1 89.12 419 GLY A O 1
ATOM 3246 N N . THR A 1 420 ? -21.578 16.391 -4.551 1 94.38 420 THR A N 1
ATOM 3247 C CA . THR A 1 420 ? -21.812 17.781 -4.902 1 94.38 420 THR A CA 1
ATOM 3248 C C . THR A 1 420 ? -21.828 18.656 -3.658 1 94.38 420 THR A C 1
ATOM 3250 O O . THR A 1 420 ? -21.859 18.156 -2.533 1 94.38 420 THR A O 1
ATOM 3253 N N . ILE A 1 421 ? -21.766 19.922 -3.916 1 95.81 421 ILE A N 1
ATOM 3254 C CA . ILE A 1 421 ? -21.891 20.875 -2.809 1 95.81 421 ILE A CA 1
ATOM 3255 C C . ILE A 1 421 ? -23.25 20.688 -2.131 1 95.81 421 ILE A C 1
ATOM 3257 O O . ILE A 1 421 ? -23.344 20.688 -0.9 1 95.81 421 ILE A O 1
ATOM 3261 N N . ARG A 1 422 ? -24.25 20.422 -2.916 1 94.75 422 ARG A N 1
ATOM 3262 C CA . ARG A 1 422 ? -25.594 20.172 -2.41 1 94.75 422 ARG A CA 1
ATOM 3263 C C . ARG A 1 422 ? -25.625 18.969 -1.485 1 94.75 422 ARG A C 1
ATOM 3265 O O . ARG A 1 422 ? -26.172 19.031 -0.386 1 94.75 422 ARG A O 1
ATOM 3272 N N . ASP A 1 423 ? -25 17.938 -1.902 1 91.31 423 ASP A N 1
ATOM 3273 C CA . ASP A 1 423 ? -24.969 16.719 -1.119 1 91.31 423 ASP A CA 1
ATOM 3274 C C . ASP A 1 423 ? -24.312 16.953 0.241 1 91.31 423 ASP A C 1
ATOM 3276 O O . ASP A 1 423 ? -24.75 16.391 1.25 1 91.31 423 ASP A O 1
ATOM 3280 N N . ASN A 1 424 ? -23.281 17.688 0.198 1 92.31 424 ASN A N 1
ATOM 3281 C CA . ASN A 1 424 ? -22.531 17.953 1.421 1 92.31 424 ASN A CA 1
ATOM 3282 C C . ASN A 1 424 ? -23.328 18.844 2.379 1 92.31 424 ASN A C 1
ATOM 3284 O O . ASN A 1 424 ? -23.297 18.625 3.592 1 92.31 424 ASN A O 1
ATOM 3288 N N . LEU A 1 425 ? -24.016 19.781 1.851 1 94.31 425 LEU A N 1
ATOM 3289 C CA . LEU A 1 425 ? -24.672 20.781 2.697 1 94.31 425 LEU A CA 1
ATOM 3290 C C . LEU A 1 425 ? -25.984 20.234 3.238 1 94.31 425 LEU A C 1
ATOM 3292 O O . LEU A 1 425 ? -26.469 20.672 4.285 1 94.31 425 LEU A O 1
ATOM 3296 N N . THR A 1 426 ? -26.562 19.281 2.529 1 91 426 THR A N 1
ATOM 3297 C CA . THR A 1 426 ? -27.844 18.719 2.984 1 91 426 THR A CA 1
ATOM 3298 C C . THR A 1 426 ? -27.609 17.469 3.83 1 91 426 THR A C 1
ATOM 3300 O O . THR A 1 426 ? -28.547 16.703 4.07 1 91 426 THR A O 1
ATOM 3303 N N . TYR A 1 427 ? -26.422 17.312 4.199 1 84.19 427 TYR A N 1
ATOM 3304 C CA . TYR A 1 427 ? -26.031 16.125 4.934 1 84.19 427 TYR A CA 1
ATOM 3305 C C . TYR A 1 427 ? -26.812 15.992 6.23 1 84.19 427 TYR A C 1
ATOM 3307 O O . TYR A 1 427 ? -27.234 14.891 6.609 1 84.19 427 TYR A O 1
ATOM 3315 N N . GLY A 1 428 ? -27.078 17.078 6.906 1 81.75 428 GLY A N 1
ATOM 3316 C CA . GLY A 1 428 ? -27.797 17.094 8.172 1 81.75 428 GLY A CA 1
ATOM 3317 C C . GLY A 1 428 ? -29.297 17.25 8.016 1 81.75 428 GLY A C 1
ATOM 3318 O O . GLY A 1 428 ? -30.062 16.922 8.922 1 81.75 428 GLY A O 1
ATOM 3319 N N . LYS A 1 429 ? -29.656 17.781 6.957 1 89 429 LYS A N 1
ATOM 3320 C CA . LYS A 1 429 ? -31.062 18.016 6.621 1 89 429 LYS A CA 1
ATOM 3321 C C . LYS A 1 429 ? -31.328 17.734 5.145 1 89 429 LYS A C 1
ATOM 3323 O O . LYS A 1 429 ? -31.375 18.656 4.324 1 89 429 LYS A O 1
ATOM 3328 N N . PRO A 1 430 ? -31.734 16.516 4.852 1 86.62 430 PRO A N 1
ATOM 3329 C CA . PRO A 1 430 ? -31.859 16.109 3.451 1 86.62 430 PRO A CA 1
ATOM 3330 C C . PRO A 1 430 ? -33 16.844 2.727 1 86.62 430 PRO A C 1
ATOM 3332 O O . PRO A 1 430 ? -32.938 16.984 1.501 1 86.62 430 PRO A O 1
ATOM 3335 N N . ASP A 1 431 ? -33.906 17.328 3.465 1 89.44 431 ASP A N 1
ATOM 3336 C CA . ASP A 1 431 ? -35.031 17.984 2.852 1 89.44 431 ASP A CA 1
ATOM 3337 C C . ASP A 1 431 ? -34.844 19.5 2.801 1 89.44 431 ASP A C 1
ATOM 3339 O O . ASP A 1 431 ? -35.812 20.25 2.533 1 89.44 431 ASP A O 1
ATOM 3343 N N . ALA A 1 432 ? -33.625 19.922 3.084 1 93.12 432 ALA A N 1
ATOM 3344 C CA . ALA A 1 432 ? -33.344 21.344 3.027 1 93.12 432 ALA A CA 1
ATOM 3345 C C . ALA A 1 432 ? -33.594 21.906 1.625 1 93.12 432 ALA A C 1
ATOM 3347 O O . ALA A 1 432 ? -33.281 21.25 0.631 1 93.12 432 ALA A O 1
ATOM 3348 N N . THR A 1 433 ? -34.188 23.062 1.523 1 94.81 433 THR A N 1
ATOM 3349 C CA . THR A 1 433 ? -34.469 23.719 0.247 1 94.81 433 THR A CA 1
ATOM 3350 C C . THR A 1 433 ? -33.281 24.516 -0.236 1 94.81 433 THR A C 1
ATOM 3352 O O . THR A 1 433 ? -32.344 24.766 0.536 1 94.81 433 THR A O 1
ATOM 3355 N N . ASP A 1 434 ? -33.344 24.891 -1.462 1 95.19 434 ASP A N 1
ATOM 3356 C CA . ASP A 1 434 ? -32.25 25.719 -2.012 1 95.19 434 ASP A CA 1
ATOM 3357 C C . ASP A 1 434 ? -32.125 27.031 -1.252 1 95.19 434 ASP A C 1
ATOM 3359 O O . ASP A 1 434 ? -31.031 27.547 -1.068 1 95.19 434 ASP A O 1
ATOM 3363 N N . ALA A 1 435 ? -33.25 27.453 -0.896 1 95.12 435 ALA A N 1
ATOM 3364 C CA . ALA A 1 435 ? -33.25 28.703 -0.141 1 95.12 435 ALA A CA 1
ATOM 3365 C C . ALA A 1 435 ? -32.5 28.547 1.18 1 95.12 435 ALA A C 1
ATOM 3367 O O . ALA A 1 435 ? -31.734 29.422 1.576 1 95.12 435 ALA A O 1
ATOM 3368 N N . ASP A 1 436 ? -32.719 27.469 1.82 1 94.94 436 ASP A N 1
ATOM 3369 C CA . ASP A 1 436 ? -32.031 27.172 3.076 1 94.94 436 ASP A CA 1
ATOM 3370 C C . ASP A 1 436 ? -30.516 27.094 2.869 1 94.94 436 ASP A C 1
ATOM 3372 O O . ASP A 1 436 ? -29.734 27.594 3.682 1 94.94 436 ASP A O 1
ATOM 3376 N N . ILE A 1 437 ? -30.156 26.469 1.786 1 96.81 437 ILE A N 1
ATOM 3377 C CA . ILE A 1 437 ? -28.75 26.234 1.485 1 96.81 437 ILE A CA 1
ATOM 3378 C C . ILE A 1 437 ? -28.062 27.562 1.194 1 96.81 437 ILE A C 1
ATOM 3380 O O . ILE A 1 437 ? -26.984 27.844 1.723 1 96.81 437 ILE A O 1
ATOM 3384 N N . TRP A 1 438 ? -28.672 28.359 0.421 1 96.88 438 TRP A N 1
ATOM 3385 C CA . TRP A 1 438 ? -28.078 29.625 0.036 1 96.88 438 TRP A CA 1
ATOM 3386 C C . TRP A 1 438 ? -27.984 30.578 1.228 1 96.88 438 TRP A C 1
ATOM 3388 O O . TRP A 1 438 ? -27.031 31.359 1.347 1 96.88 438 TRP A O 1
ATOM 3398 N N . GLU A 1 439 ? -28.969 30.547 2.061 1 95.56 439 GLU A N 1
ATOM 3399 C CA . GLU A 1 439 ? -28.922 31.344 3.277 1 95.56 439 GLU A CA 1
ATOM 3400 C C . GLU A 1 439 ? -27.719 30.969 4.145 1 95.56 439 GLU A C 1
ATOM 3402 O O . GLU A 1 439 ? -26.984 31.828 4.621 1 95.56 439 GLU A O 1
ATOM 3407 N N . ALA A 1 440 ? -27.578 29.703 4.363 1 95.88 440 ALA A N 1
ATOM 3408 C CA . ALA A 1 440 ? -26.453 29.219 5.148 1 95.88 440 ALA A CA 1
ATOM 3409 C C . ALA A 1 440 ? -25.125 29.609 4.504 1 95.88 440 ALA A C 1
ATOM 3411 O O . ALA A 1 440 ? -24.172 29.984 5.203 1 95.88 440 ALA A O 1
ATOM 3412 N N . LEU A 1 441 ? -25.094 29.578 3.182 1 97.12 441 LEU A N 1
ATOM 3413 C CA . LEU A 1 441 ? -23.891 29.938 2.449 1 97.12 441 LEU A CA 1
ATOM 3414 C C . LEU A 1 441 ? -23.594 31.422 2.602 1 97.12 441 LEU A C 1
ATOM 3416 O O . LEU A 1 441 ? -22.422 31.828 2.662 1 97.12 441 LEU A O 1
ATOM 3420 N N . GLU A 1 442 ? -24.609 32.156 2.602 1 96.31 442 GLU A N 1
ATOM 3421 C CA . GLU A 1 442 ? -24.422 33.594 2.783 1 96.31 442 GLU A CA 1
ATOM 3422 C C . GLU A 1 442 ? -23.859 33.906 4.164 1 96.31 442 GLU A C 1
ATOM 3424 O O . GLU A 1 442 ? -22.938 34.719 4.297 1 96.31 442 GLU A O 1
ATOM 3429 N N . ILE A 1 443 ? -24.344 33.281 5.098 1 94.62 443 ILE A N 1
ATOM 3430 C CA . ILE A 1 443 ? -23.875 33.5 6.461 1 94.62 443 ILE A CA 1
ATOM 3431 C C . ILE A 1 443 ? -22.422 33.031 6.578 1 94.62 443 ILE A C 1
ATOM 3433 O O . ILE A 1 443 ? -21.594 33.719 7.164 1 94.62 443 ILE A O 1
ATOM 3437 N N . ALA A 1 444 ? -22.156 31.891 6 1 95.25 444 ALA A N 1
ATOM 3438 C CA . ALA A 1 444 ? -20.812 31.312 6.074 1 95.25 444 ALA A CA 1
ATOM 3439 C C . ALA A 1 444 ? -19.844 32 5.129 1 95.25 444 ALA A C 1
ATOM 3441 O O . ALA A 1 444 ? -18.672 31.641 5.031 1 95.25 444 ALA A O 1
ATOM 3442 N N . GLN A 1 445 ? -20.359 33.031 4.406 1 93.5 445 GLN A N 1
ATOM 3443 C CA . GLN A 1 445 ? -19.562 33.812 3.469 1 93.5 445 GLN A CA 1
ATOM 3444 C C . GLN A 1 445 ? -19.047 32.938 2.33 1 93.5 445 GLN A C 1
ATOM 3446 O O . GLN A 1 445 ? -17.891 33.062 1.904 1 93.5 445 GLN A O 1
ATOM 3451 N N . GLY A 1 446 ? -19.828 31.953 1.949 1 93.81 446 GLY A N 1
ATOM 3452 C CA . GLY A 1 446 ? -19.422 31.047 0.884 1 93.81 446 GLY A CA 1
ATOM 3453 C C . GLY A 1 446 ? -20.281 31.188 -0.364 1 93.81 446 GLY A C 1
ATOM 3454 O O . GLY A 1 446 ? -19.984 30.578 -1.394 1 93.81 446 GLY A O 1
ATOM 3455 N N . ALA A 1 447 ? -21.25 32.031 -0.386 1 95.38 447 ALA A N 1
ATOM 3456 C CA . ALA A 1 447 ? -22.203 32.156 -1.485 1 95.38 447 ALA A CA 1
ATOM 3457 C C . ALA A 1 447 ? -21.531 32.656 -2.756 1 95.38 447 ALA A C 1
ATOM 3459 O O . ALA A 1 447 ? -21.797 32.156 -3.852 1 95.38 447 ALA A O 1
ATOM 3460 N N . ASN A 1 448 ? -20.703 33.562 -2.617 1 91.19 448 ASN A N 1
ATOM 3461 C CA . ASN A 1 448 ? -20.078 34.188 -3.775 1 91.19 448 ASN A CA 1
ATOM 3462 C C . ASN A 1 448 ? -19.25 33.188 -4.578 1 91.19 448 ASN A C 1
ATOM 3464 O O . ASN A 1 448 ? -19.422 33.062 -5.793 1 91.19 448 ASN A O 1
ATOM 3468 N N . PHE A 1 449 ? -18.391 32.406 -3.895 1 90.06 449 PHE A N 1
ATOM 3469 C CA . PHE A 1 449 ? -17.531 31.516 -4.66 1 90.06 449 PHE A CA 1
ATOM 3470 C C . PHE A 1 449 ? -18.328 30.344 -5.207 1 90.06 449 PHE A C 1
ATOM 3472 O O . PHE A 1 449 ? -17.969 29.781 -6.242 1 90.06 449 PHE A O 1
ATOM 3479 N N . VAL A 1 450 ? -19.422 29.984 -4.578 1 95.25 450 VAL A N 1
ATOM 3480 C CA . VAL A 1 450 ? -20.25 28.891 -5.082 1 95.25 450 VAL A CA 1
ATOM 3481 C C . VAL A 1 450 ? -21 29.344 -6.324 1 95.25 450 VAL A C 1
ATOM 3483 O O . VAL A 1 450 ? -21.172 28.578 -7.273 1 95.25 450 VAL A O 1
ATOM 3486 N N . ARG A 1 451 ? -21.453 30.578 -6.301 1 94 451 ARG A N 1
ATOM 3487 C CA . ARG A 1 451 ? -22.172 31.141 -7.445 1 94 451 ARG A CA 1
ATOM 3488 C C . ARG A 1 451 ? -21.25 31.266 -8.656 1 94 451 ARG A C 1
ATOM 3490 O O . ARG A 1 451 ? -21.703 31.203 -9.797 1 94 451 ARG A O 1
ATOM 3497 N N . GLU A 1 452 ? -20 31.406 -8.398 1 91.69 452 GLU A N 1
ATOM 3498 C CA . GLU A 1 452 ? -19.031 31.578 -9.469 1 91.69 452 GLU A CA 1
ATOM 3499 C C . GLU A 1 452 ? -18.703 30.234 -10.133 1 91.69 452 GLU A C 1
ATOM 3501 O O . GLU A 1 452 ? -18.172 30.203 -11.242 1 91.69 452 GLU A O 1
ATOM 3506 N N . LEU A 1 453 ? -19.016 29.266 -9.453 1 92.62 453 LEU A N 1
ATOM 3507 C CA . LEU A 1 453 ? -18.781 27.953 -10.039 1 92.62 453 LEU A CA 1
ATOM 3508 C C . LEU A 1 453 ? -19.797 27.656 -11.141 1 92.62 453 LEU A C 1
ATOM 3510 O O . LEU A 1 453 ? -20.969 28.031 -11.023 1 92.62 453 LEU A O 1
ATOM 3514 N N . ASN A 1 454 ? -19.438 26.906 -12.18 1 90.25 454 ASN A N 1
ATOM 3515 C CA . ASN A 1 454 ? -20.281 26.625 -13.336 1 90.25 454 ASN A CA 1
ATOM 3516 C C . ASN A 1 454 ? -21.547 25.875 -12.938 1 90.25 454 ASN A C 1
ATOM 3518 O O . ASN A 1 454 ? -22.625 26.156 -13.461 1 90.25 454 ASN A O 1
ATOM 3522 N N . ALA A 1 455 ? -21.453 24.984 -12.023 1 93.62 455 ALA A N 1
ATOM 3523 C CA . ALA A 1 455 ? -22.594 24.141 -11.672 1 93.62 455 ALA A CA 1
ATOM 3524 C C . ALA A 1 455 ? -23.203 24.578 -10.336 1 93.62 455 ALA A C 1
ATOM 3526 O O . ALA A 1 455 ? -24.094 23.906 -9.805 1 93.62 455 ALA A O 1
ATOM 3527 N N . GLY A 1 456 ? -22.672 25.594 -9.789 1 94.44 456 GLY A N 1
ATOM 3528 C CA . GLY A 1 456 ? -23.203 26.109 -8.547 1 94.44 456 GLY A CA 1
ATOM 3529 C C . GLY A 1 456 ? -23.25 25.062 -7.441 1 94.44 456 GLY A C 1
ATOM 3530 O O . GLY A 1 456 ? -22.234 24.422 -7.145 1 94.44 456 GLY A O 1
ATOM 3531 N N . LEU A 1 457 ? -24.5 24.797 -6.977 1 95.25 457 LEU A N 1
ATOM 3532 C CA . LEU A 1 457 ? -24.703 23.844 -5.887 1 95.25 457 LEU A CA 1
ATOM 3533 C C . LEU A 1 457 ? -24.406 22.422 -6.348 1 95.25 457 LEU A C 1
ATOM 3535 O O . LEU A 1 457 ? -24.109 21.547 -5.527 1 95.25 457 LEU A O 1
ATOM 3539 N N . ASP A 1 458 ? -24.438 22.25 -7.59 1 95 458 ASP A N 1
ATOM 3540 C CA . ASP A 1 458 ? -24.234 20.906 -8.117 1 95 458 ASP A CA 1
ATOM 3541 C C . ASP A 1 458 ? -22.797 20.703 -8.586 1 95 458 ASP A C 1
ATOM 3543 O O . ASP A 1 458 ? -22.484 19.734 -9.266 1 95 458 ASP A O 1
ATOM 3547 N N . SER A 1 459 ? -21.938 21.594 -8.172 1 94.19 459 SER A N 1
ATOM 3548 C CA . SER A 1 459 ? -20.516 21.453 -8.5 1 94.19 459 SER A CA 1
ATOM 3549 C C . SER A 1 459 ? -19.906 20.25 -7.789 1 94.19 459 SER A C 1
ATOM 3551 O O . SER A 1 459 ? -20.266 19.938 -6.656 1 94.19 459 SER A O 1
ATOM 3553 N N . LYS A 1 460 ? -19 19.672 -8.438 1 92.44 460 LYS A N 1
ATOM 3554 C CA . LYS A 1 460 ? -18.359 18.453 -7.969 1 92.44 460 LYS A CA 1
ATOM 3555 C C . LYS A 1 460 ? -17.438 18.734 -6.789 1 92.44 460 LYS A C 1
ATOM 3557 O O . LYS A 1 460 ? -16.703 19.734 -6.789 1 92.44 460 LYS A O 1
ATOM 3562 N N . VAL A 1 461 ? -17.562 17.938 -5.742 1 91.06 461 VAL A N 1
ATOM 3563 C CA . VAL A 1 461 ? -16.641 17.953 -4.609 1 91.06 461 VAL A CA 1
ATOM 3564 C C . VAL A 1 461 ? -15.781 16.688 -4.625 1 91.06 461 VAL A C 1
ATOM 3566 O O . VAL A 1 461 ? -16.312 15.57 -4.703 1 91.06 461 VAL A O 1
ATOM 3569 N N . GLU A 1 462 ? -14.539 16.922 -4.602 1 85.56 462 GLU A N 1
ATOM 3570 C CA . GLU A 1 462 ? -13.609 15.797 -4.578 1 85.56 462 GLU A CA 1
ATOM 3571 C C . GLU A 1 462 ? -13.43 15.266 -3.158 1 85.56 462 GLU A C 1
ATOM 3573 O O . GLU A 1 462 ? -13.891 15.875 -2.193 1 85.56 462 GLU A O 1
ATOM 3578 N N . HIS A 1 463 ? -12.781 14.211 -3.107 1 79.44 463 HIS A N 1
ATOM 3579 C CA . HIS A 1 463 ? -12.523 13.57 -1.824 1 79.44 463 HIS A CA 1
ATOM 3580 C C . HIS A 1 463 ? -11.836 14.531 -0.859 1 79.44 463 HIS A C 1
ATOM 3582 O O . HIS A 1 463 ? -10.828 15.148 -1.207 1 79.44 463 HIS A O 1
ATOM 3588 N N . GLY A 1 464 ? -12.453 14.617 0.322 1 80.44 464 GLY A N 1
ATOM 3589 C CA . GLY A 1 464 ? -11.891 15.492 1.343 1 80.44 464 GLY A CA 1
ATOM 3590 C C . GLY A 1 464 ? -12 16.969 0.998 1 80.44 464 GLY A C 1
ATOM 3591 O O . GLY A 1 464 ? -11.477 17.812 1.723 1 80.44 464 GLY A O 1
ATOM 3592 N N . GLY A 1 465 ? -12.617 17.266 -0.09 1 85.88 465 GLY A N 1
ATOM 3593 C CA . GLY A 1 465 ? -12.703 18.656 -0.543 1 85.88 465 GLY A CA 1
ATOM 3594 C C . GLY A 1 465 ? -11.422 19.156 -1.174 1 85.88 465 GLY A C 1
ATOM 3595 O O . GLY A 1 465 ? -11.094 20.344 -1.057 1 85.88 465 GLY A O 1
ATOM 3596 N N . GLY A 1 466 ? -10.758 18.25 -1.758 1 76.25 466 GLY A N 1
ATOM 3597 C CA . GLY A 1 466 ? -9.445 18.578 -2.289 1 76.25 466 GLY A CA 1
ATOM 3598 C C . GLY A 1 466 ? -9.477 19.656 -3.354 1 76.25 466 GLY A C 1
ATOM 3599 O O . GLY A 1 466 ? -8.484 20.328 -3.586 1 76.25 466 GLY A O 1
ATOM 3600 N N . ASN A 1 467 ? -10.594 19.891 -3.998 1 81.19 467 ASN A N 1
ATOM 3601 C CA . ASN A 1 467 ? -10.688 20.859 -5.082 1 81.19 467 ASN A CA 1
ATOM 3602 C C . ASN A 1 467 ? -11.062 22.25 -4.559 1 81.19 467 ASN A C 1
ATOM 3604 O O . ASN A 1 467 ? -11.312 23.172 -5.344 1 81.19 467 ASN A O 1
ATOM 3608 N N . PHE A 1 468 ? -11.172 22.391 -3.258 1 85.19 468 PHE A N 1
ATOM 3609 C CA . PHE A 1 468 ? -11.438 23.672 -2.617 1 85.19 468 PHE A CA 1
ATOM 3610 C C . PHE A 1 468 ? -10.258 24.094 -1.75 1 85.19 468 PHE A C 1
ATOM 3612 O O . PHE A 1 468 ? -9.5 23.25 -1.264 1 85.19 468 PHE A O 1
ATOM 3619 N N . SER A 1 469 ? -10.133 25.375 -1.61 1 77.5 469 SER A N 1
ATOM 3620 C CA . SER A 1 469 ? -9.125 25.891 -0.686 1 77.5 469 SER A CA 1
ATOM 3621 C C . SER A 1 469 ? -9.508 25.594 0.762 1 77.5 469 SER A C 1
ATOM 3623 O O . SER A 1 469 ? -10.648 25.234 1.049 1 77.5 469 SER A O 1
ATOM 3625 N N . GLY A 1 470 ? -8.539 25.656 1.69 1 80.69 470 GLY A N 1
ATOM 3626 C CA . GLY A 1 470 ? -8.812 25.438 3.102 1 80.69 470 GLY A CA 1
ATOM 3627 C C . GLY A 1 470 ? -9.93 26.312 3.637 1 80.69 470 GLY A C 1
ATOM 3628 O O . GLY A 1 470 ? -10.812 25.828 4.352 1 80.69 470 GLY A O 1
ATOM 3629 N N . GLY A 1 471 ? -9.883 27.578 3.271 1 83.69 471 GLY A N 1
ATOM 3630 C CA . GLY A 1 471 ? -10.93 28.5 3.697 1 83.69 471 GLY A CA 1
ATOM 3631 C C . GLY A 1 471 ? -12.289 28.188 3.111 1 83.69 471 GLY A C 1
ATOM 3632 O O . GLY A 1 471 ? -13.305 28.297 3.793 1 83.69 471 GLY A O 1
ATOM 3633 N N . GLN A 1 472 ? -12.266 27.766 1.863 1 87.56 472 GLN A N 1
ATOM 3634 C CA . GLN A 1 472 ? -13.516 27.391 1.215 1 87.56 472 GLN A CA 1
ATOM 3635 C C . GLN A 1 472 ? -14.125 26.156 1.867 1 87.56 472 GLN A C 1
ATOM 3637 O O . GLN A 1 472 ? -15.336 26.094 2.096 1 87.56 472 GLN A O 1
ATOM 3642 N N . ARG A 1 473 ? -13.297 25.188 2.156 1 91.69 473 ARG A N 1
ATOM 3643 C CA . ARG A 1 473 ? -13.75 23.969 2.805 1 91.69 473 ARG A CA 1
ATOM 3644 C C . ARG A 1 473 ? -14.367 24.266 4.168 1 91.69 473 ARG A C 1
ATOM 3646 O O . ARG A 1 473 ? -15.398 23.688 4.527 1 91.69 473 ARG A O 1
ATOM 3653 N N . GLN A 1 474 ? -13.711 25.141 4.852 1 90.81 474 GLN A N 1
ATOM 3654 C CA . GLN A 1 474 ? -14.219 25.516 6.168 1 90.81 474 GLN A CA 1
ATOM 3655 C C . GLN A 1 474 ? -15.57 26.203 6.066 1 90.81 474 GLN A C 1
ATOM 3657 O O . GLN A 1 474 ? -16.469 25.922 6.863 1 90.81 474 GLN A O 1
ATOM 3662 N N . ARG A 1 475 ? -15.672 27.078 5.137 1 93.94 475 ARG A N 1
ATOM 3663 C CA . ARG A 1 475 ? -16.922 27.797 4.949 1 93.94 475 ARG A CA 1
ATOM 3664 C C . ARG A 1 475 ? -18.047 26.844 4.559 1 93.94 475 ARG A C 1
ATOM 3666 O O . ARG A 1 475 ? -19.188 27 5.016 1 93.94 475 ARG A O 1
ATOM 3673 N N . LEU A 1 476 ? -17.734 25.906 3.734 1 94.62 476 LEU A N 1
ATOM 3674 C CA . LEU A 1 476 ? -18.719 24.906 3.365 1 94.62 476 LEU A CA 1
ATOM 3675 C C . LEU A 1 476 ? -19.094 24.031 4.566 1 94.62 476 LEU A C 1
ATOM 3677 O O . LEU A 1 476 ? -20.25 23.656 4.727 1 94.62 476 LEU A O 1
ATOM 3681 N N . SER A 1 477 ? -18.109 23.688 5.363 1 93.75 477 SER A N 1
ATOM 3682 C CA . SER A 1 477 ? -18.359 22.922 6.582 1 93.75 477 SER A CA 1
ATOM 3683 C C . SER A 1 477 ? -19.266 23.688 7.547 1 93.75 477 SER A C 1
ATOM 3685 O O . SER A 1 477 ? -20.172 23.109 8.133 1 93.75 477 SER A O 1
ATOM 3687 N N . ILE A 1 478 ? -18.984 24.953 7.672 1 94.5 478 ILE A N 1
ATOM 3688 C CA . ILE A 1 478 ? -19.812 25.797 8.531 1 94.5 478 ILE A CA 1
ATOM 3689 C C . ILE A 1 478 ? -21.219 25.875 7.973 1 94.5 478 ILE A C 1
ATOM 3691 O O . ILE A 1 478 ? -22.203 25.781 8.719 1 94.5 478 ILE A O 1
ATOM 3695 N N . ALA A 1 479 ? -21.312 26.078 6.652 1 95.5 479 ALA A N 1
ATOM 3696 C CA . ALA A 1 479 ? -22.625 26.125 6.012 1 95.5 479 ALA A CA 1
ATOM 3697 C C . ALA A 1 479 ? -23.406 24.844 6.277 1 95.5 479 ALA A C 1
ATOM 3699 O O . ALA A 1 479 ? -24.609 24.875 6.508 1 95.5 479 ALA A O 1
ATOM 3700 N N . ARG A 1 480 ? -22.75 23.734 6.18 1 94.19 480 ARG A N 1
ATOM 3701 C CA . ARG A 1 480 ? -23.375 22.453 6.457 1 94.19 480 ARG A CA 1
ATOM 3702 C C . ARG A 1 480 ? -23.969 22.422 7.863 1 94.19 480 ARG A C 1
ATOM 3704 O O . ARG A 1 480 ? -25.094 21.953 8.062 1 94.19 480 ARG A O 1
ATOM 3711 N N . ALA A 1 481 ? -23.234 22.891 8.805 1 92.81 481 ALA A N 1
ATOM 3712 C CA . ALA A 1 481 ? -23.703 22.953 10.188 1 92.81 481 ALA A CA 1
ATOM 3713 C C . ALA A 1 481 ? -24.922 23.859 10.312 1 92.81 481 ALA A C 1
ATOM 3715 O O . ALA A 1 481 ? -25.859 23.547 11.062 1 92.81 481 ALA A O 1
ATOM 3716 N N . LEU A 1 482 ? -24.953 24.906 9.57 1 94.19 482 LEU A N 1
ATOM 3717 C CA . LEU A 1 482 ? -26.031 25.891 9.656 1 94.19 482 LEU A CA 1
ATOM 3718 C C . LEU A 1 482 ? -27.297 25.375 8.984 1 94.19 482 LEU A C 1
ATOM 3720 O O . LEU A 1 482 ? -28.406 25.672 9.438 1 94.19 482 LEU A O 1
ATOM 3724 N N . VAL A 1 483 ? -27.141 24.656 7.898 1 93.81 483 VAL A N 1
ATOM 3725 C CA . VAL A 1 483 ? -28.281 24.125 7.164 1 93.81 483 VAL A CA 1
ATOM 3726 C C . VAL A 1 483 ? -29.078 23.172 8.055 1 93.81 483 VAL A C 1
ATOM 3728 O O . VAL A 1 483 ? -30.297 23.062 7.926 1 93.81 483 VAL A O 1
ATOM 3731 N N . THR A 1 484 ? -28.406 22.547 8.914 1 89.75 484 THR A N 1
ATOM 3732 C CA . THR A 1 484 ? -29.047 21.562 9.805 1 89.75 484 THR A CA 1
ATOM 3733 C C . THR A 1 484 ? -30.094 22.234 10.68 1 89.75 484 THR A C 1
ATOM 3735 O O . THR A 1 484 ? -31.047 21.594 11.125 1 89.75 484 THR A O 1
ATOM 3738 N N . ASP A 1 485 ? -29.984 23.516 10.898 1 87 485 ASP A N 1
ATOM 3739 C CA . ASP A 1 485 ? -30.922 24.297 11.703 1 87 485 ASP A CA 1
ATOM 3740 C C . ASP A 1 485 ? -31.125 23.656 13.07 1 87 485 ASP A C 1
ATOM 3742 O O . ASP A 1 485 ? -32.281 23.406 13.469 1 87 485 ASP A O 1
ATOM 3746 N N . ALA A 1 486 ? -30.047 23.391 13.797 1 91.94 486 ALA A N 1
ATOM 3747 C CA . ALA A 1 486 ? -30.078 22.75 15.109 1 91.94 486 ALA A CA 1
ATOM 3748 C C . ALA A 1 486 ? -30.203 23.781 16.219 1 91.94 486 ALA A C 1
ATOM 3750 O O . ALA A 1 486 ? -29.984 24.969 15.992 1 91.94 486 ALA A O 1
ATOM 3751 N N . ASP A 1 487 ? -30.516 23.266 17.359 1 94.75 487 ASP A N 1
ATOM 3752 C CA . ASP A 1 487 ? -30.719 24.141 18.516 1 94.75 487 ASP A CA 1
ATOM 3753 C C . ASP A 1 487 ? -29.375 24.531 19.156 1 94.75 487 ASP A C 1
ATOM 3755 O O . ASP A 1 487 ? -29.281 25.562 19.812 1 94.75 487 ASP A O 1
ATOM 3759 N N . ILE A 1 488 ? -28.438 23.734 18.922 1 95.44 488 ILE A N 1
ATOM 3760 C CA . ILE A 1 488 ? -27.109 23.969 19.453 1 95.44 488 ILE A CA 1
ATOM 3761 C C . ILE A 1 488 ? -26.094 24.016 18.297 1 95.44 488 ILE A C 1
ATOM 3763 O O . ILE A 1 488 ? -26.047 23.094 17.484 1 95.44 488 ILE A O 1
ATOM 3767 N N . LEU A 1 489 ? -25.391 25.078 18.188 1 95.56 489 LEU A N 1
ATOM 3768 C CA . LEU A 1 489 ? -24.344 25.188 17.172 1 95.56 489 LEU A CA 1
ATOM 3769 C C . LEU A 1 489 ? -22.969 25.172 17.828 1 95.56 489 LEU A C 1
ATOM 3771 O O . LEU A 1 489 ? -22.703 25.922 18.766 1 95.56 489 LEU A O 1
ATOM 3775 N N . VAL A 1 490 ? -22.172 24.266 17.391 1 95.12 490 VAL A N 1
ATOM 3776 C CA . VAL A 1 490 ? -20.812 24.141 17.922 1 95.12 490 VAL A CA 1
ATOM 3777 C C . VAL A 1 490 ? -19.797 24.359 16.797 1 95.12 490 VAL A C 1
ATOM 3779 O O . VAL A 1 490 ? -19.812 23.641 15.797 1 95.12 490 VAL A O 1
ATOM 3782 N N . PHE A 1 491 ? -18.938 25.312 16.953 1 94.5 491 PHE A N 1
ATOM 3783 C CA . PHE A 1 491 ? -17.859 25.609 16.031 1 94.5 491 PHE A CA 1
ATOM 3784 C C . PHE A 1 491 ? -16.5 25.312 16.672 1 94.5 491 PHE A C 1
ATOM 3786 O O . PHE A 1 491 ? -16 26.109 17.484 1 94.5 491 PHE A O 1
ATOM 3793 N N . ASP A 1 492 ? -15.898 24.234 16.328 1 91.44 492 ASP A N 1
ATOM 3794 C CA . ASP A 1 492 ? -14.633 23.812 16.922 1 91.44 492 ASP A CA 1
ATOM 3795 C C . ASP A 1 492 ? -13.453 24.297 16.094 1 91.44 492 ASP A C 1
ATOM 3797 O O . ASP A 1 492 ? -12.977 23.594 15.203 1 91.44 492 ASP A O 1
ATOM 3801 N N . ASP A 1 493 ? -12.938 25.438 16.422 1 87.75 493 ASP A N 1
ATOM 3802 C CA . ASP A 1 493 ? -11.812 26.078 15.75 1 87.75 493 ASP A CA 1
ATOM 3803 C C . ASP A 1 493 ? -12.047 26.141 14.242 1 87.75 493 ASP A C 1
ATOM 3805 O O . ASP A 1 493 ? -11.109 25.938 13.461 1 87.75 493 ASP A O 1
ATOM 3809 N N . SER A 1 494 ? -13.211 26.328 13.883 1 86.94 494 SER A N 1
ATOM 3810 C CA . SER A 1 494 ? -13.609 26.266 12.477 1 86.94 494 SER A CA 1
ATOM 3811 C C . SER A 1 494 ? -13.32 27.594 11.766 1 86.94 494 SER A C 1
ATOM 3813 O O . SER A 1 494 ? -13.375 27.656 10.539 1 86.94 494 SER A O 1
ATOM 3815 N N . PHE A 1 495 ? -12.969 28.578 12.539 1 83.12 495 PHE A N 1
ATOM 3816 C CA . PHE A 1 495 ? -12.727 29.875 11.945 1 83.12 495 PHE A CA 1
ATOM 3817 C C . PHE A 1 495 ? -11.234 30.094 11.695 1 83.12 495 PHE A C 1
ATOM 3819 O O . PHE A 1 495 ? -10.844 31.094 11.078 1 83.12 495 PHE A O 1
ATOM 3826 N N . SER A 1 496 ? -10.5 29.156 12.109 1 74.06 496 SER A N 1
ATOM 3827 C CA . SER A 1 496 ? -9.055 29.344 12.148 1 74.06 496 SER A CA 1
ATOM 3828 C C . SER A 1 496 ? -8.477 29.484 10.742 1 74.06 496 SER A C 1
ATOM 3830 O O . SER A 1 496 ? -7.453 30.141 10.555 1 74.06 496 SER A O 1
ATOM 3832 N N . ALA A 1 497 ? -9.102 28.859 9.75 1 69.94 497 ALA A N 1
ATOM 3833 C CA . ALA A 1 497 ? -8.57 28.875 8.391 1 69.94 497 ALA A CA 1
ATOM 3834 C C . ALA A 1 497 ? -9.094 30.078 7.617 1 69.94 497 ALA A C 1
ATOM 3836 O O . ALA A 1 497 ? -8.695 30.312 6.473 1 69.94 497 ALA A O 1
ATOM 3837 N N . LEU A 1 498 ? -9.914 30.906 8.258 1 75.62 498 LEU A N 1
ATOM 3838 C CA . LEU A 1 498 ? -10.477 32.094 7.617 1 75.62 498 LEU A CA 1
ATOM 3839 C C . LEU A 1 498 ? -9.609 33.312 7.867 1 75.62 498 LEU A C 1
ATOM 3841 O O . LEU A 1 498 ? -8.984 33.438 8.922 1 75.62 498 LEU A O 1
ATOM 3845 N N . ASP A 1 499 ? -9.594 34.125 6.805 1 71 499 ASP A N 1
ATOM 3846 C CA . ASP A 1 499 ? -8.953 35.406 7.039 1 71 499 ASP A CA 1
ATOM 3847 C C . ASP A 1 499 ? -9.789 36.281 7.984 1 71 499 ASP A C 1
ATOM 3849 O O . ASP A 1 499 ? -10.984 36.031 8.172 1 71 499 ASP A O 1
ATOM 3853 N N . PHE A 1 500 ? -9.148 37.25 8.516 1 67.12 500 PHE A N 1
ATOM 3854 C CA . PHE A 1 500 ? -9.727 38.062 9.57 1 67.12 500 PHE A CA 1
ATOM 3855 C C . PHE A 1 500 ? -11.008 38.75 9.094 1 67.12 500 PHE A C 1
ATOM 3857 O O . PHE A 1 500 ? -12 38.781 9.828 1 67.12 500 PHE A O 1
ATOM 3864 N N . LYS A 1 501 ? -10.961 39.188 7.883 1 73.88 501 LYS A N 1
ATOM 3865 C CA . LYS A 1 501 ? -12.133 39.875 7.348 1 73.88 501 LYS A CA 1
ATOM 3866 C C . LYS A 1 501 ? -13.305 38.906 7.18 1 73.88 501 LYS A C 1
ATOM 3868 O O . LYS A 1 501 ? -14.43 39.219 7.57 1 73.88 501 LYS A O 1
ATOM 3873 N N . THR A 1 502 ? -13.062 37.875 6.617 1 81.31 502 THR A N 1
ATOM 3874 C CA . THR A 1 502 ? -14.086 36.875 6.41 1 81.31 502 THR A CA 1
ATOM 3875 C C . THR A 1 502 ? -14.633 36.375 7.746 1 81.31 502 THR A C 1
ATOM 3877 O O . THR A 1 502 ? -15.844 36.156 7.887 1 81.31 502 THR A O 1
ATOM 3880 N N . ASP A 1 503 ? -13.719 36.188 8.656 1 84.81 503 ASP A N 1
ATOM 3881 C CA . ASP A 1 503 ? -14.094 35.781 10.008 1 84.81 503 ASP A CA 1
ATOM 3882 C C . ASP A 1 503 ? -15.047 36.781 10.641 1 84.81 503 ASP A C 1
ATOM 3884 O O . ASP A 1 503 ? -16.094 36.406 11.188 1 84.81 503 ASP A O 1
ATOM 3888 N N . ALA A 1 504 ? -14.719 38 10.523 1 82.19 504 ALA A N 1
ATOM 3889 C CA . ALA A 1 504 ? -15.539 39.062 11.109 1 82.19 504 ALA A CA 1
ATOM 3890 C C . ALA A 1 504 ? -16.922 39.125 10.453 1 82.19 504 ALA A C 1
ATOM 3892 O O . ALA A 1 504 ? -17.922 39.25 11.141 1 82.19 504 ALA A O 1
ATOM 3893 N N . ASN A 1 505 ? -16.969 39.031 9.156 1 87.12 505 ASN A N 1
ATOM 3894 C CA . ASN A 1 505 ? -18.219 39.062 8.422 1 87.12 505 ASN A CA 1
ATOM 3895 C C . ASN A 1 505 ? -19.109 37.875 8.789 1 87.12 505 ASN A C 1
ATOM 3897 O O . ASN A 1 505 ? -20.328 38.031 8.914 1 87.12 505 ASN A O 1
ATOM 3901 N N . LEU A 1 506 ? -18.531 36.844 8.906 1 91.38 506 LEU A N 1
ATOM 3902 C CA . LEU A 1 506 ? -19.266 35.625 9.258 1 91.38 506 LEU A CA 1
ATOM 3903 C C . LEU A 1 506 ? -19.875 35.719 10.648 1 91.38 506 LEU A C 1
ATOM 3905 O O . LEU A 1 506 ? -21.047 35.406 10.844 1 91.38 506 LEU A O 1
ATOM 3909 N N . ARG A 1 507 ? -19.094 36.156 11.547 1 88.75 507 ARG A N 1
ATOM 3910 C CA . ARG A 1 507 ? -19.594 36.312 12.914 1 88.75 507 ARG A CA 1
ATOM 3911 C C . ARG A 1 507 ? -20.734 37.312 12.984 1 88.75 507 ARG A C 1
ATOM 3913 O O . ARG A 1 507 ? -21.703 37.094 13.719 1 88.75 507 ARG A O 1
ATOM 3920 N N . ALA A 1 508 ? -20.562 38.344 12.211 1 87.38 508 ALA A N 1
ATOM 3921 C CA . ALA A 1 508 ? -21.625 39.344 12.164 1 87.38 508 ALA A CA 1
ATOM 3922 C C . ALA A 1 508 ? -22.922 38.75 11.609 1 87.38 508 ALA A C 1
ATOM 3924 O O . ALA A 1 508 ? -24 39.031 12.125 1 87.38 508 ALA A O 1
ATOM 3925 N N . ALA A 1 509 ? -22.766 38 10.633 1 91.25 509 ALA A N 1
ATOM 3926 C CA . ALA A 1 509 ? -23.938 37.375 10.008 1 91.25 509 ALA A CA 1
ATOM 3927 C C . ALA A 1 509 ? -24.531 36.312 10.922 1 91.25 509 ALA A C 1
ATOM 3929 O O . ALA A 1 509 ? -25.734 36.062 10.898 1 91.25 509 ALA A O 1
ATOM 3930 N N . LEU A 1 510 ? -23.703 35.719 11.664 1 90.94 510 LEU A N 1
ATOM 3931 C CA . LEU A 1 510 ? -24.109 34.625 12.555 1 90.94 510 LEU A CA 1
ATOM 3932 C C . LEU A 1 510 ? -24.984 35.156 13.695 1 90.94 510 LEU A C 1
ATOM 3934 O O . LEU A 1 510 ? -25.875 34.469 14.18 1 90.94 510 LEU A O 1
ATOM 3938 N N . LYS A 1 511 ? -24.75 36.344 14.094 1 87.81 511 LYS A N 1
ATOM 3939 C CA . LYS A 1 511 ? -25.438 36.938 15.234 1 87.81 511 LYS A CA 1
ATOM 3940 C C . LYS A 1 511 ? -26.938 37 15 1 87.81 511 LYS A C 1
ATOM 3942 O O . LYS A 1 511 ? -27.734 36.75 15.914 1 87.81 511 LYS A O 1
ATOM 3947 N N . SER A 1 512 ? -27.312 37.25 13.773 1 85.25 512 SER A N 1
ATOM 3948 C CA . SER A 1 512 ? -28.719 37.469 13.461 1 85.25 512 SER A CA 1
ATOM 3949 C C . SER A 1 512 ? -29.484 36.125 13.453 1 85.25 512 SER A C 1
ATOM 3951 O O . SER A 1 512 ? -30.688 36.094 13.703 1 85.25 512 SER A O 1
ATOM 3953 N N . VAL A 1 513 ? -28.781 35.094 13.273 1 87.25 513 VAL A N 1
ATOM 3954 C CA . VAL A 1 513 ? -29.5 33.812 13.109 1 87.25 513 VAL A CA 1
ATOM 3955 C C . VAL A 1 513 ? -29.328 32.969 14.359 1 87.25 513 VAL A C 1
ATOM 3957 O O . VAL A 1 513 ? -29.875 31.859 14.445 1 87.25 513 VAL A O 1
ATOM 3960 N N . THR A 1 514 ? -28.656 33.438 15.352 1 86.94 514 THR A N 1
ATOM 3961 C CA . THR A 1 514 ? -28.359 32.594 16.5 1 86.94 514 THR A CA 1
ATOM 3962 C C . THR A 1 514 ? -29.062 33.125 17.75 1 86.94 514 THR A C 1
ATOM 3964 O O . THR A 1 514 ? -28.75 32.688 18.875 1 86.94 514 THR A O 1
ATOM 3967 N N . GLU A 1 515 ? -30 33.969 17.562 1 87.94 515 GLU A N 1
ATOM 3968 C CA . GLU A 1 515 ? -30.688 34.562 18.703 1 87.94 515 GLU A CA 1
ATOM 3969 C C . GLU A 1 515 ? -31.5 33.5 19.469 1 87.94 515 GLU A C 1
ATOM 3971 O O . GLU A 1 515 ? -31.734 33.656 20.672 1 87.94 515 GLU A O 1
ATOM 3976 N N . ASP A 1 516 ? -31.859 32.531 18.812 1 91.75 516 ASP A N 1
ATOM 3977 C CA . ASP A 1 516 ? -32.688 31.516 19.453 1 91.75 516 ASP A CA 1
ATOM 3978 C C . ASP A 1 516 ? -31.922 30.203 19.609 1 91.75 516 ASP A C 1
ATOM 3980 O O . ASP A 1 516 ? -32.531 29.141 19.734 1 91.75 516 ASP A O 1
ATOM 3984 N N . LYS A 1 517 ? -30.656 30.234 19.547 1 94.81 517 LYS A N 1
ATOM 3985 C CA . LYS A 1 517 ? -29.844 29.031 19.609 1 94.81 517 LYS A CA 1
ATOM 3986 C C . LYS A 1 517 ? -28.75 29.156 20.656 1 94.81 517 LYS A C 1
ATOM 3988 O O . LYS A 1 517 ? -28.422 30.266 21.078 1 94.81 517 LYS A O 1
ATOM 3993 N N . VAL A 1 518 ? -28.266 28.016 21.109 1 95.75 518 VAL A N 1
ATOM 3994 C CA . VAL A 1 518 ? -27.031 27.984 21.891 1 95.75 518 VAL A CA 1
ATOM 3995 C C . VAL A 1 518 ? -25.828 27.906 20.953 1 95.75 518 VAL A C 1
ATOM 3997 O O . VAL A 1 518 ? -25.781 27.062 20.047 1 95.75 518 VAL A O 1
ATOM 4000 N N . VAL A 1 519 ? -24.922 28.828 21.125 1 95.75 519 VAL A N 1
ATOM 4001 C CA . VAL A 1 519 ? -23.75 28.844 20.25 1 95.75 519 VAL A CA 1
ATOM 4002 C C . VAL A 1 519 ? -22.484 28.672 21.062 1 95.75 519 VAL A C 1
ATOM 4004 O O . VAL A 1 519 ? -22.25 29.391 22.031 1 95.75 519 VAL A O 1
ATOM 4007 N N . ILE A 1 520 ? -21.719 27.688 20.703 1 95.69 520 ILE A N 1
ATOM 4008 C CA . ILE A 1 520 ? -20.422 27.469 21.328 1 95.69 520 ILE A CA 1
ATOM 4009 C C . ILE A 1 520 ? -19.312 27.641 20.281 1 95.69 520 ILE A C 1
ATOM 4011 O O . ILE A 1 520 ? -19.297 26.938 19.281 1 95.69 520 ILE A O 1
ATOM 4015 N N . ILE A 1 521 ? -18.422 28.531 20.562 1 94.75 521 ILE A N 1
ATOM 4016 C CA . ILE A 1 521 ? -17.328 28.812 19.641 1 94.75 521 ILE A CA 1
ATOM 4017 C C . ILE A 1 521 ? -15.992 28.516 20.328 1 94.75 521 ILE A C 1
ATOM 4019 O O . ILE A 1 521 ? -15.656 29.141 21.344 1 94.75 521 ILE A O 1
ATOM 4023 N N . ILE A 1 522 ? -15.375 27.547 19.859 1 93.44 522 ILE A N 1
ATOM 4024 C CA . ILE A 1 522 ? -14.016 27.266 20.312 1 93.44 522 ILE A CA 1
ATOM 4025 C C . ILE A 1 522 ? -13.008 27.906 19.359 1 93.44 522 ILE A C 1
ATOM 4027 O O . ILE A 1 522 ? -13.047 27.688 18.156 1 93.44 522 ILE A O 1
ATOM 4031 N N . ALA A 1 523 ? -12.117 28.734 19.875 1 87.62 523 ALA A N 1
ATOM 4032 C CA . ALA A 1 523 ? -11.18 29.453 19.016 1 87.62 523 ALA A CA 1
ATOM 4033 C C . ALA A 1 523 ? -9.828 29.625 19.719 1 87.62 523 ALA A C 1
ATOM 4035 O O . ALA A 1 523 ? -9.727 29.453 20.938 1 87.62 523 ALA A O 1
ATOM 4036 N N . GLN A 1 524 ? -8.938 29.969 18.984 1 77.88 524 GLN A N 1
ATOM 4037 C CA . GLN A 1 524 ? -7.602 30.25 19.5 1 77.88 524 GLN A CA 1
ATOM 4038 C C . GLN A 1 524 ? -7.305 31.75 19.438 1 77.88 524 GLN A C 1
ATOM 4040 O O . GLN A 1 524 ? -6.418 32.25 20.141 1 77.88 524 GLN A O 1
ATOM 4045 N N . ARG A 1 525 ? -8.109 32.438 18.703 1 77.56 525 ARG A N 1
ATOM 4046 C CA . ARG A 1 525 ? -7.879 33.844 18.5 1 77.56 525 ARG A CA 1
ATOM 4047 C C . ARG A 1 525 ? -8.82 34.688 19.359 1 77.56 525 ARG A C 1
ATOM 4049 O O . ARG A 1 525 ? -10.016 34.406 19.438 1 77.56 525 ARG A O 1
ATOM 4056 N N . ILE A 1 526 ? -8.211 35.688 19.891 1 82.75 526 ILE A N 1
ATOM 4057 C CA . ILE A 1 526 ? -8.977 36.594 20.75 1 82.75 526 ILE A CA 1
ATOM 4058 C C . ILE A 1 526 ? -10.047 37.312 19.938 1 82.75 526 ILE A C 1
ATOM 4060 O O . ILE A 1 526 ? -11.164 37.5 20.422 1 82.75 526 ILE A O 1
ATOM 4064 N N . SER A 1 527 ? -9.719 37.656 18.734 1 78.44 527 SER A N 1
ATOM 4065 C CA . SER A 1 527 ? -10.648 38.406 17.891 1 78.44 527 SER A CA 1
ATOM 4066 C C . SER A 1 527 ? -11.922 37.594 17.625 1 78.44 527 SER A C 1
ATOM 4068 O O . SER A 1 527 ? -13 38.188 17.469 1 78.44 527 SER A O 1
ATOM 4070 N N . THR A 1 528 ? -11.844 36.344 17.688 1 83.38 528 THR A N 1
ATOM 4071 C CA . THR A 1 528 ? -12.961 35.469 17.391 1 83.38 528 THR A CA 1
ATOM 4072 C C . THR A 1 528 ? -13.875 35.344 18.609 1 83.38 528 THR A C 1
ATOM 4074 O O . THR A 1 528 ? -15.07 35.062 18.469 1 83.38 528 THR A O 1
ATOM 4077 N N . VAL A 1 529 ? -13.305 35.594 19.75 1 88.44 529 VAL A N 1
ATOM 4078 C CA . VAL A 1 529 ? -14.086 35.281 20.938 1 88.44 529 VAL A CA 1
ATOM 4079 C C . VAL A 1 529 ? -14.5 36.562 21.641 1 88.44 529 VAL A C 1
ATOM 4081 O O . VAL A 1 529 ? -15.352 36.531 22.531 1 88.44 529 VAL A O 1
ATOM 4084 N N . ALA A 1 530 ? -14.031 37.656 21.188 1 86.88 530 ALA A N 1
ATOM 4085 C CA . ALA A 1 530 ? -14.195 38.938 21.891 1 86.88 530 ALA A CA 1
ATOM 4086 C C . ALA A 1 530 ? -15.664 39.312 22.016 1 86.88 530 ALA A C 1
ATOM 4088 O O . ALA A 1 530 ? -16.078 39.938 23 1 86.88 530 ALA A O 1
ATOM 4089 N N . ASP A 1 531 ? -16.5 38.906 21.109 1 86.62 531 ASP A N 1
ATOM 4090 C CA . ASP A 1 531 ? -17.875 39.344 21.062 1 86.62 531 ASP A CA 1
ATOM 4091 C C . ASP A 1 531 ? -18.797 38.344 21.781 1 86.62 531 ASP A C 1
ATOM 4093 O O . ASP A 1 531 ? -20.016 38.562 21.828 1 86.62 531 ASP A O 1
ATOM 4097 N N . ALA A 1 532 ? -18.312 37.344 22.328 1 92.94 532 ALA A N 1
ATOM 4098 C CA . ALA A 1 532 ? -19.125 36.344 23 1 92.94 532 ALA A CA 1
ATOM 4099 C C . ALA A 1 532 ? -19.719 36.906 24.297 1 92.94 532 ALA A C 1
ATOM 4101 O O . ALA A 1 532 ? -19.172 37.812 24.891 1 92.94 532 ALA A O 1
ATOM 4102 N N . ASP A 1 533 ? -20.844 36.344 24.672 1 93.88 533 ASP A N 1
ATOM 4103 C CA . ASP A 1 533 ? -21.484 36.719 25.938 1 93.88 533 ASP A CA 1
ATOM 4104 C C . ASP A 1 533 ? -20.641 36.281 27.125 1 93.88 533 ASP A C 1
ATOM 4106 O O . ASP A 1 533 ? -20.562 37 28.141 1 93.88 533 ASP A O 1
ATOM 4110 N N . THR A 1 534 ? -20.125 35.156 27 1 95.25 534 THR A N 1
ATOM 4111 C CA . THR A 1 534 ? -19.25 34.625 28.016 1 95.25 534 THR A CA 1
ATOM 4112 C C . THR A 1 534 ? -18.047 33.906 27.375 1 95.25 534 THR A C 1
ATOM 4114 O O . THR A 1 534 ? -18.188 33.219 26.375 1 95.25 534 THR A O 1
ATOM 4117 N N . ILE A 1 535 ? -16.906 34.188 27.953 1 96 535 ILE A N 1
ATOM 4118 C CA . ILE A 1 535 ? -15.68 33.562 27.484 1 96 535 ILE A CA 1
ATOM 4119 C C . ILE A 1 535 ? -15.102 32.656 28.594 1 96 535 ILE A C 1
ATOM 4121 O O . ILE A 1 535 ? -14.969 33.094 29.734 1 96 535 ILE A O 1
ATOM 4125 N N . VAL A 1 536 ? -14.828 31.484 28.219 1 95.81 536 VAL A N 1
ATOM 4126 C CA . VAL A 1 536 ? -14.156 30.562 29.125 1 95.81 536 VAL A CA 1
ATOM 4127 C C . VAL A 1 536 ? -12.695 30.391 28.703 1 95.81 536 VAL A C 1
ATOM 4129 O O . VAL A 1 536 ? -12.406 30.094 27.531 1 95.81 536 VAL A O 1
ATOM 4132 N N . VAL A 1 537 ? -11.812 30.641 29.656 1 95.75 537 VAL A N 1
ATOM 4133 C CA . VAL A 1 537 ? -10.383 30.484 29.391 1 95.75 537 VAL A CA 1
ATOM 4134 C C . VAL A 1 537 ? -9.891 29.156 29.953 1 95.75 537 VAL A C 1
ATOM 4136 O O . VAL A 1 537 ? -10.039 28.875 31.141 1 95.75 537 VAL A O 1
ATOM 4139 N N . LEU A 1 538 ? -9.398 28.406 29.016 1 93.75 538 LEU A N 1
ATOM 4140 C CA . LEU A 1 538 ? -8.883 27.094 29.406 1 93.75 538 LEU A CA 1
ATOM 4141 C C . LEU A 1 538 ? -7.363 27.078 29.422 1 93.75 538 LEU A C 1
ATOM 4143 O O . LEU A 1 538 ? -6.727 27.672 28.547 1 93.75 538 LEU A O 1
ATOM 4147 N N . ASP A 1 539 ? -6.848 26.5 30.438 1 91.25 539 ASP A N 1
ATOM 4148 C CA . ASP A 1 539 ? -5.406 26.297 30.578 1 91.25 539 ASP A CA 1
ATOM 4149 C C . ASP A 1 539 ? -5.102 24.922 31.188 1 91.25 539 ASP A C 1
ATOM 4151 O O . ASP A 1 539 ? -5.547 24.625 32.312 1 91.25 539 ASP A O 1
ATOM 4155 N N . ASP A 1 540 ? -4.43 24.141 30.453 1 88.62 540 ASP A N 1
ATOM 4156 C CA . ASP A 1 540 ? -4.027 22.812 30.891 1 88.62 540 ASP A CA 1
ATOM 4157 C C . ASP A 1 540 ? -5.23 22 31.375 1 88.62 540 ASP A C 1
ATOM 4159 O O . ASP A 1 540 ? -5.176 21.391 32.438 1 88.62 540 ASP A O 1
ATOM 4163 N N . GLY A 1 541 ? -6.332 22.156 30.719 1 91.94 541 GLY A N 1
ATOM 4164 C CA . GLY A 1 541 ? -7.512 21.344 30.984 1 91.94 541 GLY A CA 1
ATOM 4165 C C . GLY A 1 541 ? -8.414 21.922 32.062 1 91.94 541 GLY A C 1
ATOM 4166 O O . GLY A 1 541 ? -9.461 21.344 32.375 1 91.94 541 GLY A O 1
ATOM 4167 N N . ARG A 1 542 ? -7.996 23.031 32.625 1 94.94 542 ARG A N 1
ATOM 4168 C CA . ARG A 1 542 ? -8.781 23.641 33.688 1 94.94 542 ARG A CA 1
ATOM 4169 C C . ARG A 1 542 ? -9.328 25 33.281 1 94.94 542 ARG A C 1
ATOM 4171 O O . ARG A 1 542 ? -8.695 25.719 32.469 1 94.94 542 ARG A O 1
ATOM 4178 N N . MET A 1 543 ? -10.492 25.266 33.812 1 95.25 543 MET A N 1
ATOM 4179 C CA . MET A 1 543 ? -11.055 26.594 33.594 1 95.25 543 MET A CA 1
ATOM 4180 C C . MET A 1 543 ? -10.406 27.609 34.531 1 95.25 543 MET A C 1
ATOM 4182 O O . MET A 1 543 ? -10.656 27.594 35.75 1 95.25 543 MET A O 1
ATOM 4186 N N . VAL A 1 544 ? -9.672 28.547 34.031 1 94.88 544 VAL A N 1
ATOM 4187 C CA . VAL A 1 544 ? -8.898 29.469 34.844 1 94.88 544 VAL A CA 1
ATOM 4188 C C . VAL A 1 544 ? -9.555 30.859 34.812 1 94.88 544 VAL A C 1
ATOM 4190 O O . VAL A 1 544 ? -9.203 31.734 35.594 1 94.88 544 VAL A O 1
ATOM 4193 N N . GLY A 1 545 ? -10.469 30.953 33.875 1 94.56 545 GLY A N 1
ATOM 4194 C CA . GLY A 1 545 ? -11.164 32.219 33.781 1 94.56 545 GLY A CA 1
ATOM 4195 C C . GLY A 1 545 ? -12.539 32.125 33.125 1 94.56 545 GLY A C 1
ATOM 4196 O O . GLY A 1 545 ? -12.781 31.203 32.344 1 94.56 545 GLY A O 1
ATOM 4197 N N . ARG A 1 546 ? -13.414 33.031 33.562 1 95.31 546 ARG A N 1
ATOM 4198 C CA . ARG A 1 546 ? -14.758 33.125 33.031 1 95.31 546 ARG A CA 1
ATOM 4199 C C . ARG A 1 546 ? -15.273 34.562 33.094 1 95.31 546 ARG A C 1
ATOM 4201 O O . ARG A 1 546 ? -15.211 35.188 34.156 1 95.31 546 ARG A O 1
ATOM 4208 N N . GLY A 1 547 ? -15.688 35.031 31.953 1 94.81 547 GLY A N 1
ATOM 4209 C CA . GLY A 1 547 ? -16.203 36.406 31.938 1 94.81 547 GLY A CA 1
ATOM 4210 C C . GLY A 1 547 ? -16.281 37 30.531 1 94.81 547 GLY A C 1
ATOM 4211 O O . GLY A 1 547 ? -16.219 36.25 29.547 1 94.81 547 GLY A O 1
ATOM 4212 N N . THR A 1 548 ? -16.562 38.25 30.469 1 94.94 548 THR A N 1
ATOM 4213 C CA . THR A 1 548 ? -16.594 38.938 29.203 1 94.94 548 THR A CA 1
ATOM 4214 C C . THR A 1 548 ? -15.172 39.344 28.781 1 94.94 548 THR A C 1
ATOM 4216 O O . THR A 1 548 ? -14.234 39.219 29.562 1 94.94 548 THR A O 1
ATOM 4219 N N . HIS A 1 549 ? -15.094 39.781 27.594 1 93.5 549 HIS A N 1
ATOM 4220 C CA . HIS A 1 549 ? -13.805 40.219 27.062 1 93.5 549 HIS A CA 1
ATOM 4221 C C . HIS A 1 549 ? -13.172 41.281 27.922 1 93.5 549 HIS A C 1
ATOM 4223 O O . HIS A 1 549 ? -12.008 41.188 28.312 1 93.5 549 HIS A O 1
ATOM 4229 N N . GLU A 1 550 ? -13.961 42.219 28.312 1 92.94 550 GLU A N 1
ATOM 4230 C CA . GLU A 1 550 ? -13.469 43.344 29.094 1 92.94 550 GLU A CA 1
ATOM 4231 C C . GLU A 1 550 ? -13.055 42.938 30.5 1 92.94 550 GLU A C 1
ATOM 4233 O O . GLU A 1 550 ? -12.039 43.375 31.016 1 92.94 550 GLU A O 1
ATOM 4238 N N . GLU A 1 551 ? -13.781 42.062 31 1 94.62 551 GLU A N 1
ATOM 4239 C CA . GLU A 1 551 ? -13.5 41.562 32.344 1 94.62 551 GLU A CA 1
ATOM 4240 C C . GLU A 1 551 ? -12.219 40.75 32.375 1 94.62 551 GLU A C 1
ATOM 4242 O O . GLU A 1 551 ? -11.375 40.938 33.281 1 94.62 551 GLU A O 1
ATOM 4247 N N . LEU A 1 552 ? -12.102 39.938 31.438 1 94.06 552 LEU A N 1
ATOM 4248 C CA . LEU A 1 552 ? -10.961 39.031 31.406 1 94.06 552 LEU A CA 1
ATOM 4249 C C . LEU A 1 552 ? -9.68 39.781 31.047 1 94.06 552 LEU A C 1
ATOM 4251 O O . LEU A 1 552 ? -8.602 39.438 31.531 1 94.06 552 LEU A O 1
ATOM 4255 N N . LYS A 1 553 ? -9.852 40.688 30.234 1 91.88 553 LYS A N 1
ATOM 4256 C CA . LYS A 1 553 ? -8.727 41.531 29.891 1 91.88 553 LYS A CA 1
ATOM 4257 C C . LYS A 1 553 ? -8.141 42.219 31.125 1 91.88 553 LYS A C 1
ATOM 4259 O O . LYS A 1 553 ? -6.922 42.406 31.219 1 91.88 553 LYS A O 1
ATOM 4264 N N . ALA A 1 554 ? -8.945 42.469 32.031 1 92.19 554 ALA A N 1
ATOM 4265 C CA . ALA A 1 554 ? -8.539 43.25 33.219 1 92.19 554 ALA A CA 1
ATOM 4266 C C . ALA A 1 554 ? -8.078 42.312 34.344 1 92.19 554 ALA A C 1
ATOM 4268 O O . ALA A 1 554 ? -7.207 42.688 35.125 1 92.19 554 ALA A O 1
ATOM 4269 N N . THR A 1 555 ? -8.578 41.125 34.344 1 92.5 555 THR A N 1
ATOM 4270 C CA . THR A 1 555 ? -8.438 40.406 35.625 1 92.5 555 THR A CA 1
ATOM 4271 C C . THR A 1 555 ? -7.707 39.062 35.406 1 92.5 555 THR A C 1
ATOM 4273 O O . THR A 1 555 ? -7.188 38.469 36.344 1 92.5 555 THR A O 1
ATOM 4276 N N . ASN A 1 556 ? -7.715 38.594 34.219 1 93.19 556 ASN A N 1
ATOM 4277 C CA . ASN A 1 556 ? -7.238 37.219 34.031 1 93.19 556 ASN A CA 1
ATOM 4278 C C . ASN A 1 556 ? -5.859 37.188 33.375 1 93.19 556 ASN A C 1
ATOM 4280 O O . ASN A 1 556 ? -5.688 37.656 32.25 1 93.19 556 ASN A O 1
ATOM 4284 N N . ASP A 1 557 ? -4.957 36.5 34 1 91.94 557 ASP A N 1
ATOM 4285 C CA . ASP A 1 557 ? -3.561 36.5 33.594 1 91.94 557 ASP A CA 1
ATOM 4286 C C . ASP A 1 557 ? -3.383 35.688 32.312 1 91.94 557 ASP A C 1
ATOM 4288 O O . ASP A 1 557 ? -2.637 36.094 31.406 1 91.94 557 ASP A O 1
ATOM 4292 N N . VAL A 1 558 ? -4.023 34.625 32.25 1 89.5 558 VAL A N 1
ATOM 4293 C CA . VAL A 1 558 ? -3.863 33.75 31.109 1 89.5 558 VAL A CA 1
ATOM 4294 C C . VAL A 1 558 ? -4.438 34.406 29.859 1 89.5 558 VAL A C 1
ATOM 4296 O O . VAL A 1 558 ? -3.846 34.344 28.781 1 89.5 558 VAL A O 1
ATOM 4299 N N . TYR A 1 559 ? -5.516 35.031 30.031 1 90.81 559 TYR A N 1
ATOM 4300 C CA . TYR A 1 559 ? -6.156 35.75 28.938 1 90.81 559 TYR A CA 1
ATOM 4301 C C . TYR A 1 559 ? -5.266 36.875 28.438 1 90.81 559 TYR A C 1
ATOM 4303 O O . TYR A 1 559 ? -5.125 37.094 27.219 1 90.81 559 TYR A O 1
ATOM 4311 N N . GLN A 1 560 ? -4.688 37.562 29.359 1 88.69 560 GLN A N 1
ATOM 4312 C CA . GLN A 1 560 ? -3.783 38.656 29.031 1 88.69 560 GLN A CA 1
ATOM 4313 C C . GLN A 1 560 ? -2.547 38.156 28.297 1 88.69 560 GLN A C 1
ATOM 4315 O O . GLN A 1 560 ? -2.066 38.781 27.359 1 88.69 560 GLN A O 1
ATOM 4320 N N . GLU A 1 561 ? -2.15 37.094 28.766 1 82.25 561 GLU A N 1
ATOM 4321 C CA . GLU A 1 561 ? -0.983 36.5 28.109 1 82.25 561 GLU A CA 1
ATOM 4322 C C . GLU A 1 561 ? -1.277 36.125 26.656 1 82.25 561 GLU A C 1
ATOM 4324 O O . GLU A 1 561 ? -0.431 36.312 25.781 1 82.25 561 GLU A O 1
ATOM 4329 N N . ILE A 1 562 ? -2.432 35.531 26.469 1 80.81 562 ILE A N 1
ATOM 4330 C CA . ILE A 1 562 ? -2.84 35.188 25.125 1 80.81 562 ILE A CA 1
ATOM 4331 C C . ILE A 1 562 ? -2.961 36.438 24.266 1 80.81 562 ILE A C 1
ATOM 4333 O O . ILE A 1 562 ? -2.496 36.469 23.109 1 80.81 562 ILE A O 1
ATOM 4337 N N . MET A 1 563 ? -3.52 37.406 24.875 1 77.62 563 MET A N 1
ATOM 4338 C CA . MET A 1 563 ? -3.707 38.688 24.172 1 77.62 563 MET A CA 1
ATOM 4339 C C . MET A 1 563 ? -2.363 39.312 23.812 1 77.62 563 MET A C 1
ATOM 4341 O O . MET A 1 563 ? -2.17 39.781 22.688 1 77.62 563 MET A O 1
ATOM 4345 N N . ASN A 1 564 ? -1.454 39.344 24.812 1 72.81 564 ASN A N 1
ATOM 4346 C CA . ASN A 1 564 ? -0.138 39.938 24.609 1 72.81 564 ASN A CA 1
ATOM 4347 C C . ASN A 1 564 ? 0.673 39.156 23.578 1 72.81 564 ASN A C 1
ATOM 4349 O O . ASN A 1 564 ? 1.415 39.75 22.781 1 72.81 564 ASN A O 1
ATOM 4353 N N . SER A 1 565 ? 0.558 37.938 23.781 1 63.78 565 SER A N 1
ATOM 4354 C CA . SER A 1 565 ? 1.283 37.094 22.828 1 63.78 565 SER A CA 1
ATOM 4355 C C . SER A 1 565 ? 0.789 37.344 21.406 1 63.78 565 SER A C 1
ATOM 4357 O O . SER A 1 565 ? 1.566 37.25 20.453 1 63.78 565 SER A O 1
ATOM 4359 N N . GLN A 1 566 ? -0.46 37.562 21.422 1 65 566 GLN A N 1
ATOM 4360 C CA . GLN A 1 566 ? -1.037 37.781 20.094 1 65 566 GLN A CA 1
ATOM 4361 C C . GLN A 1 566 ? -0.795 39.219 19.641 1 65 566 GLN A C 1
ATOM 4363 O O . GLN A 1 566 ? -0.721 39.5 18.453 1 65 566 GLN A O 1
ATOM 4368 N N . MET A 1 567 ? -0.7 40.219 20.859 1 52.25 567 MET A N 1
ATOM 4369 C CA . MET A 1 567 ? -0.438 41.625 20.578 1 52.25 567 MET A CA 1
ATOM 4370 C C . MET A 1 567 ? 1.051 41.875 20.359 1 52.25 567 MET A C 1
ATOM 4372 O O . MET A 1 567 ? 1.431 42.719 19.562 1 52.25 567 MET A O 1
ATOM 4376 N N . LYS A 1 568 ? 2.016 41.656 21.672 1 48.44 568 LYS A N 1
ATOM 4377 C CA . LYS A 1 568 ? 3.449 41.906 21.578 1 48.44 568 LYS A CA 1
ATOM 4378 C C . LYS A 1 568 ? 3.998 41.5 20.219 1 48.44 568 LYS A C 1
ATOM 4380 O O . LYS A 1 568 ? 5.062 41.969 19.812 1 48.44 568 LYS A O 1
ATOM 4385 N N . GLY A 1 569 ? 3.617 40.75 19.703 1 36.59 569 GLY A N 1
ATOM 4386 C CA . GLY A 1 569 ? 3.957 40.844 18.297 1 36.59 569 GLY A CA 1
ATOM 4387 C C . GLY A 1 569 ? 3.621 42.188 17.688 1 36.59 569 GLY A C 1
ATOM 4388 O O . GLY A 1 569 ? 4.035 42.5 16.578 1 36.59 569 GLY A O 1
ATOM 4389 N N . GLU A 1 570 ? 2.768 43.062 18.328 1 32.06 570 GLU A N 1
ATOM 4390 C CA . GLU A 1 570 ? 2.455 44.438 18.016 1 32.06 570 GLU A CA 1
ATOM 4391 C C . GLU A 1 570 ? 3.447 45.406 18.672 1 32.06 570 GLU A C 1
ATOM 4393 O O . GLU A 1 570 ? 3.771 46.438 18.125 1 32.06 570 GLU A O 1
ATOM 4398 N N . GLU A 1 571 ? 3.84 45.469 20.031 1 31.44 571 GLU A N 1
ATOM 4399 C CA . GLU A 1 571 ? 4.633 46.5 20.688 1 31.44 571 GLU A CA 1
ATOM 4400 C C . GLU A 1 571 ? 6.098 46.438 20.281 1 31.44 571 GLU A C 1
ATOM 4402 O O . GLU A 1 571 ? 6.898 47.281 20.641 1 31.44 571 GLU A O 1
ATOM 4407 N N . LEU A 1 572 ? 6.664 45.375 20 1 29.45 572 LEU A N 1
ATOM 4408 C CA . LEU A 1 572 ? 7.879 45.75 19.281 1 29.45 572 LEU A CA 1
ATOM 4409 C C . LEU A 1 572 ? 7.547 46.281 17.891 1 29.45 572 LEU A C 1
ATOM 4411 O O . LEU A 1 572 ? 6.652 45.75 17.219 1 29.45 572 LEU A O 1
ATOM 4415 N N . MET B 1 1 ? 10.812 -2.867 -21.703 1 75.56 1 MET B N 1
ATOM 4416 C CA . MET B 1 1 ? 11.312 -4.117 -21.141 1 75.56 1 MET B CA 1
ATOM 4417 C C . MET B 1 1 ? 12.617 -4.531 -21.812 1 75.56 1 MET B C 1
ATOM 4419 O O . MET B 1 1 ? 13.547 -4.969 -21.125 1 75.56 1 MET B O 1
ATOM 4423 N N . PHE B 1 2 ? 12.695 -4.211 -23.062 1 75.69 2 PHE B N 1
ATOM 4424 C CA . PHE B 1 2 ? 13.898 -4.574 -23.797 1 75.69 2 PHE B CA 1
ATOM 4425 C C . PHE B 1 2 ? 15.102 -3.777 -23.312 1 75.69 2 PHE B C 1
ATOM 4427 O O . PHE B 1 2 ? 16.219 -4.305 -23.234 1 75.69 2 PHE B O 1
ATOM 4434 N N . GLN B 1 3 ? 14.852 -2.551 -22.922 1 81.19 3 GLN B N 1
ATOM 4435 C CA . GLN B 1 3 ? 15.93 -1.717 -22.406 1 81.19 3 GLN B CA 1
ATOM 4436 C C . GLN B 1 3 ? 16.453 -2.266 -21.078 1 81.19 3 GLN B C 1
ATOM 4438 O O . GLN B 1 3 ? 17.625 -2.131 -20.766 1 81.19 3 GLN B O 1
ATOM 4443 N N . LEU B 1 4 ? 15.602 -2.988 -20.453 1 88.31 4 LEU B N 1
ATOM 4444 C CA . LEU B 1 4 ? 15.961 -3.52 -19.141 1 88.31 4 LEU B CA 1
ATOM 4445 C C . LEU B 1 4 ? 16.844 -4.754 -19.281 1 88.31 4 LEU B C 1
ATOM 4447 O O . LEU B 1 4 ? 17.641 -5.055 -18.375 1 88.31 4 LEU B O 1
ATOM 4451 N N . PHE B 1 5 ? 16.734 -5.379 -20.469 1 85.5 5 PHE B N 1
ATOM 4452 C CA . PHE B 1 5 ? 17.578 -6.543 -20.734 1 85.5 5 PHE B CA 1
ATOM 4453 C C . PHE B 1 5 ? 19.031 -6.133 -20.891 1 85.5 5 PHE B C 1
ATOM 4455 O O . PHE B 1 5 ? 19.938 -6.91 -20.594 1 85.5 5 PHE B O 1
ATOM 4462 N N . LYS B 1 6 ? 19.219 -4.855 -21.312 1 84.25 6 LYS B N 1
ATOM 4463 C CA . LYS B 1 6 ? 20.578 -4.348 -21.516 1 84.25 6 LYS B CA 1
ATOM 4464 C C . LYS B 1 6 ? 21.297 -4.129 -20.188 1 84.25 6 LYS B C 1
ATOM 4466 O O . LYS B 1 6 ? 22.516 -4.129 -20.125 1 84.25 6 LYS B O 1
ATOM 4471 N N . GLU B 1 7 ? 20.484 -4.078 -19.125 1 87.94 7 GLU B N 1
ATOM 4472 C CA . GLU B 1 7 ? 21.062 -3.848 -17.797 1 87.94 7 GLU B CA 1
ATOM 4473 C C . GLU B 1 7 ? 21.453 -5.164 -17.125 1 87.94 7 GLU B C 1
ATOM 4475 O O . GLU B 1 7 ? 22.125 -5.164 -16.094 1 87.94 7 GLU B O 1
ATOM 4480 N N . MET B 1 8 ? 21.109 -6.238 -17.766 1 91.56 8 MET B N 1
ATOM 4481 C CA . MET B 1 8 ? 21.406 -7.543 -17.188 1 91.56 8 MET B CA 1
ATOM 4482 C C . MET B 1 8 ? 22.688 -8.109 -17.766 1 91.56 8 MET B C 1
ATOM 4484 O O . MET B 1 8 ? 23.156 -7.676 -18.812 1 91.56 8 MET B O 1
ATOM 4488 N N . ASN B 1 9 ? 23.328 -8.992 -17.062 1 92.88 9 ASN B N 1
ATOM 4489 C CA . ASN B 1 9 ? 24.516 -9.695 -17.547 1 92.88 9 ASN B CA 1
ATOM 4490 C C . ASN B 1 9 ? 24.141 -10.797 -18.531 1 92.88 9 ASN B C 1
ATOM 4492 O O . ASN B 1 9 ? 23.641 -11.852 -18.141 1 92.88 9 ASN B O 1
ATOM 4496 N N . LEU B 1 10 ? 24.469 -10.648 -19.719 1 89.69 10 LEU B N 1
ATOM 4497 C CA . LEU B 1 10 ? 24.047 -11.539 -20.797 1 89.69 10 LEU B CA 1
ATOM 4498 C C . LEU B 1 10 ? 24.672 -12.914 -20.656 1 89.69 10 LEU B C 1
ATOM 4500 O O . LEU B 1 10 ? 24.078 -13.922 -21.047 1 89.69 10 LEU B O 1
ATOM 4504 N N . LYS B 1 11 ? 25.859 -12.898 -20.078 1 93 11 LYS B N 1
ATOM 4505 C CA . LYS B 1 11 ? 26.531 -14.18 -19.875 1 93 11 LYS B CA 1
ATOM 4506 C C . LYS B 1 11 ? 25.766 -15.047 -18.891 1 93 11 LYS B C 1
ATOM 4508 O O . LYS B 1 11 ? 25.562 -16.25 -19.125 1 93 11 LYS B O 1
ATOM 4513 N N . ARG B 1 12 ? 25.312 -14.461 -17.844 1 93.62 12 ARG B N 1
ATOM 4514 C CA . ARG B 1 12 ? 24.562 -15.211 -16.844 1 93.62 12 ARG B CA 1
ATOM 4515 C C . ARG B 1 12 ? 23.188 -15.602 -17.359 1 93.62 12 ARG B C 1
ATOM 4517 O O . ARG B 1 12 ? 22.672 -16.672 -17.031 1 93.62 12 ARG B O 1
ATOM 4524 N N . VAL B 1 13 ? 22.625 -14.688 -18.125 1 93.06 13 VAL B N 1
ATOM 4525 C CA . VAL B 1 13 ? 21.328 -15.008 -18.734 1 93.06 13 VAL B CA 1
ATOM 4526 C C . VAL B 1 13 ? 21.5 -16.172 -19.703 1 93.06 13 VAL B C 1
ATOM 4528 O O . VAL B 1 13 ? 20.672 -17.094 -19.734 1 93.06 13 VAL B O 1
ATOM 4531 N N . ALA B 1 14 ? 22.594 -16.172 -20.469 1 92.44 14 ALA B N 1
ATOM 4532 C CA . ALA B 1 14 ? 22.875 -17.25 -21.406 1 92.44 14 ALA B CA 1
ATOM 4533 C C . ALA B 1 14 ? 23.109 -18.578 -20.672 1 92.44 14 ALA B C 1
ATOM 4535 O O . ALA B 1 14 ? 22.703 -19.641 -21.125 1 92.44 14 ALA B O 1
ATOM 4536 N N . LEU B 1 15 ? 23.75 -18.438 -19.562 1 93.38 15 LEU B N 1
ATOM 4537 C CA . LEU B 1 15 ? 23.984 -19.625 -18.75 1 93.38 15 LEU B CA 1
ATOM 4538 C C . LEU B 1 15 ? 22.672 -20.188 -18.203 1 93.38 15 LEU B C 1
ATOM 4540 O O . LEU B 1 15 ? 22.5 -21.406 -18.125 1 93.38 15 LEU B O 1
ATOM 4544 N N . ALA B 1 16 ? 21.828 -19.266 -17.781 1 92.81 16 ALA B N 1
ATOM 4545 C CA . ALA B 1 16 ? 20.516 -19.703 -17.312 1 92.81 16 ALA B CA 1
ATOM 4546 C C . ALA B 1 16 ? 19.75 -20.453 -18.406 1 92.81 16 ALA B C 1
ATOM 4548 O O . ALA B 1 16 ? 19.188 -21.516 -18.156 1 92.81 16 ALA B O 1
ATOM 4549 N N . ILE B 1 17 ? 19.828 -19.984 -19.578 1 91.62 17 ILE B N 1
ATOM 4550 C CA . ILE B 1 17 ? 19.141 -20.594 -20.719 1 91.62 17 ILE B CA 1
ATOM 4551 C C . ILE B 1 17 ? 19.812 -21.906 -21.078 1 91.62 17 ILE B C 1
ATOM 4553 O O . ILE B 1 17 ? 19.125 -22.891 -21.391 1 91.62 17 ILE B O 1
ATOM 4557 N N . PHE B 1 18 ? 21.109 -22 -20.938 1 92.06 18 PHE B N 1
ATOM 4558 C CA . PHE B 1 18 ? 21.859 -23.203 -21.219 1 92.06 18 PHE B CA 1
ATOM 4559 C C . PHE B 1 18 ? 21.469 -24.328 -20.266 1 92.06 18 PHE B C 1
ATOM 4561 O O . PHE B 1 18 ? 21.219 -25.453 -20.688 1 92.06 18 PHE B O 1
ATOM 4568 N N . PHE B 1 19 ? 21.391 -24 -19.047 1 91.56 19 PHE B N 1
ATOM 4569 C CA . PHE B 1 19 ? 21.062 -25.016 -18.062 1 91.56 19 PHE B CA 1
ATOM 4570 C C . PHE B 1 19 ? 19.594 -25.391 -18.141 1 91.56 19 PHE B C 1
ATOM 4572 O O . PHE B 1 19 ? 19.203 -26.516 -17.812 1 91.56 19 PHE B O 1
ATOM 4579 N N . ALA B 1 20 ? 18.828 -24.422 -18.594 1 88.44 20 ALA B N 1
ATOM 4580 C CA . ALA B 1 20 ? 17.422 -24.734 -18.859 1 88.44 20 ALA B CA 1
ATOM 4581 C C . ALA B 1 20 ? 17.297 -25.734 -20.016 1 88.44 20 ALA B C 1
ATOM 4583 O O . ALA B 1 20 ? 16.453 -26.641 -19.984 1 88.44 20 ALA B O 1
ATOM 4584 N N . ALA B 1 21 ? 18.156 -25.578 -21 1 88.38 21 ALA B N 1
ATOM 4585 C CA . ALA B 1 21 ? 18.172 -26.5 -22.125 1 88.38 21 ALA B CA 1
ATOM 4586 C C . ALA B 1 21 ? 18.547 -27.922 -21.672 1 88.38 21 ALA B C 1
ATOM 4588 O O . ALA B 1 21 ? 17.969 -28.906 -22.156 1 88.38 21 ALA B O 1
ATOM 4589 N N . PHE B 1 22 ? 19.422 -27.906 -20.75 1 87.25 22 PHE B N 1
ATOM 4590 C CA . PHE B 1 22 ? 19.828 -29.188 -20.203 1 87.25 22 PHE B CA 1
ATOM 4591 C C . PHE B 1 22 ? 18.672 -29.859 -19.469 1 87.25 22 PHE B C 1
ATOM 4593 O O . PHE B 1 22 ? 18.5 -31.078 -19.562 1 87.25 22 PHE B O 1
ATOM 4600 N N . ARG B 1 23 ? 17.969 -29.109 -18.797 1 86.31 23 ARG B N 1
ATOM 4601 C CA . ARG B 1 23 ? 16.797 -29.625 -18.109 1 86.31 23 ARG B CA 1
ATOM 4602 C C . ARG B 1 23 ? 15.766 -30.156 -19.094 1 86.31 23 ARG B C 1
ATOM 4604 O O . ARG B 1 23 ? 15.203 -31.234 -18.891 1 86.31 23 ARG B O 1
ATOM 4611 N N . VAL B 1 24 ? 15.609 -29.453 -20.172 1 87.5 24 VAL B N 1
ATOM 4612 C CA . VAL B 1 24 ? 14.625 -29.828 -21.172 1 87.5 24 VAL B CA 1
ATOM 4613 C C . VAL B 1 24 ? 15.039 -31.141 -21.844 1 87.5 24 VAL B C 1
ATOM 4615 O O . VAL B 1 24 ? 14.203 -32 -22.109 1 87.5 24 VAL B O 1
ATOM 4618 N N . VAL B 1 25 ? 16.281 -31.297 -22.062 1 87.62 25 VAL B N 1
ATOM 4619 C CA . VAL B 1 25 ? 16.781 -32.531 -22.672 1 87.62 25 VAL B CA 1
ATOM 4620 C C . VAL B 1 25 ? 16.484 -33.719 -21.766 1 87.62 25 VAL B C 1
ATOM 4622 O O . VAL B 1 25 ? 16.078 -34.781 -22.25 1 87.62 25 VAL B O 1
ATOM 4625 N N . GLY B 1 26 ? 16.703 -33.469 -20.516 1 85.62 26 GLY B N 1
ATOM 4626 C CA . GLY B 1 26 ? 16.359 -34.531 -19.562 1 85.62 26 GLY B CA 1
ATOM 4627 C C . GLY B 1 26 ? 14.883 -34.844 -19.562 1 85.62 26 GLY B C 1
ATOM 4628 O O . GLY B 1 26 ? 14.516 -36.031 -19.547 1 85.62 26 GLY B O 1
ATOM 4629 N N . MET B 1 27 ? 14.055 -33.906 -19.641 1 84.94 27 MET B N 1
ATOM 4630 C CA . MET B 1 27 ? 12.609 -34.094 -19.609 1 84.94 27 MET B CA 1
ATOM 4631 C C . MET B 1 27 ? 12.117 -34.781 -20.875 1 84.94 27 MET B C 1
ATOM 4633 O O . MET B 1 27 ? 11.195 -35.594 -20.812 1 84.94 27 MET B O 1
ATOM 4637 N N . LEU B 1 28 ? 12.805 -34.5 -21.984 1 87.94 28 LEU B N 1
ATOM 4638 C CA . LEU B 1 28 ? 12.398 -35.031 -23.266 1 87.94 28 LEU B CA 1
ATOM 4639 C C . LEU B 1 28 ? 12.875 -36.5 -23.406 1 87.94 28 LEU B C 1
ATOM 4641 O O . LEU B 1 28 ? 12.344 -37.25 -24.219 1 87.94 28 LEU B O 1
ATOM 4645 N N . ALA B 1 29 ? 13.828 -36.844 -22.578 1 88.31 29 ALA B N 1
ATOM 4646 C CA . ALA B 1 29 ? 14.375 -38.188 -22.641 1 88.31 29 ALA B CA 1
ATOM 4647 C C . ALA B 1 29 ? 13.477 -39.188 -21.906 1 88.31 29 ALA B C 1
ATOM 4649 O O . ALA B 1 29 ? 13.492 -40.375 -22.203 1 88.31 29 ALA B O 1
ATOM 4650 N N . ILE B 1 30 ? 12.641 -38.688 -21.047 1 85.06 30 ILE B N 1
ATOM 4651 C CA . ILE B 1 30 ? 11.883 -39.531 -20.141 1 85.06 30 ILE B CA 1
ATOM 4652 C C . ILE B 1 30 ? 10.836 -40.312 -20.922 1 85.06 30 ILE B C 1
ATOM 4654 O O . ILE B 1 30 ? 10.734 -41.531 -20.781 1 85.06 30 ILE B O 1
ATOM 4658 N N . PRO B 1 31 ? 10.102 -39.656 -21.812 1 83.25 31 PRO B N 1
ATOM 4659 C CA . PRO B 1 31 ? 9.102 -40.406 -22.562 1 83.25 31 PRO B CA 1
ATOM 4660 C C . PRO B 1 31 ? 9.727 -41.5 -23.422 1 83.25 31 PRO B C 1
ATOM 4662 O O . PRO B 1 31 ? 9.18 -42.594 -23.531 1 83.25 31 PRO B O 1
ATOM 4665 N N . THR B 1 32 ? 10.883 -41.25 -24.016 1 84.88 32 THR B N 1
ATOM 4666 C CA . THR B 1 32 ? 11.578 -42.25 -24.828 1 84.88 32 THR B CA 1
ATOM 4667 C C . THR B 1 32 ? 12.062 -43.406 -23.969 1 84.88 32 THR B C 1
ATOM 4669 O O . THR B 1 32 ? 11.953 -44.562 -24.375 1 84.88 32 THR B O 1
ATOM 4672 N N . LEU B 1 33 ? 12.539 -43.062 -22.828 1 87.38 33 LEU B N 1
ATOM 4673 C CA . LEU B 1 33 ? 13.023 -44.094 -21.922 1 87.38 33 LEU B CA 1
ATOM 4674 C C . LEU B 1 33 ? 11.867 -44.969 -21.422 1 87.38 33 LEU B C 1
ATOM 4676 O O . LEU B 1 33 ? 12 -46.188 -21.328 1 87.38 33 LEU B O 1
ATOM 4680 N N . THR B 1 34 ? 10.773 -44.344 -21.188 1 84.88 34 THR B N 1
ATOM 4681 C CA . THR B 1 34 ? 9.586 -45.062 -20.75 1 84.88 34 THR B CA 1
ATOM 4682 C C . THR B 1 34 ? 9.078 -46 -21.859 1 84.88 34 THR B C 1
ATOM 4684 O O . THR B 1 34 ? 8.703 -47.125 -21.609 1 84.88 34 THR B O 1
ATOM 4687 N N . ALA B 1 35 ? 9.062 -45.469 -23.062 1 84.44 35 ALA B N 1
ATOM 4688 C CA . ALA B 1 35 ? 8.633 -46.25 -24.219 1 84.44 35 ALA B CA 1
ATOM 4689 C C . ALA B 1 35 ? 9.531 -47.469 -24.406 1 84.44 35 ALA B C 1
ATOM 4691 O O . ALA B 1 35 ? 9.039 -48.594 -24.656 1 84.44 35 ALA B O 1
ATOM 4692 N N . ASN B 1 36 ? 10.82 -47.25 -24.25 1 86.19 36 ASN B N 1
ATOM 4693 C CA . ASN B 1 36 ? 11.766 -48.344 -24.391 1 86.19 36 ASN B CA 1
ATOM 4694 C C . ASN B 1 36 ? 11.594 -49.406 -23.297 1 86.19 36 ASN B C 1
ATOM 4696 O O . ASN B 1 36 ? 11.727 -50.594 -23.562 1 86.19 36 ASN B O 1
ATOM 4700 N N . ILE B 1 37 ? 11.305 -48.938 -22.156 1 87 37 ILE B N 1
ATOM 4701 C CA . ILE B 1 37 ? 11.094 -49.844 -21.047 1 87 37 ILE B CA 1
ATOM 4702 C C . ILE B 1 37 ? 9.859 -50.719 -21.312 1 87 37 ILE B C 1
ATOM 4704 O O . ILE B 1 37 ? 9.867 -51.906 -21.062 1 87 37 ILE B O 1
ATOM 4708 N N . ILE B 1 38 ? 8.82 -50.125 -21.891 1 82 38 ILE B N 1
ATOM 4709 C CA . ILE B 1 38 ? 7.582 -50.812 -22.156 1 82 38 ILE B CA 1
ATOM 4710 C C . ILE B 1 38 ? 7.789 -51.781 -23.328 1 82 38 ILE B C 1
ATOM 4712 O O . ILE B 1 38 ? 7.484 -52.969 -23.219 1 82 38 ILE B O 1
ATOM 4716 N N . ASP B 1 39 ? 8.383 -51.344 -24.438 1 82.19 39 ASP B N 1
ATOM 4717 C CA . ASP B 1 39 ? 8.492 -52.125 -25.672 1 82.19 39 ASP B CA 1
ATOM 4718 C C . ASP B 1 39 ? 9.508 -53.25 -25.531 1 82.19 39 ASP B C 1
ATOM 4720 O O . ASP B 1 39 ? 9.25 -54.375 -25.922 1 82.19 39 ASP B O 1
ATOM 4724 N N . TYR B 1 40 ? 10.633 -52.906 -24.922 1 85.81 40 TYR B N 1
ATOM 4725 C CA . TYR B 1 40 ? 11.727 -53.875 -24.922 1 85.81 40 TYR B CA 1
ATOM 4726 C C . TYR B 1 40 ? 11.891 -54.5 -23.547 1 85.81 40 TYR B C 1
ATOM 4728 O O . TYR B 1 40 ? 12.594 -55.5 -23.406 1 85.81 40 TYR B O 1
ATOM 4736 N N . GLY B 1 41 ? 11.297 -54 -22.594 1 85.62 41 GLY B N 1
ATOM 4737 C CA . GLY B 1 41 ? 11.375 -54.562 -21.25 1 85.62 41 GLY B CA 1
ATOM 4738 C C . GLY B 1 41 ? 10.133 -55.312 -20.844 1 85.62 41 GLY B C 1
ATOM 4739 O O . GLY B 1 41 ? 10.148 -56.562 -20.797 1 85.62 41 GLY B O 1
ATOM 4740 N N . VAL B 1 42 ? 9.016 -54.625 -20.781 1 80.19 42 VAL B N 1
ATOM 4741 C CA . VAL B 1 42 ? 7.773 -55.188 -20.25 1 80.19 42 VAL B CA 1
ATOM 4742 C C . VAL B 1 42 ? 7.215 -56.219 -21.234 1 80.19 42 VAL B C 1
ATOM 4744 O O . VAL B 1 42 ? 6.895 -57.344 -20.844 1 80.19 42 VAL B O 1
ATOM 4747 N N . VAL B 1 43 ? 7.102 -55.844 -22.5 1 77 43 VAL B N 1
ATOM 4748 C CA . VAL B 1 43 ? 6.484 -56.719 -23.516 1 77 43 VAL B CA 1
ATOM 4749 C C . VAL B 1 43 ? 7.348 -57.938 -23.719 1 77 43 VAL B C 1
ATOM 4751 O O . VAL B 1 43 ? 6.828 -59.062 -23.859 1 77 43 VAL B O 1
ATOM 4754 N N . GLU B 1 44 ? 8.648 -57.781 -23.641 1 82.06 44 GLU B N 1
ATOM 4755 C CA . GLU B 1 44 ? 9.562 -58.875 -23.891 1 82.06 44 GLU B CA 1
ATOM 4756 C C . GLU B 1 44 ? 9.898 -59.625 -22.609 1 82.06 44 GLU B C 1
ATOM 4758 O O . GLU B 1 44 ? 10.469 -60.719 -22.641 1 82.06 44 GLU B O 1
ATOM 4763 N N . GLY B 1 45 ? 9.555 -59.094 -21.438 1 81.25 45 GLY B N 1
ATOM 4764 C CA . GLY B 1 45 ? 9.781 -59.719 -20.141 1 81.25 45 GLY B CA 1
ATOM 4765 C C . GLY B 1 45 ? 11.234 -59.656 -19.703 1 81.25 45 GLY B C 1
ATOM 4766 O O . GLY B 1 45 ? 11.719 -60.531 -19.016 1 81.25 45 GLY B O 1
ATOM 4767 N N . ASP B 1 46 ? 12 -58.688 -20.188 1 88.38 46 ASP B N 1
ATOM 4768 C CA . ASP B 1 46 ? 13.406 -58.5 -19.828 1 88.38 46 ASP B CA 1
ATOM 4769 C C . ASP B 1 46 ? 13.539 -57.562 -18.625 1 88.38 46 ASP B C 1
ATOM 4771 O O . ASP B 1 46 ? 13.664 -56.344 -18.797 1 88.38 46 ASP B O 1
ATOM 4775 N N . MET B 1 47 ? 13.688 -58.156 -17.453 1 86.69 47 MET B N 1
ATOM 4776 C CA . MET B 1 47 ? 13.727 -57.406 -16.219 1 86.69 47 MET B CA 1
ATOM 4777 C C . MET B 1 47 ? 15.031 -56.625 -16.094 1 86.69 47 MET B C 1
ATOM 4779 O O . MET B 1 47 ? 15.062 -55.562 -15.477 1 86.69 47 MET B O 1
ATOM 4783 N N . GLN B 1 48 ? 16.109 -57.188 -16.609 1 89.19 48 GLN B N 1
ATOM 4784 C CA . GLN B 1 48 ? 17.391 -56.5 -16.562 1 89.19 48 GLN B CA 1
ATOM 4785 C C . GLN B 1 48 ? 17.359 -55.219 -17.391 1 89.19 48 GLN B C 1
ATOM 4787 O O . GLN B 1 48 ? 17.922 -54.188 -17 1 89.19 48 GLN B O 1
ATOM 4792 N N . TYR B 1 49 ? 16.656 -55.281 -18.5 1 90.94 49 TYR B N 1
ATOM 4793 C CA . TYR B 1 49 ? 16.484 -54.094 -19.344 1 90.94 49 TYR B CA 1
ATOM 4794 C C . TYR B 1 49 ? 15.672 -53.031 -18.625 1 90.94 49 TYR B C 1
ATOM 4796 O O . TYR B 1 49 ? 15.969 -51.844 -18.734 1 90.94 49 TYR B O 1
ATOM 4804 N N . ILE B 1 50 ? 14.688 -53.469 -17.859 1 89.56 50 ILE B N 1
ATOM 4805 C CA . ILE B 1 50 ? 13.836 -52.531 -17.125 1 89.56 50 ILE B CA 1
ATOM 4806 C C . ILE B 1 50 ? 14.664 -51.812 -16.078 1 89.56 50 ILE B C 1
ATOM 4808 O O . ILE B 1 50 ? 14.578 -50.594 -15.945 1 89.56 50 ILE B O 1
ATOM 4812 N N . VAL B 1 51 ? 15.531 -52.531 -15.344 1 89.31 51 VAL B N 1
ATOM 4813 C CA . VAL B 1 51 ? 16.344 -51.938 -14.281 1 89.31 51 VAL B CA 1
ATOM 4814 C C . VAL B 1 51 ? 17.391 -51.031 -14.883 1 89.31 51 VAL B C 1
ATOM 4816 O O . VAL B 1 51 ? 17.625 -49.906 -14.375 1 89.31 51 VAL B O 1
ATOM 4819 N N . ASN B 1 52 ? 18 -51.469 -15.969 1 91.44 52 ASN B N 1
ATOM 4820 C CA . ASN B 1 52 ? 19.031 -50.656 -16.594 1 91.44 52 ASN B CA 1
ATOM 4821 C C . ASN B 1 52 ? 18.453 -49.344 -17.141 1 91.44 52 ASN B C 1
ATOM 4823 O O . ASN B 1 52 ? 19.016 -48.25 -16.906 1 91.44 52 ASN B O 1
ATOM 4827 N N . GLN B 1 53 ? 17.344 -49.375 -17.797 1 90.69 53 GLN B N 1
ATOM 4828 C CA . GLN B 1 53 ? 16.719 -48.188 -18.359 1 90.69 53 GLN B CA 1
ATOM 4829 C C . GLN B 1 53 ? 16.125 -47.312 -17.25 1 90.69 53 GLN B C 1
ATOM 4831 O O . GLN B 1 53 ? 16.094 -46.094 -17.359 1 90.69 53 GLN B O 1
ATOM 4836 N N . GLY B 1 54 ? 15.641 -48 -16.25 1 88.94 54 GLY B N 1
ATOM 4837 C CA . GLY B 1 54 ? 15.133 -47.281 -15.109 1 88.94 54 GLY B CA 1
ATOM 4838 C C . GLY B 1 54 ? 16.203 -46.438 -14.422 1 88.94 54 GLY B C 1
ATOM 4839 O O . GLY B 1 54 ? 15.969 -45.281 -14.039 1 88.94 54 GLY B O 1
ATOM 4840 N N . LEU B 1 55 ? 17.359 -47 -14.273 1 90.31 55 LEU B N 1
ATOM 4841 C CA . LEU B 1 55 ? 18.469 -46.281 -13.656 1 90.31 55 LEU B CA 1
ATOM 4842 C C . LEU B 1 55 ? 18.906 -45.125 -14.531 1 90.31 55 LEU B C 1
ATOM 4844 O O . LEU B 1 55 ? 19.297 -44.062 -14.016 1 90.31 55 LEU B O 1
ATOM 4848 N N . ILE B 1 56 ? 18.859 -45.344 -15.805 1 91.94 56 ILE B N 1
ATOM 4849 C CA . ILE B 1 56 ? 19.172 -44.25 -16.719 1 91.94 56 ILE B CA 1
ATOM 4850 C C . ILE B 1 56 ? 18.141 -43.125 -16.578 1 91.94 56 ILE B C 1
ATOM 4852 O O . ILE B 1 56 ? 18.484 -41.938 -16.609 1 91.94 56 ILE B O 1
ATOM 4856 N N . MET B 1 57 ? 16.891 -43.594 -16.391 1 88.94 57 MET B N 1
ATOM 4857 C CA . MET B 1 57 ? 15.82 -42.625 -16.203 1 88.94 57 MET B CA 1
ATOM 4858 C C . MET B 1 57 ? 16.062 -41.781 -14.953 1 88.94 57 MET B C 1
ATOM 4860 O O . MET B 1 57 ? 15.883 -40.562 -14.969 1 88.94 57 MET B O 1
ATOM 4864 N N . ILE B 1 58 ? 16.453 -42.406 -13.859 1 89.25 58 ILE B N 1
ATOM 4865 C CA . ILE B 1 58 ? 16.734 -41.688 -12.609 1 89.25 58 ILE B CA 1
ATOM 4866 C C . ILE B 1 58 ? 17.938 -40.781 -12.805 1 89.25 58 ILE B C 1
ATOM 4868 O O . ILE B 1 58 ? 17.938 -39.625 -12.336 1 89.25 58 ILE B O 1
ATOM 4872 N N . GLY B 1 59 ? 18.984 -41.312 -13.484 1 90.56 59 GLY B N 1
ATOM 4873 C CA . GLY B 1 59 ? 20.156 -40.5 -13.766 1 90.56 59 GLY B CA 1
ATOM 4874 C C . GLY B 1 59 ? 19.828 -39.25 -14.586 1 90.56 59 GLY B C 1
ATOM 4875 O O . GLY B 1 59 ? 20.297 -38.156 -14.266 1 90.56 59 GLY B O 1
ATOM 4876 N N . VAL B 1 60 ? 19.031 -39.375 -15.602 1 90.38 60 VAL B N 1
ATOM 4877 C CA . VAL B 1 60 ? 18.641 -38.281 -16.453 1 90.38 60 VAL B CA 1
ATOM 4878 C C . VAL B 1 60 ? 17.797 -37.281 -15.664 1 90.38 60 VAL B C 1
ATOM 4880 O O . VAL B 1 60 ? 17.938 -36.062 -15.836 1 90.38 60 VAL B O 1
ATOM 4883 N N . THR B 1 61 ? 16.938 -37.844 -14.773 1 88.5 61 THR B N 1
ATOM 4884 C CA . THR B 1 61 ? 16.109 -36.969 -13.938 1 88.5 61 THR B CA 1
ATOM 4885 C C . THR B 1 61 ? 16.984 -36.156 -12.984 1 88.5 61 THR B C 1
ATOM 4887 O O . THR B 1 61 ? 16.734 -34.969 -12.797 1 88.5 61 THR B O 1
ATOM 4890 N N . LEU B 1 62 ? 17.922 -36.781 -12.398 1 90.25 62 LEU B N 1
ATOM 4891 C CA . LEU B 1 62 ? 18.828 -36.094 -11.492 1 90.25 62 LEU B CA 1
ATOM 4892 C C . LEU B 1 62 ? 19.609 -35 -12.234 1 90.25 62 LEU B C 1
ATOM 4894 O O . LEU B 1 62 ? 19.828 -33.906 -11.688 1 90.25 62 LEU B O 1
ATOM 4898 N N . LEU B 1 63 ? 19.984 -35.281 -13.445 1 88 63 LEU B N 1
ATOM 4899 C CA . LEU B 1 63 ? 20.672 -34.312 -14.266 1 88 63 LEU B CA 1
ATOM 4900 C C . LEU B 1 63 ? 19.75 -33.125 -14.609 1 88 63 LEU B C 1
ATOM 4902 O O . LEU B 1 63 ? 20.172 -31.984 -14.625 1 88 63 LEU B O 1
ATOM 4906 N N . ALA B 1 64 ? 18.531 -33.469 -14.898 1 89.06 64 ALA B N 1
ATOM 4907 C CA . ALA B 1 64 ? 17.531 -32.438 -15.18 1 89.06 64 ALA B CA 1
ATOM 4908 C C . ALA B 1 64 ? 17.297 -31.531 -13.961 1 89.06 64 ALA B C 1
ATOM 4910 O O . ALA B 1 64 ? 17.141 -30.312 -14.094 1 89.06 64 ALA B O 1
ATOM 4911 N N . ILE B 1 65 ? 17.344 -32.156 -12.82 1 89.25 65 ILE B N 1
ATOM 4912 C CA . ILE B 1 65 ? 17.156 -31.422 -11.578 1 89.25 65 ILE B CA 1
ATOM 4913 C C . ILE B 1 65 ? 18.344 -30.484 -11.344 1 89.25 65 ILE B C 1
ATOM 4915 O O . ILE B 1 65 ? 18.156 -29.312 -10.969 1 89.25 65 ILE B O 1
ATOM 4919 N N . ALA B 1 66 ? 19.469 -31.016 -11.562 1 90.94 66 ALA B N 1
ATOM 4920 C CA . ALA B 1 66 ? 20.672 -30.188 -11.414 1 90.94 66 ALA B CA 1
ATOM 4921 C C . ALA B 1 66 ? 20.625 -28.984 -12.359 1 90.94 66 ALA B C 1
ATOM 4923 O O . ALA B 1 66 ? 20.953 -27.875 -11.961 1 90.94 66 ALA B O 1
ATOM 4924 N N . GLY B 1 67 ? 20.281 -29.219 -13.578 1 89.75 67 GLY B N 1
ATOM 4925 C CA . GLY B 1 67 ? 20.125 -28.125 -14.523 1 89.75 67 GLY B CA 1
ATOM 4926 C C . GLY B 1 67 ? 19.062 -27.125 -14.117 1 89.75 67 GLY B C 1
ATOM 4927 O O . GLY B 1 67 ? 19.25 -25.922 -14.297 1 89.75 67 GLY B O 1
ATOM 4928 N N . ALA B 1 68 ? 18.031 -27.641 -13.523 1 89.12 68 ALA B N 1
ATOM 4929 C CA . ALA B 1 68 ? 16.938 -26.781 -13.086 1 89.12 68 ALA B CA 1
ATOM 4930 C C . ALA B 1 68 ? 17.375 -25.875 -11.945 1 89.12 68 ALA B C 1
ATOM 4932 O O . ALA B 1 68 ? 17.094 -24.672 -11.961 1 89.12 68 ALA B O 1
ATOM 4933 N N . ILE B 1 69 ? 18.094 -26.422 -10.977 1 91.31 69 ILE B N 1
ATOM 4934 C CA . ILE B 1 69 ? 18.5 -25.672 -9.797 1 91.31 69 ILE B CA 1
ATOM 4935 C C . ILE B 1 69 ? 19.516 -24.609 -10.188 1 91.31 69 ILE B C 1
ATOM 4937 O O . ILE B 1 69 ? 19.391 -23.453 -9.781 1 91.31 69 ILE B O 1
ATOM 4941 N N . VAL B 1 70 ? 20.438 -25 -11.031 1 92.44 70 VAL B N 1
ATOM 4942 C CA . VAL B 1 70 ? 21.469 -24.047 -11.438 1 92.44 70 VAL B CA 1
ATOM 4943 C C . VAL B 1 70 ? 20.859 -22.984 -12.344 1 92.44 70 VAL B C 1
ATOM 4945 O O . VAL B 1 70 ? 21.219 -21.797 -12.242 1 92.44 70 VAL B O 1
ATOM 4948 N N . GLY B 1 71 ? 19.984 -23.391 -13.188 1 90.88 71 GLY B N 1
ATOM 4949 C CA . GLY B 1 71 ? 19.281 -22.422 -14.031 1 90.88 71 GLY B CA 1
ATOM 4950 C C . GLY B 1 71 ? 18.516 -21.391 -13.242 1 90.88 71 GLY B C 1
ATOM 4951 O O . GLY B 1 71 ? 18.578 -20.188 -13.547 1 90.88 71 GLY B O 1
ATOM 4952 N N . VAL B 1 72 ? 17.859 -21.844 -12.234 1 90.75 72 VAL B N 1
ATOM 4953 C CA . VAL B 1 72 ? 17.062 -20.938 -11.414 1 90.75 72 VAL B CA 1
ATOM 4954 C C . VAL B 1 72 ? 17.984 -20.016 -10.625 1 90.75 72 VAL B C 1
ATOM 4956 O O . VAL B 1 72 ? 17.688 -18.828 -10.422 1 90.75 72 VAL B O 1
ATOM 4959 N N . TYR B 1 73 ? 19.062 -20.609 -10.203 1 93.12 73 TYR B N 1
ATOM 4960 C CA . TYR B 1 73 ? 20.031 -19.797 -9.469 1 93.12 73 TYR B CA 1
ATOM 4961 C C . TYR B 1 73 ? 20.5 -18.609 -10.305 1 93.12 73 TYR B C 1
ATOM 4963 O O . TYR B 1 73 ? 20.5 -17.469 -9.836 1 93.12 73 TYR B O 1
ATOM 4971 N N . PHE B 1 74 ? 20.828 -18.875 -11.516 1 94.12 74 PHE B N 1
ATOM 4972 C CA . PHE B 1 74 ? 21.297 -17.812 -12.398 1 94.12 74 PHE B CA 1
ATOM 4973 C C . PHE B 1 74 ? 20.172 -16.844 -12.742 1 94.12 74 PHE B C 1
ATOM 4975 O O . PHE B 1 74 ? 20.375 -15.633 -12.82 1 94.12 74 PHE B O 1
ATOM 4982 N N . THR B 1 75 ? 19.016 -17.359 -12.938 1 93.19 75 THR B N 1
ATOM 4983 C CA . THR B 1 75 ? 17.859 -16.531 -13.25 1 93.19 75 THR B CA 1
ATOM 4984 C C . THR B 1 75 ? 17.516 -15.609 -12.078 1 93.19 75 THR B C 1
ATOM 4986 O O . THR B 1 75 ? 17.297 -14.414 -12.266 1 93.19 75 THR B O 1
ATOM 4989 N N . ALA B 1 76 ? 17.547 -16.203 -10.906 1 93.81 76 ALA B N 1
ATOM 4990 C CA . ALA B 1 76 ? 17.25 -15.438 -9.703 1 93.81 76 ALA B CA 1
ATOM 4991 C C . ALA B 1 76 ? 18.297 -14.352 -9.477 1 93.81 76 ALA B C 1
ATOM 4993 O O . ALA B 1 76 ? 17.969 -13.219 -9.141 1 93.81 76 ALA B O 1
ATOM 4994 N N . THR B 1 77 ? 19.5 -14.773 -9.672 1 94.56 77 THR B N 1
ATOM 4995 C CA . THR B 1 77 ? 20.609 -13.828 -9.461 1 94.56 77 THR B CA 1
ATOM 4996 C C . THR B 1 77 ? 20.469 -12.633 -10.398 1 94.56 77 THR B C 1
ATOM 4998 O O . THR B 1 77 ? 20.562 -11.484 -9.961 1 94.56 77 THR B O 1
ATOM 5001 N N . GLU B 1 78 ? 20.188 -12.922 -11.602 1 94.06 78 GLU B N 1
ATOM 5002 C CA . GLU B 1 78 ? 20.141 -11.836 -12.578 1 94.06 78 GLU B CA 1
ATOM 5003 C C . GLU B 1 78 ? 18.891 -10.977 -12.391 1 94.06 78 GLU B C 1
ATOM 5005 O O . GLU B 1 78 ? 18.953 -9.758 -12.555 1 94.06 78 GLU B O 1
ATOM 5010 N N . SER B 1 79 ? 17.781 -11.586 -12.148 1 94.19 79 SER B N 1
ATOM 5011 C CA . SER B 1 79 ? 16.547 -10.82 -11.938 1 94.19 79 SER B CA 1
ATOM 5012 C C . SER B 1 79 ? 16.656 -9.938 -10.695 1 94.19 79 SER B C 1
ATOM 5014 O O . SER B 1 79 ? 16.25 -8.773 -10.719 1 94.19 79 SER B O 1
ATOM 5016 N N . GLN B 1 80 ? 17.25 -10.492 -9.641 1 94.56 80 GLN B N 1
ATOM 5017 C CA . GLN B 1 80 ? 17.375 -9.734 -8.398 1 94.56 80 GLN B CA 1
ATOM 5018 C C . GLN B 1 80 ? 18.422 -8.641 -8.531 1 94.56 80 GLN B C 1
ATOM 5020 O O . GLN B 1 80 ? 18.281 -7.562 -7.953 1 94.56 80 GLN B O 1
ATOM 5025 N N . ARG B 1 81 ? 19.484 -8.93 -9.273 1 94.81 81 ARG B N 1
ATOM 5026 C CA . ARG B 1 81 ? 20.5 -7.906 -9.523 1 94.81 81 ARG B CA 1
ATOM 5027 C C . ARG B 1 81 ? 19.922 -6.754 -10.344 1 94.81 81 ARG B C 1
ATOM 5029 O O . ARG B 1 81 ? 20.297 -5.598 -10.141 1 94.81 81 ARG B O 1
ATOM 5036 N N . LEU B 1 82 ? 19.109 -7.152 -11.242 1 94.75 82 LEU B N 1
ATOM 5037 C CA . LEU B 1 82 ? 18.438 -6.109 -12.008 1 94.75 82 LEU B CA 1
ATOM 5038 C C . LEU B 1 82 ? 17.609 -5.207 -11.086 1 94.75 82 LEU B C 1
ATOM 5040 O O . LEU B 1 82 ? 17.656 -3.979 -11.211 1 94.75 82 LEU B O 1
ATOM 5044 N N . GLY B 1 83 ? 16.844 -5.832 -10.211 1 94.88 83 GLY B N 1
ATOM 5045 C CA . GLY B 1 83 ? 16.094 -5.051 -9.25 1 94.88 83 GLY B CA 1
ATOM 5046 C C . GLY B 1 83 ? 16.969 -4.156 -8.391 1 94.88 83 GLY B C 1
ATOM 5047 O O . GLY B 1 83 ? 16.641 -2.998 -8.141 1 94.88 83 GLY B O 1
ATOM 5048 N N . GLN B 1 84 ? 18.094 -4.676 -7.988 1 94.81 84 GLN B N 1
ATOM 5049 C CA . GLN B 1 84 ? 19.062 -3.914 -7.195 1 94.81 84 GLN B CA 1
ATOM 5050 C C . GLN B 1 84 ? 19.578 -2.709 -7.969 1 94.81 84 GLN B C 1
ATOM 5052 O O . GLN B 1 84 ? 19.656 -1.603 -7.434 1 94.81 84 GLN B O 1
ATOM 5057 N N . THR B 1 85 ? 19.922 -2.939 -9.156 1 94.38 85 THR B N 1
ATOM 5058 C CA . THR B 1 85 ? 20.453 -1.883 -10.008 1 94.38 85 THR B CA 1
ATOM 5059 C C . THR B 1 85 ? 19.422 -0.788 -10.227 1 94.38 85 THR B C 1
ATOM 5061 O O . THR B 1 85 ? 19.734 0.401 -10.148 1 94.38 85 THR B O 1
ATOM 5064 N N . LEU B 1 86 ? 18.188 -1.209 -10.445 1 94.75 86 LEU B N 1
ATOM 5065 C CA . LEU B 1 86 ? 17.125 -0.242 -10.703 1 94.75 86 LEU B CA 1
ATOM 5066 C C . LEU B 1 86 ? 16.844 0.593 -9.461 1 94.75 86 LEU B C 1
ATOM 5068 O O . LEU B 1 86 ? 16.703 1.816 -9.547 1 94.75 86 LEU B O 1
ATOM 5072 N N . ARG B 1 87 ? 16.75 -0.076 -8.398 1 94.62 87 ARG B N 1
ATOM 5073 C CA . ARG B 1 87 ? 16.5 0.636 -7.148 1 94.62 87 ARG B CA 1
ATOM 5074 C C . ARG B 1 87 ? 17.625 1.623 -6.844 1 94.62 87 ARG B C 1
ATOM 5076 O O . ARG B 1 87 ? 17.359 2.754 -6.426 1 94.62 87 ARG B O 1
ATOM 5083 N N . ASN B 1 88 ? 18.844 1.178 -7.027 1 94 88 ASN B N 1
ATOM 5084 C CA . ASN B 1 88 ? 20 2.053 -6.793 1 94 88 ASN B CA 1
ATOM 5085 C C . ASN B 1 88 ? 19.984 3.256 -7.73 1 94 88 ASN B C 1
ATOM 5087 O O . ASN B 1 88 ? 20.281 4.375 -7.316 1 94 88 ASN B O 1
ATOM 5091 N N . LYS B 1 89 ? 19.609 3.064 -8.922 1 92.62 89 LYS B N 1
ATOM 5092 C CA . LYS B 1 89 ? 19.547 4.156 -9.891 1 92.62 89 LYS B CA 1
ATOM 5093 C C . LYS B 1 89 ? 18.453 5.152 -9.523 1 92.62 89 LYS B C 1
ATOM 5095 O O . LYS B 1 89 ? 18.656 6.363 -9.633 1 92.62 89 LYS B O 1
ATOM 5100 N N . ILE B 1 90 ? 17.312 4.586 -9.109 1 93.12 90 ILE B N 1
ATOM 5101 C CA . ILE B 1 90 ? 16.203 5.441 -8.703 1 93.12 90 ILE B CA 1
ATOM 5102 C C . ILE B 1 90 ? 16.625 6.289 -7.504 1 93.12 90 ILE B C 1
ATOM 5104 O O . ILE B 1 90 ? 16.406 7.504 -7.488 1 93.12 90 ILE B O 1
ATOM 5108 N N . PHE B 1 91 ? 17.25 5.609 -6.605 1 91.12 91 PHE B N 1
ATOM 5109 C CA . PHE B 1 91 ? 17.656 6.312 -5.391 1 91.12 91 PHE B CA 1
ATOM 5110 C C . PHE B 1 91 ? 18.688 7.383 -5.699 1 91.12 91 PHE B C 1
ATOM 5112 O O . PHE B 1 91 ? 18.625 8.492 -5.168 1 91.12 91 PHE B O 1
ATOM 5119 N N . LYS B 1 92 ? 19.625 7.066 -6.492 1 88.5 92 LYS B N 1
ATOM 5120 C CA . LYS B 1 92 ? 20.641 8.023 -6.898 1 88.5 92 LYS B CA 1
ATOM 5121 C C . LYS B 1 92 ? 20.016 9.227 -7.602 1 88.5 92 LYS B C 1
ATOM 5123 O O . LYS B 1 92 ? 20.438 10.367 -7.387 1 88.5 92 LYS B O 1
ATOM 5128 N N . LYS B 1 93 ? 19.062 8.922 -8.359 1 87.06 93 LYS B N 1
ATOM 5129 C CA . LYS B 1 93 ? 18.375 9.992 -9.07 1 87.06 93 LYS B CA 1
ATOM 5130 C C . LYS B 1 93 ? 17.594 10.883 -8.109 1 87.06 93 LYS B C 1
ATOM 5132 O O . LYS B 1 93 ? 17.625 12.109 -8.227 1 87.06 93 LYS B O 1
ATOM 5137 N N . ILE B 1 94 ? 16.953 10.297 -7.238 1 85.06 94 ILE B N 1
ATOM 5138 C CA . ILE B 1 94 ? 16.078 11.008 -6.309 1 85.06 94 ILE B CA 1
ATOM 5139 C C . ILE B 1 94 ? 16.922 11.93 -5.422 1 85.06 94 ILE B C 1
ATOM 5141 O O . ILE B 1 94 ? 16.5 13.039 -5.098 1 85.06 94 ILE B O 1
ATOM 5145 N N . VAL B 1 95 ? 18.062 11.461 -5.062 1 81.62 95 VAL B N 1
ATOM 5146 C CA . VAL B 1 95 ? 18.938 12.258 -4.203 1 81.62 95 VAL B CA 1
ATOM 5147 C C . VAL B 1 95 ? 19.438 13.484 -4.969 1 81.62 95 VAL B C 1
ATOM 5149 O O . VAL B 1 95 ? 19.75 14.516 -4.367 1 81.62 95 VAL B O 1
ATOM 5152 N N . ASN B 1 96 ? 19.312 13.344 -6.242 1 77.19 96 ASN B N 1
ATOM 5153 C CA . ASN B 1 96 ? 19.812 14.445 -7.066 1 77.19 96 ASN B CA 1
ATOM 5154 C C . ASN B 1 96 ? 18.672 15.234 -7.699 1 77.19 96 ASN B C 1
ATOM 5156 O O . ASN B 1 96 ? 18.906 16.156 -8.477 1 77.19 96 ASN B O 1
ATOM 5160 N N . PHE B 1 97 ? 17.438 14.828 -7.395 1 78.12 97 PHE B N 1
ATOM 5161 C CA . PHE B 1 97 ? 16.266 15.492 -7.938 1 78.12 97 PHE B CA 1
ATOM 5162 C C . PHE B 1 97 ? 16.078 16.859 -7.285 1 78.12 97 PHE B C 1
ATOM 5164 O O . PHE B 1 97 ? 16.391 17.047 -6.109 1 78.12 97 PHE B O 1
ATOM 5171 N N . THR B 1 98 ? 15.68 17.734 -8.117 1 73.38 98 THR B N 1
ATOM 5172 C CA . THR B 1 98 ? 15.25 19.031 -7.578 1 73.38 98 THR B CA 1
ATOM 5173 C C . THR B 1 98 ? 13.867 18.906 -6.938 1 73.38 98 THR B C 1
ATOM 5175 O O . THR B 1 98 ? 13.172 17.906 -7.125 1 73.38 98 THR B O 1
ATOM 5178 N N . ASN B 1 99 ? 13.539 19.797 -6.113 1 72.62 99 ASN B N 1
ATOM 5179 C CA . ASN B 1 99 ? 12.211 19.812 -5.504 1 72.62 99 ASN B CA 1
ATOM 5180 C C . ASN B 1 99 ? 11.109 19.797 -6.562 1 72.62 99 ASN B C 1
ATOM 5182 O O . ASN B 1 99 ? 10.031 19.25 -6.344 1 72.62 99 ASN B O 1
ATOM 5186 N N . GLU B 1 100 ? 11.469 20.438 -7.617 1 69.81 100 GLU B N 1
ATOM 5187 C CA . GLU B 1 100 ? 10.5 20.453 -8.711 1 69.81 100 GLU B CA 1
ATOM 5188 C C . GLU B 1 100 ? 10.25 19.047 -9.242 1 69.81 100 GLU B C 1
ATOM 5190 O O . GLU B 1 100 ? 9.109 18.672 -9.516 1 69.81 100 GLU B O 1
ATOM 5195 N N . ASP B 1 101 ? 11.344 18.344 -9.367 1 74.25 101 ASP B N 1
ATOM 5196 C CA . ASP B 1 101 ? 11.242 16.969 -9.852 1 74.25 101 ASP B CA 1
ATOM 5197 C C . ASP B 1 101 ? 10.469 16.094 -8.867 1 74.25 101 ASP B C 1
ATOM 5199 O O . ASP B 1 101 ? 9.641 15.273 -9.266 1 74.25 101 ASP B O 1
ATOM 5203 N N . LEU B 1 102 ? 10.781 16.266 -7.652 1 76.94 102 LEU B N 1
ATOM 5204 C CA . LEU B 1 102 ? 10.141 15.461 -6.609 1 76.94 102 LEU B CA 1
ATOM 5205 C C . LEU B 1 102 ? 8.648 15.758 -6.543 1 76.94 102 LEU B C 1
ATOM 5207 O O . LEU B 1 102 ? 7.84 14.836 -6.363 1 76.94 102 LEU B O 1
ATOM 5211 N N . ASP B 1 103 ? 8.391 17.031 -6.676 1 72.75 103 ASP B N 1
ATOM 5212 C CA . ASP B 1 103 ? 6.992 17.438 -6.652 1 72.75 103 ASP B CA 1
ATOM 5213 C C . ASP B 1 103 ? 6.254 16.938 -7.895 1 72.75 103 ASP B C 1
ATOM 5215 O O . ASP B 1 103 ? 5.055 16.672 -7.84 1 72.75 103 ASP B O 1
ATOM 5219 N N . GLY B 1 104 ? 6.938 16.891 -8.922 1 74.31 104 GLY B N 1
ATOM 5220 C CA . GLY B 1 104 ? 6.344 16.391 -10.148 1 74.31 104 GLY B CA 1
ATOM 5221 C C . GLY B 1 104 ? 5.918 14.938 -10.07 1 74.31 104 GLY B C 1
ATOM 5222 O O . GLY B 1 104 ? 4.832 14.57 -10.523 1 74.31 104 GLY B O 1
ATOM 5223 N N . PHE B 1 105 ? 6.707 14.078 -9.516 1 81.56 105 PHE B N 1
ATOM 5224 C CA . PHE B 1 105 ? 6.398 12.656 -9.367 1 81.56 105 PHE B CA 1
ATOM 5225 C C . PHE B 1 105 ? 5.531 12.414 -8.141 1 81.56 105 PHE B C 1
ATOM 5227 O O . PHE B 1 105 ? 4.551 11.672 -8.211 1 81.56 105 PHE B O 1
ATOM 5234 N N . GLY B 1 106 ? 5.797 13.125 -7.094 1 80.88 106 GLY B N 1
ATOM 5235 C CA . GLY B 1 106 ? 5.141 12.859 -5.824 1 80.88 106 GLY B CA 1
ATOM 5236 C C . GLY B 1 106 ? 5.859 11.82 -4.984 1 80.88 106 GLY B C 1
ATOM 5237 O O . GLY B 1 106 ? 6.398 10.852 -5.516 1 80.88 106 GLY B O 1
ATOM 5238 N N . THR B 1 107 ? 5.867 11.984 -3.705 1 79.62 107 THR B N 1
ATOM 5239 C CA . THR B 1 107 ? 6.594 11.125 -2.777 1 79.62 107 THR B CA 1
ATOM 5240 C C . THR B 1 107 ? 6.02 9.711 -2.793 1 79.62 107 THR B C 1
ATOM 5242 O O . THR B 1 107 ? 6.77 8.734 -2.865 1 79.62 107 THR B O 1
ATOM 5245 N N . SER B 1 108 ? 4.781 9.562 -2.816 1 77.56 108 SER B N 1
ATOM 5246 C CA . SER B 1 108 ? 4.129 8.258 -2.811 1 77.56 108 SER B CA 1
ATOM 5247 C C . SER B 1 108 ? 4.43 7.484 -4.09 1 77.56 108 SER B C 1
ATOM 5249 O O . SER B 1 108 ? 4.691 6.281 -4.043 1 77.56 108 SER B O 1
ATOM 5251 N N . SER B 1 109 ? 4.395 8.227 -5.148 1 85.38 109 SER B N 1
ATOM 5252 C CA . SER B 1 109 ? 4.68 7.605 -6.434 1 85.38 109 SER B CA 1
ATOM 5253 C C . SER B 1 109 ? 6.121 7.109 -6.504 1 85.38 109 SER B C 1
ATOM 5255 O O . SER B 1 109 ? 6.383 6.016 -7.008 1 85.38 109 SER B O 1
ATOM 5257 N N . LEU B 1 110 ? 6.98 7.898 -5.98 1 89 110 LEU B N 1
ATOM 5258 C CA . LEU B 1 110 ? 8.391 7.52 -6.027 1 89 110 LEU B CA 1
ATOM 5259 C C . LEU B 1 110 ? 8.656 6.305 -5.145 1 89 110 LEU B C 1
ATOM 5261 O O . LEU B 1 110 ? 9.445 5.434 -5.504 1 89 110 LEU B O 1
ATOM 5265 N N . ILE B 1 111 ? 7.992 6.262 -4.074 1 86.12 111 ILE B N 1
ATOM 5266 C CA . ILE B 1 111 ? 8.109 5.109 -3.193 1 86.12 111 ILE B CA 1
ATOM 5267 C C . ILE B 1 111 ? 7.605 3.857 -3.906 1 86.12 111 ILE B C 1
ATOM 5269 O O . ILE B 1 111 ? 8.273 2.82 -3.908 1 86.12 111 ILE B O 1
ATOM 5273 N N . THR B 1 112 ? 6.48 3.912 -4.59 1 85.25 112 THR B N 1
ATOM 5274 C CA . THR B 1 112 ? 5.871 2.783 -5.285 1 85.25 112 THR B CA 1
ATOM 5275 C C . THR B 1 112 ? 6.734 2.346 -6.465 1 85.25 112 THR B C 1
ATOM 5277 O O . THR B 1 112 ? 6.883 1.148 -6.719 1 85.25 112 THR B O 1
ATOM 5280 N N . ARG B 1 113 ? 7.223 3.289 -7.129 1 89.81 113 ARG B N 1
ATOM 5281 C CA . ARG B 1 113 ? 8.039 2.984 -8.297 1 89.81 113 ARG B CA 1
ATOM 5282 C C . ARG B 1 113 ? 9.336 2.289 -7.895 1 89.81 113 ARG B C 1
ATOM 5284 O O . ARG B 1 113 ? 9.812 1.393 -8.594 1 89.81 113 ARG B O 1
ATOM 5291 N N . SER B 1 114 ? 9.852 2.672 -6.766 1 91.31 114 SER B N 1
ATOM 5292 C CA . SER B 1 114 ? 11.102 2.082 -6.297 1 91.31 114 SER B CA 1
ATOM 5293 C C . SER B 1 114 ? 10.867 0.7 -5.695 1 91.31 114 SER B C 1
ATOM 5295 O O . SER B 1 114 ? 11.742 -0.167 -5.762 1 91.31 114 SER B O 1
ATOM 5297 N N . SER B 1 115 ? 9.742 0.478 -5.176 1 90.56 115 SER B N 1
ATOM 5298 C CA . SER B 1 115 ? 9.492 -0.773 -4.469 1 90.56 115 SER B CA 1
ATOM 5299 C C . SER B 1 115 ? 8.625 -1.714 -5.301 1 90.56 115 SER B C 1
ATOM 5301 O O . SER B 1 115 ? 9.148 -2.529 -6.066 1 90.56 115 SER B O 1
ATOM 5303 N N . ASN B 1 116 ? 7.301 -1.402 -5.41 1 87.31 116 ASN B N 1
ATOM 5304 C CA . ASN B 1 116 ? 6.332 -2.293 -6.039 1 87.31 116 ASN B CA 1
ATOM 5305 C C . ASN B 1 116 ? 6.617 -2.471 -7.527 1 87.31 116 ASN B C 1
ATOM 5307 O O . ASN B 1 116 ? 6.578 -3.59 -8.047 1 87.31 116 ASN B O 1
ATOM 5311 N N . ASP B 1 117 ? 6.863 -1.42 -8.164 1 91.19 117 ASP B N 1
ATOM 5312 C CA . ASP B 1 117 ? 7.102 -1.503 -9.602 1 91.19 117 ASP B CA 1
ATOM 5313 C C . ASP B 1 117 ? 8.391 -2.266 -9.898 1 91.19 117 ASP B C 1
ATOM 5315 O O . ASP B 1 117 ? 8.445 -3.057 -10.844 1 91.19 117 ASP B O 1
ATOM 5319 N N . THR B 1 118 ? 9.398 -1.997 -9.102 1 94.06 118 THR B N 1
ATOM 5320 C CA . THR B 1 118 ? 10.656 -2.703 -9.297 1 94.06 118 THR B CA 1
ATOM 5321 C C . THR B 1 118 ? 10.484 -4.195 -9.031 1 94.06 118 THR B C 1
ATOM 5323 O O . THR B 1 118 ? 11.047 -5.027 -9.75 1 94.06 118 THR B O 1
ATOM 5326 N N . MET B 1 119 ? 9.719 -4.531 -8.07 1 92.56 119 MET B N 1
ATOM 5327 C CA . MET B 1 119 ? 9.445 -5.938 -7.789 1 92.56 119 MET B CA 1
ATOM 5328 C C . MET B 1 119 ? 8.68 -6.586 -8.938 1 92.56 119 MET B C 1
ATOM 5330 O O . MET B 1 119 ? 8.922 -7.746 -9.273 1 92.56 119 MET B O 1
ATOM 5334 N N . GLN B 1 120 ? 7.789 -5.816 -9.453 1 90 120 GLN B N 1
ATOM 5335 C CA . GLN B 1 120 ? 7.031 -6.316 -10.594 1 90 120 GLN B CA 1
ATOM 5336 C C . GLN B 1 120 ? 7.941 -6.566 -11.797 1 90 120 GLN B C 1
ATOM 5338 O O . GLN B 1 120 ? 7.793 -7.57 -12.492 1 90 120 GLN B O 1
ATOM 5343 N N . ILE B 1 121 ? 8.852 -5.68 -12.016 1 93.44 121 ILE B N 1
ATOM 5344 C CA . ILE B 1 121 ? 9.812 -5.84 -13.094 1 93.44 121 ILE B CA 1
ATOM 5345 C C . ILE B 1 121 ? 10.664 -7.086 -12.852 1 93.44 121 ILE B C 1
ATOM 5347 O O . ILE B 1 121 ? 10.891 -7.883 -13.766 1 93.44 121 ILE B O 1
ATOM 5351 N N . GLN B 1 122 ? 11.086 -7.234 -11.586 1 93.5 122 GLN B N 1
ATOM 5352 C CA . GLN B 1 122 ? 11.891 -8.398 -11.227 1 93.5 122 GLN B CA 1
ATOM 5353 C C . GLN B 1 122 ? 11.117 -9.695 -11.461 1 93.5 122 GLN B C 1
ATOM 5355 O O . GLN B 1 122 ? 11.68 -10.672 -11.969 1 93.5 122 GLN B O 1
ATOM 5360 N N . PHE B 1 123 ? 9.906 -9.633 -11.188 1 89.75 123 PHE B N 1
ATOM 5361 C CA . PHE B 1 123 ? 9.055 -10.797 -11.336 1 89.75 123 PHE B CA 1
ATOM 5362 C C . PHE B 1 123 ? 8.875 -11.164 -12.805 1 89.75 123 PHE B C 1
ATOM 5364 O O . PHE B 1 123 ? 9.062 -12.32 -13.195 1 89.75 123 PHE B O 1
ATOM 5371 N N . VAL B 1 124 ? 8.602 -10.18 -13.594 1 88.62 124 VAL B N 1
ATOM 5372 C CA . VAL B 1 124 ? 8.375 -10.406 -15.016 1 88.62 124 VAL B CA 1
ATOM 5373 C C . VAL B 1 124 ? 9.672 -10.844 -15.688 1 88.62 124 VAL B C 1
ATOM 5375 O O . VAL B 1 124 ? 9.68 -11.773 -16.5 1 88.62 124 VAL B O 1
ATOM 5378 N N . MET B 1 125 ? 10.75 -10.188 -15.344 1 91.19 125 MET B N 1
ATOM 5379 C CA . MET B 1 125 ? 12.039 -10.539 -15.938 1 91.19 125 MET B CA 1
ATOM 5380 C C . MET B 1 125 ? 12.461 -11.945 -15.539 1 91.19 125 MET B C 1
ATOM 5382 O O . MET B 1 125 ? 13.023 -12.688 -16.344 1 91.19 125 MET B O 1
ATOM 5386 N N . TYR B 1 126 ? 12.203 -12.281 -14.266 1 90.75 126 TYR B N 1
ATOM 5387 C CA . TYR B 1 126 ? 12.469 -13.633 -13.805 1 90.75 126 TYR B CA 1
ATOM 5388 C C . TYR B 1 126 ? 11.719 -14.656 -14.648 1 90.75 126 TYR B C 1
ATOM 5390 O O . TYR B 1 126 ? 12.312 -15.617 -15.156 1 90.75 126 TYR B O 1
ATOM 5398 N N . HIS B 1 127 ? 10.492 -14.438 -14.852 1 87.38 127 HIS B N 1
ATOM 5399 C CA . HIS B 1 127 ? 9.664 -15.406 -15.555 1 87.38 127 HIS B CA 1
ATOM 5400 C C . HIS B 1 127 ? 9.953 -15.391 -17.047 1 87.38 127 HIS B C 1
ATOM 5402 O O . HIS B 1 127 ? 9.852 -16.422 -17.719 1 87.38 127 HIS B O 1
ATOM 5408 N N . MET B 1 128 ? 10.391 -14.289 -17.578 1 86.62 128 MET B N 1
ATOM 5409 C CA . MET B 1 128 ? 10.781 -14.219 -18.984 1 86.62 128 MET B CA 1
ATOM 5410 C C . MET B 1 128 ? 12.039 -15.039 -19.25 1 86.62 128 MET B C 1
ATOM 5412 O O . MET B 1 128 ? 12.109 -15.781 -20.234 1 86.62 128 MET B O 1
ATOM 5416 N N . ILE B 1 129 ? 12.984 -14.898 -18.359 1 88.38 129 ILE B N 1
ATOM 5417 C CA . ILE B 1 129 ? 14.219 -15.656 -18.516 1 88.38 129 ILE B CA 1
ATOM 5418 C C . ILE B 1 129 ? 13.945 -17.141 -18.312 1 88.38 129 ILE B C 1
ATOM 5420 O O . ILE B 1 129 ? 14.406 -17.984 -19.094 1 88.38 129 ILE B O 1
ATOM 5424 N N . TYR B 1 130 ? 13.125 -17.359 -17.266 1 84.12 130 TYR B N 1
ATOM 5425 C CA . TYR B 1 130 ? 12.797 -18.75 -16.953 1 84.12 130 TYR B CA 1
ATOM 5426 C C . TYR B 1 130 ? 12.016 -19.391 -18.094 1 84.12 130 TYR B C 1
ATOM 5428 O O . TYR B 1 130 ? 12.305 -20.531 -18.484 1 84.12 130 TYR B O 1
ATOM 5436 N N . MET B 1 131 ? 11.156 -18.781 -18.688 1 79.94 131 MET B N 1
ATOM 5437 C CA . MET B 1 131 ? 10.289 -19.312 -19.734 1 79.94 131 MET B CA 1
ATOM 5438 C C . MET B 1 131 ? 11.023 -19.375 -21.078 1 79.94 131 MET B C 1
ATOM 5440 O O . MET B 1 131 ? 10.852 -20.328 -21.828 1 79.94 131 MET B O 1
ATOM 5444 N N . LEU B 1 132 ? 11.742 -18.281 -21.344 1 75.5 132 LEU B N 1
ATOM 5445 C CA . LEU B 1 132 ? 12.469 -18.281 -22.609 1 75.5 132 LEU B CA 1
ATOM 5446 C C . LEU B 1 132 ? 13.414 -19.469 -22.703 1 75.5 132 LEU B C 1
ATOM 5448 O O . LEU B 1 132 ? 13.68 -19.969 -23.797 1 75.5 132 LEU B O 1
ATOM 5452 N N . GLY B 1 133 ? 13.828 -19.859 -21.578 1 72.56 133 GLY B N 1
ATOM 5453 C CA . GLY B 1 133 ? 14.75 -20.984 -21.562 1 72.56 133 GLY B CA 1
ATOM 5454 C C . GLY B 1 133 ? 14.047 -22.328 -21.609 1 72.56 133 GLY B C 1
ATOM 5455 O O . GLY B 1 133 ? 14.555 -23.281 -22.203 1 72.56 133 GLY B O 1
ATOM 5456 N N . LEU B 1 134 ? 12.805 -22.359 -21.109 1 80.44 134 LEU B N 1
ATOM 5457 C CA . LEU B 1 134 ? 12.258 -23.688 -20.844 1 80.44 134 LEU B CA 1
ATOM 5458 C C . LEU B 1 134 ? 11.086 -23.984 -21.766 1 80.44 134 LEU B C 1
ATOM 5460 O O . LEU B 1 134 ? 11.133 -24.938 -22.547 1 80.44 134 LEU B O 1
ATOM 5464 N N . ASP B 1 135 ? 10.188 -23.062 -21.922 1 84.75 135 ASP B N 1
ATOM 5465 C CA . ASP B 1 135 ? 8.875 -23.422 -22.453 1 84.75 135 ASP B CA 1
ATOM 5466 C C . ASP B 1 135 ? 8.906 -23.578 -23.969 1 84.75 135 ASP B C 1
ATOM 5468 O O . ASP B 1 135 ? 8.438 -24.594 -24.5 1 84.75 135 ASP B O 1
ATOM 5472 N N . PRO B 1 136 ? 9.547 -22.734 -24.672 1 85.81 136 PRO B N 1
ATOM 5473 C CA . PRO B 1 136 ? 9.633 -22.969 -26.125 1 85.81 136 PRO B CA 1
ATOM 5474 C C . PRO B 1 136 ? 10.461 -24.203 -26.469 1 85.81 136 PRO B C 1
ATOM 5476 O O . PRO B 1 136 ? 10.133 -24.922 -27.406 1 85.81 136 PRO B O 1
ATOM 5479 N N . MET B 1 137 ? 11.445 -24.406 -25.672 1 88.19 137 MET B N 1
ATOM 5480 C CA . MET B 1 137 ? 12.305 -25.562 -25.922 1 88.19 137 MET B CA 1
ATOM 5481 C C . MET B 1 137 ? 11.555 -26.859 -25.656 1 88.19 137 MET B C 1
ATOM 5483 O O . MET B 1 137 ? 11.789 -27.859 -26.344 1 88.19 137 MET B O 1
ATOM 5487 N N . LEU B 1 138 ? 10.703 -26.797 -24.719 1 87.81 138 LEU B N 1
ATOM 5488 C CA . LEU B 1 138 ? 9.914 -27.984 -24.391 1 87.81 138 LEU B CA 1
ATOM 5489 C C . LEU B 1 138 ? 8.922 -28.281 -25.516 1 87.81 138 LEU B C 1
ATOM 5491 O O . LEU B 1 138 ? 8.766 -29.438 -25.922 1 87.81 138 LEU B O 1
ATOM 5495 N N . ILE B 1 139 ? 8.258 -27.234 -25.984 1 89.75 139 ILE B N 1
ATOM 5496 C CA . ILE B 1 139 ? 7.27 -27.406 -27.047 1 89.75 139 ILE B CA 1
ATOM 5497 C C . ILE B 1 139 ? 7.961 -27.875 -28.328 1 89.75 139 ILE B C 1
ATOM 5499 O O . ILE B 1 139 ? 7.555 -28.875 -28.922 1 89.75 139 ILE B O 1
ATOM 5503 N N . ILE B 1 140 ? 9.039 -27.234 -28.672 1 90.62 140 ILE B N 1
ATOM 5504 C CA . ILE B 1 140 ? 9.773 -27.562 -29.891 1 90.62 140 ILE B CA 1
ATOM 5505 C C . ILE B 1 140 ? 10.461 -28.906 -29.75 1 90.62 140 ILE B C 1
ATOM 5507 O O . ILE B 1 140 ? 10.398 -29.75 -30.656 1 90.62 140 ILE B O 1
ATOM 5511 N N . GLY B 1 141 ? 11.086 -29.078 -28.594 1 90.06 141 GLY B N 1
ATOM 5512 C CA . GLY B 1 141 ? 11.773 -30.328 -28.344 1 90.06 141 GLY B CA 1
ATOM 5513 C C . GLY B 1 141 ? 10.844 -31.531 -28.391 1 90.06 141 GLY B C 1
ATOM 5514 O O . GLY B 1 141 ? 11.148 -32.531 -29.031 1 90.06 141 GLY B O 1
ATOM 5515 N N . ALA B 1 142 ? 9.703 -31.391 -27.688 1 91 142 ALA B N 1
ATOM 5516 C CA . ALA B 1 142 ? 8.734 -32.5 -27.688 1 91 142 ALA B CA 1
ATOM 5517 C C . ALA B 1 142 ? 8.172 -32.719 -29.078 1 91 142 ALA B C 1
ATOM 5519 O O . ALA B 1 142 ? 7.969 -33.875 -29.484 1 91 142 ALA B O 1
ATOM 5520 N N . SER B 1 143 ? 7.965 -31.703 -29.828 1 91.44 143 SER B N 1
ATOM 5521 C CA . SER B 1 143 ? 7.453 -31.812 -31.203 1 91.44 143 SER B CA 1
ATOM 5522 C C . SER B 1 143 ? 8.469 -32.5 -32.125 1 91.44 143 SER B C 1
ATOM 5524 O O . SER B 1 143 ? 8.117 -33.344 -32.938 1 91.44 143 SER B O 1
ATOM 5526 N N . ILE B 1 144 ? 9.703 -32.188 -31.953 1 91.44 144 ILE B N 1
ATOM 5527 C CA . ILE B 1 144 ? 10.766 -32.75 -32.781 1 91.44 144 ILE B CA 1
ATOM 5528 C C . ILE B 1 144 ? 10.938 -34.219 -32.438 1 91.44 144 ILE B C 1
ATOM 5530 O O . ILE B 1 144 ? 11.055 -35.062 -33.344 1 91.44 144 ILE B O 1
ATOM 5534 N N . MET B 1 145 ? 10.898 -34.531 -31.125 1 90.12 145 MET B N 1
ATOM 5535 C CA . MET B 1 145 ? 11.031 -35.906 -30.719 1 90.12 145 MET B CA 1
ATOM 5536 C C . MET B 1 145 ? 9.875 -36.75 -31.25 1 90.12 145 MET B C 1
ATOM 5538 O O . MET B 1 145 ? 10.078 -37.906 -31.688 1 90.12 145 MET B O 1
ATOM 5542 N N . ALA B 1 146 ? 8.703 -36.188 -31.219 1 90.69 146 ALA B N 1
ATOM 5543 C CA . ALA B 1 146 ? 7.535 -36.906 -31.75 1 90.69 146 ALA B CA 1
ATOM 5544 C C . ALA B 1 146 ? 7.664 -37.094 -33.25 1 90.69 146 ALA B C 1
ATOM 5546 O O . ALA B 1 146 ? 7.352 -38.188 -33.75 1 90.69 146 ALA B O 1
ATOM 5547 N N . LEU B 1 147 ? 8.195 -36.156 -34 1 90.81 147 LEU B N 1
ATOM 5548 C CA . LEU B 1 147 ? 8.344 -36.219 -35.438 1 90.81 147 LEU B CA 1
ATOM 5549 C C . LEU B 1 147 ? 9.398 -37.281 -35.812 1 90.81 147 LEU B C 1
ATOM 5551 O O . LEU B 1 147 ? 9.234 -37.969 -36.812 1 90.81 147 LEU B O 1
ATOM 5555 N N . ILE B 1 148 ? 10.43 -37.375 -35.062 1 89.19 148 ILE B N 1
ATOM 5556 C CA . ILE B 1 148 ? 11.508 -38.312 -35.344 1 89.19 148 ILE B CA 1
ATOM 5557 C C . ILE B 1 148 ? 11.039 -39.75 -35.094 1 89.19 148 ILE B C 1
ATOM 5559 O O . ILE B 1 148 ? 11.406 -40.688 -35.812 1 89.19 148 ILE B O 1
ATOM 5563 N N . ARG B 1 149 ? 10.188 -39.875 -34.062 1 86.12 149 ARG B N 1
ATOM 5564 C CA . ARG B 1 149 ? 9.719 -41.219 -33.688 1 86.12 149 ARG B CA 1
ATOM 5565 C C . ARG B 1 149 ? 8.695 -41.719 -34.688 1 86.12 149 ARG B C 1
ATOM 5567 O O . ARG B 1 149 ? 8.828 -42.844 -35.188 1 86.12 149 ARG B O 1
ATOM 5574 N N . GLU B 1 150 ? 7.617 -40.969 -34.938 1 91.38 150 GLU B N 1
ATOM 5575 C CA . GLU B 1 150 ? 6.582 -41.344 -35.906 1 91.38 150 GLU B CA 1
ATOM 5576 C C . GLU B 1 150 ? 5.906 -40.094 -36.5 1 91.38 150 GLU B C 1
ATOM 5578 O O . GLU B 1 150 ? 4.934 -39.594 -35.938 1 91.38 150 GLU B O 1
ATOM 5583 N N . PRO B 1 151 ? 6.383 -39.656 -37.625 1 90.12 151 PRO B N 1
ATOM 5584 C CA . PRO B 1 151 ? 5.883 -38.406 -38.25 1 90.12 151 PRO B CA 1
ATOM 5585 C C . PRO B 1 151 ? 4.379 -38.469 -38.5 1 90.12 151 PRO B C 1
ATOM 5587 O O . PRO B 1 151 ? 3.707 -37.438 -38.469 1 90.12 151 PRO B O 1
ATOM 5590 N N . ARG B 1 152 ? 3.816 -39.625 -38.812 1 90.56 152 ARG B N 1
ATOM 5591 C CA . ARG B 1 152 ? 2.395 -39.75 -39.125 1 90.56 152 ARG B CA 1
ATOM 5592 C C . ARG B 1 152 ? 1.545 -39.438 -37.875 1 90.56 152 ARG B C 1
ATOM 5594 O O . ARG B 1 152 ? 0.536 -38.75 -37.969 1 90.56 152 ARG B O 1
ATOM 5601 N N . LEU B 1 153 ? 2.008 -39.969 -36.75 1 91.94 153 LEU B N 1
ATOM 5602 C CA . LEU B 1 153 ? 1.283 -39.719 -35.531 1 91.94 153 LEU B CA 1
ATOM 5603 C C . LEU B 1 153 ? 1.507 -38.281 -35.031 1 91.94 153 LEU B C 1
ATOM 5605 O O . LEU B 1 153 ? 0.624 -37.688 -34.406 1 91.94 153 LEU B O 1
ATOM 5609 N N . ALA B 1 154 ? 2.643 -37.688 -35.375 1 93 154 ALA B N 1
ATOM 5610 C CA . ALA B 1 154 ? 2.998 -36.344 -34.938 1 93 154 ALA B CA 1
ATOM 5611 C C . ALA B 1 154 ? 2.074 -35.312 -35.594 1 93 154 ALA B C 1
ATOM 5613 O O . ALA B 1 154 ? 1.975 -34.188 -35.094 1 93 154 ALA B O 1
ATOM 5614 N N . ALA B 1 155 ? 1.399 -35.625 -36.625 1 91.5 155 ALA B N 1
ATOM 5615 C CA . ALA B 1 155 ? 0.467 -34.719 -37.312 1 91.5 155 ALA B CA 1
ATOM 5616 C C . ALA B 1 155 ? -0.684 -34.312 -36.406 1 91.5 155 ALA B C 1
ATOM 5618 O O . ALA B 1 155 ? -1.291 -33.281 -36.562 1 91.5 155 ALA B O 1
ATOM 5619 N N 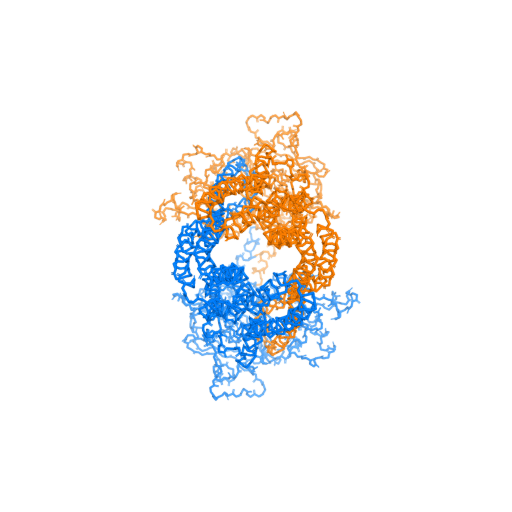. VAL B 1 156 ? -0.916 -35.156 -35.344 1 92.56 156 VAL B N 1
ATOM 5620 C CA . VAL B 1 156 ? -1.963 -34.875 -34.375 1 92.56 156 VAL B CA 1
ATOM 5621 C C . VAL B 1 156 ? -1.662 -33.531 -33.688 1 92.56 156 VAL B C 1
ATOM 5623 O O . VAL B 1 156 ? -2.574 -32.75 -33.406 1 92.56 156 VAL B O 1
ATOM 5626 N N . PHE B 1 157 ? -0.374 -33.219 -33.5 1 92.38 157 PHE B N 1
ATOM 5627 C CA . PHE B 1 157 ? 0.032 -32.031 -32.781 1 92.38 157 PHE B CA 1
ATOM 5628 C C . PHE B 1 157 ? -0.146 -30.797 -33.656 1 92.38 157 PHE B C 1
ATOM 5630 O O . PHE B 1 157 ? -0.279 -29.688 -33.125 1 92.38 157 PHE B O 1
ATOM 5637 N N . ILE B 1 158 ? -0.146 -30.922 -34.938 1 90.06 158 ILE B N 1
ATOM 5638 C CA . ILE B 1 158 ? -0.361 -29.812 -35.844 1 90.06 158 ILE B CA 1
ATOM 5639 C C . ILE B 1 158 ? -1.782 -29.266 -35.688 1 90.06 158 ILE B C 1
ATOM 5641 O O . ILE B 1 158 ? -2.021 -28.078 -35.844 1 90.06 158 ILE B O 1
ATOM 5645 N N . ILE B 1 159 ? -2.639 -30.125 -35.25 1 89.19 159 ILE B N 1
ATOM 5646 C CA . ILE B 1 159 ? -4.035 -29.75 -35.094 1 89.19 159 ILE B CA 1
ATOM 5647 C C . ILE B 1 159 ? -4.289 -29.297 -33.656 1 89.19 159 ILE B C 1
ATOM 5649 O O . ILE B 1 159 ? -4.922 -28.266 -33.438 1 89.19 159 ILE B O 1
ATOM 5653 N N . THR B 1 160 ? -3.773 -30.016 -32.75 1 90.06 160 THR B N 1
ATOM 5654 C CA . THR B 1 160 ? -4.117 -29.797 -31.359 1 90.06 160 THR B CA 1
ATOM 5655 C C . THR B 1 160 ? -3.471 -28.516 -30.844 1 90.06 160 THR B C 1
ATOM 5657 O O . THR B 1 160 ? -4.066 -27.797 -30.031 1 90.06 160 THR B O 1
ATOM 5660 N N . ILE B 1 161 ? -2.277 -28.203 -31.312 1 91.38 161 ILE B N 1
ATOM 5661 C CA . ILE B 1 161 ? -1.548 -27.047 -30.812 1 91.38 161 ILE B CA 1
ATOM 5662 C C . ILE B 1 161 ? -2.291 -25.766 -31.188 1 91.38 161 ILE B C 1
ATOM 5664 O O . ILE B 1 161 ? -2.613 -24.953 -30.328 1 91.38 161 ILE B O 1
ATOM 5668 N N . PRO B 1 162 ? -2.656 -25.562 -32.438 1 92.81 162 PRO B N 1
ATOM 5669 C CA . PRO B 1 162 ? -3.41 -24.359 -32.781 1 92.81 162 PRO B CA 1
ATOM 5670 C C . PRO B 1 162 ? -4.766 -24.281 -32.094 1 92.81 162 PRO B C 1
ATOM 5672 O O . PRO B 1 162 ? -5.207 -23.188 -31.719 1 92.81 162 PRO B O 1
ATOM 5675 N N . VAL B 1 163 ? -5.426 -25.375 -31.906 1 93.38 163 VAL B N 1
ATOM 5676 C CA . VAL B 1 163 ? -6.723 -25.406 -31.234 1 93.38 163 VAL B CA 1
ATOM 5677 C C . VAL B 1 163 ? -6.566 -24.938 -29.781 1 93.38 163 VAL B C 1
ATOM 5679 O O . VAL B 1 163 ? -7.383 -24.172 -29.281 1 93.38 163 VAL B O 1
ATOM 5682 N N . LEU B 1 164 ? -5.527 -25.406 -29.203 1 92.94 164 LEU B N 1
ATOM 5683 C CA . LEU B 1 164 ? -5.262 -25.031 -27.828 1 92.94 164 LEU B CA 1
ATOM 5684 C C . LEU B 1 164 ? -4.941 -23.547 -27.703 1 92.94 164 LEU B C 1
ATOM 5686 O O . LEU B 1 164 ? -5.457 -22.859 -26.828 1 92.94 164 LEU B O 1
ATOM 5690 N N . ILE B 1 165 ? -4.121 -23.031 -28.594 1 91.75 165 ILE B N 1
ATOM 5691 C CA . ILE B 1 165 ? -3.73 -21.625 -28.594 1 91.75 165 ILE B CA 1
ATOM 5692 C C . ILE B 1 165 ? -4.961 -20.75 -28.797 1 91.75 165 ILE B C 1
ATOM 5694 O O . ILE B 1 165 ? -5.137 -19.734 -28.109 1 91.75 165 ILE B O 1
ATOM 5698 N N . LEU B 1 166 ? -5.832 -21.172 -29.656 1 93.5 166 LEU B N 1
ATOM 5699 C CA . LEU B 1 166 ? -7.039 -20.406 -29.953 1 93.5 166 LEU B CA 1
ATOM 5700 C C . LEU B 1 166 ? -8.008 -20.422 -28.766 1 93.5 166 LEU B C 1
ATOM 5702 O O . LEU B 1 166 ? -8.617 -19.406 -28.438 1 93.5 166 LEU B O 1
ATOM 5706 N N . ALA B 1 167 ? -8.125 -21.562 -28.141 1 92.81 167 ALA B N 1
ATOM 5707 C CA . ALA B 1 167 ? -9.023 -21.688 -26.984 1 92.81 167 ALA B CA 1
ATOM 5708 C C . ALA B 1 167 ? -8.547 -20.812 -25.828 1 92.81 167 ALA B C 1
ATOM 5710 O O . ALA B 1 167 ? -9.344 -20.094 -25.219 1 92.81 167 ALA B O 1
ATOM 5711 N N . ILE B 1 168 ? -7.285 -20.828 -25.609 1 90.38 168 ILE B N 1
ATOM 5712 C CA . ILE B 1 168 ? -6.711 -20.047 -24.531 1 90.38 168 ILE B CA 1
ATOM 5713 C C . ILE B 1 168 ? -6.809 -18.562 -24.859 1 90.38 168 ILE B C 1
ATOM 5715 O O . ILE B 1 168 ? -7.145 -17.734 -24 1 90.38 168 ILE B O 1
ATOM 5719 N N . GLY B 1 169 ? -6.5 -18.234 -26.125 1 90.19 169 GLY B N 1
ATOM 5720 C CA . GLY B 1 169 ? -6.621 -16.859 -26.578 1 90.19 169 GLY B CA 1
ATOM 5721 C C . GLY B 1 169 ? -8.016 -16.297 -26.391 1 90.19 169 GLY B C 1
ATOM 5722 O O . GLY B 1 169 ? -8.172 -15.133 -25.984 1 90.19 169 GLY B O 1
ATOM 5723 N N . PHE B 1 170 ? -8.969 -17.109 -26.594 1 92.19 170 PHE B N 1
ATOM 5724 C CA . PHE B 1 170 ? -10.359 -16.688 -26.453 1 92.19 170 PHE B CA 1
ATOM 5725 C C . PHE B 1 170 ? -10.688 -16.422 -24.984 1 92.19 170 PHE B C 1
ATOM 5727 O O . PHE B 1 170 ? -11.352 -15.43 -24.656 1 92.19 170 PHE B O 1
ATOM 5734 N N . ILE B 1 171 ? -10.258 -17.188 -24.125 1 89.88 171 ILE B N 1
ATOM 5735 C CA . ILE B 1 171 ? -10.508 -17.047 -22.688 1 89.88 171 ILE B CA 1
ATOM 5736 C C . ILE B 1 171 ? -9.828 -15.773 -22.188 1 89.88 171 ILE B C 1
ATOM 5738 O O . ILE B 1 171 ? -10.438 -14.984 -21.453 1 89.88 171 ILE B O 1
ATOM 5742 N N . LEU B 1 172 ? -8.641 -15.562 -22.656 1 87.75 172 LEU B N 1
ATOM 5743 C CA . LEU B 1 172 ? -7.887 -14.398 -22.219 1 87.75 172 LEU B CA 1
ATOM 5744 C C . LEU B 1 172 ? -8.531 -13.109 -22.719 1 87.75 172 LEU B C 1
ATOM 5746 O O . LEU B 1 172 ? -8.594 -12.117 -21.984 1 87.75 172 LEU B O 1
ATOM 5750 N N . LYS B 1 173 ? -9 -13.148 -23.922 1 90.12 173 LYS B N 1
ATOM 5751 C CA . LYS B 1 173 ? -9.648 -11.984 -24.516 1 90.12 173 LYS B CA 1
ATOM 5752 C C . LYS B 1 173 ? -10.922 -11.625 -23.766 1 90.12 173 LYS B C 1
ATOM 5754 O O . LYS B 1 173 ? -11.234 -10.445 -23.578 1 90.12 173 LYS B O 1
ATOM 5759 N N . LYS B 1 174 ? -11.594 -12.617 -23.234 1 91.69 174 LYS B N 1
ATOM 5760 C CA . LYS B 1 174 ? -12.836 -12.406 -22.5 1 91.69 174 LYS B CA 1
ATOM 5761 C C . LYS B 1 174 ? -12.562 -11.992 -21.047 1 91.69 174 LYS B C 1
ATOM 5763 O O . LYS B 1 174 ? -13.32 -11.219 -20.469 1 91.69 174 LYS B O 1
ATOM 5768 N N . ALA B 1 175 ? -11.531 -12.445 -20.516 1 89.25 175 ALA B N 1
ATOM 5769 C CA . ALA B 1 175 ? -11.203 -12.203 -19.109 1 89.25 175 ALA B CA 1
ATOM 5770 C C . ALA B 1 175 ? -10.594 -10.82 -18.922 1 89.25 175 ALA B C 1
ATOM 5772 O O . ALA B 1 175 ? -10.836 -10.164 -17.906 1 89.25 175 ALA B O 1
ATOM 5773 N N . HIS B 1 176 ? -9.961 -10.312 -19.906 1 87.75 176 HIS B N 1
ATOM 5774 C CA . HIS B 1 176 ? -9.156 -9.102 -19.781 1 87.75 176 HIS B CA 1
ATOM 5775 C C . HIS B 1 176 ? -10.031 -7.902 -19.422 1 87.75 176 HIS B C 1
ATOM 5777 O O . HIS B 1 176 ? -9.75 -7.18 -18.469 1 87.75 176 HIS B O 1
ATOM 5783 N N . PRO B 1 177 ? -11.109 -7.645 -20.062 1 90.44 177 PRO B N 1
ATOM 5784 C CA . PRO B 1 177 ? -11.938 -6.488 -19.719 1 90.44 177 PRO B CA 1
ATOM 5785 C C . PRO B 1 177 ? -12.586 -6.605 -18.344 1 90.44 177 PRO B C 1
ATOM 5787 O O . PRO B 1 177 ? -12.781 -5.598 -17.656 1 90.44 177 PRO B O 1
ATOM 5790 N N . ILE B 1 178 ? -12.93 -7.789 -17.938 1 92.31 178 ILE B N 1
ATOM 5791 C CA . ILE B 1 178 ? -13.555 -8 -16.641 1 92.31 178 ILE B CA 1
ATOM 5792 C C . ILE B 1 178 ? -12.57 -7.656 -15.523 1 92.31 178 ILE B C 1
ATOM 5794 O O . ILE B 1 178 ? -12.922 -6.961 -14.562 1 92.31 178 ILE B O 1
ATOM 5798 N N . PHE B 1 179 ? -11.375 -8 -15.719 1 86.38 179 PHE B N 1
ATOM 5799 C CA . PHE B 1 179 ? -10.367 -7.738 -14.703 1 86.38 179 PHE B CA 1
ATOM 5800 C C . PHE B 1 179 ? -10 -6.258 -14.664 1 86.38 179 PHE B C 1
ATOM 5802 O O . PHE B 1 179 ? -9.703 -5.711 -13.602 1 86.38 179 PHE B O 1
ATOM 5809 N N . ARG B 1 180 ? -10.07 -5.68 -15.82 1 86.38 180 ARG B N 1
ATOM 5810 C CA . ARG B 1 180 ? -9.883 -4.234 -15.867 1 86.38 180 ARG B CA 1
ATOM 5811 C C . ARG B 1 180 ? -10.992 -3.512 -15.117 1 86.38 180 ARG B C 1
ATOM 5813 O O . ARG B 1 180 ? -10.734 -2.557 -14.375 1 86.38 180 ARG B O 1
ATOM 5820 N N . SER B 1 181 ? -12.141 -3.984 -15.344 1 92.31 181 SER B N 1
ATOM 5821 C CA . SER B 1 181 ? -13.281 -3.42 -14.641 1 92.31 181 SER B CA 1
ATOM 5822 C C . SER B 1 181 ? -13.188 -3.674 -13.141 1 92.31 181 SER B C 1
ATOM 5824 O O . SER B 1 181 ? -13.547 -2.814 -12.336 1 92.31 181 SER B O 1
ATOM 5826 N N . LEU B 1 182 ? -12.727 -4.805 -12.758 1 89.69 182 LEU B N 1
ATOM 5827 C CA . LEU B 1 182 ? -12.562 -5.168 -11.359 1 89.69 182 LEU B CA 1
ATOM 5828 C C . LEU B 1 182 ? -11.594 -4.215 -10.656 1 89.69 182 LEU B C 1
ATOM 5830 O O . LEU B 1 182 ? -11.82 -3.82 -9.516 1 89.69 182 LEU B O 1
ATOM 5834 N N . GLN B 1 183 ? -10.578 -3.83 -11.328 1 85.75 183 GLN B N 1
ATOM 5835 C CA . GLN B 1 183 ? -9.617 -2.883 -10.773 1 85.75 183 GLN B CA 1
ATOM 5836 C C . GLN B 1 183 ? -10.273 -1.529 -10.508 1 85.75 183 GLN B C 1
ATOM 5838 O O . GLN B 1 183 ? -10.055 -0.925 -9.453 1 85.75 183 GLN B O 1
ATOM 5843 N N . LYS B 1 184 ? -11.055 -1.03 -11.422 1 90.12 184 LYS B N 1
ATOM 5844 C CA . LYS B 1 184 ? -11.766 0.234 -11.242 1 90.12 184 LYS B CA 1
ATOM 5845 C C . LYS B 1 184 ? -12.719 0.168 -10.055 1 90.12 184 LYS B C 1
ATOM 5847 O O . LYS B 1 184 ? -12.828 1.124 -9.281 1 90.12 184 LYS B O 1
ATOM 5852 N N . LYS B 1 185 ? -13.383 -0.911 -9.945 1 91.5 185 LYS B N 1
ATOM 5853 C CA . LYS B 1 185 ? -14.336 -1.078 -8.852 1 91.5 185 LYS B CA 1
ATOM 5854 C C . LYS B 1 185 ? -13.625 -1.176 -7.508 1 91.5 185 LYS B C 1
ATOM 5856 O O . LYS B 1 185 ? -14.148 -0.736 -6.484 1 91.5 185 LYS B O 1
ATOM 5861 N N . THR B 1 186 ? -12.438 -1.757 -7.531 1 89.62 186 THR B N 1
ATOM 5862 C CA . THR B 1 186 ? -11.609 -1.776 -6.328 1 89.62 186 THR B CA 1
ATOM 5863 C C . THR B 1 186 ? -11.25 -0.358 -5.895 1 89.62 186 THR B C 1
ATOM 5865 O O . THR B 1 186 ? -11.32 -0.03 -4.711 1 89.62 186 THR B O 1
ATOM 5868 N N . ASP B 1 187 ? -11.023 0.454 -6.84 1 86.12 187 ASP B N 1
ATOM 5869 C CA . ASP B 1 187 ? -10.672 1.844 -6.562 1 86.12 187 ASP B CA 1
ATOM 5870 C C . ASP B 1 187 ? -11.852 2.598 -5.957 1 86.12 187 ASP B C 1
ATOM 5872 O O . ASP B 1 187 ? -11.68 3.402 -5.039 1 86.12 187 ASP B O 1
ATOM 5876 N N . VAL B 1 188 ? -12.977 2.367 -6.469 1 89.88 188 VAL B N 1
ATOM 5877 C CA . VAL B 1 188 ? -14.188 3.004 -5.965 1 89.88 188 VAL B CA 1
ATOM 5878 C C . VAL B 1 188 ? -14.445 2.557 -4.531 1 89.88 188 VAL B C 1
ATOM 5880 O O . VAL B 1 188 ? -14.766 3.377 -3.666 1 89.88 188 VAL B O 1
ATOM 5883 N N . LEU B 1 189 ? -14.312 1.301 -4.316 1 89.94 189 LEU B N 1
ATOM 5884 C CA . LEU B 1 189 ? -14.523 0.736 -2.99 1 89.94 189 LEU B CA 1
ATOM 5885 C C . LEU B 1 189 ? -13.562 1.35 -1.978 1 89.94 189 LEU B C 1
ATOM 5887 O O . LEU B 1 189 ? -13.977 1.756 -0.889 1 89.94 189 LEU B O 1
ATOM 5891 N N . ASN B 1 190 ? -12.352 1.503 -2.322 1 87.62 190 ASN B N 1
ATOM 5892 C CA . ASN B 1 190 ? -11.336 2.076 -1.445 1 87.62 190 ASN B CA 1
ATOM 5893 C C . ASN B 1 190 ? -11.594 3.559 -1.186 1 87.62 190 ASN B C 1
ATOM 5895 O O . ASN B 1 190 ? -11.359 4.051 -0.08 1 87.62 190 ASN B O 1
ATOM 5899 N N . ARG B 1 191 ? -12.055 4.141 -2.17 1 85.25 191 ARG B N 1
ATOM 5900 C CA . ARG B 1 191 ? -12.367 5.562 -2.035 1 85.25 191 ARG B CA 1
ATOM 5901 C C . ARG B 1 191 ? -13.492 5.785 -1.032 1 85.25 191 ARG B C 1
ATOM 5903 O O . ARG B 1 191 ? -13.383 6.629 -0.142 1 85.25 191 ARG B O 1
ATOM 5910 N N . ILE B 1 192 ? -14.531 5.086 -1.185 1 88.25 192 ILE B N 1
ATOM 5911 C CA . ILE B 1 192 ? -15.688 5.227 -0.305 1 88.25 192 ILE B CA 1
ATOM 5912 C C . ILE B 1 192 ? -15.289 4.883 1.128 1 88.25 192 ILE B C 1
ATOM 5914 O O . ILE B 1 192 ? -15.703 5.559 2.074 1 88.25 192 ILE B O 1
ATOM 5918 N N . PHE B 1 193 ? -14.508 3.863 1.231 1 89.62 193 PHE B N 1
ATOM 5919 C CA . PHE B 1 193 ? -14.023 3.465 2.549 1 89.62 193 PHE B CA 1
ATOM 5920 C C . PHE B 1 193 ? -13.188 4.574 3.18 1 89.62 193 PHE B C 1
ATOM 5922 O O . PHE B 1 193 ? -13.367 4.898 4.355 1 89.62 193 PHE B O 1
ATOM 5929 N N . ARG B 1 194 ? -12.367 5.113 2.461 1 85.06 194 ARG B N 1
ATOM 5930 C CA . ARG B 1 194 ? -11.5 6.18 2.949 1 85.06 194 ARG B CA 1
ATOM 5931 C C . ARG B 1 194 ? -12.312 7.414 3.334 1 85.06 194 ARG B C 1
ATOM 5933 O O . ARG B 1 194 ? -12.016 8.07 4.34 1 85.06 194 ARG B O 1
ATOM 5940 N N . GLU B 1 195 ? -13.25 7.762 2.545 1 84.38 195 GLU B N 1
ATOM 5941 C CA . GLU B 1 195 ? -14.148 8.875 2.844 1 84.38 195 GLU B CA 1
ATOM 5942 C C . GLU B 1 195 ? -14.914 8.633 4.145 1 84.38 195 GLU B C 1
ATOM 5944 O O . GLU B 1 195 ? -15.078 9.547 4.953 1 84.38 195 GLU B O 1
ATOM 5949 N N . GLY B 1 196 ? -15.367 7.426 4.25 1 84.75 196 GLY B N 1
ATOM 5950 C CA . GLY B 1 196 ? -16.094 7.066 5.465 1 84.75 196 GLY B CA 1
ATOM 5951 C C . GLY B 1 196 ? -15.227 7.137 6.711 1 84.75 196 GLY B C 1
ATOM 5952 O O . GLY B 1 196 ? -15.695 7.547 7.773 1 84.75 196 GLY B O 1
ATOM 5953 N N . LEU B 1 197 ? -13.992 6.875 6.5 1 83.62 197 LEU B N 1
ATOM 5954 C CA . LEU B 1 197 ? -13.055 6.867 7.621 1 83.62 197 LEU B CA 1
ATOM 5955 C C . LEU B 1 197 ? -12.633 8.289 7.988 1 83.62 197 LEU B C 1
ATOM 5957 O O . LEU B 1 197 ? -12.641 8.656 9.164 1 83.62 197 LEU B O 1
ATOM 5961 N N . THR B 1 198 ? -12.297 9.016 7.031 1 79.5 198 THR B N 1
ATOM 5962 C CA . THR B 1 198 ? -11.828 10.375 7.266 1 79.5 198 THR B CA 1
ATOM 5963 C C . THR B 1 198 ? -12.977 11.281 7.699 1 79.5 198 THR B C 1
ATOM 5965 O O . THR B 1 198 ? -12.766 12.242 8.438 1 79.5 198 THR B O 1
ATOM 5968 N N . GLY B 1 199 ? -14.164 10.953 7.25 1 80.12 199 GLY B N 1
ATOM 5969 C CA . GLY B 1 199 ? -15.328 11.766 7.57 1 80.12 199 GLY B CA 1
ATOM 5970 C C . GLY B 1 199 ? -16.188 11.164 8.656 1 80.12 199 GLY B C 1
ATOM 5971 O O . GLY B 1 199 ? -17.375 11.516 8.789 1 80.12 199 GLY B O 1
ATOM 5972 N N . VAL B 1 200 ? -15.625 10.328 9.422 1 82.94 200 VAL B N 1
ATOM 5973 C CA . VAL B 1 200 ? -16.422 9.57 10.375 1 82.94 200 VAL B CA 1
ATOM 5974 C C . VAL B 1 200 ? -17.078 10.523 11.375 1 82.94 200 VAL B C 1
ATOM 5976 O O . VAL B 1 200 ? -18.219 10.305 11.797 1 82.94 200 VAL B O 1
ATOM 5979 N N . ARG B 1 201 ? -16.391 11.531 11.781 1 76.56 201 ARG B N 1
ATOM 5980 C CA . ARG B 1 201 ? -16.922 12.508 12.727 1 76.56 201 ARG B CA 1
ATOM 5981 C C . ARG B 1 201 ? -18.125 13.227 12.133 1 76.56 201 ARG B C 1
ATOM 5983 O O . ARG B 1 201 ? -19.109 13.5 12.844 1 76.56 201 ARG B O 1
ATOM 5990 N N . VAL B 1 202 ? -18 13.5 10.922 1 79.62 202 VAL B N 1
ATOM 5991 C CA . VAL B 1 202 ? -19.078 14.188 10.219 1 79.62 202 VAL B CA 1
ATOM 5992 C C . VAL B 1 202 ? -20.266 13.242 10.031 1 79.62 202 VAL B C 1
ATOM 5994 O O . VAL B 1 202 ? -21.422 13.625 10.234 1 79.62 202 VAL B O 1
ATOM 5997 N N . VAL B 1 203 ? -20 12.07 9.703 1 83.75 203 VAL B N 1
ATOM 5998 C CA . VAL B 1 203 ? -21.031 11.07 9.477 1 83.75 203 VAL B CA 1
ATOM 5999 C C . VAL B 1 203 ? -21.828 10.852 10.766 1 83.75 203 VAL B C 1
ATOM 6001 O O . VAL B 1 203 ? -23.062 10.766 10.734 1 83.75 203 VAL B O 1
ATOM 6004 N N . ARG B 1 204 ? -21.188 10.859 11.82 1 79.19 204 ARG B N 1
ATOM 6005 C CA . ARG B 1 204 ? -21.844 10.641 13.109 1 79.19 204 ARG B CA 1
ATOM 6006 C C . ARG B 1 204 ? -22.609 11.883 13.547 1 79.19 204 ARG B C 1
ATOM 6008 O O . ARG B 1 204 ? -23.703 11.781 14.102 1 79.19 204 ARG B O 1
ATOM 6015 N N . ALA B 1 205 ? -21.875 12.906 13.367 1 76.69 205 ALA B N 1
ATOM 6016 C CA . ALA B 1 205 ? -22.484 14.164 13.789 1 76.69 205 ALA B CA 1
ATOM 6017 C C . ALA B 1 205 ? -23.797 14.414 13.055 1 76.69 205 ALA B C 1
ATOM 6019 O O . ALA B 1 205 ? -24.734 15.008 13.609 1 76.69 205 ALA B O 1
ATOM 6020 N N . PHE B 1 206 ? -23.859 13.844 11.766 1 76.81 206 PHE B N 1
ATOM 6021 C CA . PHE B 1 206 ? -25.047 14.141 10.953 1 76.81 206 PHE B CA 1
ATOM 6022 C C . PHE B 1 206 ? -25.906 12.898 10.781 1 76.81 206 PHE B C 1
ATOM 6024 O O . PHE B 1 206 ? -26.828 12.891 9.961 1 76.81 206 PHE B O 1
ATOM 6031 N N . LYS B 1 207 ? -25.734 11.891 11.406 1 74.12 207 LYS B N 1
ATOM 6032 C CA . LYS B 1 207 ? -26.516 10.664 11.461 1 74.12 207 LYS B CA 1
ATOM 6033 C C . LYS B 1 207 ? -26.703 10.062 10.07 1 74.12 207 LYS B C 1
ATOM 6035 O O . LYS B 1 207 ? -27.828 9.75 9.664 1 74.12 207 LYS B O 1
ATOM 6040 N N . LYS B 1 208 ? -25.734 10.055 9.383 1 76.06 208 LYS B N 1
ATOM 6041 C CA . LYS B 1 208 ? -25.797 9.484 8.039 1 76.06 208 LYS B CA 1
ATOM 6042 C C . LYS B 1 208 ? -25.062 8.141 7.984 1 76.06 208 LYS B C 1
ATOM 6044 O O . LYS B 1 208 ? -24.469 7.797 6.961 1 76.06 208 LYS B O 1
ATOM 6049 N N . ASP B 1 209 ? -25.078 7.508 9.148 1 81.56 209 ASP B N 1
ATOM 6050 C CA . ASP B 1 209 ? -24.375 6.23 9.219 1 81.56 209 ASP B CA 1
ATOM 6051 C C . ASP B 1 209 ? -24.984 5.219 8.25 1 81.56 209 ASP B C 1
ATOM 6053 O O . ASP B 1 209 ? -24.266 4.59 7.469 1 81.56 209 ASP B O 1
ATOM 6057 N N . GLN B 1 210 ? -26.344 5.133 8.211 1 82.88 210 GLN B N 1
ATOM 6058 C CA . GLN B 1 210 ? -27.016 4.152 7.355 1 82.88 210 GLN B CA 1
ATOM 6059 C C . GLN B 1 210 ? -26.828 4.492 5.879 1 82.88 210 GLN B C 1
ATOM 6061 O O . GLN B 1 210 ? -26.656 3.598 5.047 1 82.88 210 GLN B O 1
ATOM 6066 N N . TYR B 1 211 ? -26.812 5.746 5.656 1 83.81 211 TYR B N 1
ATOM 6067 C CA . TYR B 1 211 ? -26.609 6.176 4.277 1 83.81 211 TYR B CA 1
ATOM 6068 C C . TYR B 1 211 ? -25.234 5.742 3.775 1 83.81 211 TYR B C 1
ATOM 6070 O O . TYR B 1 211 ? -25.109 5.211 2.67 1 83.81 211 TYR B O 1
ATOM 6078 N N . GLU B 1 212 ? -24.266 6.02 4.551 1 86.69 212 GLU B N 1
ATOM 6079 C CA . GLU B 1 212 ? -22.906 5.664 4.164 1 86.69 212 GLU B CA 1
ATOM 6080 C C . GLU B 1 212 ? -22.719 4.148 4.109 1 86.69 212 GLU B C 1
ATOM 6082 O O . GLU B 1 212 ? -21.984 3.635 3.262 1 86.69 212 GLU B O 1
ATOM 6087 N N . ILE B 1 213 ? -23.391 3.471 4.98 1 90.06 213 ILE B N 1
ATOM 6088 C CA . ILE B 1 213 ? -23.328 2.014 4.984 1 90.06 213 ILE B CA 1
ATOM 6089 C C . ILE B 1 213 ? -23.953 1.464 3.705 1 90.06 213 ILE B C 1
ATOM 6091 O O . ILE B 1 213 ? -23.391 0.561 3.074 1 90.06 213 ILE B O 1
ATOM 6095 N N . ASP B 1 214 ? -25.047 2.035 3.275 1 91.75 214 ASP B N 1
ATOM 6096 C CA . ASP B 1 214 ? -25.719 1.593 2.057 1 91.75 214 ASP B CA 1
ATOM 6097 C C . ASP B 1 214 ? -24.891 1.914 0.82 1 91.75 214 ASP B C 1
ATOM 6099 O O . ASP B 1 214 ? -24.812 1.108 -0.11 1 91.75 214 ASP B O 1
ATOM 6103 N N . ARG B 1 215 ? -24.312 3.061 0.866 1 88.94 215 ARG B N 1
ATOM 6104 C CA . ARG B 1 215 ? -23.438 3.475 -0.23 1 88.94 215 ARG B CA 1
ATOM 6105 C C . ARG B 1 215 ? -22.25 2.527 -0.375 1 88.94 215 ARG B C 1
ATOM 6107 O O . ARG B 1 215 ? -21.906 2.135 -1.487 1 88.94 215 ARG B O 1
ATOM 6114 N N . PHE B 1 216 ? -21.719 2.137 0.711 1 92.94 216 PHE B N 1
ATOM 6115 C CA . PHE B 1 216 ? -20.594 1.204 0.71 1 92.94 216 PHE B CA 1
ATOM 6116 C C . PHE B 1 216 ? -21.047 -0.187 0.284 1 92.94 216 PHE B C 1
ATOM 6118 O O . PHE B 1 216 ? -20.344 -0.873 -0.461 1 92.94 216 PHE B O 1
ATOM 6125 N N . ASP B 1 217 ? -22.188 -0.576 0.751 1 94.12 217 ASP B N 1
ATOM 6126 C CA . ASP B 1 217 ? -22.719 -1.895 0.424 1 94.12 217 ASP B CA 1
ATOM 6127 C C . ASP B 1 217 ? -22.969 -2.029 -1.075 1 94.12 217 ASP B C 1
ATOM 6129 O O . ASP B 1 217 ? -22.719 -3.084 -1.66 1 94.12 217 ASP B O 1
ATOM 6133 N N . GLU B 1 218 ? -23.438 -1.002 -1.643 1 94.81 218 GLU B N 1
ATOM 6134 C CA . GLU B 1 218 ? -23.703 -1.023 -3.078 1 94.81 218 GLU B CA 1
ATOM 6135 C C . GLU B 1 218 ? -22.406 -1.181 -3.871 1 94.81 218 GLU B C 1
ATOM 6137 O O . GLU B 1 218 ? -22.328 -1.979 -4.809 1 94.81 218 GLU B O 1
ATOM 6142 N N . ALA B 1 219 ? -21.406 -0.438 -3.518 1 94 219 ALA B N 1
ATOM 6143 C CA . ALA B 1 219 ? -20.109 -0.544 -4.172 1 94 219 ALA B CA 1
ATOM 6144 C C . ALA B 1 219 ? -19.484 -1.918 -3.936 1 94 219 ALA B C 1
ATOM 6146 O O . ALA B 1 219 ? -18.875 -2.492 -4.84 1 94 219 ALA B O 1
ATOM 6147 N N . ASN B 1 220 ? -19.688 -2.363 -2.754 1 95.06 220 ASN B N 1
ATOM 6148 C CA . ASN B 1 220 ? -19.172 -3.674 -2.379 1 95.06 220 ASN B CA 1
ATOM 6149 C C . ASN B 1 220 ? -19.859 -4.793 -3.145 1 95.06 220 ASN B C 1
ATOM 6151 O O . ASN B 1 220 ? -19.234 -5.793 -3.5 1 95.06 220 ASN B O 1
ATOM 6155 N N . GLU B 1 221 ? -21.141 -4.68 -3.387 1 95.75 221 GLU B N 1
ATOM 6156 C CA . GLU B 1 221 ? -21.906 -5.652 -4.168 1 95.75 221 GLU B CA 1
ATOM 6157 C C . GLU B 1 221 ? -21.469 -5.645 -5.629 1 95.75 221 GLU B C 1
ATOM 6159 O O . GLU B 1 221 ? -21.344 -6.703 -6.25 1 95.75 221 GLU B O 1
ATOM 6164 N N . ASP B 1 222 ? -21.281 -4.457 -6.121 1 95.25 222 ASP B N 1
ATOM 6165 C CA . ASP B 1 222 ? -20.812 -4.332 -7.5 1 95.25 222 ASP B CA 1
ATOM 6166 C C . ASP B 1 222 ? -19.453 -4.984 -7.684 1 95.25 222 ASP B C 1
ATOM 6168 O O . ASP B 1 222 ? -19.203 -5.668 -8.68 1 95.25 222 ASP B O 1
ATOM 6172 N N . PHE B 1 223 ? -18.625 -4.781 -6.734 1 93.75 223 PHE B N 1
ATOM 6173 C CA . PHE B 1 223 ? -17.297 -5.406 -6.742 1 93.75 223 PHE B CA 1
ATOM 6174 C C . PHE B 1 223 ? -17.422 -6.926 -6.668 1 93.75 223 PHE B C 1
ATOM 6176 O O . PHE B 1 223 ? -16.766 -7.645 -7.418 1 93.75 223 PHE B O 1
ATOM 6183 N N . MET B 1 224 ? -18.266 -7.418 -5.809 1 94.31 224 MET B N 1
ATOM 6184 C CA . MET B 1 224 ? -18.469 -8.852 -5.621 1 94.31 224 MET B CA 1
ATOM 6185 C C . MET B 1 224 ? -18.984 -9.508 -6.902 1 94.31 224 MET B C 1
ATOM 6187 O O . MET B 1 224 ? -18.438 -10.523 -7.348 1 94.31 224 MET B O 1
ATOM 6191 N N . GLU B 1 225 ? -19.953 -8.945 -7.543 1 95.69 225 GLU B N 1
ATOM 6192 C CA . GLU B 1 225 ? -20.547 -9.508 -8.742 1 95.69 225 GLU B CA 1
ATOM 6193 C C . GLU B 1 225 ? -19.547 -9.578 -9.891 1 95.69 225 GLU B C 1
ATOM 6195 O O . GLU B 1 225 ? -19.484 -10.578 -10.609 1 95.69 225 GLU B O 1
ATOM 6200 N N . THR B 1 226 ? -18.797 -8.523 -9.977 1 94.44 226 THR B N 1
ATOM 6201 C CA . THR B 1 226 ? -17.781 -8.492 -11.023 1 94.44 226 THR B CA 1
ATOM 6202 C C . THR B 1 226 ? -16.672 -9.5 -10.734 1 94.44 226 THR B C 1
ATOM 6204 O O . THR B 1 226 ? -16.141 -10.125 -11.648 1 94.44 226 THR B O 1
ATOM 6207 N N . SER B 1 227 ? -16.328 -9.609 -9.469 1 93.75 227 SER B N 1
ATOM 6208 C CA . SER B 1 227 ? -15.305 -10.57 -9.062 1 93.75 227 SER B CA 1
ATOM 6209 C C . SER B 1 227 ? -15.742 -12 -9.359 1 93.75 227 SER B C 1
ATOM 6211 O O . SER B 1 227 ? -14.938 -12.812 -9.82 1 93.75 227 SER B O 1
ATOM 6213 N N . ILE B 1 228 ? -16.984 -12.32 -9.102 1 93.88 228 ILE B N 1
ATOM 6214 C CA . ILE B 1 228 ? -17.531 -13.648 -9.383 1 93.88 228 ILE B CA 1
ATOM 6215 C C . ILE B 1 228 ? -17.469 -13.922 -10.883 1 93.88 228 ILE B C 1
ATOM 6217 O O . ILE B 1 228 ? -17.031 -14.992 -11.312 1 93.88 228 ILE B O 1
ATOM 6221 N N . LYS B 1 229 ? -17.859 -12.945 -11.672 1 94 229 LYS B N 1
ATOM 6222 C CA . LYS B 1 229 ? -17.812 -13.086 -13.125 1 94 229 LYS B CA 1
ATOM 6223 C C . LYS B 1 229 ? -16.391 -13.336 -13.609 1 94 229 LYS B C 1
ATOM 6225 O O . LYS B 1 229 ? -16.172 -14.203 -14.461 1 94 229 LYS B O 1
ATOM 6230 N N . GLY B 1 230 ? -15.508 -12.547 -13.07 1 91.12 230 GLY B N 1
ATOM 6231 C CA . GLY B 1 230 ? -14.109 -12.719 -13.445 1 91.12 230 GLY B CA 1
ATOM 6232 C C . GLY B 1 230 ? -13.562 -14.086 -13.094 1 91.12 230 GLY B C 1
ATOM 6233 O O . GLY B 1 230 ? -12.93 -14.734 -13.922 1 91.12 230 GLY B O 1
ATOM 6234 N N . GLN B 1 231 ? -13.875 -14.547 -11.922 1 88.25 231 GLN B N 1
ATOM 6235 C CA . GLN B 1 231 ? -13.383 -15.844 -11.461 1 88.25 231 GLN B CA 1
ATOM 6236 C C . GLN B 1 231 ? -14.016 -16.984 -12.25 1 88.25 231 GLN B C 1
ATOM 6238 O O . GLN B 1 231 ? -13.359 -17.984 -12.555 1 88.25 231 GLN B O 1
ATOM 6243 N N . THR B 1 232 ? -15.227 -16.859 -12.648 1 90.38 232 THR B N 1
ATOM 6244 C CA . THR B 1 232 ? -15.922 -17.906 -13.398 1 90.38 232 THR B CA 1
ATOM 6245 C C . THR B 1 232 ? -15.375 -18 -14.812 1 90.38 232 THR B C 1
ATOM 6247 O O . THR B 1 232 ? -15.211 -19.109 -15.344 1 90.38 232 THR B O 1
ATOM 6250 N N . VAL B 1 233 ? -15.07 -16.859 -15.352 1 90.19 233 VAL B N 1
ATOM 6251 C CA . VAL B 1 233 ? -14.477 -16.875 -16.688 1 90.19 233 VAL B CA 1
ATOM 6252 C C . VAL B 1 233 ? -13.078 -17.484 -16.625 1 90.19 233 VAL B C 1
ATOM 6254 O O . VAL B 1 233 ? -12.703 -18.281 -17.484 1 90.19 233 VAL B O 1
ATOM 6257 N N . ALA B 1 234 ? -12.367 -17.156 -15.602 1 87 234 ALA B N 1
ATOM 6258 C CA . ALA B 1 234 ? -11.016 -17.688 -15.422 1 87 234 ALA B CA 1
ATOM 6259 C C . ALA B 1 234 ? -11.039 -19.188 -15.141 1 87 234 ALA B C 1
ATOM 6261 O O . ALA B 1 234 ? -10.086 -19.891 -15.461 1 87 234 ALA B O 1
ATOM 6262 N N . ALA B 1 235 ? -12.172 -19.656 -14.648 1 86.81 235 ALA B N 1
ATOM 6263 C CA . ALA B 1 235 ? -12.305 -21.062 -14.273 1 86.81 235 ALA B CA 1
ATOM 6264 C C . ALA B 1 235 ? -12.289 -21.969 -15.516 1 86.81 235 ALA B C 1
ATOM 6266 O O . ALA B 1 235 ? -12.016 -23.156 -15.414 1 86.81 235 ALA B O 1
ATOM 6267 N N . PHE B 1 236 ? -12.438 -21.359 -16.672 1 89.25 236 PHE B N 1
ATOM 6268 C CA . PHE B 1 236 ? -12.477 -22.141 -17.906 1 89.25 236 PHE B CA 1
ATOM 6269 C C . PHE B 1 236 ? -11.07 -22.531 -18.344 1 89.25 236 PHE B C 1
ATOM 6271 O O . PHE B 1 236 ? -10.898 -23.406 -19.203 1 89.25 236 PHE B O 1
ATOM 6278 N N . PHE B 1 237 ? -10.086 -21.938 -17.734 1 87.12 237 PHE B N 1
ATOM 6279 C CA . PHE B 1 237 ? -8.719 -22.109 -18.203 1 87.12 237 PHE B CA 1
ATOM 6280 C C . PHE B 1 237 ? -8.266 -23.562 -18.047 1 87.12 237 PHE B C 1
ATOM 6282 O O . PHE B 1 237 ? -7.957 -24.234 -19.031 1 87.12 237 PHE B O 1
ATOM 6289 N N . MET B 1 238 ? -8.344 -24.141 -16.891 1 84 238 MET B N 1
ATOM 6290 C CA . MET B 1 238 ? -7.816 -25.469 -16.609 1 84 238 MET B CA 1
ATOM 6291 C C . MET B 1 238 ? -8.672 -26.531 -17.281 1 84 238 MET B C 1
ATOM 6293 O O . MET B 1 238 ? -8.148 -27.422 -17.953 1 84 238 MET B O 1
ATOM 6297 N N . PRO B 1 239 ? -10 -26.422 -17.234 1 82.69 239 PRO B N 1
ATOM 6298 C CA . PRO B 1 239 ? -10.812 -27.438 -17.906 1 82.69 239 PRO B CA 1
ATOM 6299 C C . PRO B 1 239 ? -10.586 -27.469 -19.406 1 82.69 239 PRO B C 1
ATOM 6301 O O . PRO B 1 239 ? -10.672 -28.547 -20.031 1 82.69 239 PRO B O 1
ATOM 6304 N N . THR B 1 240 ? -10.336 -26.312 -19.938 1 86.19 240 THR B N 1
ATOM 6305 C CA . THR B 1 240 ? -10.062 -26.266 -21.359 1 86.19 240 THR B CA 1
ATOM 6306 C C . THR B 1 240 ? -8.797 -27.047 -21.688 1 86.19 240 THR B C 1
ATOM 6308 O O . THR B 1 240 ? -8.742 -27.766 -22.688 1 86.19 240 THR B O 1
ATOM 6311 N N . LEU B 1 241 ? -7.809 -27 -20.859 1 87.94 241 LEU B N 1
ATOM 6312 C CA . LEU B 1 241 ? -6.578 -27.766 -21.062 1 87.94 241 LEU B CA 1
ATOM 6313 C C . LEU B 1 241 ? -6.84 -29.266 -20.953 1 87.94 241 LEU B C 1
ATOM 6315 O O . LEU B 1 241 ? -6.309 -30.047 -21.734 1 87.94 241 LEU B O 1
ATOM 6319 N N . LEU B 1 242 ? -7.691 -29.594 -20.062 1 83.38 242 LEU B N 1
ATOM 6320 C CA . LEU B 1 242 ? -8.039 -31 -19.875 1 83.38 242 LEU B CA 1
ATOM 6321 C C . LEU B 1 242 ? -8.805 -31.531 -21.078 1 83.38 242 LEU B C 1
ATOM 6323 O O . LEU B 1 242 ? -8.578 -32.656 -21.5 1 83.38 242 LEU B O 1
ATOM 6327 N N . LEU B 1 243 ? -9.688 -30.688 -21.531 1 87.19 243 LEU B N 1
ATOM 6328 C CA . LEU B 1 243 ? -10.508 -31.094 -22.672 1 87.19 243 LEU B CA 1
ATOM 6329 C C . LEU B 1 243 ? -9.641 -31.297 -23.906 1 87.19 243 LEU B C 1
ATOM 6331 O O . LEU B 1 243 ? -9.758 -32.312 -24.594 1 87.19 243 LEU B O 1
ATOM 6335 N N . VAL B 1 244 ? -8.797 -30.359 -24.141 1 90 244 VAL B N 1
ATOM 6336 C CA . VAL B 1 244 ? -7.918 -30.469 -25.297 1 90 244 VAL B CA 1
ATOM 6337 C C . VAL B 1 244 ? -6.945 -31.641 -25.109 1 90 244 VAL B C 1
ATOM 6339 O O . VAL B 1 244 ? -6.617 -32.344 -26.047 1 90 244 VAL B O 1
ATOM 6342 N N . GLY B 1 245 ? -6.488 -31.828 -23.891 1 87.81 245 GLY B N 1
ATOM 6343 C CA . GLY B 1 245 ? -5.625 -32.969 -23.578 1 87.81 245 GLY B CA 1
ATOM 6344 C C . GLY B 1 245 ? -6.281 -34.312 -23.828 1 87.81 245 GLY B C 1
ATOM 6345 O O . GLY B 1 245 ? -5.664 -35.219 -24.406 1 87.81 245 GLY B O 1
ATOM 6346 N N . SER B 1 246 ? -7.547 -34.406 -23.438 1 84.25 246 SER B N 1
ATOM 6347 C CA . SER B 1 246 ? -8.289 -35.656 -23.641 1 84.25 246 SER B CA 1
ATOM 6348 C C . SER B 1 246 ? -8.523 -35.906 -25.125 1 84.25 246 SER B C 1
ATOM 6350 O O . SER B 1 246 ? -8.352 -37.031 -25.594 1 84.25 246 SER B O 1
ATOM 6352 N N . ALA B 1 247 ? -8.898 -34.875 -25.734 1 88.88 247 ALA B N 1
ATOM 6353 C CA . ALA B 1 247 ? -9.109 -35 -27.172 1 88.88 247 ALA B CA 1
ATOM 6354 C C . ALA B 1 247 ? -7.82 -35.406 -27.891 1 88.88 247 ALA B C 1
ATOM 6356 O O . ALA B 1 247 ? -7.84 -36.25 -28.797 1 88.88 247 ALA B O 1
ATOM 6357 N N . THR B 1 248 ? -6.758 -34.844 -27.438 1 91.56 248 THR B N 1
ATOM 6358 C CA . THR B 1 248 ? -5.461 -35.156 -28.016 1 91.56 248 THR B CA 1
ATOM 6359 C C . THR B 1 248 ? -5.102 -36.625 -27.734 1 91.56 248 THR B C 1
ATOM 6361 O O . THR B 1 248 ? -4.621 -37.312 -28.625 1 91.56 248 THR B O 1
ATOM 6364 N N . SER B 1 249 ? -5.328 -37.094 -26.547 1 88.25 249 SER B N 1
ATOM 6365 C CA . SER B 1 249 ? -5.047 -38.469 -26.172 1 88.25 249 SER B CA 1
ATOM 6366 C C . SER B 1 249 ? -5.852 -39.438 -27.031 1 88.25 249 SER B C 1
ATOM 6368 O O . SER B 1 249 ? -5.316 -40.438 -27.5 1 88.25 249 SER B O 1
ATOM 6370 N N . ILE B 1 250 ? -7.078 -39.094 -27.25 1 85.88 250 ILE B N 1
ATOM 6371 C CA . ILE B 1 250 ? -7.949 -39.938 -28.047 1 85.88 250 ILE B CA 1
ATOM 6372 C C . ILE B 1 250 ? -7.434 -40 -29.484 1 85.88 250 ILE B C 1
ATOM 6374 O O . ILE B 1 250 ? -7.402 -41.062 -30.078 1 85.88 250 ILE B O 1
ATOM 6378 N N . LEU B 1 251 ? -7.09 -38.906 -29.969 1 90.5 251 LEU B N 1
ATOM 6379 C CA . LEU B 1 251 ? -6.574 -38.875 -31.328 1 90.5 251 LEU B CA 1
ATOM 6380 C C . LEU B 1 251 ? -5.289 -39.688 -31.453 1 90.5 251 LEU B C 1
ATOM 6382 O O . LEU B 1 251 ? -5.102 -40.406 -32.438 1 90.5 251 LEU B O 1
ATOM 6386 N N . ILE B 1 252 ? -4.43 -39.594 -30.453 1 91.94 252 ILE B N 1
ATOM 6387 C CA . ILE B 1 252 ? -3.168 -40.312 -30.453 1 91.94 252 ILE B CA 1
ATOM 6388 C C . ILE B 1 252 ? -3.438 -41.812 -30.391 1 91.94 252 ILE B C 1
ATOM 6390 O O . ILE B 1 252 ? -2.852 -42.594 -31.156 1 91.94 252 ILE B O 1
ATOM 6394 N N . ILE B 1 253 ? -4.309 -42.125 -29.484 1 87.31 253 ILE B N 1
ATOM 6395 C CA . ILE B 1 253 ? -4.602 -43.562 -29.312 1 87.31 253 ILE B CA 1
ATOM 6396 C C . ILE B 1 253 ? -5.285 -44.094 -30.562 1 87.31 253 ILE B C 1
ATOM 6398 O O . ILE B 1 253 ? -4.973 -45.188 -31.016 1 87.31 253 ILE B O 1
ATOM 6402 N N . TRP B 1 254 ? -6.207 -43.312 -31.141 1 86.75 254 TRP B N 1
ATOM 6403 C CA . TRP B 1 254 ? -6.926 -43.719 -32.344 1 86.75 254 TRP B CA 1
ATOM 6404 C C . TRP B 1 254 ? -5.969 -43.938 -33.5 1 86.75 254 TRP B C 1
ATOM 6406 O O . TRP B 1 254 ? -5.953 -45 -34.125 1 86.75 254 TRP B O 1
ATOM 6416 N N . PHE B 1 255 ? -5.18 -43 -33.781 1 89.62 255 PHE B N 1
ATOM 6417 C CA . PHE B 1 255 ? -4.234 -43.125 -34.906 1 89.62 255 PHE B CA 1
ATOM 6418 C C . PHE B 1 255 ? -3.107 -44.094 -34.562 1 89.62 255 PHE B C 1
ATOM 6420 O O . PHE B 1 255 ? -2.645 -44.844 -35.438 1 89.62 255 PHE B O 1
ATOM 6427 N N . GLY B 1 256 ? -2.662 -44.031 -33.312 1 88.62 256 GLY B N 1
ATOM 6428 C CA . GLY B 1 256 ? -1.611 -44.938 -32.875 1 88.62 256 GLY B CA 1
ATOM 6429 C C . GLY B 1 256 ? -2.012 -46.406 -32.969 1 88.62 256 GLY B C 1
ATOM 6430 O O . GLY B 1 256 ? -1.204 -47.25 -33.344 1 88.62 256 GLY B O 1
ATOM 6431 N N . ALA B 1 257 ? -3.232 -46.719 -32.625 1 86.81 257 ALA B N 1
ATOM 6432 C CA . ALA B 1 257 ? -3.738 -48.062 -32.688 1 86.81 257 ALA B CA 1
ATOM 6433 C C . ALA B 1 257 ? -3.707 -48.625 -34.094 1 86.81 257 ALA B C 1
ATOM 6435 O O . ALA B 1 257 ? -3.432 -49.812 -34.312 1 86.81 257 ALA B O 1
ATOM 6436 N N . GLN B 1 258 ? -4.047 -47.812 -35.031 1 86.81 258 GLN B N 1
ATOM 6437 C CA . GLN B 1 258 ? -3.996 -48.219 -36.406 1 86.81 258 GLN B CA 1
ATOM 6438 C C . GLN B 1 258 ? -2.566 -48.562 -36.844 1 86.81 258 GLN B C 1
ATOM 6440 O O . GLN B 1 258 ? -2.326 -49.531 -37.531 1 86.81 258 GLN B O 1
ATOM 6445 N N . LEU B 1 259 ? -1.687 -47.781 -36.344 1 88.75 259 LEU B N 1
ATOM 6446 C CA . LEU B 1 259 ? -0.285 -48 -36.688 1 88.75 259 LEU B CA 1
ATOM 6447 C C . LEU B 1 259 ? 0.276 -49.219 -35.969 1 88.75 259 LEU B C 1
ATOM 6449 O O . LEU B 1 259 ? 1.092 -49.938 -36.531 1 88.75 259 LEU B O 1
ATOM 6453 N N . VAL B 1 260 ? -0.1 -49.438 -34.781 1 84.56 260 VAL B N 1
ATOM 6454 C CA . VAL B 1 260 ? 0.323 -50.625 -34.031 1 84.56 260 VAL B CA 1
ATOM 6455 C C . VAL B 1 260 ? -0.255 -51.875 -34.656 1 84.56 260 VAL B C 1
ATOM 6457 O O . VAL B 1 260 ? 0.432 -52.906 -34.781 1 84.56 260 VAL B O 1
ATOM 6460 N N . GLY B 1 261 ? -1.529 -51.875 -35.062 1 82.5 261 GLY B N 1
ATOM 6461 C CA . GLY B 1 261 ? -2.174 -53 -35.719 1 82.5 261 GLY B CA 1
ATOM 6462 C C . GLY B 1 261 ? -1.508 -53.406 -37.031 1 82.5 261 GLY B C 1
ATOM 6463 O O . GLY B 1 261 ? -1.46 -54.594 -37.375 1 82.5 261 GLY B O 1
ATOM 6464 N N . GLN B 1 262 ? -1.037 -52.375 -37.688 1 85.88 262 GLN B N 1
ATOM 6465 C CA . GLN B 1 262 ? -0.361 -52.656 -38.938 1 85.88 262 GLN B CA 1
ATOM 6466 C C . GLN B 1 262 ? 1.103 -53 -38.719 1 85.88 262 GLN B C 1
ATOM 6468 O O . GLN B 1 262 ? 1.861 -53.188 -39.688 1 85.88 262 GLN B O 1
ATOM 6473 N N . GLU B 1 263 ? 1.545 -53.062 -37.406 1 83.88 263 GLU B N 1
ATOM 6474 C CA . GLU B 1 263 ? 2.883 -53.438 -36.969 1 83.88 263 GLU B CA 1
ATOM 6475 C C . GLU B 1 263 ? 3.934 -52.438 -37.438 1 83.88 263 GLU B C 1
ATOM 6477 O O . GLU B 1 263 ? 5.059 -52.812 -37.781 1 83.88 263 GLU B O 1
ATOM 6482 N N . VAL B 1 264 ? 3.512 -51.281 -37.562 1 84.75 264 VAL B N 1
ATOM 6483 C CA . VAL B 1 264 ? 4.418 -50.219 -37.969 1 84.75 264 VAL B CA 1
ATOM 6484 C C . VAL B 1 264 ? 4.992 -49.5 -36.75 1 84.75 264 VAL B C 1
ATOM 6486 O O . VAL B 1 264 ? 6.074 -48.906 -36.812 1 84.75 264 VAL B O 1
ATOM 6489 N N . MET B 1 265 ? 4.254 -49.562 -35.688 1 85.12 265 MET B N 1
ATOM 6490 C CA . MET B 1 265 ? 4.656 -48.906 -34.438 1 85.12 265 MET B CA 1
ATOM 6491 C C . MET B 1 265 ? 4.387 -49.781 -33.25 1 85.12 265 MET B C 1
ATOM 6493 O O . MET B 1 265 ? 3.475 -50.625 -33.25 1 85.12 265 MET B O 1
ATOM 6497 N N . GLN B 1 266 ? 5.273 -49.594 -32.25 1 85.38 266 GLN B N 1
ATOM 6498 C CA . GLN B 1 266 ? 5.098 -50.344 -31.016 1 85.38 266 GLN B CA 1
ATOM 6499 C C . GLN B 1 266 ? 4.219 -49.594 -30.031 1 85.38 266 GLN B C 1
ATOM 6501 O O . GLN B 1 266 ? 4.059 -48.375 -30.141 1 85.38 266 GLN B O 1
ATOM 6506 N N . VAL B 1 267 ? 3.639 -50.344 -29.109 1 80.44 267 VAL B N 1
ATOM 6507 C CA . VAL B 1 267 ? 2.721 -49.812 -28.125 1 80.44 267 VAL B CA 1
ATOM 6508 C C . VAL B 1 267 ? 3.436 -48.75 -27.281 1 80.44 267 VAL B C 1
ATOM 6510 O O . VAL B 1 267 ? 2.85 -47.719 -26.922 1 80.44 267 VAL B O 1
ATOM 6513 N N . GLY B 1 268 ? 4.664 -48.938 -27.016 1 79.62 268 GLY B N 1
ATOM 6514 C CA . GLY B 1 268 ? 5.43 -48 -26.219 1 79.62 268 GLY B CA 1
ATOM 6515 C C . GLY B 1 268 ? 5.523 -46.625 -26.875 1 79.62 268 GLY B C 1
ATOM 6516 O O . GLY B 1 268 ? 5.52 -45.594 -26.188 1 79.62 268 GLY B O 1
ATOM 6517 N N . ASN B 1 269 ? 5.586 -46.594 -28.172 1 85.44 269 ASN B N 1
ATOM 6518 C CA . ASN B 1 269 ? 5.625 -45.312 -28.891 1 85.44 269 ASN B CA 1
ATOM 6519 C C . ASN B 1 269 ? 4.348 -44.5 -28.688 1 85.44 269 ASN B C 1
ATOM 6521 O O . ASN B 1 269 ? 4.391 -43.281 -28.625 1 85.44 269 ASN B O 1
ATOM 6525 N N . MET B 1 270 ? 3.307 -45.188 -28.594 1 86.44 270 MET B N 1
ATOM 6526 C CA . MET B 1 270 ? 2.043 -44.531 -28.328 1 86.44 270 MET B CA 1
ATOM 6527 C C . MET B 1 270 ? 2.059 -43.875 -26.953 1 86.44 270 MET B C 1
ATOM 6529 O O . MET B 1 270 ? 1.611 -42.719 -26.797 1 86.44 270 MET B O 1
ATOM 6533 N N . VAL B 1 271 ? 2.598 -44.594 -25.969 1 82.88 271 VAL B N 1
ATOM 6534 C CA . VAL B 1 271 ? 2.705 -44.062 -24.609 1 82.88 271 VAL B CA 1
ATOM 6535 C C . VAL B 1 271 ? 3.631 -42.844 -24.594 1 82.88 271 VAL B C 1
ATOM 6537 O O . VAL B 1 271 ? 3.346 -41.844 -23.938 1 82.88 271 VAL B O 1
ATOM 6540 N N . ALA B 1 272 ? 4.637 -42.938 -25.359 1 86.31 272 ALA B N 1
ATOM 6541 C CA . ALA B 1 272 ? 5.551 -41.812 -25.469 1 86.31 272 ALA B CA 1
ATOM 6542 C C . ALA B 1 272 ? 4.836 -40.562 -26.031 1 86.31 272 ALA B C 1
ATOM 6544 O O . ALA B 1 272 ? 5.059 -39.438 -25.578 1 86.31 272 ALA B O 1
ATOM 6545 N N . PHE B 1 273 ? 4.008 -40.781 -27.047 1 90.19 273 PHE B N 1
ATOM 6546 C CA . PHE B 1 273 ? 3.291 -39.656 -27.672 1 90.19 273 PHE B CA 1
ATOM 6547 C C . PHE B 1 273 ? 2.316 -39.031 -26.688 1 90.19 273 PHE B C 1
ATOM 6549 O O . PHE B 1 273 ? 2.121 -37.812 -26.703 1 90.19 273 PHE B O 1
ATOM 6556 N N . LEU B 1 274 ? 1.721 -39.812 -25.812 1 87.69 274 LEU B N 1
ATOM 6557 C CA . LEU B 1 274 ? 0.842 -39.281 -24.781 1 87.69 274 LEU B CA 1
ATOM 6558 C C . LEU B 1 274 ? 1.616 -38.375 -23.828 1 87.69 274 LEU B C 1
ATOM 6560 O O . LEU B 1 274 ? 1.125 -37.312 -23.438 1 87.69 274 LEU B O 1
ATOM 6564 N N . THR B 1 275 ? 2.803 -38.781 -23.531 1 86.62 275 THR B N 1
ATOM 6565 C CA . THR B 1 275 ? 3.637 -38 -22.625 1 86.62 275 THR B CA 1
ATOM 6566 C C . THR B 1 275 ? 4.109 -36.719 -23.297 1 86.62 275 THR B C 1
ATOM 6568 O O . THR B 1 275 ? 4.121 -35.656 -22.688 1 86.62 275 THR B O 1
ATOM 6571 N N . TYR B 1 276 ? 4.508 -36.844 -24.594 1 89.44 276 TYR B N 1
ATOM 6572 C CA . TYR B 1 276 ? 4.898 -35.656 -25.344 1 89.44 276 TYR B CA 1
ATOM 6573 C C . TYR B 1 276 ? 3.752 -34.656 -25.422 1 89.44 276 TYR B C 1
ATOM 6575 O O . TYR B 1 276 ? 3.963 -33.438 -25.312 1 89.44 276 TYR B O 1
ATOM 6583 N N . ALA B 1 277 ? 2.604 -35.188 -25.641 1 90.5 277 ALA B N 1
ATOM 6584 C CA . ALA B 1 277 ? 1.424 -34.344 -25.688 1 90.5 277 ALA B CA 1
ATOM 6585 C C . ALA B 1 277 ? 1.255 -33.562 -24.391 1 90.5 277 ALA B C 1
ATOM 6587 O O . ALA B 1 277 ? 0.965 -32.344 -24.406 1 90.5 277 ALA B O 1
ATOM 6588 N N . SER B 1 278 ? 1.449 -34.219 -23.281 1 87.81 278 SER B N 1
ATOM 6589 C CA . SER B 1 278 ? 1.333 -33.594 -21.969 1 87.81 278 SER B CA 1
ATOM 6590 C C . SER B 1 278 ? 2.385 -32.5 -21.797 1 87.81 278 SER B C 1
ATOM 6592 O O . SER B 1 278 ? 2.098 -31.438 -21.25 1 87.81 278 SER B O 1
ATOM 6594 N N . LEU B 1 279 ? 3.531 -32.75 -22.25 1 87.44 279 LEU B N 1
ATOM 6595 C CA . LEU B 1 279 ? 4.617 -31.781 -22.141 1 87.44 279 LEU B CA 1
ATOM 6596 C C . LEU B 1 279 ? 4.32 -30.547 -22.984 1 87.44 279 LEU B C 1
ATOM 6598 O O . LEU B 1 279 ? 4.578 -29.422 -22.531 1 87.44 279 LEU B O 1
ATOM 6602 N N . ILE B 1 280 ? 3.783 -30.75 -24.141 1 89.69 280 ILE B N 1
ATOM 6603 C CA . ILE B 1 280 ? 3.438 -29.641 -25.031 1 89.69 280 ILE B CA 1
ATOM 6604 C C . ILE B 1 280 ? 2.344 -28.797 -24.391 1 89.69 280 ILE B C 1
ATOM 6606 O O . ILE B 1 280 ? 2.438 -27.562 -24.375 1 89.69 280 ILE B O 1
ATOM 6610 N N . ILE B 1 281 ? 1.371 -29.484 -23.859 1 88.56 281 ILE B N 1
ATOM 6611 C CA . ILE B 1 281 ? 0.251 -28.781 -23.234 1 88.56 281 ILE B CA 1
ATOM 6612 C C . ILE B 1 281 ? 0.752 -27.953 -22.062 1 88.56 281 ILE B C 1
ATOM 6614 O O . ILE B 1 281 ? 0.396 -26.781 -21.922 1 88.56 281 ILE B O 1
ATOM 6618 N N . VAL B 1 282 ? 1.606 -28.5 -21.25 1 83.94 282 VAL B N 1
ATOM 6619 C CA . VAL B 1 282 ? 2.172 -27.812 -20.094 1 83.94 282 VAL B CA 1
ATOM 6620 C C . VAL B 1 282 ? 2.998 -26.609 -20.578 1 83.94 282 VAL B C 1
ATOM 6622 O O . VAL B 1 282 ? 2.922 -25.531 -20 1 83.94 282 VAL B O 1
ATOM 6625 N N . GLY B 1 283 ? 3.762 -26.797 -21.594 1 86.69 283 GLY B N 1
ATOM 6626 C CA . GLY B 1 283 ? 4.535 -25.703 -22.172 1 86.69 283 GLY B CA 1
ATOM 6627 C C . GLY B 1 283 ? 3.68 -24.531 -22.609 1 86.69 283 GLY B C 1
ATOM 6628 O O . GLY B 1 283 ? 3.996 -23.375 -22.297 1 86.69 283 GLY B O 1
ATOM 6629 N N . ILE B 1 284 ? 2.592 -24.797 -23.25 1 87.5 284 ILE B N 1
ATOM 6630 C CA . ILE B 1 284 ? 1.702 -23.75 -23.734 1 87.5 284 ILE B CA 1
ATOM 6631 C C . ILE B 1 284 ? 1.037 -23.047 -22.562 1 87.5 284 ILE B C 1
ATOM 6633 O O . ILE B 1 284 ? 0.886 -21.812 -22.578 1 87.5 284 ILE B O 1
ATOM 6637 N N . MET B 1 285 ? 0.688 -23.828 -21.594 1 85.56 285 MET B N 1
ATOM 6638 C CA . MET B 1 285 ? 0.072 -23.281 -20.391 1 85.56 285 MET B CA 1
ATOM 6639 C C . MET B 1 285 ? 1.006 -22.281 -19.719 1 85.56 285 MET B C 1
ATOM 6641 O O . MET B 1 285 ? 0.578 -21.188 -19.312 1 85.56 285 MET B O 1
ATOM 6645 N N . LEU B 1 286 ? 2.227 -22.609 -19.578 1 83.69 286 LEU B N 1
ATOM 6646 C CA . LEU B 1 286 ? 3.205 -21.75 -18.906 1 83.69 286 LEU B CA 1
ATOM 6647 C C . LEU B 1 286 ? 3.451 -20.469 -19.688 1 83.69 286 LEU B C 1
ATOM 6649 O O . LEU B 1 286 ? 3.527 -19.391 -19.109 1 83.69 286 LEU B O 1
ATOM 6653 N N . ILE B 1 287 ? 3.488 -20.625 -21.031 1 85.69 287 ILE B N 1
ATOM 6654 C CA . ILE B 1 287 ? 3.691 -19.453 -21.875 1 85.69 287 ILE B CA 1
ATOM 6655 C C . ILE B 1 287 ? 2.51 -18.5 -21.719 1 85.69 287 ILE B C 1
ATOM 6657 O O . ILE B 1 287 ? 2.697 -17.281 -21.609 1 85.69 287 ILE B O 1
ATOM 6661 N N . ALA B 1 288 ? 1.336 -19.031 -21.703 1 82.06 288 ALA B N 1
ATOM 6662 C CA . ALA B 1 288 ? 0.127 -18.219 -21.578 1 82.06 288 ALA B CA 1
ATOM 6663 C C . ALA B 1 288 ? 0.106 -17.484 -20.234 1 82.06 288 ALA B C 1
ATOM 6665 O O . ALA B 1 288 ? -0.33 -16.328 -20.172 1 82.06 288 ALA B O 1
ATOM 6666 N N . SER B 1 289 ? 0.605 -18.047 -19.203 1 79.12 289 SER B N 1
ATOM 6667 C CA . SER B 1 289 ? 0.607 -17.438 -17.875 1 79.12 289 SER B CA 1
ATOM 6668 C C . SER B 1 289 ? 1.543 -16.234 -17.812 1 79.12 289 SER B C 1
ATOM 6670 O O . SER B 1 289 ? 1.227 -15.227 -17.188 1 79.12 289 SER B O 1
ATOM 6672 N N . VAL B 1 290 ? 2.654 -16.328 -18.453 1 79.69 290 VAL B N 1
ATOM 6673 C CA . VAL B 1 290 ? 3.623 -15.242 -18.438 1 79.69 290 VAL B CA 1
ATOM 6674 C C . VAL B 1 290 ? 3.09 -14.062 -19.266 1 79.69 290 VAL B C 1
ATOM 6676 O O . VAL B 1 290 ? 3.271 -12.906 -18.875 1 79.69 290 VAL B O 1
ATOM 6679 N N . LEU B 1 291 ? 2.434 -14.398 -20.312 1 80.31 291 LEU B N 1
ATOM 6680 C CA . LEU B 1 291 ? 1.902 -13.352 -21.188 1 80.31 291 LEU B CA 1
ATOM 6681 C C . LEU B 1 291 ? 0.874 -12.5 -20.453 1 80.31 291 LEU B C 1
ATOM 6683 O O . LEU B 1 291 ? 0.737 -11.305 -20.719 1 80.31 291 LEU B O 1
ATOM 6687 N N . ALA B 1 292 ? 0.313 -13.086 -19.484 1 75.25 292 ALA B N 1
ATOM 6688 C CA . ALA B 1 292 ? -0.703 -12.375 -18.719 1 75.25 292 ALA B CA 1
ATOM 6689 C C . ALA B 1 292 ? -0.066 -11.344 -17.797 1 75.25 292 ALA B C 1
ATOM 6691 O O . ALA B 1 292 ? -0.7 -10.344 -17.438 1 75.25 292 ALA B O 1
ATOM 6692 N N . PHE B 1 293 ? 1.212 -11.547 -17.469 1 80.94 293 PHE B N 1
ATOM 6693 C CA . PHE B 1 293 ? 1.865 -10.656 -16.516 1 80.94 293 PHE B CA 1
ATOM 6694 C C . PHE B 1 293 ? 2.664 -9.578 -17.25 1 80.94 293 PHE B C 1
ATOM 6696 O O . PHE B 1 293 ? 3.039 -8.57 -16.641 1 80.94 293 PHE B O 1
ATOM 6703 N N . LEU B 1 294 ? 2.846 -9.688 -18.562 1 83.62 294 LEU B N 1
ATOM 6704 C CA . LEU B 1 294 ? 3.729 -8.82 -19.328 1 83.62 294 LEU B CA 1
ATOM 6705 C C . LEU B 1 294 ? 3.209 -7.387 -19.344 1 83.62 294 LEU B C 1
ATOM 6707 O O . LEU B 1 294 ? 3.984 -6.441 -19.188 1 83.62 294 LEU B O 1
ATOM 6711 N N . PRO B 1 295 ? 1.927 -7.211 -19.484 1 81 295 PRO B N 1
ATOM 6712 C CA . PRO B 1 295 ? 1.439 -5.832 -19.531 1 81 295 PRO B CA 1
ATOM 6713 C C . PRO B 1 295 ? 1.709 -5.066 -18.234 1 81 295 PRO B C 1
ATOM 6715 O O . PRO B 1 295 ? 2.145 -3.912 -18.281 1 81 295 PRO B O 1
ATOM 6718 N N . ARG B 1 296 ? 1.531 -5.711 -17.172 1 80.5 296 ARG B N 1
ATOM 6719 C CA . ARG B 1 296 ? 1.776 -5.059 -15.891 1 80.5 296 ARG B CA 1
ATOM 6720 C C . ARG B 1 296 ? 3.258 -4.746 -15.711 1 80.5 296 ARG B C 1
ATOM 6722 O O . ARG B 1 296 ? 3.615 -3.686 -15.195 1 80.5 296 ARG B O 1
ATOM 6729 N N . GLY B 1 297 ? 4.098 -5.645 -16.141 1 87.44 297 GLY B N 1
ATOM 6730 C CA . GLY B 1 297 ? 5.535 -5.414 -16.078 1 87.44 297 GLY B CA 1
ATOM 6731 C C . GLY B 1 297 ? 5.992 -4.266 -16.953 1 87.44 297 GLY B C 1
ATOM 6732 O O . GLY B 1 297 ? 6.871 -3.492 -16.578 1 87.44 297 GLY B O 1
ATOM 6733 N N . SER B 1 298 ? 5.332 -4.152 -18.078 1 89.88 298 SER B N 1
ATOM 6734 C CA . SER B 1 298 ? 5.707 -3.102 -19.016 1 89.88 298 SER B CA 1
ATOM 6735 C C . SER B 1 298 ? 5.32 -1.725 -18.484 1 89.88 298 SER B C 1
ATOM 6737 O O . SER B 1 298 ? 6.07 -0.76 -18.641 1 89.88 298 SER B O 1
ATOM 6739 N N . ILE B 1 299 ? 4.219 -1.653 -17.875 1 87.44 299 ILE B N 1
ATOM 6740 C CA . ILE B 1 299 ? 3.775 -0.393 -17.297 1 87.44 299 ILE B CA 1
ATOM 6741 C C . ILE B 1 299 ? 4.711 0.004 -16.156 1 87.44 299 ILE B C 1
ATOM 6743 O O . ILE B 1 299 ? 5.137 1.159 -16.062 1 87.44 299 ILE B O 1
ATOM 6747 N N . ALA B 1 300 ? 4.992 -0.987 -15.312 1 92.06 300 ALA B N 1
ATOM 6748 C CA . ALA B 1 300 ? 5.93 -0.739 -14.219 1 92.06 300 ALA B CA 1
ATOM 6749 C C . ALA B 1 300 ? 7.281 -0.273 -14.742 1 92.06 300 ALA B C 1
ATOM 6751 O O . ALA B 1 300 ? 7.887 0.652 -14.195 1 92.06 300 ALA B O 1
ATOM 6752 N N . ALA B 1 301 ? 7.707 -0.863 -15.828 1 93.12 301 ALA B N 1
ATOM 6753 C CA . ALA B 1 301 ? 8.992 -0.516 -16.438 1 93.12 301 ALA B CA 1
ATOM 6754 C C . ALA B 1 301 ? 8.977 0.913 -16.969 1 93.12 301 ALA B C 1
ATOM 6756 O O . ALA B 1 301 ? 9.953 1.649 -16.828 1 93.12 301 ALA B O 1
ATOM 6757 N N . GLU B 1 302 ? 7.938 1.24 -17.578 1 92.06 302 GLU B N 1
ATOM 6758 C CA . GLU B 1 302 ? 7.812 2.59 -18.109 1 92.06 302 GLU B CA 1
ATOM 6759 C C . GLU B 1 302 ? 7.875 3.637 -17 1 92.06 302 GLU B C 1
ATOM 6761 O O . GLU B 1 302 ? 8.539 4.668 -17.156 1 92.06 302 GLU B O 1
ATOM 6766 N N . ARG B 1 303 ? 7.207 3.316 -15.945 1 91.38 303 ARG B N 1
ATOM 6767 C CA . ARG B 1 303 ? 7.184 4.246 -14.82 1 91.38 303 ARG B CA 1
ATOM 6768 C C . ARG B 1 303 ? 8.562 4.363 -14.18 1 91.38 303 ARG B C 1
ATOM 6770 O O . ARG B 1 303 ? 9.008 5.469 -13.852 1 91.38 303 ARG B O 1
ATOM 6777 N N . VAL B 1 304 ? 9.188 3.314 -13.977 1 93.62 304 VAL B N 1
ATOM 6778 C CA . VAL B 1 304 ? 10.508 3.297 -13.367 1 93.62 304 VAL B CA 1
ATOM 6779 C C . VAL B 1 304 ? 11.508 4.008 -14.273 1 93.62 304 VAL B C 1
ATOM 6781 O O . VAL B 1 304 ? 12.32 4.805 -13.812 1 93.62 304 VAL B O 1
ATOM 6784 N N . MET B 1 305 ? 11.414 3.752 -15.57 1 92.25 305 MET B N 1
ATOM 6785 C CA . MET B 1 305 ? 12.344 4.348 -16.531 1 92.25 305 MET B CA 1
ATOM 6786 C C . MET B 1 305 ? 12.109 5.848 -16.656 1 92.25 305 MET B C 1
ATOM 6788 O O . MET B 1 305 ? 13.047 6.609 -16.922 1 92.25 305 MET B O 1
ATOM 6792 N N . GLU B 1 306 ? 10.875 6.234 -16.438 1 91.5 306 GLU B N 1
ATOM 6793 C CA . GLU B 1 306 ? 10.578 7.664 -16.438 1 91.5 306 GLU B CA 1
ATOM 6794 C C . GLU B 1 306 ? 11.383 8.398 -15.367 1 91.5 306 GLU B C 1
ATOM 6796 O O . GLU B 1 306 ? 11.898 9.492 -15.609 1 91.5 306 GLU B O 1
ATOM 6801 N N . VAL B 1 307 ? 11.484 7.805 -14.242 1 91.12 307 VAL B N 1
ATOM 6802 C CA . VAL B 1 307 ? 12.242 8.406 -13.156 1 91.12 307 VAL B CA 1
ATOM 6803 C C . VAL B 1 307 ? 13.727 8.391 -13.492 1 91.12 307 VAL B C 1
ATOM 6805 O O . VAL B 1 307 ? 14.406 9.414 -13.352 1 91.12 307 VAL B O 1
ATOM 6808 N N . ILE B 1 308 ? 14.242 7.324 -13.953 1 90.5 308 ILE B N 1
ATOM 6809 C CA . ILE B 1 308 ? 15.672 7.125 -14.203 1 90.5 308 ILE B CA 1
ATOM 6810 C C . ILE B 1 308 ? 16.109 8.023 -15.359 1 90.5 308 ILE B C 1
ATOM 6812 O O . ILE B 1 308 ? 17.234 8.547 -15.344 1 90.5 308 ILE B O 1
ATOM 6816 N N . ASN B 1 309 ? 15.203 8.234 -16.312 1 88 309 ASN B N 1
ATOM 6817 C CA . ASN B 1 309 ? 15.578 8.984 -17.5 1 88 309 ASN B CA 1
ATOM 6818 C C . ASN B 1 309 ? 15.3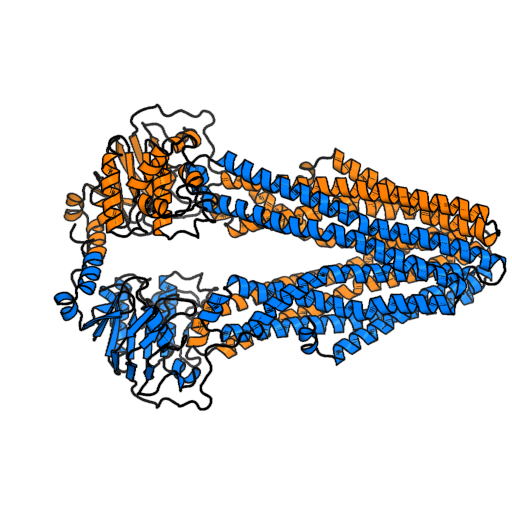2 10.477 -17.328 1 88 309 ASN B C 1
ATOM 6820 O O . ASN B 1 309 ? 15.656 11.273 -18.203 1 88 309 ASN B O 1
ATOM 6824 N N . THR B 1 310 ? 14.719 10.812 -16.203 1 85.38 310 THR B N 1
ATOM 6825 C CA . THR B 1 310 ? 14.484 12.227 -15.961 1 85.38 310 THR B CA 1
ATOM 6826 C C . THR B 1 310 ? 15.797 12.961 -15.734 1 85.38 310 THR B C 1
ATOM 6828 O O . THR B 1 310 ? 16.641 12.5 -14.961 1 85.38 310 THR B O 1
ATOM 6831 N N . GLU B 1 311 ? 16.094 13.883 -16.609 1 78.19 311 GLU B N 1
ATOM 6832 C CA . GLU B 1 311 ? 17.312 14.672 -16.469 1 78.19 311 GLU B CA 1
ATOM 6833 C C . GLU B 1 311 ? 17.172 15.719 -15.375 1 78.19 311 GLU B C 1
ATOM 6835 O O . GLU B 1 311 ? 16.125 16.344 -15.234 1 78.19 311 GLU B O 1
ATOM 6840 N N . SER B 1 312 ? 18.203 15.609 -14.516 1 71.12 312 SER B N 1
ATOM 6841 C CA . SER B 1 312 ? 18.219 16.625 -13.477 1 71.12 312 SER B CA 1
ATOM 6842 C C . SER B 1 312 ? 18.219 18.031 -14.07 1 71.12 312 SER B C 1
ATOM 6844 O O . SER B 1 312 ? 18.875 18.281 -15.078 1 71.12 312 SER B O 1
ATOM 6846 N N . THR B 1 313 ? 17.406 18.859 -13.57 1 70.25 313 THR B N 1
ATOM 6847 C CA . THR B 1 313 ? 17.25 20.219 -14.094 1 70.25 313 THR B CA 1
ATOM 6848 C C . THR B 1 313 ? 18.453 21.078 -13.719 1 70.25 313 THR B C 1
ATOM 6850 O O . THR B 1 313 ? 18.797 22.016 -14.445 1 70.25 313 THR B O 1
ATOM 6853 N N . ILE B 1 314 ? 19.125 20.672 -12.617 1 77.44 314 ILE B N 1
ATOM 6854 C CA . ILE B 1 314 ? 20.219 21.516 -12.148 1 77.44 314 ILE B CA 1
ATOM 6855 C C . ILE B 1 314 ? 21.547 20.75 -12.242 1 77.44 314 ILE B C 1
ATOM 6857 O O . ILE B 1 314 ? 21.719 19.719 -11.586 1 77.44 314 ILE B O 1
ATOM 6861 N N . GLU B 1 315 ? 22.438 21.141 -13.141 1 80.06 315 GLU B N 1
ATOM 6862 C CA . GLU B 1 315 ? 23.75 20.531 -13.32 1 80.06 315 GLU B CA 1
ATOM 6863 C C . GLU B 1 315 ? 24.875 21.531 -13 1 80.06 315 GLU B C 1
ATOM 6865 O O . GLU B 1 315 ? 24.688 22.734 -13.133 1 80.06 315 GLU B O 1
ATOM 6870 N N . ASP B 1 316 ? 25.906 20.969 -12.477 1 85.56 316 ASP B N 1
ATOM 6871 C CA . ASP B 1 316 ? 27.062 21.812 -12.211 1 85.56 316 ASP B CA 1
ATOM 6872 C C . ASP B 1 316 ? 27.656 22.359 -13.508 1 85.56 316 ASP B C 1
ATOM 6874 O O . ASP B 1 316 ? 27.547 21.734 -14.562 1 85.56 316 ASP B O 1
ATOM 6878 N N . ALA B 1 317 ? 28.172 23.562 -13.438 1 87.56 317 ALA B N 1
ATOM 6879 C CA . ALA B 1 317 ? 28.844 24.156 -14.594 1 87.56 317 ALA B CA 1
ATOM 6880 C C . ALA B 1 317 ? 29.984 23.281 -15.07 1 87.56 317 ALA B C 1
ATOM 6882 O O . ALA B 1 317 ? 30.594 22.547 -14.281 1 87.56 317 ALA B O 1
ATOM 6883 N N . LYS B 1 318 ? 30.188 23.188 -16.422 1 88.81 318 LYS B N 1
ATOM 6884 C CA . LYS B 1 318 ? 31.25 22.375 -17.016 1 88.81 318 LYS B CA 1
ATOM 6885 C C . LYS B 1 318 ? 32.625 22.734 -16.438 1 88.81 318 LYS B C 1
ATOM 6887 O O . LYS B 1 318 ? 33.438 21.844 -16.172 1 88.81 318 LYS B O 1
ATOM 6892 N N . GLU B 1 319 ? 32.75 24.016 -16.219 1 91.75 319 GLU B N 1
ATOM 6893 C CA . GLU B 1 319 ? 33.969 24.531 -15.562 1 91.75 319 GLU B CA 1
ATOM 6894 C C . GLU B 1 319 ? 33.625 25.328 -14.312 1 91.75 319 GLU B C 1
ATOM 6896 O O . GLU B 1 319 ? 33.594 26.547 -14.336 1 91.75 319 GLU B O 1
ATOM 6901 N N . PRO B 1 320 ? 33.5 24.625 -13.234 1 91.31 320 PRO B N 1
ATOM 6902 C CA . PRO B 1 320 ? 33.062 25.297 -12.008 1 91.31 320 PRO B CA 1
ATOM 6903 C C . PRO B 1 320 ? 34.156 26.203 -11.43 1 91.31 320 PRO B C 1
ATOM 6905 O O . PRO B 1 320 ? 35.344 25.875 -11.508 1 91.31 320 PRO B O 1
ATOM 6908 N N . VAL B 1 321 ? 33.625 27.25 -10.891 1 92.75 321 VAL B N 1
ATOM 6909 C CA . VAL B 1 321 ? 34.5 28.203 -10.203 1 92.75 321 VAL B CA 1
ATOM 6910 C C . VAL B 1 321 ? 34.406 27.984 -8.688 1 92.75 321 VAL B C 1
ATOM 6912 O O . VAL B 1 321 ? 33.344 27.562 -8.188 1 92.75 321 VAL B O 1
ATOM 6915 N N . THR B 1 322 ? 35.531 28.141 -7.98 1 91.75 322 THR B N 1
ATOM 6916 C CA . THR B 1 322 ? 35.531 27.969 -6.531 1 91.75 322 THR B CA 1
ATOM 6917 C C . THR B 1 322 ? 35.375 29.312 -5.832 1 91.75 322 THR B C 1
ATOM 6919 O O . THR B 1 322 ? 35.938 30.328 -6.266 1 91.75 322 THR B O 1
ATOM 6922 N N . ILE B 1 323 ? 34.625 29.281 -4.867 1 89.88 323 ILE B N 1
ATOM 6923 C CA . ILE B 1 323 ? 34.469 30.469 -4.039 1 89.88 323 ILE B CA 1
ATOM 6924 C C . ILE B 1 323 ? 35.656 30.594 -3.094 1 89.88 323 ILE B C 1
ATOM 6926 O O . ILE B 1 323 ? 35.969 29.672 -2.348 1 89.88 323 ILE B O 1
ATOM 6930 N N . PRO B 1 324 ? 36.25 31.719 -3.141 1 86.94 324 PRO B N 1
ATOM 6931 C CA . PRO B 1 324 ? 37.406 31.891 -2.273 1 86.94 324 PRO B CA 1
ATOM 6932 C C . PRO B 1 324 ? 37.062 31.812 -0.789 1 86.94 324 PRO B C 1
ATOM 6934 O O . PRO B 1 324 ? 35.938 32.125 -0.403 1 86.94 324 PRO B O 1
ATOM 6937 N N . ASP B 1 325 ? 38.125 31.328 0.005 1 86 325 ASP B N 1
ATOM 6938 C CA . ASP B 1 325 ? 37.969 31.281 1.454 1 86 325 ASP B CA 1
ATOM 6939 C C . ASP B 1 325 ? 37.969 32.688 2.055 1 86 325 ASP B C 1
ATOM 6941 O O . ASP B 1 325 ? 38.531 33.594 1.485 1 86 325 ASP B O 1
ATOM 6945 N N . GLY B 1 326 ? 37.219 32.844 3.166 1 83.44 326 GLY B N 1
ATOM 6946 C CA . GLY B 1 326 ? 37.125 34.156 3.826 1 83.44 326 GLY B CA 1
ATOM 6947 C C . GLY B 1 326 ? 35.719 34.625 4.027 1 83.44 326 GLY B C 1
ATOM 6948 O O . GLY B 1 326 ? 34.781 33.812 3.943 1 83.44 326 GLY B O 1
ATOM 6949 N N . PRO B 1 327 ? 35.719 35.969 4.344 1 90.5 327 PRO B N 1
ATOM 6950 C CA . PRO B 1 327 ? 34.375 36.531 4.547 1 90.5 327 PRO B CA 1
ATOM 6951 C C . PRO B 1 327 ? 33.531 36.5 3.289 1 90.5 327 PRO B C 1
ATOM 6953 O O . PRO B 1 327 ? 34.031 36.688 2.182 1 90.5 327 PRO B O 1
ATOM 6956 N N . VAL B 1 328 ? 32.25 36.188 3.543 1 93.69 328 VAL B N 1
ATOM 6957 C CA . VAL B 1 328 ? 31.375 35.969 2.395 1 93.69 328 VAL B CA 1
ATOM 6958 C C . VAL B 1 328 ? 30.359 37.125 2.297 1 93.69 328 VAL B C 1
ATOM 6960 O O . VAL B 1 328 ? 30.047 37.75 3.301 1 93.69 328 VAL B O 1
ATOM 6963 N N . GLN B 1 329 ? 29.984 37.406 1.094 1 96.06 329 GLN B N 1
ATOM 6964 C CA . GLN B 1 329 ? 28.922 38.344 0.778 1 96.06 329 GLN B CA 1
ATOM 6965 C C . GLN B 1 329 ? 27.875 37.719 -0.121 1 96.06 329 GLN B C 1
ATOM 6967 O O . GLN B 1 329 ? 28.203 37.062 -1.112 1 96.06 329 GLN B O 1
ATOM 6972 N N . VAL B 1 330 ? 26.641 37.75 0.313 1 97.06 330 VAL B N 1
ATOM 6973 C CA . VAL B 1 330 ? 25.547 37.219 -0.48 1 97.06 330 VAL B CA 1
ATOM 6974 C C . VAL B 1 330 ? 24.781 38.344 -1.162 1 97.06 330 VAL B C 1
ATOM 6976 O O . VAL B 1 330 ? 24.422 39.312 -0.522 1 97.06 330 VAL B O 1
ATOM 6979 N N . THR B 1 331 ? 24.578 38.188 -2.438 1 97.06 331 THR B N 1
ATOM 6980 C CA . THR B 1 331 ? 23.891 39.219 -3.195 1 97.06 331 THR B CA 1
ATOM 6981 C C . THR B 1 331 ? 22.766 38.625 -4.035 1 97.06 331 THR B C 1
ATOM 6983 O O . THR B 1 331 ? 22.953 37.625 -4.711 1 97.06 331 THR B O 1
ATOM 6986 N N . TYR B 1 332 ? 21.594 39.125 -3.838 1 97.12 332 TYR B N 1
ATOM 6987 C CA . TYR B 1 332 ? 20.484 38.938 -4.766 1 97.12 332 TYR B CA 1
ATOM 6988 C C . TYR B 1 332 ? 20.344 40.125 -5.703 1 97.12 332 TYR B C 1
ATOM 6990 O O . TYR B 1 332 ? 20.141 41.281 -5.25 1 97.12 332 TYR B O 1
ATOM 6998 N N . ASP B 1 333 ? 20.516 39.875 -6.969 1 96.69 333 ASP B N 1
ATOM 6999 C CA . ASP B 1 333 ? 20.469 40.938 -7.957 1 96.69 333 ASP B CA 1
ATOM 7000 C C . ASP B 1 333 ? 19.25 40.812 -8.867 1 96.69 333 ASP B C 1
ATOM 7002 O O . ASP B 1 333 ? 19.281 40.062 -9.852 1 96.69 333 ASP B O 1
ATOM 7006 N N . GLN B 1 334 ? 18.172 41.562 -8.578 1 95.62 334 GLN B N 1
ATOM 7007 C CA . GLN B 1 334 ? 16.938 41.594 -9.375 1 95.62 334 GLN B CA 1
ATOM 7008 C C . GLN B 1 334 ? 16.469 40.188 -9.703 1 95.62 334 GLN B C 1
ATOM 7010 O O . GLN B 1 334 ? 16.25 39.875 -10.875 1 95.62 334 GLN B O 1
ATOM 7015 N N . VAL B 1 335 ? 16.312 39.438 -8.688 1 96.31 335 VAL B N 1
ATOM 7016 C CA . VAL B 1 335 ? 16.031 38 -8.828 1 96.31 335 VAL B CA 1
ATOM 7017 C C . VAL B 1 335 ? 14.547 37.812 -9.117 1 96.31 335 VAL B C 1
ATOM 7019 O O . VAL B 1 335 ? 13.695 38.25 -8.352 1 96.31 335 VAL B O 1
ATOM 7022 N N . ASP B 1 336 ? 14.273 37.156 -10.211 1 96.25 336 ASP B N 1
ATOM 7023 C CA . ASP B 1 336 ? 12.953 36.625 -10.562 1 96.25 336 ASP B CA 1
ATOM 7024 C C . ASP B 1 336 ? 12.938 35.094 -10.539 1 96.25 336 ASP B C 1
ATOM 7026 O O . ASP B 1 336 ? 13.914 34.469 -10.93 1 96.25 336 ASP B O 1
ATOM 7030 N N . PHE B 1 337 ? 11.883 34.594 -9.992 1 94 337 PHE B N 1
ATOM 7031 C CA . PHE B 1 337 ? 11.781 33.125 -9.984 1 94 337 PHE B CA 1
ATOM 7032 C C . PHE B 1 337 ? 10.344 32.688 -10.203 1 94 337 PHE B C 1
ATOM 7034 O O . PHE B 1 337 ? 9.422 33.219 -9.57 1 94 337 PHE B O 1
ATOM 7041 N N . ARG B 1 338 ? 10.242 31.844 -11.086 1 90.31 338 ARG B N 1
ATOM 7042 C CA . ARG B 1 338 ? 8.969 31.188 -11.383 1 90.31 338 ARG B CA 1
ATOM 7043 C C . ARG B 1 338 ? 9.078 29.688 -11.242 1 90.31 338 ARG B C 1
ATOM 7045 O O . ARG B 1 338 ? 9.984 29.062 -11.812 1 90.31 338 ARG B O 1
ATOM 7052 N N . TYR B 1 339 ? 8.266 29.188 -10.297 1 82.38 339 TYR B N 1
ATOM 7053 C CA . TYR B 1 339 ? 8.242 27.734 -10.211 1 82.38 339 TYR B CA 1
ATOM 7054 C C . TYR B 1 339 ? 7.84 27.109 -11.539 1 82.38 339 TYR B C 1
ATOM 7056 O O . TYR B 1 339 ? 7.055 27.688 -12.289 1 82.38 339 TYR B O 1
ATOM 7064 N N . PRO B 1 340 ? 8.398 25.953 -11.812 1 73.12 340 PRO B N 1
ATOM 7065 C CA . PRO B 1 340 ? 8.031 25.328 -13.078 1 73.12 340 PRO B CA 1
ATOM 7066 C C . PRO B 1 340 ? 6.531 25.078 -13.211 1 73.12 340 PRO B C 1
ATOM 7068 O O . PRO B 1 340 ? 5.918 24.5 -12.312 1 73.12 340 PRO B O 1
ATOM 7071 N N . GLY B 1 341 ? 5.953 25.5 -14.211 1 66.38 341 GLY B N 1
ATOM 7072 C CA . GLY B 1 341 ? 4.535 25.297 -14.469 1 66.38 341 GLY B CA 1
ATOM 7073 C C . GLY B 1 341 ? 3.66 26.391 -13.906 1 66.38 341 GLY B C 1
ATOM 7074 O O . GLY B 1 341 ? 2.461 26.453 -14.18 1 66.38 341 GLY B O 1
ATOM 7075 N N . ALA B 1 342 ? 4.289 27.266 -13.062 1 74.88 342 ALA B N 1
ATOM 7076 C CA . ALA B 1 342 ? 3.512 28.344 -12.477 1 74.88 342 ALA B CA 1
ATOM 7077 C C . ALA B 1 342 ? 3.43 29.531 -13.422 1 74.88 342 ALA B C 1
ATOM 7079 O O . ALA B 1 342 ? 4.363 29.797 -14.188 1 74.88 342 ALA B O 1
ATOM 7080 N N . GLU B 1 343 ? 2.324 30.109 -13.484 1 76.62 343 GLU B N 1
ATOM 7081 C CA . GLU B 1 343 ? 2.145 31.281 -14.328 1 76.62 343 GLU B CA 1
ATOM 7082 C C . GLU B 1 343 ? 2.709 32.531 -13.664 1 76.62 343 GLU B C 1
ATOM 7084 O O . GLU B 1 343 ? 3.344 33.375 -14.312 1 76.62 343 GLU B O 1
ATOM 7089 N N . LYS B 1 344 ? 2.533 32.594 -12.398 1 83.44 344 LYS B N 1
ATOM 7090 C CA . LYS B 1 344 ? 2.947 33.781 -11.68 1 83.44 344 LYS B CA 1
ATOM 7091 C C . LYS B 1 344 ? 4.352 33.625 -11.109 1 83.44 344 LYS B C 1
ATOM 7093 O O . LYS B 1 344 ? 4.77 32.5 -10.773 1 83.44 344 LYS B O 1
ATOM 7098 N N . LEU B 1 345 ? 5.039 34.75 -11.031 1 90.38 345 LEU B N 1
ATOM 7099 C CA . LEU B 1 345 ? 6.352 34.75 -10.391 1 90.38 345 LEU B CA 1
ATOM 7100 C C . LEU B 1 345 ? 6.219 34.594 -8.883 1 90.38 345 LEU B C 1
ATOM 7102 O O . LEU B 1 345 ? 5.359 35.219 -8.25 1 90.38 345 LEU B O 1
ATOM 7106 N N . ALA B 1 346 ? 6.953 33.625 -8.398 1 90.31 346 ALA B N 1
ATOM 7107 C CA . ALA B 1 346 ? 7.016 33.469 -6.949 1 90.31 346 ALA B CA 1
ATOM 7108 C C . ALA B 1 346 ? 7.836 34.594 -6.309 1 90.31 346 ALA B C 1
ATOM 7110 O O . ALA B 1 346 ? 7.582 34.969 -5.168 1 90.31 346 ALA B O 1
ATOM 7111 N N . LEU B 1 347 ? 8.898 34.969 -6.949 1 94.38 347 LEU B N 1
ATOM 7112 C CA . LEU B 1 347 ? 9.719 36.125 -6.574 1 94.38 347 LEU B CA 1
ATOM 7113 C C . LEU B 1 347 ? 9.867 37.094 -7.746 1 94.38 347 LEU B C 1
ATOM 7115 O O . LEU B 1 347 ? 10.07 36.656 -8.883 1 94.38 347 LEU B O 1
ATOM 7119 N N . ASP B 1 348 ? 9.672 38.312 -7.453 1 95.44 348 ASP B N 1
ATOM 7120 C CA . ASP B 1 348 ? 9.688 39.344 -8.477 1 95.44 348 ASP B CA 1
ATOM 7121 C C . ASP B 1 348 ? 10.656 40.469 -8.109 1 95.44 348 ASP B C 1
ATOM 7123 O O . ASP B 1 348 ? 10.352 41.281 -7.246 1 95.44 348 ASP B O 1
ATOM 7127 N N . GLN B 1 349 ? 11.742 40.531 -8.742 1 94.56 349 GLN B N 1
ATOM 7128 C CA . GLN B 1 349 ? 12.75 41.594 -8.664 1 94.56 349 GLN B CA 1
ATOM 7129 C C . GLN B 1 349 ? 13.25 41.75 -7.238 1 94.56 349 GLN B C 1
ATOM 7131 O O . GLN B 1 349 ? 13.219 42.875 -6.699 1 94.56 349 GLN B O 1
ATOM 7136 N N . ILE B 1 350 ? 13.672 40.719 -6.684 1 95.94 350 ILE B N 1
ATOM 7137 C CA . ILE B 1 350 ? 14.25 40.75 -5.34 1 95.94 350 ILE B CA 1
ATOM 7138 C C . ILE B 1 350 ? 15.688 41.25 -5.414 1 95.94 350 ILE B C 1
ATOM 7140 O O . ILE B 1 350 ? 16.5 40.75 -6.188 1 95.94 350 ILE B O 1
ATOM 7144 N N . ASP B 1 351 ? 15.945 42.312 -4.66 1 95.31 351 ASP B N 1
ATOM 7145 C CA . ASP B 1 351 ? 17.266 42.938 -4.695 1 95.31 351 ASP B CA 1
ATOM 7146 C C . ASP B 1 351 ? 17.75 43.281 -3.289 1 95.31 351 ASP B C 1
ATOM 7148 O O . ASP B 1 351 ? 17.172 44.156 -2.629 1 95.31 351 ASP B O 1
ATOM 7152 N N . PHE B 1 352 ? 18.859 42.531 -2.814 1 95.06 352 PHE B N 1
ATOM 7153 C CA . PHE B 1 352 ? 19.469 42.875 -1.541 1 95.06 352 PHE B CA 1
ATOM 7154 C C . PHE B 1 352 ? 20.875 42.281 -1.425 1 95.06 352 PHE B C 1
ATOM 7156 O O . PHE B 1 352 ? 21.25 41.438 -2.219 1 95.06 352 PHE B O 1
ATOM 7163 N N . GLN B 1 353 ? 21.594 42.812 -0.531 1 95.56 353 GLN B N 1
ATOM 7164 C CA . GLN B 1 353 ? 22.953 42.375 -0.232 1 95.56 353 GLN B CA 1
ATOM 7165 C C . GLN B 1 353 ? 23.172 42.25 1.272 1 95.56 353 GLN B C 1
ATOM 7167 O O . GLN B 1 353 ? 22.656 43.062 2.047 1 95.56 353 GLN B O 1
ATOM 7172 N N . ILE B 1 354 ? 23.922 41.219 1.626 1 95.75 354 ILE B N 1
ATOM 7173 C CA . ILE B 1 354 ? 24.234 41 3.035 1 95.75 354 ILE B CA 1
ATOM 7174 C C . ILE B 1 354 ? 25.719 40.656 3.184 1 95.75 354 ILE B C 1
ATOM 7176 O O . ILE B 1 354 ? 26.25 39.844 2.424 1 95.75 354 ILE B O 1
ATOM 7180 N N . ASP B 1 355 ? 26.297 41.312 4.191 1 95.5 355 ASP B N 1
ATOM 7181 C CA . ASP B 1 355 ? 27.719 41.094 4.422 1 95.5 355 ASP B CA 1
ATOM 7182 C C . ASP B 1 355 ? 27.953 40.281 5.68 1 95.5 355 ASP B C 1
ATOM 7184 O O . ASP B 1 355 ? 27.047 40.062 6.477 1 95.5 355 ASP B O 1
ATOM 7188 N N . THR B 1 356 ? 29.234 39.781 5.73 1 95.56 356 THR B N 1
ATOM 7189 C CA . THR B 1 356 ? 29.641 39.062 6.914 1 95.56 356 THR B CA 1
ATOM 7190 C C . THR B 1 356 ? 29.406 39.875 8.18 1 95.56 356 THR B C 1
ATOM 7192 O O . THR B 1 356 ? 29.688 41.062 8.203 1 95.56 356 THR B O 1
ATOM 7195 N N . GLY B 1 357 ? 28.797 39.219 9.164 1 93.31 357 GLY B N 1
ATOM 7196 C CA . GLY B 1 357 ? 28.547 39.844 10.445 1 93.31 357 GLY B CA 1
ATOM 7197 C C . GLY B 1 357 ? 27.156 40.469 10.531 1 93.31 357 GLY B C 1
ATOM 7198 O O . GLY B 1 357 ? 26.75 40.938 11.594 1 93.31 357 GLY B O 1
ATOM 7199 N N . GLU B 1 358 ? 26.453 40.375 9.43 1 94.56 358 GLU B N 1
ATOM 7200 C CA . GLU B 1 358 ? 25.109 40.938 9.398 1 94.56 358 GLU B CA 1
ATOM 7201 C C . GLU B 1 358 ? 24.047 39.875 9.445 1 94.56 358 GLU B C 1
ATOM 7203 O O . GLU B 1 358 ? 24.25 38.75 8.953 1 94.56 358 GLU B O 1
ATOM 7208 N N . THR B 1 359 ? 22.969 40.25 10.07 1 95.19 359 THR B N 1
ATOM 7209 C CA . THR B 1 359 ? 21.781 39.406 10.094 1 95.19 359 THR B CA 1
ATOM 7210 C C . THR B 1 359 ? 20.656 40.031 9.281 1 95.19 359 THR B C 1
ATOM 7212 O O . THR B 1 359 ? 20.234 41.156 9.547 1 95.19 359 THR B O 1
ATOM 7215 N N . LEU B 1 360 ? 20.219 39.281 8.281 1 96 360 LEU B N 1
ATOM 7216 C CA . LEU B 1 360 ? 19.078 39.688 7.469 1 96 360 LEU B CA 1
ATOM 7217 C C . LEU B 1 360 ? 17.859 38.844 7.805 1 96 360 LEU B C 1
ATOM 7219 O O . LEU B 1 360 ? 17.922 37.625 7.832 1 96 360 LEU B O 1
ATOM 7223 N N . ALA B 1 361 ? 16.797 39.531 8.109 1 95.75 361 ALA B N 1
ATOM 7224 C CA . ALA B 1 361 ? 15.531 38.844 8.367 1 95.75 361 ALA B CA 1
ATOM 7225 C C . ALA B 1 361 ? 14.539 39.094 7.23 1 95.75 361 ALA B C 1
ATOM 7227 O O . ALA B 1 361 ? 14.477 40.188 6.668 1 95.75 361 ALA B O 1
ATOM 7228 N N . VAL B 1 362 ? 13.898 38.062 6.891 1 95 362 VAL B N 1
ATOM 7229 C CA . VAL B 1 362 ? 12.852 38.125 5.879 1 95 362 VAL B CA 1
ATOM 7230 C C . VAL B 1 362 ? 11.5 37.812 6.512 1 95 362 VAL B C 1
ATOM 7232 O O . VAL B 1 362 ? 11.336 36.781 7.152 1 95 362 VAL B O 1
ATOM 7235 N N . ILE B 1 363 ? 10.555 38.688 6.363 1 91.69 363 ILE B N 1
ATOM 7236 C CA . ILE B 1 363 ? 9.234 38.5 6.949 1 91.69 363 ILE B CA 1
ATOM 7237 C C . ILE B 1 363 ? 8.156 38.719 5.891 1 91.69 363 ILE B C 1
ATOM 7239 O O . ILE B 1 363 ? 8.391 39.438 4.902 1 91.69 363 ILE B O 1
ATOM 7243 N N . GLY B 1 364 ? 7.113 38.125 5.996 1 85.69 364 GLY B N 1
ATOM 7244 C CA . GLY B 1 364 ? 5.98 38.219 5.09 1 85.69 364 GLY B CA 1
ATOM 7245 C C . GLY B 1 364 ? 4.902 37.188 5.379 1 85.69 364 GLY B C 1
ATOM 7246 O O . GLY B 1 364 ? 5.105 36.281 6.188 1 85.69 364 GLY B O 1
ATOM 7247 N N . GLY B 1 365 ? 3.809 37.375 4.789 1 74.19 365 GLY B N 1
ATOM 7248 C CA . GLY B 1 365 ? 2.715 36.438 4.953 1 74.19 365 GLY B CA 1
ATOM 7249 C C . GLY B 1 365 ? 3.002 35.094 4.332 1 74.19 365 GLY B C 1
ATOM 7250 O O . GLY B 1 365 ? 4.039 34.906 3.693 1 74.19 365 GLY B O 1
ATOM 7251 N N . THR B 1 366 ? 2.174 34.156 4.637 1 67.81 366 THR B N 1
ATOM 7252 C CA . THR B 1 366 ? 2.289 32.844 4.023 1 67.81 366 THR B CA 1
ATOM 7253 C C . THR B 1 366 ? 2.184 32.938 2.506 1 67.81 366 THR B C 1
ATOM 7255 O O . THR B 1 366 ? 1.315 33.625 1.98 1 67.81 366 THR B O 1
ATOM 7258 N N . GLY B 1 367 ? 3.076 32.281 1.807 1 73.38 367 GLY B N 1
ATOM 7259 C CA . GLY B 1 367 ? 3.049 32.312 0.353 1 73.38 367 GLY B CA 1
ATOM 7260 C C . GLY B 1 367 ? 3.748 33.5 -0.246 1 73.38 367 GLY B C 1
ATOM 7261 O O . GLY B 1 367 ? 3.76 33.688 -1.467 1 73.38 367 GLY B O 1
ATOM 7262 N N . ALA B 1 368 ? 4.336 34.25 0.612 1 78.94 368 ALA B N 1
ATOM 7263 C CA . ALA B 1 368 ? 4.949 35.5 0.127 1 78.94 368 ALA B CA 1
ATOM 7264 C C . ALA B 1 368 ? 6.258 35.219 -0.603 1 78.94 368 ALA B C 1
ATOM 7266 O O . ALA B 1 368 ? 6.801 36.094 -1.28 1 78.94 368 ALA B O 1
ATOM 7267 N N . GLY B 1 369 ? 6.762 33.969 -0.572 1 85.06 369 GLY B N 1
ATOM 7268 C CA . GLY B 1 369 ? 7.98 33.625 -1.277 1 85.06 369 GLY B CA 1
ATOM 7269 C C . GLY B 1 369 ? 9.188 33.5 -0.365 1 85.06 369 GLY B C 1
ATOM 7270 O O . GLY B 1 369 ? 10.32 33.406 -0.837 1 85.06 369 GLY B O 1
ATOM 7271 N N . LYS B 1 370 ? 9.016 33.5 0.87 1 87.69 370 LYS B N 1
ATOM 7272 C CA . LYS B 1 370 ? 10.102 33.469 1.847 1 87.69 370 LYS B CA 1
ATOM 7273 C C . LYS B 1 370 ? 10.969 32.25 1.697 1 87.69 370 LYS B C 1
ATOM 7275 O O . LYS B 1 370 ? 12.188 32.344 1.57 1 87.69 370 LYS B O 1
ATOM 7280 N N . SER B 1 371 ? 10.32 31.094 1.689 1 85.5 371 SER B N 1
ATOM 7281 C CA . SER B 1 371 ? 11.055 29.828 1.589 1 85.5 371 SER B CA 1
ATOM 7282 C C . SER B 1 371 ? 11.75 29.703 0.234 1 85.5 371 SER B C 1
ATOM 7284 O O . SER B 1 371 ? 12.812 29.078 0.128 1 85.5 371 SER B O 1
ATOM 7286 N N . THR B 1 372 ? 11.172 30.328 -0.777 1 89.31 372 THR B N 1
ATOM 7287 C CA . THR B 1 372 ? 11.758 30.328 -2.111 1 89.31 372 THR B CA 1
ATOM 7288 C C . THR B 1 372 ? 13.125 31.016 -2.098 1 89.31 372 THR B C 1
ATOM 7290 O O . THR B 1 372 ? 14.055 30.578 -2.77 1 89.31 372 THR B O 1
ATOM 7293 N N . LEU B 1 373 ? 13.148 32.031 -1.302 1 93.06 373 LEU B N 1
ATOM 7294 C CA . LEU B 1 373 ? 14.406 32.781 -1.188 1 93.06 373 LEU B CA 1
ATOM 7295 C C . LEU B 1 373 ? 15.508 31.875 -0.645 1 93.06 373 LEU B C 1
ATOM 7297 O O . LEU B 1 373 ? 16.625 31.859 -1.178 1 93.06 373 LEU B O 1
ATOM 7301 N N . ALA B 1 374 ? 15.234 31.156 0.357 1 90.75 374 ALA B N 1
ATOM 7302 C CA . ALA B 1 374 ? 16.203 30.234 0.96 1 90.75 374 ALA B CA 1
ATOM 7303 C C . ALA B 1 374 ? 16.578 29.125 -0.011 1 90.75 374 ALA B C 1
ATOM 7305 O O . ALA B 1 374 ? 17.75 28.766 -0.116 1 90.75 374 ALA B O 1
ATOM 7306 N N . ASN B 1 375 ? 15.68 28.641 -0.741 1 88.94 375 ASN B N 1
ATOM 7307 C CA . ASN B 1 375 ? 15.898 27.531 -1.662 1 88.94 375 ASN B CA 1
ATOM 7308 C C . ASN B 1 375 ? 16.797 27.938 -2.824 1 88.94 375 ASN B C 1
ATOM 7310 O O . ASN B 1 375 ? 17.562 27.125 -3.334 1 88.94 375 ASN B O 1
ATOM 7314 N N . LEU B 1 376 ? 16.656 29.156 -3.217 1 91.69 376 LEU B N 1
ATOM 7315 C CA . LEU B 1 376 ? 17.5 29.656 -4.305 1 91.69 376 LEU B CA 1
ATOM 7316 C C . LEU B 1 376 ? 18.953 29.766 -3.861 1 91.69 376 LEU B C 1
ATOM 7318 O O . LEU B 1 376 ? 19.859 29.5 -4.645 1 91.69 376 LEU B O 1
ATOM 7322 N N . LEU B 1 377 ? 19.094 30.156 -2.625 1 93.25 377 LEU B N 1
ATOM 7323 C CA . LEU B 1 377 ? 20.453 30.328 -2.117 1 93.25 377 LEU B CA 1
ATOM 7324 C C . LEU B 1 377 ? 21.172 28.984 -2.037 1 93.25 377 LEU B C 1
ATOM 7326 O O . LEU B 1 377 ? 22.359 28.891 -2.352 1 93.25 377 LEU B O 1
ATOM 7330 N N . VAL B 1 378 ? 20.453 27.969 -1.603 1 89.62 378 VAL B N 1
ATOM 7331 C CA . VAL B 1 378 ? 21.031 26.625 -1.501 1 89.62 378 VAL B CA 1
ATOM 7332 C C . VAL B 1 378 ? 20.984 25.938 -2.861 1 89.62 378 VAL B C 1
ATOM 7334 O O . VAL B 1 378 ? 21.438 24.797 -3.006 1 89.62 378 VAL B O 1
ATOM 7337 N N . ARG B 1 379 ? 20.469 26.578 -3.855 1 89 379 ARG B N 1
ATOM 7338 C CA . ARG B 1 379 ? 20.359 26.203 -5.262 1 89 379 ARG B CA 1
ATOM 7339 C C . ARG B 1 379 ? 19.547 24.922 -5.426 1 89 379 ARG B C 1
ATOM 7341 O O . ARG B 1 379 ? 20 23.984 -6.082 1 89 379 ARG B O 1
ATOM 7348 N N . MET B 1 380 ? 18.562 24.922 -4.676 1 83.44 380 MET B N 1
ATOM 7349 C CA . MET B 1 380 ? 17.578 23.891 -4.953 1 83.44 380 MET B CA 1
ATOM 7350 C C . MET B 1 380 ? 16.844 24.172 -6.266 1 83.44 380 MET B C 1
ATOM 7352 O O . MET B 1 380 ? 16.266 23.266 -6.863 1 83.44 380 MET B O 1
ATOM 7356 N N . TYR B 1 381 ? 16.828 25.422 -6.617 1 85.12 381 TYR B N 1
ATOM 7357 C CA . TYR B 1 381 ? 16.312 25.953 -7.879 1 85.12 381 TYR B CA 1
ATOM 7358 C C . TYR B 1 381 ? 17.281 26.969 -8.484 1 85.12 381 TYR B C 1
ATOM 7360 O O . TYR B 1 381 ? 18.047 27.594 -7.762 1 85.12 381 TYR B O 1
ATOM 7368 N N . ASP B 1 382 ? 17.141 27.016 -9.773 1 89.31 382 ASP B N 1
ATOM 7369 C CA . ASP B 1 382 ? 17.844 28.109 -10.43 1 89.31 382 ASP B CA 1
ATOM 7370 C C . ASP B 1 382 ? 16.922 29.281 -10.703 1 89.31 382 ASP B C 1
ATOM 7372 O O . ASP B 1 382 ? 15.734 29.094 -10.984 1 89.31 382 ASP B O 1
ATOM 7376 N N . VAL B 1 383 ? 17.453 30.438 -10.578 1 93.5 383 VAL B N 1
ATOM 7377 C CA . VAL B 1 383 ? 16.688 31.656 -10.781 1 93.5 383 VAL B CA 1
ATOM 7378 C C . VAL B 1 383 ? 16.203 31.734 -12.227 1 93.5 383 VAL B C 1
ATOM 7380 O O . VAL B 1 383 ? 16.875 31.219 -13.133 1 93.5 383 VAL B O 1
ATOM 7383 N N . THR B 1 384 ? 15.023 32.312 -12.461 1 93.12 384 THR B N 1
ATOM 7384 C CA . THR B 1 384 ? 14.492 32.531 -13.805 1 93.12 384 THR B CA 1
ATOM 7385 C C . THR B 1 384 ? 15.195 33.719 -14.469 1 93.12 384 THR B C 1
ATOM 7387 O O . THR B 1 384 ? 15.531 33.656 -15.656 1 93.12 384 THR B O 1
ATOM 7390 N N . ASP B 1 385 ? 15.289 34.781 -13.812 1 94.88 385 ASP B N 1
ATOM 7391 C CA . ASP B 1 385 ? 16.016 35.969 -14.234 1 94.88 385 ASP B CA 1
ATOM 7392 C C . ASP B 1 385 ? 16.781 36.594 -13.062 1 94.88 385 ASP B C 1
ATOM 7394 O O . ASP B 1 385 ? 16.484 36.312 -11.906 1 94.88 385 ASP B O 1
ATOM 7398 N N . GLY B 1 386 ? 17.812 37.312 -13.406 1 95.88 386 GLY B N 1
ATOM 7399 C CA . GLY B 1 386 ? 18.688 37.844 -12.367 1 95.88 386 GLY B CA 1
ATOM 7400 C C . GLY B 1 386 ? 19.75 36.875 -11.914 1 95.88 386 GLY B C 1
ATOM 7401 O O . GLY B 1 386 ? 20.156 36 -12.68 1 95.88 386 GLY B O 1
ATOM 7402 N N . SER B 1 387 ? 20.297 37.156 -10.695 1 96.5 387 SER B N 1
ATOM 7403 C CA . SER B 1 387 ? 21.344 36.25 -10.234 1 96.5 387 SER B CA 1
ATOM 7404 C C . SER B 1 387 ? 21.484 36.312 -8.719 1 96.5 387 SER B C 1
ATOM 7406 O O . SER B 1 387 ? 21.172 37.312 -8.094 1 96.5 387 SER B O 1
ATOM 7408 N N . VAL B 1 388 ? 21.828 35.219 -8.18 1 96.56 388 VAL B N 1
ATOM 7409 C CA . VAL B 1 388 ? 22.266 35.062 -6.797 1 96.56 388 VAL B CA 1
ATOM 7410 C C . VAL B 1 388 ? 23.766 34.781 -6.754 1 96.56 388 VAL B C 1
ATOM 7412 O O . VAL B 1 388 ? 24.266 33.906 -7.465 1 96.56 388 VAL B O 1
ATOM 7415 N N . ALA B 1 389 ? 24.438 35.594 -6.004 1 96.62 389 ALA B N 1
ATOM 7416 C CA . ALA B 1 389 ? 25.891 35.469 -6.016 1 96.62 389 ALA B CA 1
ATOM 7417 C C . ALA B 1 389 ? 26.453 35.438 -4.598 1 96.62 389 ALA B C 1
ATOM 7419 O O . ALA B 1 389 ? 25.844 36 -3.672 1 96.62 389 ALA B O 1
ATOM 7420 N N . VAL B 1 390 ? 27.547 34.75 -4.461 1 95.88 390 VAL B N 1
ATOM 7421 C CA . VAL B 1 390 ? 28.359 34.75 -3.254 1 95.88 390 VAL B CA 1
ATOM 7422 C C . VAL B 1 390 ? 29.75 35.312 -3.57 1 95.88 390 VAL B C 1
ATOM 7424 O O . VAL B 1 390 ? 30.469 34.75 -4.418 1 95.88 390 VAL B O 1
ATOM 7427 N N . ASN B 1 391 ? 30.094 36.344 -2.918 1 94.5 391 ASN B N 1
ATOM 7428 C CA . ASN B 1 391 ? 31.344 37.062 -3.197 1 94.5 391 ASN B CA 1
ATOM 7429 C C . ASN B 1 391 ? 31.453 37.438 -4.672 1 94.5 391 ASN B C 1
ATOM 7431 O O . ASN B 1 391 ? 32.5 37.25 -5.293 1 94.5 391 ASN B O 1
ATOM 7435 N N . GLY B 1 392 ? 30.328 37.781 -5.211 1 92.31 392 GLY B N 1
ATOM 7436 C CA . GLY B 1 392 ? 30.297 38.25 -6.582 1 92.31 392 GLY B CA 1
ATOM 7437 C C . GLY B 1 392 ? 30.266 37.156 -7.609 1 92.31 392 GLY B C 1
ATOM 7438 O O . GLY B 1 392 ? 30.109 37.406 -8.805 1 92.31 392 GLY B O 1
ATOM 7439 N N . ILE B 1 393 ? 30.328 35.969 -7.211 1 95.06 393 ILE B N 1
ATOM 7440 C CA . ILE B 1 393 ? 30.297 34.812 -8.125 1 95.06 393 ILE B CA 1
ATOM 7441 C C . ILE B 1 393 ? 28.891 34.25 -8.172 1 95.06 393 ILE B C 1
ATOM 7443 O O . ILE B 1 393 ? 28.328 33.875 -7.137 1 95.06 393 ILE B O 1
ATOM 7447 N N . ASP B 1 394 ? 28.422 34.125 -9.391 1 95.75 394 ASP B N 1
ATOM 7448 C CA . ASP B 1 394 ? 27.109 33.5 -9.562 1 95.75 394 ASP B CA 1
ATOM 7449 C C . ASP B 1 394 ? 27.094 32.062 -9.086 1 95.75 394 ASP B C 1
ATOM 7451 O O . ASP B 1 394 ? 27.969 31.281 -9.453 1 95.75 394 ASP B O 1
ATOM 7455 N N . ILE B 1 395 ? 26.078 31.734 -8.328 1 94.75 395 ILE B N 1
ATOM 7456 C CA . ILE B 1 395 ? 26.047 30.406 -7.715 1 94.75 395 ILE B CA 1
ATOM 7457 C C . ILE B 1 395 ? 25.875 29.344 -8.797 1 94.75 395 ILE B C 1
ATOM 7459 O O . ILE B 1 395 ? 26.156 28.172 -8.57 1 94.75 395 ILE B O 1
ATOM 7463 N N . ARG B 1 396 ? 25.469 29.641 -10.062 1 93.62 396 ARG B N 1
ATOM 7464 C CA . ARG B 1 396 ? 25.312 28.703 -11.172 1 93.62 396 ARG B CA 1
ATOM 7465 C C . ARG B 1 396 ? 26.672 28.281 -11.727 1 93.62 396 ARG B C 1
ATOM 7467 O O . ARG B 1 396 ? 26.781 27.266 -12.422 1 93.62 396 ARG B O 1
ATOM 7474 N N . GLU B 1 397 ? 27.625 29.062 -11.305 1 94.38 397 GLU B N 1
ATOM 7475 C CA . GLU B 1 397 ? 28.969 28.797 -11.789 1 94.38 397 GLU B CA 1
ATOM 7476 C C . GLU B 1 397 ? 29.781 28 -10.773 1 94.38 397 GLU B C 1
ATOM 7478 O O . GLU B 1 397 ? 30.891 27.562 -11.062 1 94.38 397 GLU B O 1
ATOM 7483 N N . VAL B 1 398 ? 29.266 27.781 -9.695 1 92.69 398 VAL B N 1
ATOM 7484 C CA . VAL B 1 398 ? 29.953 27.062 -8.625 1 92.69 398 VAL B CA 1
ATOM 7485 C C . VAL B 1 398 ? 29.406 25.641 -8.531 1 92.69 398 VAL B C 1
ATOM 7487 O O . VAL B 1 398 ? 28.25 25.375 -8.883 1 92.69 398 VAL B O 1
ATOM 7490 N N . ARG B 1 399 ? 30.312 24.719 -8.094 1 89 399 ARG B N 1
ATOM 7491 C CA . ARG B 1 399 ? 29.828 23.375 -7.824 1 89 399 ARG B CA 1
ATOM 7492 C C . ARG B 1 399 ? 28.844 23.359 -6.664 1 89 399 ARG B C 1
ATOM 7494 O O . ARG B 1 399 ? 29.094 23.984 -5.625 1 89 399 ARG B O 1
ATOM 7501 N N . GLN B 1 400 ? 27.797 22.703 -6.824 1 86.81 400 GLN B N 1
ATOM 7502 C CA . GLN B 1 400 ? 26.75 22.641 -5.809 1 86.81 400 GLN B CA 1
ATOM 7503 C C . GLN B 1 400 ? 27.312 22.203 -4.465 1 86.81 400 GLN B C 1
ATOM 7505 O O . GLN B 1 400 ? 26.969 22.75 -3.42 1 86.81 400 GLN B O 1
ATOM 7510 N N . ARG B 1 401 ? 28.234 21.297 -4.52 1 83.69 401 ARG B N 1
ATOM 7511 C CA . ARG B 1 401 ? 28.828 20.766 -3.299 1 83.69 401 ARG B CA 1
ATOM 7512 C C . ARG B 1 401 ? 29.609 21.859 -2.553 1 83.69 401 ARG B C 1
ATOM 7514 O O . ARG B 1 401 ? 29.484 21.984 -1.332 1 83.69 401 ARG B O 1
ATOM 7521 N N . ASP B 1 402 ? 30.312 22.578 -3.287 1 88.06 402 ASP B N 1
ATOM 7522 C CA . ASP B 1 402 ? 31.125 23.625 -2.691 1 88.06 402 ASP B CA 1
ATOM 7523 C C . ASP B 1 402 ? 30.266 24.75 -2.127 1 88.06 402 ASP B C 1
ATOM 7525 O O . ASP B 1 402 ? 30.594 25.328 -1.09 1 88.06 402 ASP B O 1
ATOM 7529 N N . LEU B 1 403 ? 29.266 25.031 -2.836 1 90.94 403 LEU B N 1
ATOM 7530 C CA . LEU B 1 403 ? 28.328 26.047 -2.373 1 90.94 403 LEU B CA 1
ATOM 7531 C C . LEU B 1 403 ? 27.672 25.625 -1.068 1 90.94 403 LEU B C 1
ATOM 7533 O O . LEU B 1 403 ? 27.641 26.391 -0.103 1 90.94 403 LEU B O 1
ATOM 7537 N N . ARG B 1 404 ? 27.266 24.469 -1.031 1 87.94 404 ARG B N 1
ATOM 7538 C CA . ARG B 1 404 ? 26.469 23.984 0.097 1 87.94 404 ARG B CA 1
ATOM 7539 C C . ARG B 1 404 ? 27.359 23.719 1.309 1 87.94 404 ARG B C 1
ATOM 7541 O O . ARG B 1 404 ? 26.891 23.719 2.445 1 87.94 404 ARG B O 1
ATOM 7548 N N . HIS B 1 405 ? 28.625 23.578 1.027 1 87 405 HIS B N 1
ATOM 7549 C CA . HIS B 1 405 ? 29.562 23.469 2.131 1 87 405 HIS B CA 1
ATOM 7550 C C . HIS B 1 405 ? 29.688 24.781 2.895 1 87 405 HIS B C 1
ATOM 7552 O O . HIS B 1 405 ? 30.031 24.781 4.078 1 87 405 HIS B O 1
ATOM 7558 N N . LYS B 1 406 ? 29.344 25.766 2.262 1 91.5 406 LYS B N 1
ATOM 7559 C CA . LYS B 1 406 ? 29.469 27.094 2.871 1 91.5 406 LYS B CA 1
ATOM 7560 C C . LYS B 1 406 ? 28.156 27.531 3.506 1 91.5 406 LYS B C 1
ATOM 7562 O O . LYS B 1 406 ? 28.078 28.609 4.094 1 91.5 406 LYS B O 1
ATOM 7567 N N . ILE B 1 407 ? 27.234 26.672 3.438 1 92.31 407 ILE B N 1
ATOM 7568 C CA . ILE B 1 407 ? 25.922 27.062 3.914 1 92.31 407 ILE B CA 1
ATOM 7569 C C . ILE B 1 407 ? 25.438 26.078 4.977 1 92.31 407 ILE B C 1
ATOM 7571 O O . ILE B 1 407 ? 25.406 24.875 4.742 1 92.31 407 ILE B O 1
ATOM 7575 N N . GLY B 1 408 ? 25.234 26.516 6.195 1 91.81 408 GLY B N 1
ATOM 7576 C CA . GLY B 1 408 ? 24.438 25.797 7.18 1 91.81 408 GLY B CA 1
ATOM 7577 C C . GLY B 1 408 ? 22.953 26.062 7.059 1 91.81 408 GLY B C 1
ATOM 7578 O O . GLY B 1 408 ? 22.516 27.203 7.105 1 91.81 408 GLY B O 1
ATOM 7579 N N . PHE B 1 409 ? 22.188 24.984 6.895 1 91.44 409 PHE B N 1
ATOM 7580 C CA . PHE B 1 409 ? 20.797 25.172 6.508 1 91.44 409 PHE B CA 1
ATOM 7581 C C . PHE B 1 409 ? 19.875 24.453 7.484 1 91.44 409 PHE B C 1
ATOM 7583 O O . PHE B 1 409 ? 20.047 23.25 7.742 1 91.44 409 PHE B O 1
ATOM 7590 N N . ALA B 1 410 ? 18.984 25.188 8.086 1 92 410 ALA B N 1
ATOM 7591 C CA . ALA B 1 410 ? 17.891 24.641 8.883 1 92 410 ALA B CA 1
ATOM 7592 C C . ALA B 1 410 ? 16.547 24.891 8.203 1 92 410 ALA B C 1
ATOM 7594 O O . ALA B 1 410 ? 15.961 25.969 8.336 1 92 410 ALA B O 1
ATOM 7595 N N . PRO B 1 411 ? 15.969 23.859 7.59 1 88.19 411 PRO B N 1
ATOM 7596 C CA . PRO B 1 411 ? 14.727 24.031 6.832 1 88.19 411 PRO B CA 1
ATOM 7597 C C . PRO B 1 411 ? 13.5 24.156 7.734 1 88.19 411 PRO B C 1
ATOM 7599 O O . PRO B 1 411 ? 13.586 23.938 8.945 1 88.19 411 PRO B O 1
ATOM 7602 N N . GLN B 1 412 ? 12.469 24.594 7.059 1 82.5 412 GLN B N 1
ATOM 7603 C CA . GLN B 1 412 ? 11.195 24.734 7.758 1 82.5 412 GLN B CA 1
ATOM 7604 C C . GLN B 1 412 ? 10.727 23.406 8.328 1 82.5 412 GLN B C 1
ATOM 7606 O O . GLN B 1 412 ? 10.32 23.328 9.492 1 82.5 412 GLN B O 1
ATOM 7611 N N . ASP B 1 413 ? 10.859 22.359 7.496 1 81.19 413 ASP B N 1
ATOM 7612 C CA . ASP B 1 413 ? 10.531 21.016 7.969 1 81.19 413 ASP B CA 1
ATOM 7613 C C . ASP B 1 413 ? 11.75 20.328 8.578 1 81.19 413 ASP B C 1
ATOM 7615 O O . ASP B 1 413 ? 12.711 20.016 7.871 1 81.19 413 ASP B O 1
ATOM 7619 N N . ALA B 1 414 ? 11.672 20.203 9.922 1 86.19 414 ALA B N 1
ATOM 7620 C CA . ALA B 1 414 ? 12.797 19.594 10.641 1 86.19 414 ALA B CA 1
ATOM 7621 C C . ALA B 1 414 ? 12.789 18.078 10.484 1 86.19 414 ALA B C 1
ATOM 7623 O O . ALA B 1 414 ? 12.172 17.375 11.281 1 86.19 414 ALA B O 1
ATOM 7624 N N . VAL B 1 415 ? 13.477 17.625 9.492 1 85.94 415 VAL B N 1
ATOM 7625 C CA . VAL B 1 415 ? 13.539 16.188 9.25 1 85.94 415 VAL B CA 1
ATOM 7626 C C . VAL B 1 415 ? 14.82 15.617 9.852 1 85.94 415 VAL B C 1
ATOM 7628 O O . VAL B 1 415 ? 15.906 16.172 9.656 1 85.94 415 VAL B O 1
ATOM 7631 N N . LEU B 1 416 ? 14.664 14.578 10.633 1 88.81 416 LEU B N 1
ATOM 7632 C CA . LEU B 1 416 ? 15.805 13.844 11.18 1 88.81 416 LEU B CA 1
ATOM 7633 C C . LEU B 1 416 ? 15.891 12.445 10.578 1 88.81 416 LEU B C 1
ATOM 7635 O O . LEU B 1 416 ? 14.875 11.883 10.172 1 88.81 416 LEU B O 1
ATOM 7639 N N . PHE B 1 417 ? 17.078 11.953 10.508 1 86.25 417 PHE B N 1
ATOM 7640 C CA . PHE B 1 417 ? 17.312 10.625 9.953 1 86.25 417 PHE B CA 1
ATOM 7641 C C . PHE B 1 417 ? 17.406 9.578 11.055 1 86.25 417 PHE B C 1
ATOM 7643 O O . PHE B 1 417 ? 17.812 9.891 12.172 1 86.25 417 PHE B O 1
ATOM 7650 N N . SER B 1 418 ? 17.031 8.367 10.734 1 86.88 418 SER B N 1
ATOM 7651 C CA . SER B 1 418 ? 17.172 7.281 11.695 1 86.88 418 SER B CA 1
ATOM 7652 C C . SER B 1 418 ? 18.625 7.059 12.078 1 86.88 418 SER B C 1
ATOM 7654 O O . SER B 1 418 ? 19.516 7.133 11.227 1 86.88 418 SER B O 1
ATOM 7656 N N . GLY B 1 419 ? 18.859 6.832 13.32 1 89.12 419 GLY B N 1
ATOM 7657 C CA . GLY B 1 419 ? 20.203 6.676 13.891 1 89.12 419 GLY B CA 1
ATOM 7658 C C . GLY B 1 419 ? 20.312 7.238 15.289 1 89.12 419 GLY B C 1
ATOM 7659 O O . GLY B 1 419 ? 19.5 6.938 16.156 1 89.12 419 GLY B O 1
ATOM 7660 N N . THR B 1 420 ? 21.359 7.98 15.414 1 94.38 420 THR B N 1
ATOM 7661 C CA . THR B 1 420 ? 21.562 8.625 16.703 1 94.38 420 THR B CA 1
ATOM 7662 C C . THR B 1 420 ? 21.531 10.141 16.578 1 94.38 420 THR B C 1
ATOM 7664 O O . THR B 1 420 ? 21.562 10.672 15.453 1 94.38 420 THR B O 1
ATOM 7667 N N . ILE B 1 421 ? 21.422 10.766 17.703 1 95.81 421 ILE B N 1
ATOM 7668 C CA . ILE B 1 421 ? 21.516 12.219 17.703 1 95.81 421 ILE B CA 1
ATOM 7669 C C . ILE B 1 421 ? 22.859 12.664 17.141 1 95.81 421 ILE B C 1
ATOM 7671 O O . ILE B 1 421 ? 22.938 13.602 16.359 1 95.81 421 ILE B O 1
ATOM 7675 N N . ARG B 1 422 ? 23.875 11.922 17.484 1 94.75 422 ARG B N 1
ATOM 7676 C CA . ARG B 1 422 ? 25.234 12.195 17 1 94.75 422 ARG B CA 1
ATOM 7677 C C . ARG B 1 422 ? 25.297 12.117 15.477 1 94.75 422 ARG B C 1
ATOM 7679 O O . ARG B 1 422 ? 25.828 13.016 14.82 1 94.75 422 ARG B O 1
ATOM 7686 N N . ASP B 1 423 ? 24.719 11.117 14.945 1 91.31 423 ASP B N 1
ATOM 7687 C CA . ASP B 1 423 ? 24.719 10.914 13.5 1 91.31 423 ASP B CA 1
ATOM 7688 C C . ASP B 1 423 ? 24.031 12.086 12.789 1 91.31 423 ASP B C 1
ATOM 7690 O O . ASP B 1 423 ? 24.484 12.508 11.719 1 91.31 423 ASP B O 1
ATOM 7694 N N . ASN B 1 424 ? 22.984 12.5 13.359 1 92.38 424 ASN B N 1
ATOM 7695 C CA . ASN B 1 424 ? 22.203 13.586 12.758 1 92.38 424 ASN B CA 1
ATOM 7696 C C . ASN B 1 424 ? 22.953 14.914 12.828 1 92.38 424 ASN B C 1
ATOM 7698 O O . ASN B 1 424 ? 22.922 15.695 11.883 1 92.38 424 ASN B O 1
ATOM 7702 N N . LEU B 1 425 ? 23.625 15.141 13.906 1 94.31 425 LEU B N 1
ATOM 7703 C CA . LEU B 1 425 ? 24.234 16.438 14.125 1 94.31 425 LEU B CA 1
ATOM 7704 C C . LEU B 1 425 ? 25.562 16.547 13.383 1 94.31 425 LEU B C 1
ATOM 7706 O O . LEU B 1 425 ? 26.016 17.641 13.055 1 94.31 425 LEU B O 1
ATOM 7710 N N . THR B 1 426 ? 26.188 15.406 13.117 1 91 426 THR B N 1
ATOM 7711 C CA . THR B 1 426 ? 27.469 15.43 12.422 1 91 426 THR B CA 1
ATOM 7712 C C . THR B 1 426 ? 27.266 15.258 10.922 1 91 426 THR B C 1
ATOM 7714 O O . THR B 1 426 ? 28.219 14.969 10.195 1 91 426 THR B O 1
ATOM 7717 N N . TYR B 1 427 ? 26.078 15.398 10.555 1 84.12 427 TYR B N 1
ATOM 7718 C CA . TYR B 1 427 ? 25.719 15.172 9.156 1 84.12 427 TYR B CA 1
ATOM 7719 C C . TYR B 1 427 ? 26.5 16.109 8.234 1 84.12 427 TYR B C 1
ATOM 7721 O O . TYR B 1 427 ? 26.938 15.695 7.164 1 84.12 427 TYR B O 1
ATOM 7729 N N . GLY B 1 428 ? 26.719 17.328 8.633 1 81.88 428 GLY B N 1
ATOM 7730 C CA . GLY B 1 428 ? 27.406 18.328 7.828 1 81.88 428 GLY B CA 1
ATOM 7731 C C . GLY B 1 428 ? 28.906 18.359 8.086 1 81.88 428 GLY B C 1
ATOM 7732 O O . GLY B 1 428 ? 29.672 18.859 7.258 1 81.88 428 GLY B O 1
ATOM 7733 N N . LYS B 1 429 ? 29.281 17.906 9.172 1 89 429 LYS B N 1
ATOM 7734 C CA . LYS B 1 429 ? 30.672 17.844 9.594 1 89 429 LYS B CA 1
ATOM 7735 C C . LYS B 1 429 ? 30.969 16.547 10.336 1 89 429 LYS B C 1
ATOM 7737 O O . LYS B 1 429 ? 30.984 16.516 11.57 1 89 429 LYS B O 1
ATOM 7742 N N . PRO B 1 430 ? 31.391 15.547 9.609 1 86.62 430 PRO B N 1
ATOM 7743 C CA . PRO B 1 430 ? 31.562 14.219 10.211 1 86.62 430 PRO B CA 1
ATOM 7744 C C . PRO B 1 430 ? 32.656 14.18 11.266 1 86.62 430 PRO B C 1
ATOM 7746 O O . PRO B 1 430 ? 32.656 13.336 12.164 1 86.62 430 PRO B O 1
ATOM 7749 N N . ASP B 1 431 ? 33.562 15.078 11.172 1 89.5 431 ASP B N 1
ATOM 7750 C CA . ASP B 1 431 ? 34.688 15.07 12.094 1 89.5 431 ASP B CA 1
ATOM 7751 C C . ASP B 1 431 ? 34.438 16 13.273 1 89.5 431 ASP B C 1
ATOM 7753 O O . ASP B 1 431 ? 35.375 16.312 14.031 1 89.5 431 ASP B O 1
ATOM 7757 N N . ALA B 1 432 ? 33.188 16.453 13.375 1 93.19 432 ALA B N 1
ATOM 7758 C CA . ALA B 1 432 ? 32.875 17.328 14.5 1 93.19 432 ALA B CA 1
ATOM 7759 C C . ALA B 1 432 ? 33.125 16.625 15.836 1 93.19 432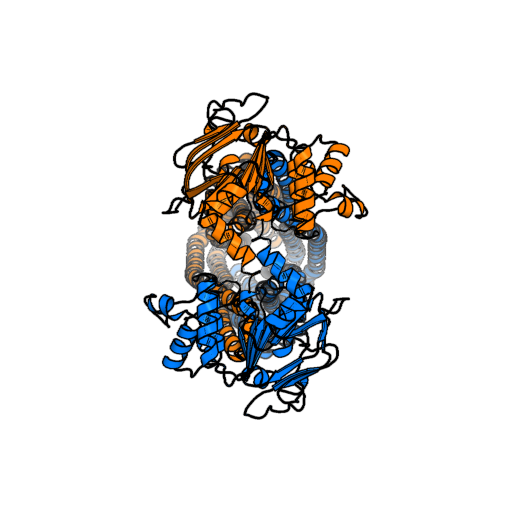 ALA B C 1
ATOM 7761 O O . ALA B 1 432 ? 32.844 15.438 15.977 1 93.19 432 ALA B O 1
ATOM 7762 N N . THR B 1 433 ? 33.688 17.328 16.797 1 94.81 433 THR B N 1
ATOM 7763 C CA . THR B 1 433 ? 33.969 16.781 18.125 1 94.81 433 THR B CA 1
ATOM 7764 C C . THR B 1 433 ? 32.719 16.891 19.016 1 94.81 433 THR B C 1
ATOM 7766 O O . THR B 1 433 ? 31.797 17.625 18.703 1 94.81 433 THR B O 1
ATOM 7769 N N . ASP B 1 434 ? 32.781 16.203 20.109 1 95.12 434 ASP B N 1
ATOM 7770 C CA . ASP B 1 434 ? 31.688 16.281 21.062 1 95.12 434 ASP B CA 1
ATOM 7771 C C . ASP B 1 434 ? 31.5 17.703 21.578 1 95.12 434 ASP B C 1
ATOM 7773 O O . ASP B 1 434 ? 30.375 18.141 21.828 1 95.12 434 ASP B O 1
ATOM 7777 N N . ALA B 1 435 ? 32.625 18.297 21.688 1 95.12 435 ALA B N 1
ATOM 7778 C CA . ALA B 1 435 ? 32.562 19.672 22.156 1 95.12 435 ALA B CA 1
ATOM 7779 C C . ALA B 1 435 ? 31.797 20.562 21.172 1 95.12 435 ALA B C 1
ATOM 7781 O O . ALA B 1 435 ? 31 21.406 21.562 1 95.12 435 ALA B O 1
ATOM 7782 N N . ASP B 1 436 ? 32.031 20.359 19.938 1 94.94 436 ASP B N 1
ATOM 7783 C CA . ASP B 1 436 ? 31.359 21.109 18.891 1 94.94 436 ASP B CA 1
ATOM 7784 C C . ASP B 1 436 ? 29.844 20.844 18.922 1 94.94 436 ASP B C 1
ATOM 7786 O O . ASP B 1 436 ? 29.047 21.781 18.781 1 94.94 436 ASP B O 1
ATOM 7790 N N . ILE B 1 437 ? 29.531 19.609 19.156 1 96.81 437 ILE B N 1
ATOM 7791 C CA . ILE B 1 437 ? 28.141 19.188 19.141 1 96.81 437 ILE B CA 1
ATOM 7792 C C . ILE B 1 437 ? 27.406 19.812 20.328 1 96.81 437 ILE B C 1
ATOM 7794 O O . ILE B 1 437 ? 26.312 20.359 20.172 1 96.81 437 ILE B O 1
ATOM 7798 N N . TRP B 1 438 ? 28 19.734 21.438 1 96.88 438 TRP B N 1
ATOM 7799 C CA . TRP B 1 438 ? 27.344 20.25 22.656 1 96.88 438 TRP B CA 1
ATOM 7800 C C . TRP B 1 438 ? 27.219 21.766 22.594 1 96.88 438 TRP B C 1
ATOM 7802 O O . TRP B 1 438 ? 26.234 22.328 23.094 1 96.88 438 TRP B O 1
ATOM 7812 N N . GLU B 1 439 ? 28.203 22.406 22.062 1 95.5 439 GLU B N 1
ATOM 7813 C CA . GLU B 1 439 ? 28.109 23.859 21.891 1 95.5 439 GLU B CA 1
ATOM 7814 C C . GLU B 1 439 ? 26.922 24.234 21 1 95.5 439 GLU B C 1
ATOM 7816 O O . GLU B 1 439 ? 26.156 25.141 21.344 1 95.5 439 GLU B O 1
ATOM 7821 N N . ALA B 1 440 ? 26.812 23.578 19.906 1 95.81 440 ALA B N 1
ATOM 7822 C CA . ALA B 1 440 ? 25.688 23.828 19 1 95.81 440 ALA B CA 1
ATOM 7823 C C . ALA B 1 440 ? 24.359 23.562 19.688 1 95.81 440 ALA B C 1
ATOM 7825 O O . ALA B 1 440 ? 23.391 24.297 19.5 1 95.81 440 ALA B O 1
ATOM 7826 N N . LEU B 1 441 ? 24.344 22.516 20.516 1 97.12 441 LEU B N 1
ATOM 7827 C CA . LEU B 1 441 ? 23.141 22.156 21.25 1 97.12 441 LEU B CA 1
ATOM 7828 C C . LEU B 1 441 ? 22.781 23.234 22.281 1 97.12 441 LEU B C 1
ATOM 7830 O O . LEU B 1 441 ? 21.609 23.5 22.516 1 97.12 441 LEU B O 1
ATOM 7834 N N . GLU B 1 442 ? 23.766 23.734 22.859 1 96.31 442 GLU B N 1
ATOM 7835 C CA . GLU B 1 442 ? 23.531 24.781 23.844 1 96.31 442 GLU B CA 1
ATOM 7836 C C . GLU B 1 442 ? 22.953 26.031 23.188 1 96.31 442 GLU B C 1
ATOM 7838 O O . GLU B 1 442 ? 21.984 26.625 23.688 1 96.31 442 GLU B O 1
ATOM 7843 N N . ILE B 1 443 ? 23.453 26.344 22.094 1 94.62 443 ILE B N 1
ATOM 7844 C CA . ILE B 1 443 ? 22.969 27.5 21.359 1 94.62 443 ILE B CA 1
ATOM 7845 C C . ILE B 1 443 ? 21.531 27.25 20.906 1 94.62 443 ILE B C 1
ATOM 7847 O O . ILE B 1 443 ? 20.656 28.125 21.047 1 94.62 443 ILE B O 1
ATOM 7851 N N . ALA B 1 444 ? 21.297 26.078 20.422 1 95.25 444 ALA B N 1
ATOM 7852 C CA . ALA B 1 444 ? 19.984 25.719 19.891 1 95.25 444 ALA B CA 1
ATOM 7853 C C . ALA B 1 444 ? 19 25.422 21.031 1 95.25 444 ALA B C 1
ATOM 7855 O O . ALA B 1 444 ? 17.844 25.062 20.781 1 95.25 444 ALA B O 1
ATOM 7856 N N . GLN B 1 445 ? 19.484 25.547 22.281 1 93.56 445 GLN B N 1
ATOM 7857 C CA . GLN B 1 445 ? 18.672 25.297 23.453 1 93.56 445 GLN B CA 1
ATOM 7858 C C . GLN B 1 445 ? 18.203 23.844 23.516 1 93.56 445 GLN B C 1
ATOM 7860 O O . GLN B 1 445 ? 17.047 23.578 23.859 1 93.56 445 GLN B O 1
ATOM 7865 N N . GLY B 1 446 ? 19 22.953 23.031 1 93.81 446 GLY B N 1
ATOM 7866 C CA . GLY B 1 446 ? 18.656 21.547 23.016 1 93.81 446 GLY B CA 1
ATOM 7867 C C . GLY B 1 446 ? 19.5 20.703 23.953 1 93.81 446 GLY B C 1
ATOM 7868 O O . GLY B 1 446 ? 19.234 19.516 24.141 1 93.81 446 GLY B O 1
ATOM 7869 N N . ALA B 1 447 ? 20.453 21.281 24.625 1 95.44 447 ALA B N 1
ATOM 7870 C CA . ALA B 1 447 ? 21.422 20.547 25.453 1 95.44 447 ALA B CA 1
ATOM 7871 C C . ALA B 1 447 ? 20.734 19.875 26.641 1 95.44 447 ALA B C 1
ATOM 7873 O O . ALA B 1 447 ? 21.031 18.719 26.969 1 95.44 447 ALA B O 1
ATOM 7874 N N . ASN B 1 448 ? 19.875 20.547 27.219 1 91.25 448 ASN B N 1
ATOM 7875 C CA . ASN B 1 448 ? 19.234 20.047 28.438 1 91.25 448 ASN B CA 1
ATOM 7876 C C . ASN B 1 448 ? 18.453 18.766 28.172 1 91.25 448 ASN B C 1
ATOM 7878 O O . ASN B 1 448 ? 18.641 17.766 28.875 1 91.25 448 ASN B O 1
ATOM 7882 N N . PHE B 1 449 ? 17.609 18.75 27.125 1 89.94 449 PHE B N 1
ATOM 7883 C CA . PHE B 1 449 ? 16.797 17.562 26.938 1 89.94 449 PHE B CA 1
ATOM 7884 C C . PHE B 1 449 ? 17.625 16.406 26.406 1 89.94 449 PHE B C 1
ATOM 7886 O O . PHE B 1 449 ? 17.312 15.242 26.641 1 89.94 449 PHE B O 1
ATOM 7893 N N . VAL B 1 450 ? 18.734 16.688 25.75 1 95.25 450 VAL B N 1
ATOM 7894 C CA . VAL B 1 450 ? 19.609 15.625 25.25 1 95.25 450 VAL B CA 1
ATOM 7895 C C . VAL B 1 450 ? 20.359 14.992 26.422 1 95.25 450 VAL B C 1
ATOM 7897 O O . VAL B 1 450 ? 20.578 13.781 26.438 1 95.25 450 VAL B O 1
ATOM 7900 N N . ARG B 1 451 ? 20.766 15.82 27.344 1 93.94 451 ARG B N 1
ATOM 7901 C CA . ARG B 1 451 ? 21.484 15.336 28.531 1 93.94 451 ARG B CA 1
ATOM 7902 C C . ARG B 1 451 ? 20.562 14.469 29.391 1 93.94 451 ARG B C 1
ATOM 7904 O O . ARG B 1 451 ? 21.031 13.578 30.094 1 93.94 451 ARG B O 1
ATOM 7911 N N . GLU B 1 452 ? 19.312 14.719 29.312 1 91.62 452 GLU B N 1
ATOM 7912 C CA . GLU B 1 452 ? 18.344 13.977 30.109 1 91.62 452 GLU B CA 1
ATOM 7913 C C . GLU B 1 452 ? 18.062 12.602 29.516 1 91.62 452 GLU B C 1
ATOM 7915 O O . GLU B 1 452 ? 17.562 11.711 30.203 1 91.62 452 GLU B O 1
ATOM 7920 N N . LEU B 1 453 ? 18.406 12.492 28.344 1 92.56 453 LEU B N 1
ATOM 7921 C CA . LEU B 1 453 ? 18.219 11.188 27.719 1 92.56 453 LEU B CA 1
ATOM 7922 C C . LEU B 1 453 ? 19.266 10.188 28.234 1 92.56 453 LEU B C 1
ATOM 7924 O O . LEU B 1 453 ? 20.422 10.555 28.453 1 92.56 453 LEU B O 1
ATOM 7928 N N . ASN B 1 454 ? 18.953 8.914 28.328 1 90.31 454 ASN B N 1
ATOM 7929 C CA . ASN B 1 454 ? 19.812 7.875 28.875 1 90.31 454 ASN B CA 1
ATOM 7930 C C . ASN B 1 454 ? 21.094 7.734 28.078 1 90.31 454 ASN B C 1
ATOM 7932 O O . ASN B 1 454 ? 22.172 7.535 28.641 1 90.31 454 ASN B O 1
ATOM 7936 N N . ALA B 1 455 ? 21.031 7.852 26.797 1 93.62 455 ALA B N 1
ATOM 7937 C CA . ALA B 1 455 ? 22.188 7.609 25.938 1 93.62 455 ALA B CA 1
ATOM 7938 C C . ALA B 1 455 ? 22.766 8.922 25.422 1 93.62 455 ALA B C 1
ATOM 7940 O O . ALA B 1 455 ? 23.672 8.922 24.594 1 93.62 455 ALA B O 1
ATOM 7941 N N . GLY B 1 456 ? 22.188 9.977 25.828 1 94.44 456 GLY B N 1
ATOM 7942 C CA . GLY B 1 456 ? 22.703 11.273 25.438 1 94.44 456 GLY B CA 1
ATOM 7943 C C . GLY B 1 456 ? 22.766 11.445 23.922 1 94.44 456 GLY B C 1
ATOM 7944 O O . GLY B 1 456 ? 21.781 11.234 23.219 1 94.44 456 GLY B O 1
ATOM 7945 N N . LEU B 1 457 ? 24.031 11.664 23.453 1 95.25 457 LEU B N 1
ATOM 7946 C CA . LEU B 1 457 ? 24.25 11.891 22.031 1 95.25 457 LEU B CA 1
ATOM 7947 C C . LEU B 1 457 ? 24.016 10.617 21.234 1 95.25 457 LEU B C 1
ATOM 7949 O O . LEU B 1 457 ? 23.75 10.664 20.031 1 95.25 457 LEU B O 1
ATOM 7953 N N . ASP B 1 458 ? 24.062 9.547 21.906 1 95.06 458 ASP B N 1
ATOM 7954 C CA . ASP B 1 458 ? 23.906 8.273 21.203 1 95.06 458 ASP B CA 1
ATOM 7955 C C . ASP B 1 458 ? 22.484 7.742 21.344 1 95.06 458 ASP B C 1
ATOM 7957 O O . ASP B 1 458 ? 22.219 6.582 21.016 1 95.06 458 ASP B O 1
ATOM 7961 N N . SER B 1 459 ? 21.594 8.602 21.719 1 94.19 459 SER B N 1
ATOM 7962 C CA . SER B 1 459 ? 20.188 8.227 21.797 1 94.19 459 SER B CA 1
ATOM 7963 C C . SER B 1 459 ? 19.594 7.969 20.422 1 94.19 459 SER B C 1
ATOM 7965 O O . SER B 1 459 ? 19.953 8.641 19.453 1 94.19 459 SER B O 1
ATOM 7967 N N . LYS B 1 460 ? 18.734 7.074 20.391 1 92.56 460 LYS B N 1
ATOM 7968 C CA . LYS B 1 460 ? 18.125 6.621 19.141 1 92.56 460 LYS B CA 1
ATOM 7969 C C . LYS B 1 460 ? 17.172 7.676 18.578 1 92.56 460 LYS B C 1
ATOM 7971 O O . LYS B 1 460 ? 16.406 8.297 19.328 1 92.56 460 LYS B O 1
ATOM 7976 N N . VAL B 1 461 ? 17.312 7.961 17.297 1 91.06 461 VAL B N 1
ATOM 7977 C CA . VAL B 1 461 ? 16.375 8.805 16.547 1 91.06 461 VAL B CA 1
ATOM 7978 C C . VAL B 1 461 ? 15.562 7.945 15.578 1 91.06 461 VAL B C 1
ATOM 7980 O O . VAL B 1 461 ? 16.125 7.176 14.797 1 91.06 461 VAL B O 1
ATOM 7983 N N . GLU B 1 462 ? 14.305 8.086 15.727 1 85.81 462 GLU B N 1
ATOM 7984 C CA . GLU B 1 462 ? 13.414 7.344 14.836 1 85.81 462 GLU B CA 1
ATOM 7985 C C . GLU B 1 462 ? 13.234 8.07 13.508 1 85.81 462 GLU B C 1
ATOM 7987 O O . GLU B 1 462 ? 13.664 9.219 13.359 1 85.81 462 GLU B O 1
ATOM 7992 N N . HIS B 1 463 ? 12.641 7.41 12.664 1 79.44 463 HIS B N 1
ATOM 7993 C CA . HIS B 1 463 ? 12.391 7.965 11.336 1 79.44 463 HIS B CA 1
ATOM 7994 C C . HIS B 1 463 ? 11.656 9.297 11.43 1 79.44 463 HIS B C 1
ATOM 7996 O O . HIS B 1 463 ? 10.633 9.398 12.102 1 79.44 463 HIS B O 1
ATOM 8002 N N . GLY B 1 464 ? 12.25 10.266 10.742 1 80.62 464 GLY B N 1
ATOM 8003 C CA . GLY B 1 464 ? 11.648 11.586 10.727 1 80.62 464 GLY B CA 1
ATOM 8004 C C . GLY B 1 464 ? 11.703 12.281 12.078 1 80.62 464 GLY B C 1
ATOM 8005 O O . GLY B 1 464 ? 11.148 13.367 12.242 1 80.62 464 GLY B O 1
ATOM 8006 N N . GLY B 1 465 ? 12.336 11.672 13.031 1 85.94 465 GLY B N 1
ATOM 8007 C CA . GLY B 1 465 ? 12.383 12.227 14.375 1 85.94 465 GLY B CA 1
ATOM 8008 C C . GLY B 1 465 ? 11.094 12.039 15.141 1 85.94 465 GLY B C 1
ATOM 8009 O O . GLY B 1 465 ? 10.719 12.883 15.961 1 85.94 465 GLY B O 1
ATOM 8010 N N . GLY B 1 466 ? 10.453 11 14.812 1 76.31 466 GLY B N 1
ATOM 8011 C CA . GLY B 1 466 ? 9.133 10.766 15.375 1 76.31 466 GLY B CA 1
ATOM 8012 C C . GLY B 1 466 ? 9.141 10.648 16.891 1 76.31 466 GLY B C 1
ATOM 8013 O O . GLY B 1 466 ? 8.125 10.891 17.547 1 76.31 466 GLY B O 1
ATOM 8014 N N . ASN B 1 467 ? 10.258 10.352 17.516 1 81.38 467 ASN B N 1
ATOM 8015 C CA . ASN B 1 467 ? 10.328 10.156 18.953 1 81.38 467 ASN B CA 1
ATOM 8016 C C . ASN B 1 467 ? 10.656 11.461 19.688 1 81.38 467 ASN B C 1
ATOM 8018 O O . ASN B 1 467 ? 10.883 11.461 20.891 1 81.38 467 ASN B O 1
ATOM 8022 N N . PHE B 1 468 ? 10.734 12.547 18.953 1 85.25 468 PHE B N 1
ATOM 8023 C CA . PHE B 1 468 ? 10.953 13.867 19.516 1 85.25 468 PHE B CA 1
ATOM 8024 C C . PHE B 1 468 ? 9.758 14.773 19.266 1 85.25 468 PHE B C 1
ATOM 8026 O O . PHE B 1 468 ? 9.023 14.578 18.281 1 85.25 468 PHE B O 1
ATOM 8033 N N . SER B 1 469 ? 9.578 15.703 20.141 1 77.38 469 SER B N 1
ATOM 8034 C CA . SER B 1 469 ? 8.547 16.703 19.906 1 77.38 469 SER B CA 1
ATOM 8035 C C . SER B 1 469 ? 8.922 17.641 18.766 1 77.38 469 SER B C 1
ATOM 8037 O O . SER B 1 469 ? 10.078 17.656 18.328 1 77.38 469 SER B O 1
ATOM 8039 N N . GLY B 1 470 ? 7.941 18.359 18.188 1 80.62 470 GLY B N 1
ATOM 8040 C CA . GLY B 1 470 ? 8.203 19.297 17.109 1 80.62 470 GLY B CA 1
ATOM 8041 C C . GLY B 1 470 ? 9.289 20.312 17.453 1 80.62 470 GLY B C 1
ATOM 8042 O O . GLY B 1 470 ? 10.18 20.562 16.641 1 80.62 470 GLY B O 1
ATOM 8043 N N . GLY B 1 471 ? 9.203 20.828 18.656 1 83.56 471 GLY B N 1
ATOM 8044 C CA . GLY B 1 471 ? 10.211 21.781 19.109 1 83.56 471 GLY B CA 1
ATOM 8045 C C . GLY B 1 471 ? 11.586 21.172 19.266 1 83.56 471 GLY B C 1
ATOM 8046 O O . GLY B 1 471 ? 12.594 21.812 18.938 1 83.56 471 GLY B O 1
ATOM 8047 N N . GLN B 1 472 ? 11.594 19.953 19.75 1 87.44 472 GLN B N 1
ATOM 8048 C CA . GLN B 1 472 ? 12.867 19.25 19.906 1 87.44 472 GLN B CA 1
ATOM 8049 C C . GLN B 1 472 ? 13.508 18.969 18.547 1 87.44 472 GLN B C 1
ATOM 8051 O O . GLN B 1 472 ? 14.719 19.141 18.375 1 87.44 472 GLN B O 1
ATOM 8056 N N . ARG B 1 473 ? 12.711 18.547 17.625 1 91.56 473 ARG B N 1
ATOM 8057 C CA . ARG B 1 473 ? 13.203 18.266 16.281 1 91.56 473 ARG B CA 1
ATOM 8058 C C . ARG B 1 473 ? 13.797 19.516 15.641 1 91.56 473 ARG B C 1
ATOM 8060 O O . ARG B 1 473 ? 14.836 19.453 14.992 1 91.56 473 ARG B O 1
ATOM 8067 N N . GLN B 1 474 ? 13.109 20.578 15.844 1 90.81 474 GLN B N 1
ATOM 8068 C CA . GLN B 1 474 ? 13.586 21.844 15.281 1 90.81 474 GLN B CA 1
ATOM 8069 C C . GLN B 1 474 ? 14.914 22.25 15.898 1 90.81 474 GLN B C 1
ATOM 8071 O O . GLN B 1 474 ? 15.82 22.719 15.195 1 90.81 474 GLN B O 1
ATOM 8076 N N . ARG B 1 475 ? 15 22.109 17.172 1 93.94 475 ARG B N 1
ATOM 8077 C CA . ARG B 1 475 ? 16.234 22.469 17.875 1 93.94 475 ARG B CA 1
ATOM 8078 C C . ARG B 1 475 ? 17.391 21.594 17.422 1 93.94 475 ARG B C 1
ATOM 8080 O O . ARG B 1 475 ? 18.516 22.078 17.266 1 93.94 475 ARG B O 1
ATOM 8087 N N . LEU B 1 476 ? 17.109 20.344 17.234 1 94.62 476 LEU B N 1
ATOM 8088 C CA . LEU B 1 476 ? 18.141 19.453 16.719 1 94.62 476 LEU B CA 1
ATOM 8089 C C . LEU B 1 476 ? 18.531 19.828 15.289 1 94.62 476 LEU B C 1
ATOM 8091 O O . LEU B 1 476 ? 19.703 19.734 14.922 1 94.62 476 LEU B O 1
ATOM 8095 N N . SER B 1 477 ? 17.547 20.172 14.5 1 93.75 477 SER B N 1
ATOM 8096 C CA . SER B 1 477 ? 17.797 20.609 13.133 1 93.75 477 SER B CA 1
ATOM 8097 C C . SER B 1 477 ? 18.672 21.859 13.102 1 93.75 477 SER B C 1
ATOM 8099 O O . SER B 1 477 ? 19.594 21.969 12.297 1 93.75 477 SER B O 1
ATOM 8101 N N . ILE B 1 478 ? 18.359 22.766 13.977 1 94.5 478 ILE B N 1
ATOM 8102 C CA . ILE B 1 478 ? 19.141 24 14.086 1 94.5 478 ILE B CA 1
ATOM 8103 C C . ILE B 1 478 ? 20.562 23.672 14.531 1 94.5 478 ILE B C 1
ATOM 8105 O O . ILE B 1 478 ? 21.531 24.203 13.984 1 94.5 478 ILE B O 1
ATOM 8109 N N . ALA B 1 479 ? 20.656 22.797 15.539 1 95.56 479 ALA B N 1
ATOM 8110 C CA . ALA B 1 479 ? 21.969 22.375 16.016 1 95.56 479 ALA B CA 1
ATOM 8111 C C . ALA B 1 479 ? 22.797 21.766 14.875 1 95.56 479 ALA B C 1
ATOM 8113 O O . ALA B 1 479 ? 24 22 14.781 1 95.56 479 ALA B O 1
ATOM 8114 N N . ARG B 1 480 ? 22.172 20.969 14.094 1 94.12 480 ARG B N 1
ATOM 8115 C CA . ARG B 1 480 ? 22.844 20.359 12.945 1 94.12 480 ARG B CA 1
ATOM 8116 C C . ARG B 1 480 ? 23.422 21.438 12.023 1 94.12 480 ARG B C 1
ATOM 8118 O O . ARG B 1 480 ? 24.547 21.312 11.555 1 94.12 480 ARG B O 1
ATOM 8125 N N . ALA B 1 481 ? 22.656 22.422 11.758 1 92.75 481 ALA B N 1
ATOM 8126 C CA . ALA B 1 481 ? 23.109 23.531 10.906 1 92.75 481 ALA B CA 1
ATOM 8127 C C . ALA B 1 481 ? 24.297 24.25 11.539 1 92.75 481 ALA B C 1
ATOM 8129 O O . ALA B 1 481 ? 25.234 24.656 10.836 1 92.75 481 ALA B O 1
ATOM 8130 N N . LEU B 1 482 ? 24.312 24.359 12.828 1 94.19 482 LEU B N 1
ATOM 8131 C CA . LEU B 1 482 ? 25.344 25.094 13.539 1 94.19 482 LEU B CA 1
ATOM 8132 C C . LEU B 1 482 ? 26.641 24.297 13.609 1 94.19 482 LEU B C 1
ATOM 8134 O O . LEU B 1 482 ? 27.734 24.859 13.555 1 94.19 482 LEU B O 1
ATOM 8138 N N . VAL B 1 483 ? 26.516 23.016 13.758 1 93.81 483 VAL B N 1
ATOM 8139 C CA . VAL B 1 483 ? 27.688 22.141 13.852 1 93.81 483 VAL B CA 1
ATOM 8140 C C . VAL B 1 483 ? 28.5 22.219 12.562 1 93.81 483 VAL B C 1
ATOM 8142 O O . VAL B 1 483 ? 29.719 22.094 12.586 1 93.81 483 VAL B O 1
ATOM 8145 N N . THR B 1 484 ? 27.844 22.453 11.516 1 89.75 484 THR B N 1
ATOM 8146 C CA . THR B 1 484 ? 28.5 22.516 10.211 1 89.75 484 THR B CA 1
ATOM 8147 C C . THR B 1 484 ? 29.516 23.656 10.18 1 89.75 484 THR B C 1
ATOM 8149 O O . THR B 1 484 ? 30.484 23.594 9.414 1 89.75 484 THR B O 1
ATOM 8152 N N . ASP B 1 485 ? 29.359 24.641 11.008 1 87.06 485 ASP B N 1
ATOM 8153 C CA . ASP B 1 485 ? 30.25 25.781 11.102 1 87.06 485 ASP B CA 1
ATOM 8154 C C . ASP B 1 485 ? 30.484 26.422 9.734 1 87.06 485 ASP B C 1
ATOM 8156 O O . ASP B 1 485 ? 31.625 26.594 9.305 1 87.06 485 ASP B O 1
ATOM 8160 N N . ALA B 1 486 ? 29.406 26.766 9.031 1 92 486 ALA B N 1
ATOM 8161 C CA . ALA B 1 486 ? 29.453 27.344 7.691 1 92 486 ALA B CA 1
ATOM 8162 C C . ALA B 1 486 ? 29.516 28.875 7.766 1 92 486 ALA B C 1
ATOM 8164 O O . ALA B 1 486 ? 29.266 29.453 8.82 1 92 486 ALA B O 1
ATOM 8165 N N . ASP B 1 487 ? 29.828 29.422 6.641 1 94.69 487 ASP B N 1
ATOM 8166 C CA . ASP B 1 487 ? 30 30.875 6.562 1 94.69 487 ASP B CA 1
ATOM 8167 C C . ASP B 1 487 ? 28.641 31.562 6.43 1 94.69 487 ASP B C 1
ATOM 8169 O O . ASP B 1 487 ? 28.5 32.75 6.789 1 94.69 487 ASP B O 1
ATOM 8173 N N . ILE B 1 488 ? 27.734 30.844 5.949 1 95.44 488 ILE B N 1
ATOM 8174 C CA . ILE B 1 488 ? 26.375 31.359 5.773 1 95.44 488 ILE B CA 1
ATOM 8175 C C . ILE B 1 488 ? 25.391 30.484 6.523 1 95.44 488 ILE B C 1
ATOM 8177 O O . ILE B 1 488 ? 25.375 29.266 6.348 1 95.44 488 ILE B O 1
ATOM 8181 N N . LEU B 1 489 ? 24.641 31.062 7.402 1 95.62 489 LEU B N 1
ATOM 8182 C CA . LEU B 1 489 ? 23.594 30.328 8.117 1 95.62 489 LEU B CA 1
ATOM 8183 C C . LEU B 1 489 ? 22.219 30.781 7.652 1 95.62 489 LEU B C 1
ATOM 8185 O O . LEU B 1 489 ? 21.922 31.969 7.625 1 95.62 489 LEU B O 1
ATOM 8189 N N . VAL B 1 490 ? 21.453 29.828 7.234 1 95.12 490 VAL B N 1
ATOM 8190 C CA . VAL B 1 490 ? 20.109 30.125 6.766 1 95.12 490 VAL B CA 1
ATOM 8191 C C . VAL B 1 490 ? 19.094 29.375 7.633 1 95.12 490 VAL B C 1
ATOM 8193 O O . VAL B 1 490 ? 19.141 28.141 7.738 1 95.12 490 VAL B O 1
ATOM 8196 N N . PHE B 1 491 ? 18.203 30.078 8.258 1 94.56 491 PHE B N 1
ATOM 8197 C CA . PHE B 1 491 ? 17.109 29.531 9.055 1 94.56 491 PHE B CA 1
ATOM 8198 C C . PHE B 1 491 ? 15.766 29.797 8.391 1 94.56 491 PHE B C 1
ATOM 8200 O O . PHE B 1 491 ? 15.234 30.906 8.469 1 94.56 491 PHE B O 1
ATOM 8207 N N . ASP B 1 492 ? 15.203 28.812 7.773 1 91.56 492 ASP B N 1
ATOM 8208 C CA . ASP B 1 492 ? 13.945 28.953 7.047 1 91.56 492 ASP B CA 1
ATOM 8209 C C . ASP B 1 492 ? 12.758 28.594 7.93 1 91.56 492 ASP B C 1
ATOM 8211 O O . ASP B 1 492 ? 12.312 27.453 7.949 1 91.56 492 ASP B O 1
ATOM 8215 N N . ASP B 1 493 ? 12.195 29.578 8.578 1 87.81 493 ASP B N 1
ATOM 8216 C CA . ASP B 1 493 ? 11.062 29.438 9.484 1 87.81 493 ASP B CA 1
ATOM 8217 C C . ASP B 1 493 ? 11.305 28.328 10.508 1 87.81 493 ASP B C 1
ATOM 8219 O O . ASP B 1 493 ? 10.391 27.578 10.852 1 87.81 493 ASP B O 1
ATOM 8223 N N . SER B 1 494 ? 12.469 28.219 10.898 1 87 494 SER B N 1
ATOM 8224 C CA . SER B 1 494 ? 12.891 27.125 11.766 1 87 494 SER B CA 1
ATOM 8225 C C . SER B 1 494 ? 12.562 27.422 13.227 1 87 494 SER B C 1
ATOM 8227 O O . SER B 1 494 ? 12.633 26.531 14.078 1 87 494 SER B O 1
ATOM 8229 N N . PHE B 1 495 ? 12.172 28.641 13.469 1 83.06 495 PHE B N 1
ATOM 8230 C CA . PHE B 1 495 ? 11.891 29.016 14.852 1 83.06 495 PHE B CA 1
ATOM 8231 C C . PHE B 1 495 ? 10.398 28.922 15.148 1 83.06 495 PHE B C 1
ATOM 8233 O O . PHE B 1 495 ? 9.977 29.078 16.297 1 83.06 495 PHE B O 1
ATOM 8240 N N . SER B 1 496 ? 9.688 28.609 14.148 1 74.19 496 SER B N 1
ATOM 8241 C CA . SER B 1 496 ? 8.234 28.719 14.234 1 74.19 496 SER B CA 1
ATOM 8242 C C . SER B 1 496 ? 7.668 27.734 15.242 1 74.19 496 SER B C 1
ATOM 8244 O O . SER B 1 496 ? 6.625 27.984 15.852 1 74.19 496 SER B O 1
ATOM 8246 N N . ALA B 1 497 ? 8.32 26.578 15.406 1 69.81 497 ALA B N 1
ATOM 8247 C CA . ALA B 1 497 ? 7.797 25.547 16.297 1 69.81 497 ALA B CA 1
ATOM 8248 C C . ALA B 1 497 ? 8.289 25.75 17.734 1 69.81 497 ALA B C 1
ATOM 8250 O O . ALA B 1 497 ? 7.895 25.031 18.641 1 69.81 497 ALA B O 1
ATOM 8251 N N . LEU B 1 498 ? 9.078 26.781 17.969 1 75.56 498 LEU B N 1
ATOM 8252 C CA . LEU B 1 498 ? 9.609 27.078 19.297 1 75.56 498 LEU B CA 1
ATOM 8253 C C . LEU B 1 498 ? 8.695 28.031 20.047 1 75.56 498 LEU B C 1
ATOM 8255 O O . LEU B 1 498 ? 8.062 28.906 19.438 1 75.56 498 LEU B O 1
ATOM 8259 N N . ASP B 1 499 ? 8.656 27.75 21.328 1 71 499 ASP B N 1
ATOM 8260 C CA . ASP B 1 499 ? 7.973 28.75 22.156 1 71 499 ASP B CA 1
ATOM 8261 C C . ASP B 1 499 ? 8.773 30.047 22.219 1 71 499 ASP B C 1
ATOM 8263 O O . ASP B 1 499 ? 9.969 30.062 21.938 1 71 499 ASP B O 1
ATOM 8267 N N . PHE B 1 500 ? 8.109 31.062 22.609 1 67.19 500 PHE B N 1
ATOM 8268 C CA . PHE B 1 500 ? 8.648 32.406 22.562 1 67.19 500 PHE B CA 1
ATOM 8269 C C . PHE B 1 500 ? 9.914 32.531 23.406 1 67.19 500 PHE B C 1
ATOM 8271 O O . PHE B 1 500 ? 10.891 33.156 23 1 67.19 500 PHE B O 1
ATOM 8278 N N . LYS B 1 501 ? 9.852 31.891 24.547 1 73.81 501 LYS B N 1
ATOM 8279 C CA . LYS B 1 501 ? 11.008 31.969 25.438 1 73.81 501 LYS B CA 1
ATOM 8280 C C . LYS B 1 501 ? 12.211 31.25 24.828 1 73.81 501 LYS B C 1
ATOM 8282 O O . LYS B 1 501 ? 13.328 31.781 24.828 1 73.81 501 LYS B O 1
ATOM 8287 N N . THR B 1 502 ? 12.008 30.141 24.391 1 81.06 502 THR B N 1
ATOM 8288 C CA . THR B 1 502 ? 13.07 29.359 23.781 1 81.06 502 THR B CA 1
ATOM 8289 C C . THR B 1 502 ? 13.617 30.078 22.547 1 81.06 502 THR B C 1
ATOM 8291 O O . THR B 1 502 ? 14.828 30.078 22.312 1 81.06 502 THR B O 1
ATOM 8294 N N . ASP B 1 503 ? 12.703 30.625 21.797 1 84.69 503 ASP B N 1
ATOM 8295 C CA . ASP B 1 503 ? 13.078 31.391 20.625 1 84.69 503 ASP B CA 1
ATOM 8296 C C . ASP B 1 503 ? 13.992 32.562 21 1 84.69 503 ASP B C 1
ATOM 8298 O O . ASP B 1 503 ? 15.039 32.75 20.375 1 84.69 503 ASP B O 1
ATOM 8302 N N . ALA B 1 504 ? 13.625 33.25 21.984 1 82.12 504 ALA B N 1
ATOM 8303 C CA . ALA B 1 504 ? 14.398 34.406 22.438 1 82.12 504 ALA B CA 1
ATOM 8304 C C . ALA B 1 504 ? 15.781 33.969 22.938 1 82.12 504 ALA B C 1
ATOM 8306 O O . ALA B 1 504 ? 16.781 34.625 22.625 1 82.12 504 ALA B O 1
ATOM 8307 N N . ASN B 1 505 ? 15.844 32.938 23.719 1 87.12 505 ASN B N 1
ATOM 8308 C CA . ASN B 1 505 ? 17.109 32.438 24.234 1 87.12 505 ASN B CA 1
ATOM 8309 C C . ASN B 1 505 ? 18.047 31.984 23.109 1 87.12 505 ASN B C 1
ATOM 8311 O O . ASN B 1 505 ? 19.25 32.219 23.172 1 87.12 505 ASN B O 1
ATOM 8315 N N . LEU B 1 506 ? 17.484 31.375 22.219 1 91.38 506 LEU B N 1
ATOM 8316 C CA . LEU B 1 506 ? 18.25 30.875 21.078 1 91.38 506 LEU B CA 1
ATOM 8317 C C . LEU B 1 506 ? 18.844 32.031 20.281 1 91.38 506 LEU B C 1
ATOM 8319 O O . LEU B 1 506 ? 20.031 32 19.938 1 91.38 506 LEU B O 1
ATOM 8323 N N . ARG B 1 507 ? 18.062 32.969 20.016 1 88.75 507 ARG B N 1
ATOM 8324 C CA . ARG B 1 507 ? 18.531 34.125 19.25 1 88.75 507 ARG B CA 1
ATOM 8325 C C . ARG B 1 507 ? 19.641 34.844 20 1 88.75 507 ARG B C 1
ATOM 8327 O O . ARG B 1 507 ? 20.609 35.312 19.391 1 88.75 507 ARG B O 1
ATOM 8334 N N . ALA B 1 508 ? 19.438 34.938 21.281 1 87.38 508 ALA B N 1
ATOM 8335 C CA . ALA B 1 508 ? 20.469 35.594 22.094 1 87.38 508 ALA B CA 1
ATOM 8336 C C . ALA B 1 508 ? 21.781 34.812 22.031 1 87.38 508 ALA B C 1
ATOM 8338 O O . ALA B 1 508 ? 22.859 35.438 21.922 1 87.38 508 ALA B O 1
ATOM 8339 N N . ALA B 1 509 ? 21.672 33.594 22.094 1 91.25 509 ALA B N 1
ATOM 8340 C CA . ALA B 1 509 ? 22.859 32.75 22.031 1 91.25 509 ALA B CA 1
ATOM 8341 C C . ALA B 1 509 ? 23.484 32.75 20.641 1 91.25 509 ALA B C 1
ATOM 8343 O O . ALA B 1 509 ? 24.688 32.625 20.5 1 91.25 509 ALA B O 1
ATOM 8344 N N . LEU B 1 510 ? 22.672 32.906 19.688 1 91 510 LEU B N 1
ATOM 8345 C CA . LEU B 1 510 ? 23.109 32.906 18.297 1 91 510 LEU B CA 1
ATOM 8346 C C . LEU B 1 510 ? 23.938 34.125 17.984 1 91 510 LEU B C 1
ATOM 8348 O O . LEU B 1 510 ? 24.844 34.094 17.156 1 91 510 LEU B O 1
ATOM 8352 N N . LYS B 1 511 ? 23.656 35.188 18.609 1 87.81 511 LYS B N 1
ATOM 8353 C CA . LYS B 1 511 ? 24.312 36.469 18.344 1 87.81 511 LYS B CA 1
ATOM 8354 C C . LYS B 1 511 ? 25.812 36.375 18.578 1 87.81 511 LYS B C 1
ATOM 8356 O O . LYS B 1 511 ? 26.609 36.938 17.828 1 87.81 511 LYS B O 1
ATOM 8361 N N . SER B 1 512 ? 26.188 35.625 19.562 1 85.25 512 SER B N 1
ATOM 8362 C CA . SER B 1 512 ? 27.594 35.562 19.953 1 85.25 512 SER B CA 1
ATOM 8363 C C . SER B 1 512 ? 28.406 34.719 18.969 1 85.25 512 SER B C 1
ATOM 8365 O O . SER B 1 512 ? 29.609 34.938 18.812 1 85.25 512 SER B O 1
ATOM 8367 N N . VAL B 1 513 ? 27.75 33.875 18.25 1 87.06 513 VAL B N 1
ATOM 8368 C CA . VAL B 1 513 ? 28.5 32.969 17.406 1 87.06 513 VAL B CA 1
ATOM 8369 C C . VAL B 1 513 ? 28.344 33.344 15.945 1 87.06 513 VAL B C 1
ATOM 8371 O O . VAL B 1 513 ? 28.906 32.719 15.055 1 87.06 513 VAL B O 1
ATOM 8374 N N . THR B 1 514 ? 27.656 34.406 15.656 1 86.81 514 THR B N 1
ATOM 8375 C CA . THR B 1 514 ? 27.375 34.719 14.258 1 86.81 514 THR B CA 1
ATOM 8376 C C . THR B 1 514 ? 28.031 36.031 13.867 1 86.81 514 THR B C 1
ATOM 8378 O O . THR B 1 514 ? 27.719 36.594 12.82 1 86.81 514 THR B O 1
ATOM 8381 N N . GLU B 1 515 ? 28.953 36.469 14.648 1 88 515 GLU B N 1
ATOM 8382 C CA . GLU B 1 515 ? 29.609 37.75 14.375 1 88 515 GLU B CA 1
ATOM 8383 C C . GLU B 1 515 ? 30.453 37.688 13.102 1 88 515 GLU B C 1
ATOM 8385 O O . GLU B 1 515 ? 30.672 38.688 12.438 1 88 515 GLU B O 1
ATOM 8390 N N . ASP B 1 516 ? 30.844 36.562 12.797 1 91.69 516 ASP B 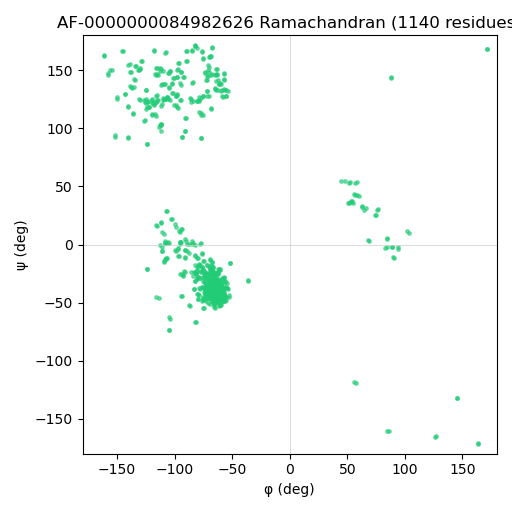N 1
ATOM 8391 C CA . ASP B 1 516 ? 31.703 36.406 11.625 1 91.69 516 ASP B CA 1
ATOM 8392 C C . ASP B 1 516 ? 30.984 35.656 10.508 1 91.69 516 ASP B C 1
ATOM 8394 O O . ASP B 1 516 ? 31.625 35.062 9.625 1 91.69 516 ASP B O 1
ATOM 8398 N N . LYS B 1 517 ? 29.719 35.594 10.547 1 94.81 517 LYS B N 1
ATOM 8399 C CA . LYS B 1 517 ? 28.953 34.844 9.562 1 94.81 517 LYS B CA 1
ATOM 8400 C C . LYS B 1 517 ? 27.828 35.688 8.969 1 94.81 517 LYS B C 1
ATOM 8402 O O . LYS B 1 517 ? 27.469 36.719 9.531 1 94.81 517 LYS B O 1
ATOM 8407 N N . VAL B 1 518 ? 27.391 35.281 7.801 1 95.75 518 VAL B N 1
ATOM 8408 C CA . VAL B 1 518 ? 26.141 35.812 7.242 1 95.75 518 VAL B CA 1
ATOM 8409 C C . VAL B 1 518 ? 24.953 35 7.766 1 95.75 518 VAL B C 1
ATOM 8411 O O . VAL B 1 518 ? 24.953 33.781 7.715 1 95.75 518 VAL B O 1
ATOM 8414 N N . VAL B 1 519 ? 24.016 35.719 8.344 1 95.75 519 VAL B N 1
ATOM 8415 C CA . VAL B 1 519 ? 22.859 35 8.906 1 95.75 519 VAL B CA 1
ATOM 8416 C C . VAL B 1 519 ? 21.578 35.469 8.219 1 95.75 519 VAL B C 1
ATOM 8418 O O . VAL B 1 519 ? 21.312 36.688 8.148 1 95.75 519 VAL B O 1
ATOM 8421 N N . ILE B 1 520 ? 20.859 34.562 7.699 1 95.75 520 ILE B N 1
ATOM 8422 C CA . ILE B 1 520 ? 19.562 34.844 7.098 1 95.75 520 ILE B CA 1
ATOM 8423 C C . ILE B 1 520 ? 18.469 34.125 7.879 1 95.75 520 ILE B C 1
ATOM 8425 O O . ILE B 1 520 ? 18.469 32.906 7.992 1 95.75 520 ILE B O 1
ATOM 8429 N N . ILE B 1 521 ? 17.531 34.875 8.359 1 94.81 521 ILE B N 1
ATOM 8430 C CA . ILE B 1 521 ? 16.438 34.344 9.148 1 94.81 521 ILE B CA 1
ATOM 8431 C C . ILE B 1 521 ? 15.109 34.625 8.461 1 94.81 521 ILE B C 1
ATOM 8433 O O . ILE B 1 521 ? 14.742 35.781 8.281 1 94.81 521 ILE B O 1
ATOM 8437 N N . ILE B 1 522 ? 14.523 33.625 8.016 1 93.56 522 ILE B N 1
ATOM 8438 C CA . ILE B 1 522 ? 13.172 33.75 7.48 1 93.56 522 ILE B CA 1
ATOM 8439 C C . ILE B 1 522 ? 12.156 33.406 8.57 1 93.56 522 ILE B C 1
ATOM 8441 O O . ILE B 1 522 ? 12.219 32.344 9.172 1 93.56 522 ILE B O 1
ATOM 8445 N N . ALA B 1 523 ? 11.242 34.312 8.852 1 87.69 523 ALA B N 1
ATOM 8446 C CA . ALA B 1 523 ? 10.281 34.094 9.938 1 87.69 523 ALA B CA 1
ATOM 8447 C C . ALA B 1 523 ? 8.922 34.688 9.594 1 87.69 523 ALA B C 1
ATOM 8449 O O . ALA B 1 523 ? 8.812 35.5 8.672 1 87.69 523 ALA B O 1
ATOM 8450 N N . GLN B 1 524 ? 8.031 34.344 10.297 1 77.75 524 GLN B N 1
ATOM 8451 C CA . GLN B 1 524 ? 6.68 34.875 10.164 1 77.75 524 GLN B CA 1
ATOM 8452 C C . GLN B 1 524 ? 6.336 35.781 11.336 1 77.75 524 GLN B C 1
ATOM 8454 O O . GLN B 1 524 ? 5.426 36.594 11.242 1 77.75 524 GLN B O 1
ATOM 8459 N N . ARG B 1 525 ? 7.125 35.688 12.359 1 77.56 525 ARG B N 1
ATOM 8460 C CA . ARG B 1 525 ? 6.852 36.438 13.57 1 77.56 525 ARG B CA 1
ATOM 8461 C C . ARG B 1 525 ? 7.754 37.656 13.664 1 77.56 525 ARG B C 1
ATOM 8463 O O . ARG B 1 525 ? 8.961 37.562 13.414 1 77.56 525 ARG B O 1
ATOM 8470 N N . ILE B 1 526 ? 7.109 38.688 14.086 1 82.69 526 ILE B N 1
ATOM 8471 C CA . ILE B 1 526 ? 7.832 39.969 14.219 1 82.69 526 ILE B CA 1
ATOM 8472 C C . ILE B 1 526 ? 8.891 39.844 15.32 1 82.69 526 ILE B C 1
ATOM 8474 O O . ILE B 1 526 ? 9.992 40.375 15.188 1 82.69 526 ILE B O 1
ATOM 8478 N N . SER B 1 527 ? 8.57 39.125 16.344 1 78.25 527 SER B N 1
ATOM 8479 C CA . SER B 1 527 ? 9.477 39 17.484 1 78.25 527 SER B CA 1
ATOM 8480 C C . SER B 1 527 ? 10.781 38.312 17.062 1 78.25 527 SER B C 1
ATOM 8482 O O . SER B 1 527 ? 11.844 38.594 17.625 1 78.25 527 SER B O 1
ATOM 8484 N N . THR B 1 528 ? 10.734 37.562 16.078 1 83.19 528 THR B N 1
ATOM 8485 C CA . THR B 1 528 ? 11.891 36.781 15.609 1 83.19 528 THR B CA 1
ATOM 8486 C C . THR B 1 528 ? 12.789 37.656 14.734 1 83.19 528 THR B C 1
ATOM 8488 O O . THR B 1 528 ? 13.992 37.406 14.648 1 83.19 528 THR B O 1
ATOM 8491 N N . VAL B 1 529 ? 12.203 38.656 14.195 1 88.31 529 VAL B N 1
ATOM 8492 C CA . VAL B 1 529 ? 12.977 39.406 13.195 1 88.31 529 VAL B CA 1
ATOM 8493 C C . VAL B 1 529 ? 13.336 40.781 13.727 1 88.31 529 VAL B C 1
ATOM 8495 O O . VAL B 1 529 ? 14.18 41.469 13.156 1 88.31 529 VAL B O 1
ATOM 8498 N N . ALA B 1 530 ? 12.852 41.125 14.852 1 86.69 530 ALA B N 1
ATOM 8499 C CA . ALA B 1 530 ? 12.953 42.5 15.367 1 86.69 530 ALA B CA 1
ATOM 8500 C C . ALA B 1 530 ? 14.414 42.875 15.609 1 86.69 530 ALA B C 1
ATOM 8502 O O . ALA B 1 530 ? 14.789 44.062 15.453 1 86.69 530 ALA B O 1
ATOM 8503 N N . ASP B 1 531 ? 15.266 41.969 15.883 1 86.62 531 ASP B N 1
ATOM 8504 C CA . ASP B 1 531 ? 16.641 42.25 16.281 1 86.62 531 ASP B CA 1
ATOM 8505 C C . ASP B 1 531 ? 17.578 42.188 15.078 1 86.62 531 ASP B C 1
ATOM 8507 O O . ASP B 1 531 ? 18.781 42.406 15.219 1 86.62 531 ASP B O 1
ATOM 8511 N N . ALA B 1 532 ? 17.109 41.938 13.953 1 92.94 532 ALA B N 1
ATOM 8512 C CA . ALA B 1 532 ? 17.969 41.812 12.766 1 92.94 532 ALA B CA 1
ATOM 8513 C C . ALA B 1 532 ? 18.516 43.188 12.359 1 92.94 532 ALA B C 1
ATOM 8515 O O . ALA B 1 532 ? 17.938 44.219 12.664 1 92.94 532 ALA B O 1
ATOM 8516 N N . ASP B 1 533 ? 19.656 43.156 11.695 1 93.75 533 ASP B N 1
ATOM 8517 C CA . ASP B 1 533 ? 20.266 44.375 11.195 1 93.75 533 ASP B CA 1
ATOM 8518 C C . ASP B 1 533 ? 19.422 45 10.07 1 93.75 533 ASP B C 1
ATOM 8520 O O . ASP B 1 533 ? 19.312 46.219 9.961 1 93.75 533 ASP B O 1
ATOM 8524 N N . THR B 1 534 ? 18.953 44.156 9.297 1 95.19 534 THR B N 1
ATOM 8525 C CA . THR B 1 534 ? 18.078 44.531 8.195 1 95.19 534 THR B CA 1
ATOM 8526 C C . THR B 1 534 ? 16.906 43.562 8.055 1 95.19 534 THR B C 1
ATOM 8528 O O . THR B 1 534 ? 17.094 42.344 8.188 1 95.19 534 THR B O 1
ATOM 8531 N N . ILE B 1 535 ? 15.75 44.125 7.859 1 96 535 ILE B N 1
ATOM 8532 C CA . ILE B 1 535 ? 14.547 43.344 7.66 1 96 535 ILE B CA 1
ATOM 8533 C C . ILE B 1 535 ? 13.984 43.594 6.266 1 96 535 ILE B C 1
ATOM 8535 O O . ILE B 1 535 ? 13.828 44.75 5.848 1 96 535 ILE B O 1
ATOM 8539 N N . VAL B 1 536 ? 13.766 42.531 5.59 1 95.81 536 VAL B N 1
ATOM 8540 C CA . VAL B 1 536 ? 13.109 42.594 4.285 1 95.81 536 VAL B CA 1
ATOM 8541 C C . VAL B 1 536 ? 11.664 42.125 4.406 1 95.81 536 VAL B C 1
ATOM 8543 O O . VAL B 1 536 ? 11.406 41.062 4.926 1 95.81 536 VAL B O 1
ATOM 8546 N N . VAL B 1 537 ? 10.758 43 3.973 1 95.75 537 VAL B N 1
ATOM 8547 C CA . VAL B 1 537 ? 9.344 42.656 4.008 1 95.75 537 VAL B CA 1
ATOM 8548 C C . VAL B 1 537 ? 8.883 42.188 2.621 1 95.75 537 VAL B C 1
ATOM 8550 O O . VAL B 1 537 ? 9.031 42.938 1.641 1 95.75 537 VAL B O 1
ATOM 8553 N N . LEU B 1 538 ? 8.43 41 2.635 1 93.75 538 LEU B N 1
ATOM 8554 C CA . LEU B 1 538 ? 7.961 40.406 1.373 1 93.75 538 LEU B CA 1
ATOM 8555 C C . LEU B 1 538 ? 6.438 40.375 1.331 1 93.75 538 LEU B C 1
ATOM 8557 O O . LEU B 1 538 ? 5.793 40.062 2.336 1 93.75 538 LEU B O 1
ATOM 8561 N N . ASP B 1 539 ? 5.93 40.781 0.211 1 91.31 539 ASP B N 1
ATOM 8562 C CA . ASP B 1 539 ? 4.5 40.688 -0.057 1 91.31 539 ASP B CA 1
ATOM 8563 C C . ASP B 1 539 ? 4.234 40.281 -1.5 1 91.31 539 ASP B C 1
ATOM 8565 O O . ASP B 1 539 ? 4.672 40.938 -2.439 1 91.31 539 ASP B O 1
ATOM 8569 N N . ASP B 1 540 ? 3.59 39.188 -1.636 1 88.69 540 ASP B N 1
ATOM 8570 C CA . ASP B 1 540 ? 3.227 38.656 -2.939 1 88.69 540 ASP B CA 1
ATOM 8571 C C . ASP B 1 540 ? 4.449 38.531 -3.848 1 88.69 540 ASP B C 1
ATOM 8573 O O . ASP B 1 540 ? 4.406 38.938 -5.008 1 88.69 540 ASP B O 1
ATOM 8577 N N . GLY B 1 541 ? 5.555 38.156 -3.295 1 91.88 541 GLY B N 1
ATOM 8578 C CA . GLY B 1 541 ? 6.754 37.844 -4.062 1 91.88 541 GLY B CA 1
ATOM 8579 C C . GLY B 1 541 ? 7.625 39.062 -4.297 1 91.88 541 GLY B C 1
ATOM 8580 O O . GLY B 1 541 ? 8.688 38.969 -4.914 1 91.88 541 GLY B O 1
ATOM 8581 N N . ARG B 1 542 ? 7.164 40.219 -3.828 1 95 542 ARG B N 1
ATOM 8582 C CA . ARG B 1 542 ? 7.914 41.469 -4.039 1 95 542 ARG B CA 1
ATOM 8583 C C . ARG B 1 542 ? 8.422 42.031 -2.717 1 95 542 ARG B C 1
ATOM 8585 O O . ARG B 1 542 ? 7.777 41.875 -1.678 1 95 542 ARG B O 1
ATOM 8592 N N . MET B 1 543 ? 9.57 42.625 -2.848 1 95.25 543 MET B N 1
ATOM 8593 C CA . MET B 1 543 ? 10.094 43.375 -1.691 1 95.25 543 MET B CA 1
ATOM 8594 C C . MET B 1 543 ? 9.398 44.719 -1.532 1 95.25 543 MET B C 1
ATOM 8596 O O . MET B 1 543 ? 9.641 45.625 -2.312 1 95.25 543 MET B O 1
ATOM 8600 N N . VAL B 1 544 ? 8.648 44.906 -0.502 1 94.81 544 VAL B N 1
ATOM 8601 C CA . VAL B 1 544 ? 7.844 46.094 -0.339 1 94.81 544 VAL B CA 1
ATOM 8602 C C . VAL B 1 544 ? 8.445 46.969 0.751 1 94.81 544 VAL B C 1
ATOM 8604 O O . VAL B 1 544 ? 8.055 48.156 0.907 1 94.81 544 VAL B O 1
ATOM 8607 N N . GLY B 1 545 ? 9.367 46.344 1.464 1 94.56 545 GLY B N 1
ATOM 8608 C CA . GLY B 1 545 ? 10.023 47.125 2.51 1 94.56 545 GLY B CA 1
ATOM 8609 C C . GLY B 1 545 ? 11.406 46.625 2.852 1 94.56 545 GLY B C 1
ATOM 8610 O O . GLY B 1 545 ? 11.688 45.406 2.695 1 94.56 545 GLY B O 1
ATOM 8611 N N . ARG B 1 546 ? 12.234 47.562 3.27 1 95.38 546 ARG B N 1
ATOM 8612 C CA . ARG B 1 546 ? 13.586 47.25 3.736 1 95.38 546 ARG B CA 1
ATOM 8613 C C . ARG B 1 546 ? 14.047 48.25 4.789 1 95.38 546 ARG B C 1
ATOM 8615 O O . ARG B 1 546 ? 13.953 49.438 4.586 1 95.38 546 ARG B O 1
ATOM 8622 N N . GLY B 1 547 ? 14.469 47.719 5.91 1 94.81 547 GLY B N 1
ATOM 8623 C CA . GLY B 1 547 ? 14.945 48.594 6.969 1 94.81 547 GLY B CA 1
ATOM 8624 C C . GLY B 1 547 ? 15.016 47.906 8.32 1 94.81 547 GLY B C 1
ATOM 8625 O O . GLY B 1 547 ? 14.969 46.656 8.406 1 94.81 547 GLY B O 1
ATOM 8626 N N . THR B 1 548 ? 15.25 48.656 9.32 1 94.94 548 THR B N 1
ATOM 8627 C CA . THR B 1 548 ? 15.258 48.156 10.688 1 94.94 548 THR B CA 1
ATOM 8628 C C . THR B 1 548 ? 13.844 48.031 11.234 1 94.94 548 THR B C 1
ATOM 8630 O O . THR B 1 548 ? 12.891 48.531 10.625 1 94.94 548 THR B O 1
ATOM 8633 N N . HIS B 1 549 ? 13.75 47.406 12.336 1 93.44 549 HIS B N 1
ATOM 8634 C CA . HIS B 1 549 ? 12.461 47.25 12.984 1 93.44 549 HIS B CA 1
ATOM 8635 C C . HIS B 1 549 ? 11.781 48.594 13.234 1 93.44 549 HIS B C 1
ATOM 8637 O O . HIS B 1 549 ? 10.609 48.781 12.891 1 93.44 549 HIS B O 1
ATOM 8643 N N . GLU B 1 550 ? 12.531 49.5 13.719 1 92.88 550 GLU B N 1
ATOM 8644 C CA . GLU B 1 550 ? 12 50.812 14.07 1 92.88 550 GLU B CA 1
ATOM 8645 C C . GLU B 1 550 ? 11.578 51.594 12.828 1 92.88 550 GLU B C 1
ATOM 8647 O O . GLU B 1 550 ? 10.539 52.25 12.828 1 92.88 550 GLU B O 1
ATOM 8652 N N . GLU B 1 551 ? 12.336 51.469 11.844 1 94.56 551 GLU B N 1
ATOM 8653 C CA . GLU B 1 551 ? 12.055 52.156 10.602 1 94.56 551 GLU B CA 1
ATOM 8654 C C . GLU B 1 551 ? 10.797 51.625 9.93 1 94.56 551 GLU B C 1
ATOM 8656 O O . GLU B 1 551 ? 9.938 52.375 9.484 1 94.56 551 GLU B O 1
ATOM 8661 N N . LEU B 1 552 ? 10.719 50.344 9.922 1 93.94 552 LEU B N 1
ATOM 8662 C CA . LEU B 1 552 ? 9.602 49.719 9.227 1 93.94 552 LEU B CA 1
ATOM 8663 C C . LEU B 1 552 ? 8.305 49.875 10.008 1 93.94 552 LEU B C 1
ATOM 8665 O O . LEU B 1 552 ? 7.227 50 9.414 1 93.94 552 LEU B O 1
ATOM 8669 N N . LYS B 1 553 ? 8.453 49.875 11.234 1 91.81 553 LYS B N 1
ATOM 8670 C CA . LYS B 1 553 ? 7.301 50.125 12.094 1 91.81 553 LYS B CA 1
ATOM 8671 C C . LYS B 1 553 ? 6.676 51.469 11.805 1 91.81 553 LYS B C 1
ATOM 8673 O O . LYS B 1 553 ? 5.457 51.625 11.859 1 91.81 553 LYS B O 1
ATOM 8678 N N . ALA B 1 554 ? 7.469 52.375 11.414 1 92.06 554 ALA B N 1
ATOM 8679 C CA . ALA B 1 554 ? 7.023 53.75 11.219 1 92.06 554 ALA B CA 1
ATOM 8680 C C . ALA B 1 554 ? 6.586 54 9.781 1 92.06 554 ALA B C 1
ATOM 8682 O O . ALA B 1 554 ? 5.691 54.812 9.523 1 92.06 554 ALA B O 1
ATOM 8683 N N . THR B 1 555 ? 7.117 53.25 8.867 1 92.38 555 THR B N 1
ATOM 8684 C CA . THR B 1 555 ? 6.988 53.75 7.496 1 92.38 555 THR B CA 1
ATOM 8685 C C . THR B 1 555 ? 6.309 52.688 6.613 1 92.38 555 THR B C 1
ATOM 8687 O O . THR B 1 555 ? 5.797 53.031 5.539 1 92.38 555 THR B O 1
ATOM 8690 N N . ASN B 1 556 ? 6.34 51.469 7.027 1 93.12 556 ASN B N 1
ATOM 8691 C CA . ASN B 1 556 ? 5.91 50.438 6.102 1 93.12 556 ASN B CA 1
ATOM 8692 C C . ASN B 1 556 ? 4.539 49.875 6.477 1 93.12 556 ASN B C 1
ATOM 8694 O O . ASN B 1 556 ? 4.367 49.312 7.559 1 93.12 556 ASN B O 1
ATOM 8698 N N . ASP B 1 557 ? 3.662 49.906 5.512 1 91.94 557 ASP B N 1
ATOM 8699 C CA . ASP B 1 557 ? 2.273 49.531 5.758 1 91.94 557 ASP B CA 1
ATOM 8700 C C . ASP B 1 557 ? 2.137 48.031 5.969 1 91.94 557 ASP B C 1
ATOM 8702 O O . ASP B 1 557 ? 1.391 47.594 6.84 1 91.94 557 ASP B O 1
ATOM 8706 N N . VAL B 1 558 ? 2.809 47.312 5.195 1 89.5 558 VAL B N 1
ATOM 8707 C CA . VAL B 1 558 ? 2.691 45.875 5.266 1 89.5 558 VAL B CA 1
ATOM 8708 C C . VAL B 1 558 ? 3.258 45.375 6.59 1 89.5 558 VAL B C 1
ATOM 8710 O O . VAL B 1 558 ? 2.68 44.469 7.227 1 89.5 558 VAL B O 1
ATOM 8713 N N . TYR B 1 559 ? 4.312 45.906 6.961 1 90.88 559 TYR B N 1
ATOM 8714 C CA . TYR B 1 559 ? 4.941 45.562 8.234 1 90.88 559 TYR B CA 1
ATOM 8715 C C . TYR B 1 559 ? 4.02 45.875 9.406 1 90.88 559 TYR B C 1
ATOM 8717 O O . TYR B 1 559 ? 3.885 45.094 10.336 1 90.88 559 TYR B O 1
ATOM 8725 N N . GLN B 1 560 ? 3.412 47 9.32 1 88.62 560 GLN B N 1
ATOM 8726 C CA . GLN B 1 560 ? 2.477 47.438 10.352 1 88.62 560 GLN B CA 1
ATOM 8727 C C . GLN B 1 560 ? 1.269 46.5 10.422 1 88.62 560 GLN B C 1
ATOM 8729 O O . GLN B 1 560 ? 0.779 46.188 11.508 1 88.62 560 GLN B O 1
ATOM 8734 N N . GLU B 1 561 ? 0.905 46.156 9.297 1 82.25 561 GLU B N 1
ATOM 8735 C CA . GLU B 1 561 ? -0.235 45.25 9.242 1 82.25 561 GLU B CA 1
ATOM 8736 C C . GLU B 1 561 ? 0.09 43.938 9.914 1 82.25 561 GLU B C 1
ATOM 8738 O O . GLU B 1 561 ? -0.75 43.344 10.609 1 82.25 561 GLU B O 1
ATOM 8743 N N . ILE B 1 562 ? 1.268 43.438 9.602 1 80.81 562 ILE B N 1
ATOM 8744 C CA . ILE B 1 562 ? 1.706 42.188 10.203 1 80.81 562 ILE B CA 1
ATOM 8745 C C . ILE B 1 562 ? 1.793 42.344 11.719 1 80.81 562 ILE B C 1
ATOM 8747 O O . ILE B 1 562 ? 1.343 41.469 12.469 1 80.81 562 ILE B O 1
ATOM 8751 N N . MET B 1 563 ? 2.309 43.469 12.094 1 77.44 563 MET B N 1
ATOM 8752 C CA . MET B 1 563 ? 2.459 43.75 13.516 1 77.44 563 MET B CA 1
ATOM 8753 C C . MET B 1 563 ? 1.1 43.844 14.203 1 77.44 563 MET B C 1
ATOM 8755 O O . MET B 1 563 ? 0.905 43.25 15.281 1 77.44 563 MET B O 1
ATOM 8759 N N . ASN B 1 564 ? 0.176 44.594 13.57 1 72.62 564 ASN B N 1
ATOM 8760 C CA . ASN B 1 564 ? -1.157 44.781 14.133 1 72.62 564 ASN B CA 1
ATOM 8761 C C . ASN B 1 564 ? -1.926 43.469 14.195 1 72.62 564 ASN B C 1
ATOM 8763 O O . ASN B 1 564 ? -2.68 43.219 15.141 1 72.62 564 ASN B O 1
ATOM 8767 N N . SER B 1 565 ? -1.764 42.812 13.125 1 63.47 565 SER B N 1
ATOM 8768 C CA . SER B 1 565 ? -2.447 41.531 13.094 1 63.47 565 SER B CA 1
ATOM 8769 C C . SER B 1 565 ? -1.942 40.594 14.195 1 63.47 565 SER B C 1
ATOM 8771 O O . SER B 1 565 ? -2.703 39.812 14.734 1 63.47 565 SER B O 1
ATOM 8773 N N . GLN B 1 566 ? -0.708 40.781 14.391 1 64.56 566 GLN B N 1
ATOM 8774 C CA . GLN B 1 566 ? -0.121 39.969 15.43 1 64.56 566 GLN B CA 1
ATOM 8775 C C . GLN B 1 566 ? -0.402 40.531 16.812 1 64.56 566 GLN B C 1
ATOM 8777 O O . GLN B 1 566 ? -0.465 39.781 17.797 1 64.56 566 GLN B O 1
ATOM 8782 N N . MET B 1 567 ? -0.561 42.094 16.797 1 52.06 567 MET B N 1
ATOM 8783 C CA . MET B 1 567 ? -0.865 42.781 18.047 1 52.06 567 MET B CA 1
ATOM 8784 C C . MET B 1 567 ? -2.359 42.719 18.344 1 52.06 567 MET B C 1
ATOM 8786 O O . MET B 1 567 ? -2.756 42.656 19.516 1 52.06 567 MET B O 1
ATOM 8790 N N . LYS B 1 568 ? -3.334 43.531 17.328 1 48 568 LYS B N 1
ATOM 8791 C CA . LYS B 1 568 ? -4.773 43.594 17.562 1 48 568 LYS B CA 1
ATOM 8792 C C . LYS B 1 568 ? -5.297 42.281 18.141 1 48 568 LYS B C 1
ATOM 8794 O O . LYS B 1 568 ? -6.375 42.25 18.734 1 48 568 LYS B O 1
ATOM 8799 N N . GLY B 1 569 ? -4.891 41.406 17.938 1 36.34 569 GLY B N 1
ATOM 8800 C CA . GLY B 1 569 ? -5.238 40.406 18.938 1 36.34 569 GLY B CA 1
ATOM 8801 C C . GLY B 1 569 ? -4.953 40.844 20.344 1 36.34 569 GLY B C 1
ATOM 8802 O O . GLY B 1 569 ? -5.355 40.188 21.312 1 36.34 569 GLY B O 1
ATOM 8803 N N . GLU B 1 570 ? -4.152 41.906 20.594 1 31.7 570 GLU B N 1
ATOM 8804 C CA . GLU B 1 570 ? -3.895 42.594 21.859 1 31.7 570 GLU B CA 1
ATOM 8805 C C . GLU B 1 570 ? -4.93 43.688 22.125 1 31.7 570 GLU B C 1
ATOM 8807 O O . GLU B 1 570 ? -5.297 43.938 23.266 1 31.7 570 GLU B O 1
ATOM 8812 N N . GLU B 1 571 ? -5.305 44.75 21.266 1 31.3 571 GLU B N 1
ATOM 8813 C CA . GLU B 1 571 ? -6.125 45.906 21.609 1 31.3 571 GLU B CA 1
ATOM 8814 C C . GLU B 1 571 ? -7.59 45.531 21.781 1 31.3 571 GLU B C 1
ATOM 8816 O O . GLU B 1 571 ? -8.422 46.344 22.141 1 31.3 571 GLU B O 1
ATOM 8821 N N . LEU B 1 572 ? -8.117 44.594 21.188 1 29.52 572 LEU B N 1
ATOM 8822 C CA . LEU B 1 572 ? -9.352 44.281 21.906 1 29.52 572 LEU B CA 1
ATOM 8823 C C . LEU B 1 572 ? -9.062 43.625 23.234 1 29.52 572 LEU B C 1
ATOM 8825 O O . LEU B 1 572 ? -8.164 42.781 23.344 1 29.52 572 LEU B O 1
#

Solvent-accessible surface area (backbone atoms only — not comparable to full-atom values): 56258 Å² total; per-residue (Å²): 100,71,72,56,56,72,70,40,60,62,67,47,51,49,47,18,30,51,24,24,44,45,19,42,52,28,60,58,44,45,34,55,48,51,16,45,30,39,51,59,7,38,73,66,58,31,66,67,50,34,53,53,48,40,50,49,48,52,52,36,44,52,49,18,36,51,19,44,42,53,15,45,38,34,33,37,45,44,23,37,49,40,35,40,51,50,37,48,45,43,49,53,42,55,52,56,42,34,62,66,54,46,63,68,64,30,70,67,50,52,52,39,36,52,45,59,26,32,51,40,34,26,51,41,48,30,50,47,52,52,37,67,21,35,28,58,49,34,35,49,48,34,50,49,54,36,39,73,74,40,52,77,64,36,51,56,53,69,53,49,51,57,52,48,54,50,54,52,50,50,48,51,64,62,40,49,62,43,52,54,49,42,51,54,37,49,51,52,42,51,48,54,50,47,48,50,61,74,31,28,66,56,32,50,46,35,65,36,52,68,57,52,46,50,54,47,45,51,42,38,47,53,39,33,55,43,48,32,52,37,50,42,52,55,47,48,55,63,44,49,53,50,48,54,47,51,53,46,44,42,50,46,51,57,54,37,29,56,36,34,63,70,69,74,40,59,72,18,55,46,56,23,49,50,46,35,50,50,46,32,52,50,20,51,52,56,52,54,56,52,59,68,46,45,62,60,21,42,53,27,40,51,55,40,45,50,57,60,66,52,72,62,87,78,69,62,36,96,73,52,47,81,76,76,88,71,87,50,31,45,36,36,46,47,25,23,28,52,56,89,91,49,88,60,58,41,29,45,56,34,67,51,74,48,43,52,44,36,34,40,17,37,35,40,59,90,82,15,33,65,63,55,53,56,35,44,73,71,54,55,43,76,70,70,38,62,44,49,24,51,69,82,39,50,57,69,37,23,38,63,64,66,56,24,60,37,38,14,62,19,51,57,72,45,63,38,53,66,46,23,48,47,59,50,34,27,51,55,26,78,82,60,46,70,66,49,48,50,50,22,19,50,32,36,68,34,41,67,67,37,63,68,37,93,52,33,55,65,27,79,30,36,66,55,27,67,84,45,53,71,43,53,30,27,22,48,33,41,16,18,18,50,41,37,67,33,52,28,38,38,33,34,40,40,58,70,64,42,54,70,65,58,42,52,52,24,53,58,45,42,55,75,73,34,55,77,16,29,36,38,39,34,37,76,46,53,74,77,36,48,80,29,67,32,32,36,34,31,52,77,14,24,68,77,39,75,35,34,50,71,53,30,61,73,69,30,66,66,55,37,46,54,21,36,64,29,7,49,29,32,78,101,100,72,73,57,56,71,70,38,60,61,68,47,53,50,47,19,30,51,23,24,44,47,20,41,52,28,60,59,44,44,34,55,48,51,17,46,31,39,50,58,6,39,74,66,58,32,62,68,51,34,54,55,46,38,51,50,50,52,52,35,43,52,49,17,34,51,18,44,41,54,14,45,40,34,35,37,44,45,23,36,47,40,36,40,52,49,38,48,45,44,50,53,43,55,53,57,42,34,63,66,54,46,60,68,62,30,71,68,49,52,52,39,37,52,44,59,25,31,49,40,34,26,51,43,49,31,50,48,52,52,37,67,20,36,30,59,49,34,35,51,46,33,50,50,53,37,39,73,72,40,52,78,65,37,51,57,53,70,53,48,49,57,51,50,53,52,54,51,48,51,48,50,64,62,38,49,60,42,51,54,48,43,52,54,38,51,51,51,42,52,47,53,50,48,48,50,60,73,32,27,68,56,32,52,47,34,65,37,52,68,57,53,45,50,55,48,45,51,44,38,48,55,38,34,55,44,46,32,52,37,50,41,54,55,48,47,54,63,44,48,52,50,48,52,48,49,52,47,44,41,50,46,50,57,55,37,29,55,36,35,63,70,66,73,39,57,71,19,56,46,55,23,49,50,46,34,50,50,48,33,51,51,22,52,52,55,53,54,54,52,59,68,46,43,63,60,21,43,52,28,41,51,55,40,46,50,58,59,66,53,72,61,87,77,70,64,38,96,74,52,48,80,76,76,87,73,86,50,31,46,35,36,45,49,26,24,29,54,55,89,91,48,89,59,59,42,29,45,56,34,68,51,75,47,44,51,44,36,35,41,17,38,36,40,60,91,83,13,34,65,66,55,56,56,35,44,73,70,53,56,45,76,70,68,38,62,46,50,23,49,69,82,38,49,55,68,38,24,38,62,65,64,53,25,61,37,37,14,62,18,51,56,74,45,62,40,54,65,47,23,49,47,58,50,34,27,50,53,27,78,82,60,48,69,67,48,49,50,51,22,19,49,33,37,68,36,40,68,69,38,64,68,37,95,51,33,55,64,27,78,30,37,68,54,27,66,82,45,53,71,42,52,31,28,22,48,32,41,17,19,19,50,41,35,68,34,52,28,38,38,33,36,39,41,58,71,63,41,54,70,67,58,42,52,52,25,53,60,46,42,55,76,74,36,57,78,16,28,36,38,38,33,38,75,48,53,75,76,37,48,82,32,67,33,34,36,34,30,51,78,14,25,68,80,40,76,36,34,49,70,53,31,61,73,71,30,66,67,56,36,48,53,21,38,64,30,7,50,30,33,78,103

Nearest PDB structures (foldseek):
  4q4a-assembly1_A  TM=9.382E-01  e=2.685E-46  Thermotoga maritima MSB8
  4q4j-assembly1_A  TM=9.274E-01  e=1.054E-44  Thermotoga maritima MSB8
  6qv0-assembly1_A  TM=8.168E-01  e=2.312E-43  Thermotoga maritima MSB8
  4a82-assembly1_A  TM=7.746E-01  e=7.394E-34  Homo sapiens
  7v5c-assembly1_B  TM=7.763E-01  e=2.240E-28  Mus musculus

Sequence (1144 aa):
MFQLFKEMNLKRVALAIFFAAFRVVGMLAIPTLTANIIDYGVVEGDMQYIVNQGLIMIGVTLLAIAGAIVGVYFTATESQRLGQTLRNKIFKKIVNFTNEDLDGFGTSSLITRSSNDTMQIQFVMYHMIYMLGLDPMLIIGASIMALIREPRLAAVFIITIPVLILAIGFILKKAHPIFRSLQKKTDVLNRIFREGLTGVRVVRAFKKDQYEIDRFDEANEDFMETSIKGQTVAAFFMPTLLLVGSATSILIIWFGAQLVGQEVMQVGNMVAFLTYASLIIVGIMLIASVLAFLPRGSIAAERVMEVINTESTIEDAKEPVTIPDGPVQVTYDQVDFRYPGAEKLALDQIDFQIDTGETLAVIGGTGAGKSTLANLLVRMYDVTDGSVAVNGIDIREVRQRDLRHKIGFAPQDAVLFSGTIRDNLTYGKPDATDADIWEALEIAQGANFVRELNAGLDSKVEHGGGNFSGGQRQRLSIARALVTDADILVFDDSFSALDFKTDANLRAALKSVTEDKVVIIIAQRISTVADADTIVVLDDGRMVGRGTHEELKATNDVYQEIMNSQMKGEELMFQLFKEMNLKRVALAIFFAAFRVVGMLAIPTLTANIIDYGVVEGDMQYIVNQGLIMIGVTLLAIAGAIVGVYFTATESQRLGQTLRNKIFKKIVNFTNEDLDGFGTSSLITRSSNDTMQIQFVMYHMIYMLGLDPMLIIGASIMALIREPRLAAVFIITIPVLILAIGFILKKAHPIFRSLQKKTDVLNRIFREGLTGVRVVRAFKKDQYEIDRFDEANEDFMETSIKGQTVAAFFMPTLLLVGSATSILIIWFGAQLVGQEVMQVGNMVAFLTYASLIIVGIMLIASVLAFLPRGSIAAERVMEVINTESTIEDAKEPVTIPDGPVQVTYDQVDFRYPGAEKLALDQIDFQIDTGETLAVIGGTGAGKSTLANLLVRMYDVTDGSVAVNGIDIREVRQRDLRHKIGFAPQDAVLFSGTIRDNLTYGKPDATDADIWEALEIAQGANFVRELNAGLDSKVEHGGGNFSGGQRQRLSIARALVTDADILVFDDSFSALDFKTDANLRAALKSVTEDKVVIIIAQRISTVADADTIVVLDDGRMVGRGTHEELKATNDVYQEIMNSQMKGEEL

Foldseek 3Di:
DVVLVVVFDVVLLVLLLVLLLLLLVLLLVLLVLQLCCVFVPVVVVPPVSNVVSVVVNVVSNVSSVVSNVSSLVSLLVRLVVSLVVLLVLLVVLVVLAFPLRCVVCDPVNSVCLNPVLSVLLSVLSSLCSNLVRHQVSLQVVLLVSLCVQPVVLSVLCVPLVVVLVVVLVVLCVVLVVLVVVLVVLVVVLVVLVVCCVVCVVVCVVVVCPVVSVVVNVVSVVVNVVSVVVNVVSVVVNVVSLVVSLVVSLVSLCVVVVVCVVVVNDDPSSSSSNSSSSVSNSVSVSSVSVSVVSVVSSVVSVVSSVCSSVDDHPADADPQADADDDAWKKKWFAQFWADRVPHPDTLAGGDGDMFTAQFEEEEAEDPSLCLLVVVCVQLPSDDTPDTAIDMPPHGVSRHDSVNSVLQEQEQALQLFAAWFFLLCRLCVLPVPQDPVLLLLLLVLLVQNVVLVVDPVRRRDTADGRRPVDDLSNSLSSSSSSSSSSVHQEYEAHQSCVSPDPVSLVSNVVSVSVSRRRHYYYYYHHDCSNCQPGQKYFYGDSNYTQDMGHNVVCCPPPDNSVVSVCVVCVVPPD/DVVLVVVFDVVLLVLLLVLLLLLLVLLLVQLVLQLCCVFVPVVVVPPVSNVVSVVVNVVSNVSSVVSNVSSLVSLLVRLVVSLVVLLVLLVVLVVLAFPLRCVVCDPVNSVCLNPVLSVLLSVLSSLCSNLVRHQVCLQVVLLVSLCVQPVVLSVLCVPLVVVLVVVLVVLCVVLVVLVVVLVVLVVVLVVLVVCCVVCVVVCVVVVCPVVSVVVNVVSVVVNVVSVVVNVVSVVVNVVSLVVSLVVSLVSLCVVVVVCVVVVNDDPSSSSSNSSSSVSNSVSVSSVSVSVVSVVSSVVSVVSSVCSSVDDHPADADPQADADDDAWKKKWFAQFWADRVPHPDTLAGGDGDMFTAQFEEEEAEDPSLCLLVVVCVQLPSDDTPDTAIDMPPHGVSRHDSVNSVLQEQEQALQLFAAWFFLLCRLCVLPVPQDPVLLLLLLVLLVNNVVLVVDPVRRRDTADGRNPVDDLSNSLSSSSSSSSSSVHQEYEAHQSCVRPDPVSLVSNVVSVSVSRRRHYYYHYHHDCSNRQPGQKYFYGGSNYGQDMGHNVVCCPPPDRSVVSVCVVCVVPPD